Protein AF-A0AAD5UK05-F1 (afdb_monomer_lite)

Organism: NCBI:txid261099

Structure (mmCIF, N/CA/C/O backbone):
data_AF-A0AAD5UK05-F1
#
_entry.id   AF-A0AAD5UK05-F1
#
loop_
_atom_site.group_PDB
_atom_site.id
_atom_site.type_symbol
_atom_site.label_atom_id
_atom_site.label_alt_id
_atom_site.label_comp_id
_atom_site.label_asym_id
_atom_site.label_entity_id
_atom_site.label_seq_id
_atom_site.pdbx_PDB_ins_code
_atom_site.Cartn_x
_atom_site.Cartn_y
_atom_site.Cartn_z
_atom_site.occupancy
_atom_site.B_iso_or_equiv
_atom_site.auth_seq_id
_atom_site.auth_comp_id
_atom_site.auth_asym_id
_atom_site.auth_atom_id
_atom_site.pdbx_PDB_model_num
ATOM 1 N N . MET A 1 1 ? -62.007 47.825 -30.081 1.00 39.91 1 MET A N 1
ATOM 2 C CA . MET A 1 1 ? -61.850 48.481 -31.400 1.00 39.91 1 MET A CA 1
ATOM 3 C C . MET A 1 1 ? -62.970 49.468 -31.711 1.00 39.91 1 MET A C 1
ATOM 5 O O . MET A 1 1 ? -62.697 50.430 -32.399 1.00 39.91 1 MET A O 1
ATOM 9 N N . THR A 1 2 ? -64.180 49.331 -31.174 1.00 34.75 2 THR A N 1
ATOM 10 C CA . THR A 1 2 ? -65.301 50.234 -31.498 1.00 34.75 2 THR A CA 1
ATOM 11 C C . THR A 1 2 ? -65.176 51.630 -30.871 1.00 34.75 2 THR A C 1
ATOM 13 O O . THR A 1 2 ? -65.404 52.619 -31.554 1.00 34.75 2 THR A O 1
ATOM 16 N N . THR A 1 3 ? -64.665 51.756 -29.642 1.00 40.09 3 THR A N 1
ATOM 17 C CA . THR A 1 3 ? -64.404 53.070 -29.011 1.00 40.09 3 THR A CA 1
ATOM 18 C C . THR A 1 3 ? -63.134 53.747 -29.531 1.00 40.09 3 THR A C 1
ATOM 20 O O . THR A 1 3 ? -63.047 54.966 -29.546 1.00 40.09 3 THR A O 1
ATOM 23 N N . PHE A 1 4 ? -62.159 52.969 -30.009 1.00 47.16 4 PHE A N 1
ATOM 24 C CA . PHE A 1 4 ? -60.899 53.505 -30.538 1.00 47.16 4 PHE A CA 1
ATOM 25 C C . PHE A 1 4 ? -61.003 53.854 -32.036 1.00 47.16 4 PHE A C 1
ATOM 27 O O . PHE A 1 4 ? -60.427 54.843 -32.472 1.00 47.16 4 PHE A O 1
ATOM 34 N N . ALA A 1 5 ? -61.812 53.118 -32.811 1.00 43.38 5 ALA A N 1
ATOM 35 C CA . ALA A 1 5 ? -62.126 53.454 -34.203 1.00 43.38 5 ALA A CA 1
ATOM 36 C C . ALA A 1 5 ? -63.155 54.594 -34.311 1.00 43.38 5 ALA A C 1
ATOM 38 O O . ALA A 1 5 ? -63.030 55.435 -35.195 1.00 43.38 5 ALA A O 1
ATOM 39 N N . SER A 1 6 ? -64.113 54.688 -33.374 1.00 41.16 6 SER A N 1
ATOM 40 C CA . SER A 1 6 ? -65.010 55.849 -33.290 1.00 41.16 6 SER A CA 1
ATOM 41 C C . SER A 1 6 ? -64.276 57.123 -32.866 1.00 41.16 6 SER A C 1
ATOM 43 O O . SER A 1 6 ? -64.707 58.204 -33.247 1.00 41.16 6 SER A O 1
ATOM 45 N N . PHE A 1 7 ? -63.189 57.022 -32.093 1.00 52.81 7 PHE A N 1
ATOM 46 C CA . PHE A 1 7 ? -62.424 58.189 -31.650 1.00 52.81 7 PHE A CA 1
ATOM 47 C C . PHE A 1 7 ? -61.565 58.779 -32.778 1.00 52.81 7 PHE A C 1
ATOM 49 O O . PHE A 1 7 ? -61.557 59.990 -32.958 1.00 52.81 7 PHE A O 1
ATOM 56 N N . ILE A 1 8 ? -60.918 57.934 -33.588 1.00 52.69 8 ILE A N 1
ATOM 57 C CA . ILE A 1 8 ? -60.068 58.393 -34.699 1.00 52.69 8 ILE A CA 1
ATOM 58 C C . ILE A 1 8 ? -60.909 58.990 -35.845 1.00 52.69 8 ILE A C 1
ATOM 60 O O . ILE A 1 8 ? -60.570 60.054 -36.347 1.00 52.69 8 ILE A O 1
ATOM 64 N N . LEU A 1 9 ? -62.051 58.389 -36.209 1.00 41.03 9 LEU A N 1
ATOM 65 C CA . LEU A 1 9 ? -62.905 58.927 -37.285 1.00 41.03 9 LEU A CA 1
ATOM 66 C C . LEU A 1 9 ? -63.698 60.177 -36.878 1.00 41.03 9 LEU A C 1
ATOM 68 O O . LEU A 1 9 ? -63.978 61.021 -37.726 1.00 41.03 9 LEU A O 1
ATOM 72 N N . LYS A 1 10 ? -64.042 60.329 -35.591 1.00 41.44 10 LYS A N 1
ATOM 73 C CA . LYS A 1 10 ? -64.743 61.530 -35.116 1.00 41.44 10 LYS A CA 1
ATOM 74 C C . LYS A 1 10 ? -63.817 62.749 -35.069 1.00 41.44 10 LYS A C 1
ATOM 76 O O . LYS A 1 10 ? -64.259 63.856 -35.353 1.00 41.44 10 LYS A O 1
ATOM 81 N N . GLN A 1 11 ? -62.523 62.540 -34.813 1.00 45.75 11 GLN A N 1
ATOM 82 C CA . GLN A 1 11 ? -61.542 63.625 -34.769 1.00 45.75 11 GLN A CA 1
ATOM 83 C C . GLN A 1 11 ? -61.178 64.186 -36.157 1.00 45.75 11 GLN A C 1
ATOM 85 O O . GLN A 1 11 ? -60.711 65.317 -36.243 1.00 45.75 11 GLN A O 1
ATOM 90 N N . GLU A 1 12 ? -61.417 63.434 -37.235 1.00 30.84 12 GLU A N 1
ATOM 91 C CA . GLU A 1 12 ? -61.002 63.819 -38.593 1.00 30.84 12 GLU A CA 1
ATOM 92 C C . GLU A 1 12 ? -62.135 64.428 -39.440 1.00 30.84 12 GLU A C 1
ATOM 94 O O . GLU A 1 12 ? -61.862 65.127 -40.411 1.00 30.84 12 GLU A O 1
ATOM 99 N N . VAL A 1 13 ? -63.405 64.240 -39.056 1.00 37.69 13 VAL A N 1
ATOM 100 C CA . VAL A 1 13 ? -64.550 64.799 -39.805 1.00 37.69 13 VAL A CA 1
ATOM 101 C C . VAL A 1 13 ? -65.160 66.030 -39.123 1.00 37.69 13 VAL A C 1
ATOM 103 O O . VAL A 1 13 ? -65.537 66.973 -39.815 1.00 37.69 13 VAL A O 1
ATOM 106 N N . GLU A 1 14 ? -65.180 66.104 -37.786 1.00 35.28 14 GLU A N 1
ATOM 107 C CA . GLU A 1 14 ? -65.682 67.304 -37.083 1.00 35.28 14 GLU A CA 1
ATOM 108 C C . GLU A 1 14 ? -64.721 68.507 -37.187 1.00 35.28 14 GLU A C 1
ATOM 110 O O . GLU A 1 14 ? -65.128 69.635 -36.930 1.00 35.28 14 GLU A O 1
ATOM 115 N N . SER A 1 15 ? -63.477 68.319 -37.648 1.00 35.69 15 SER A N 1
ATOM 116 C CA . SER A 1 15 ? -62.537 69.427 -37.881 1.00 35.69 15 SER A CA 1
ATOM 117 C C . SER A 1 15 ? -62.737 70.160 -39.219 1.00 35.69 15 SER A C 1
ATOM 119 O O . SER A 1 15 ? -61.991 71.103 -39.484 1.00 35.69 15 SER A O 1
ATOM 121 N N . GLN A 1 16 ? -63.661 69.732 -40.090 1.00 33.94 16 GLN A N 1
ATOM 122 C CA . GLN A 1 16 ? -63.748 70.289 -41.448 1.00 33.94 16 GLN A CA 1
ATOM 123 C C . GLN A 1 16 ? -65.004 71.094 -41.784 1.00 33.94 16 GLN A C 1
ATOM 125 O O . GLN A 1 16 ? -64.973 71.757 -42.818 1.00 33.94 16 GLN A O 1
ATOM 130 N N . LEU A 1 17 ? -66.087 71.085 -40.998 1.00 30.72 17 LEU A N 1
ATOM 131 C CA . LEU A 1 17 ? -67.358 71.624 -41.523 1.00 30.72 17 LEU A CA 1
ATOM 132 C C . LEU A 1 17 ? -68.256 72.427 -40.565 1.00 30.72 17 LEU A C 1
ATOM 134 O O . LEU A 1 17 ? -69.353 72.787 -40.977 1.00 30.72 17 LEU A O 1
ATOM 138 N N . GLU A 1 18 ? -67.811 72.794 -39.359 1.00 33.22 18 GLU A N 1
ATOM 139 C CA . GLU A 1 18 ? -68.554 73.754 -38.509 1.00 33.22 18 GLU A CA 1
ATOM 140 C C . GLU A 1 18 ? -67.679 74.880 -37.926 1.00 33.22 18 GLU A C 1
ATOM 142 O O . GLU A 1 18 ? -67.960 75.425 -36.863 1.00 33.22 18 GLU A O 1
ATOM 147 N N . ASP A 1 19 ? -66.657 75.301 -38.674 1.00 35.19 19 ASP A N 1
ATOM 148 C CA . ASP A 1 19 ? -66.280 76.716 -38.715 1.00 35.19 19 ASP A CA 1
ATOM 149 C C . ASP A 1 19 ? -66.904 77.292 -39.988 1.00 35.19 19 ASP A C 1
ATOM 151 O O . ASP A 1 19 ? -66.662 76.765 -41.071 1.00 35.19 19 ASP A O 1
ATOM 155 N N . GLN A 1 20 ? -67.654 78.391 -39.854 1.00 33.31 20 GLN A N 1
ATOM 156 C CA . GLN A 1 20 ? -68.502 79.035 -40.873 1.00 33.31 20 GLN A CA 1
ATOM 157 C C . GLN A 1 20 ? -69.890 78.360 -40.963 1.00 33.31 20 GLN A C 1
ATOM 159 O O . GLN A 1 20 ? -70.094 77.422 -41.711 1.00 33.31 20 GLN A O 1
ATOM 164 N N . TRP A 1 21 ? -70.919 78.747 -40.207 1.00 33.84 21 TRP A N 1
ATOM 165 C CA . TRP A 1 21 ? -71.538 80.072 -40.268 1.00 33.84 21 TRP A CA 1
ATOM 166 C C . TRP A 1 21 ? -72.420 80.333 -39.034 1.00 33.84 21 TRP A C 1
ATOM 168 O O . TRP A 1 21 ? -73.643 80.219 -39.077 1.00 33.84 21 TRP A O 1
ATOM 178 N N . ALA A 1 22 ? -71.796 80.761 -37.943 1.00 34.53 22 ALA A N 1
ATOM 179 C CA . ALA A 1 22 ? -72.441 81.629 -36.960 1.00 34.53 22 ALA A CA 1
ATOM 180 C C . ALA A 1 22 ? -71.601 82.909 -36.829 1.00 34.53 22 ALA A C 1
ATOM 182 O O . ALA A 1 22 ? -71.132 83.268 -35.756 1.00 34.53 22 ALA A O 1
ATOM 183 N N . THR A 1 23 ? -71.324 83.553 -37.966 1.00 38.94 23 THR A N 1
ATOM 184 C CA . THR A 1 23 ? -70.784 84.912 -38.000 1.00 38.94 23 THR A CA 1
ATOM 185 C C . THR A 1 23 ? -71.938 85.878 -37.810 1.00 38.94 23 THR A C 1
ATOM 187 O O . THR A 1 23 ? -72.858 85.914 -38.627 1.00 38.94 23 THR A O 1
ATOM 190 N N . ASP A 1 24 ? -71.878 86.628 -36.711 1.00 47.47 24 ASP A N 1
ATOM 191 C CA . ASP A 1 24 ? -72.689 87.812 -36.461 1.00 47.47 24 ASP A CA 1
ATOM 192 C C . ASP A 1 24 ? -72.715 88.690 -37.714 1.00 47.47 24 ASP A C 1
ATOM 194 O O . ASP A 1 24 ? -71.703 89.268 -38.116 1.00 47.47 24 ASP A O 1
ATOM 198 N N . ILE A 1 25 ? -73.881 88.770 -38.346 1.00 41.09 25 ILE A N 1
ATOM 199 C CA . ILE A 1 25 ? -74.086 89.665 -39.473 1.00 41.09 25 ILE A CA 1
ATOM 200 C C . ILE A 1 25 ? -74.361 91.051 -38.896 1.00 41.09 25 ILE A C 1
ATOM 202 O O . ILE A 1 25 ? -75.390 91.292 -38.258 1.00 41.09 25 ILE A O 1
ATOM 206 N N . SER A 1 26 ? -73.409 91.959 -39.096 1.00 55.00 26 SER A N 1
ATOM 207 C CA . SER A 1 26 ? -73.597 93.378 -38.818 1.00 55.00 26 SER A CA 1
ATOM 208 C C . SER A 1 26 ? -74.604 93.977 -39.812 1.00 55.00 26 SER A C 1
ATOM 210 O O . SER A 1 26 ? -74.875 93.425 -40.877 1.00 55.00 26 SER A O 1
ATOM 212 N N . PHE A 1 27 ? -75.172 95.129 -39.468 1.00 55.00 27 PHE A N 1
ATOM 213 C CA . PHE A 1 27 ? -76.265 95.779 -40.199 1.00 55.00 27 PHE A CA 1
ATOM 214 C C . PHE A 1 27 ? -75.995 96.132 -41.683 1.00 55.00 27 PHE A C 1
ATOM 216 O O . PHE A 1 27 ? -76.923 96.586 -42.344 1.00 55.00 27 PHE A O 1
ATOM 223 N N . GLU A 1 28 ? -74.796 95.916 -42.234 1.00 55.38 28 GLU A N 1
ATOM 224 C CA . GLU A 1 28 ? -74.481 96.214 -43.645 1.00 55.38 28 GLU A CA 1
ATOM 225 C C . GLU A 1 28 ? -74.880 95.096 -44.636 1.00 55.38 28 GLU A C 1
ATOM 227 O O . GLU A 1 28 ? -75.038 95.365 -45.820 1.00 55.38 28 GLU A O 1
ATOM 232 N N . GLU A 1 29 ? -75.137 93.862 -44.187 1.00 51.62 29 GLU A N 1
ATOM 233 C CA . GLU A 1 29 ? -75.351 92.699 -45.084 1.00 51.62 29 GLU A CA 1
ATOM 234 C C . GLU A 1 29 ? -76.831 92.405 -45.431 1.00 51.62 29 GLU A C 1
ATOM 236 O O . GLU A 1 29 ? -77.145 91.518 -46.232 1.00 51.62 29 GLU A O 1
ATOM 241 N N . VAL A 1 30 ? -77.778 93.138 -44.834 1.00 58.47 30 VAL A N 1
ATOM 242 C CA . VAL A 1 30 ? -79.223 92.950 -45.075 1.00 58.47 30 VAL A CA 1
ATOM 243 C C . VAL A 1 30 ? -79.646 93.494 -46.443 1.00 58.47 30 VAL A C 1
ATOM 245 O O . VAL A 1 30 ? -80.491 92.890 -47.111 1.00 58.47 30 VAL A O 1
ATOM 248 N N . ASP A 1 31 ? -79.034 94.589 -46.892 1.00 59.53 31 ASP A N 1
ATOM 249 C CA . ASP A 1 31 ? -79.419 95.256 -48.139 1.00 59.53 31 ASP A CA 1
ATOM 250 C C . ASP A 1 31 ? -79.006 94.447 -49.385 1.00 59.53 31 ASP A C 1
ATOM 252 O O . ASP A 1 31 ? -79.762 94.370 -50.360 1.00 59.53 31 ASP A O 1
ATOM 256 N N . ASP A 1 32 ? -77.889 93.718 -49.317 1.00 58.62 32 ASP A N 1
ATOM 257 C CA . ASP A 1 32 ? -77.392 92.893 -50.426 1.00 58.62 32 ASP A CA 1
ATOM 258 C C . ASP A 1 32 ? -78.267 91.654 -50.690 1.00 58.62 32 ASP A C 1
ATOM 260 O O . ASP A 1 32 ? -78.448 91.220 -51.835 1.00 58.62 32 ASP A O 1
ATOM 264 N N . ARG A 1 33 ? -78.896 91.097 -49.647 1.00 58.47 33 ARG A N 1
ATOM 265 C CA . ARG A 1 33 ? -79.796 89.939 -49.784 1.00 58.47 33 ARG A CA 1
ATOM 266 C C . ARG A 1 33 ? -81.152 90.290 -50.392 1.00 58.47 33 ARG A C 1
ATOM 268 O O . ARG A 1 33 ? -81.743 89.453 -51.074 1.00 58.47 33 ARG A O 1
ATOM 275 N N . ILE A 1 34 ? -81.641 91.513 -50.200 1.00 62.41 34 ILE A N 1
ATOM 276 C CA . ILE A 1 34 ? -82.886 91.972 -50.837 1.00 62.41 34 ILE A CA 1
ATOM 277 C C . ILE A 1 34 ? -82.679 92.124 -52.352 1.00 62.41 34 ILE A C 1
ATOM 279 O O . ILE A 1 34 ? -83.570 91.787 -53.138 1.00 62.41 34 ILE A O 1
ATOM 283 N N . ALA A 1 35 ? -81.486 92.553 -52.773 1.00 59.97 35 ALA A N 1
ATOM 284 C CA . ALA A 1 35 ? -81.137 92.688 -54.183 1.00 59.97 35 ALA A CA 1
ATOM 285 C C . ALA A 1 35 ? -81.045 91.333 -54.911 1.00 59.97 35 ALA A C 1
ATOM 287 O O . ALA A 1 35 ? -81.454 91.235 -56.072 1.00 59.97 35 ALA A O 1
ATOM 288 N N . SER A 1 36 ? -80.572 90.272 -54.244 1.00 57.22 36 SER A N 1
ATOM 289 C CA . SER A 1 36 ? -80.485 88.935 -54.856 1.00 57.22 36 SER A CA 1
ATOM 290 C C . SER A 1 36 ? -81.854 88.255 -54.987 1.00 57.22 36 SER A C 1
ATOM 292 O O . SER A 1 36 ? -82.139 87.631 -56.011 1.00 57.22 36 SER A O 1
ATOM 294 N N . PHE A 1 37 ? -82.753 88.469 -54.020 1.00 54.72 37 PHE A N 1
ATOM 295 C CA . PHE A 1 37 ? -84.120 87.934 -54.040 1.00 54.72 37 PHE A CA 1
ATOM 296 C C . PHE A 1 37 ? -84.959 88.434 -55.228 1.00 54.72 37 PHE A C 1
ATOM 298 O O . PHE A 1 37 ? -85.875 87.744 -55.673 1.00 54.72 37 PHE A O 1
ATOM 305 N N . GLN A 1 38 ? -84.650 89.613 -55.779 1.00 56.81 38 GLN A N 1
ATOM 306 C CA . GLN A 1 38 ? -85.329 90.149 -56.966 1.00 56.81 38 GLN A CA 1
ATOM 307 C C . GLN A 1 38 ? -84.852 89.533 -58.295 1.00 56.81 38 GLN A C 1
ATOM 309 O O . GLN A 1 38 ? -85.502 89.733 -59.325 1.00 56.81 38 GLN A O 1
ATOM 314 N N . GLN A 1 39 ? -83.738 88.795 -58.300 1.00 60.47 39 GLN A N 1
ATOM 315 C CA . GLN A 1 39 ? -83.156 88.217 -59.517 1.00 60.47 39 GLN A CA 1
ATOM 316 C C . GLN A 1 39 ? -83.559 86.753 -59.758 1.00 60.47 39 GLN A C 1
ATOM 318 O O . GLN A 1 39 ? -83.330 86.251 -60.860 1.00 60.47 39 GLN A O 1
ATOM 323 N N . ASP A 1 40 ? -84.198 86.085 -58.787 1.00 59.50 40 ASP A N 1
ATOM 324 C CA . ASP A 1 40 ? -84.593 84.678 -58.911 1.00 59.50 40 ASP A CA 1
ATOM 325 C C . ASP A 1 40 ? -85.698 84.490 -59.985 1.00 59.50 40 ASP A C 1
ATOM 327 O O . ASP A 1 40 ? -86.779 85.098 -59.893 1.00 59.50 40 ASP A O 1
ATOM 331 N N . PRO A 1 41 ? -85.455 83.672 -61.032 1.00 63.56 41 PRO A N 1
ATOM 332 C CA . PRO A 1 41 ? -86.376 83.498 -62.154 1.00 63.56 41 PRO A CA 1
ATOM 333 C C . PRO A 1 41 ? -87.774 82.992 -61.751 1.00 63.56 41 PRO A C 1
ATOM 335 O O . PRO A 1 41 ? -88.742 83.324 -62.439 1.00 63.56 41 PRO A O 1
ATOM 338 N N . PHE A 1 42 ? -87.922 82.275 -60.628 1.00 58.25 42 PHE A N 1
ATOM 339 C CA . PHE A 1 42 ? -89.232 81.822 -60.130 1.00 58.25 42 PHE A CA 1
ATOM 340 C C . PHE A 1 42 ? -90.071 82.964 -59.534 1.00 58.25 42 PHE A C 1
ATOM 342 O O . PHE A 1 42 ? -91.281 83.046 -59.767 1.00 58.25 42 PHE A O 1
ATOM 349 N N . VAL A 1 43 ? -89.431 83.893 -58.815 1.00 59.44 43 VAL A N 1
ATOM 350 C CA . VAL A 1 43 ? -90.097 85.072 -58.227 1.00 59.44 43 VAL A CA 1
ATOM 351 C C . VAL A 1 43 ? -90.591 86.008 -59.333 1.00 59.44 43 VAL A C 1
ATOM 353 O O . VAL A 1 43 ? -91.683 86.578 -59.239 1.00 59.44 43 VAL A O 1
ATOM 356 N N . ARG A 1 44 ? -89.847 86.086 -60.444 1.00 59.53 44 ARG A N 1
ATOM 357 C CA . ARG A 1 44 ? -90.278 86.793 -61.658 1.00 59.53 44 ARG A CA 1
ATOM 358 C C . ARG A 1 44 ? -91.536 86.195 -62.288 1.00 59.53 44 ARG A C 1
ATOM 360 O O . ARG A 1 44 ? -92.423 86.957 -62.672 1.00 59.53 44 ARG A O 1
ATOM 367 N N . GLN A 1 45 ? -91.639 84.868 -62.376 1.00 61.22 45 GLN A N 1
ATOM 368 C CA . GLN A 1 45 ? -92.812 84.206 -62.963 1.00 61.22 45 GLN A CA 1
ATOM 369 C C . GLN A 1 45 ? -94.075 84.408 -62.107 1.00 61.22 45 GLN A C 1
ATOM 371 O O . GLN A 1 45 ? -95.175 84.557 -62.642 1.00 61.22 45 GLN A O 1
ATOM 376 N N . ALA A 1 46 ? -93.922 84.490 -60.782 1.00 54.00 46 ALA A N 1
ATOM 377 C CA . ALA A 1 46 ? -95.029 84.764 -59.869 1.00 54.00 46 ALA A CA 1
ATOM 378 C C . ALA A 1 46 ? -95.529 86.224 -59.930 1.00 54.00 46 ALA A C 1
ATOM 380 O O . ALA A 1 46 ? -96.739 86.452 -59.945 1.00 54.00 46 ALA A O 1
ATOM 381 N N . LEU A 1 47 ? -94.630 87.215 -60.033 1.00 57.81 47 LEU A N 1
ATOM 382 C CA . LEU A 1 47 ? -95.006 88.635 -60.161 1.00 57.81 47 LEU A CA 1
ATOM 383 C C . LEU A 1 47 ? -95.725 88.948 -61.486 1.00 57.81 47 LEU A C 1
ATOM 385 O O . LEU A 1 47 ? -96.606 89.806 -61.510 1.00 57.81 47 LEU A O 1
ATOM 389 N N . GLN A 1 48 ? -95.403 88.241 -62.575 1.00 55.78 48 GLN A N 1
ATOM 390 C CA . GLN A 1 48 ? -96.046 88.448 -63.882 1.00 55.78 48 GLN A CA 1
ATOM 391 C C . GLN A 1 48 ? -97.511 88.014 -63.927 1.00 55.78 48 GLN A C 1
ATOM 393 O O . GLN A 1 48 ? -98.307 88.622 -64.639 1.00 55.78 48 GLN A O 1
ATOM 398 N N . ASN A 1 49 ? -97.882 86.994 -63.158 1.00 60.06 49 ASN A N 1
ATOM 399 C CA . ASN A 1 49 ? -99.245 86.482 -63.172 1.00 60.06 49 ASN A CA 1
ATOM 400 C C . ASN A 1 49 ? -100.181 87.218 -62.203 1.00 60.06 49 ASN A C 1
ATOM 402 O O . ASN A 1 49 ? -101.346 86.851 -62.128 1.00 60.06 49 ASN A O 1
ATOM 406 N N . ASN A 1 50 ? -99.719 88.255 -61.483 1.00 47.19 50 ASN A N 1
ATOM 407 C CA . ASN A 1 50 ? -100.515 89.006 -60.493 1.00 47.19 50 ASN A CA 1
ATOM 408 C C . ASN A 1 50 ? -101.233 88.100 -59.462 1.00 47.19 50 ASN A C 1
ATOM 410 O O . ASN A 1 50 ? -102.230 88.483 -58.849 1.00 47.19 50 ASN A O 1
ATOM 414 N N . ILE A 1 51 ? -100.712 86.883 -59.271 1.00 60.09 51 ILE A N 1
ATOM 415 C CA . ILE A 1 51 ? -101.216 85.878 -58.341 1.00 60.09 51 ILE A CA 1
ATOM 416 C C . ILE A 1 51 ? -100.239 85.855 -57.154 1.00 60.09 51 ILE A C 1
ATOM 418 O O . ILE A 1 51 ? -99.048 85.603 -57.348 1.00 60.09 51 ILE A O 1
ATOM 422 N N . PRO A 1 52 ? -100.694 86.154 -55.924 1.00 60.38 52 PRO A N 1
ATOM 423 C CA . PRO A 1 52 ? -99.816 86.352 -54.774 1.00 60.38 52 PRO A CA 1
ATOM 424 C C . PRO A 1 52 ? -99.042 85.077 -54.400 1.00 60.38 52 PRO A C 1
ATOM 426 O O . PRO A 1 52 ? -99.630 84.012 -54.212 1.00 60.38 52 PRO A O 1
ATOM 429 N N . LEU A 1 53 ? -97.723 85.213 -54.198 1.00 59.22 53 LEU A N 1
ATOM 430 C CA . LEU A 1 53 ? -96.780 84.124 -53.881 1.00 59.22 53 LEU A CA 1
ATOM 431 C C . LEU A 1 53 ? -97.173 83.244 -52.673 1.00 59.22 53 LEU A C 1
ATOM 433 O O . LEU A 1 53 ? -96.699 82.113 -52.563 1.00 59.22 53 LEU A O 1
ATOM 437 N N . ARG A 1 54 ? -98.055 83.717 -51.778 1.00 63.47 54 ARG A N 1
ATOM 438 C CA . ARG A 1 54 ? -98.535 82.933 -50.625 1.00 63.47 54 ARG A CA 1
ATOM 439 C C . ARG A 1 54 ? -99.280 81.666 -51.035 1.00 63.47 54 ARG A C 1
ATOM 441 O O . ARG A 1 54 ? -99.070 80.634 -50.411 1.00 63.47 54 ARG A O 1
ATOM 448 N N . THR A 1 55 ? -100.101 81.720 -52.079 1.00 63.41 55 THR A N 1
ATOM 449 C CA . THR A 1 55 ? -100.946 80.578 -52.462 1.00 63.41 55 THR A CA 1
ATOM 450 C C . THR A 1 55 ? -100.129 79.440 -53.088 1.00 63.41 55 THR A C 1
ATOM 452 O O . THR A 1 55 ? -100.468 78.269 -52.943 1.00 63.41 55 THR A O 1
ATOM 455 N N . TYR A 1 56 ? -99.009 79.768 -53.740 1.00 59.91 56 TYR A N 1
ATOM 456 C CA . TYR A 1 56 ? -98.110 78.777 -54.338 1.00 59.91 56 TYR A CA 1
ATOM 457 C C . TYR A 1 56 ? -97.221 78.098 -53.285 1.00 59.91 56 TYR A C 1
ATOM 459 O O . TYR A 1 56 ? -97.055 76.880 -53.289 1.00 59.91 56 TYR A O 1
ATOM 467 N N . SER A 1 57 ? -96.723 78.872 -52.314 1.00 63.25 57 SER A N 1
ATOM 468 C CA . SER A 1 57 ? -95.985 78.339 -51.161 1.00 63.25 57 SER A CA 1
ATOM 469 C C . SER A 1 57 ? -96.824 77.346 -50.350 1.00 63.25 57 SER A C 1
ATOM 471 O O . SER A 1 57 ? -96.307 76.297 -49.967 1.00 63.25 57 SER A O 1
ATOM 473 N N . THR A 1 58 ? -98.121 77.616 -50.162 1.00 73.00 58 THR A N 1
ATOM 474 C CA . THR A 1 58 ? -99.022 76.677 -49.476 1.00 73.00 58 THR A CA 1
ATOM 475 C C . THR A 1 58 ? -99.213 75.364 -50.234 1.00 73.00 58 THR A C 1
ATOM 477 O O . THR A 1 58 ? -99.424 74.331 -49.608 1.00 73.00 58 THR A O 1
ATOM 480 N N . GLN A 1 59 ? -99.105 75.371 -51.565 1.00 74.12 59 GLN A N 1
ATOM 481 C CA . GLN A 1 59 ? -99.276 74.166 -52.376 1.00 74.12 59 GLN A CA 1
ATOM 482 C C . GLN A 1 59 ? -98.035 73.263 -52.323 1.00 74.12 59 GLN A C 1
ATOM 484 O O . GLN A 1 59 ? -98.166 72.067 -52.076 1.00 74.12 59 GLN A O 1
ATOM 489 N N . ILE A 1 60 ? -96.830 73.837 -52.430 1.00 71.12 60 ILE A N 1
ATOM 490 C CA . ILE A 1 60 ? -95.581 73.076 -52.246 1.00 71.12 60 ILE A CA 1
ATOM 491 C C . ILE A 1 60 ? -95.454 72.560 -50.807 1.00 71.12 60 ILE A C 1
ATOM 493 O O . ILE A 1 60 ? -95.051 71.417 -50.606 1.00 71.12 60 ILE A O 1
ATOM 497 N N . GLN A 1 61 ? -95.844 73.351 -49.799 1.00 74.06 61 GLN A N 1
ATOM 498 C CA . GLN A 1 61 ? -95.875 72.875 -48.409 1.00 74.06 61 GLN A CA 1
ATOM 499 C C . GLN A 1 61 ? -96.822 71.683 -48.218 1.00 74.06 61 GLN A C 1
ATOM 501 O O . GLN A 1 61 ? -96.509 70.794 -47.431 1.00 74.06 61 GLN A O 1
ATOM 506 N N . ALA A 1 62 ? -97.939 71.627 -48.949 1.00 78.19 62 ALA A N 1
ATOM 507 C CA . ALA A 1 62 ? -98.864 70.501 -48.876 1.00 78.19 62 ALA A CA 1
ATOM 508 C C . ALA A 1 62 ? -98.286 69.223 -49.512 1.00 78.19 62 ALA A C 1
ATOM 510 O O . ALA A 1 62 ? -98.339 68.161 -48.893 1.00 78.19 62 ALA A O 1
ATOM 511 N N . GLU A 1 63 ? -97.686 69.309 -50.704 1.00 75.50 63 GLU A N 1
ATOM 512 C CA . GLU A 1 63 ? -97.048 68.145 -51.344 1.00 75.50 63 GLU A CA 1
ATOM 513 C C . GLU A 1 63 ? -95.863 67.624 -50.519 1.00 75.50 63 GLU A C 1
ATOM 515 O O . GLU A 1 63 ? -95.727 66.417 -50.293 1.00 75.50 63 GLU A O 1
ATOM 520 N N . LEU A 1 64 ? -95.042 68.531 -49.987 1.00 73.81 64 LEU A N 1
ATOM 521 C CA . LEU A 1 64 ? -93.892 68.175 -49.163 1.00 73.81 64 LEU A CA 1
ATOM 522 C C . LEU A 1 64 ? -94.323 67.514 -47.846 1.00 73.81 64 LEU A C 1
ATOM 524 O O . LEU A 1 64 ? -93.727 66.513 -47.451 1.00 73.81 64 LEU A O 1
ATOM 528 N N . ALA A 1 65 ? -95.410 67.990 -47.229 1.00 78.00 65 ALA A N 1
ATOM 529 C CA . ALA A 1 65 ? -95.999 67.351 -46.056 1.00 78.00 65 ALA A CA 1
ATOM 530 C C . ALA A 1 65 ? -96.454 65.913 -46.357 1.00 78.00 65 ALA A C 1
ATOM 532 O O . ALA A 1 65 ? -96.168 65.013 -45.574 1.00 78.00 65 ALA A O 1
ATOM 533 N N . THR A 1 66 ? -97.084 65.657 -47.511 1.00 79.88 66 THR A N 1
ATOM 534 C CA . THR A 1 66 ? -97.525 64.291 -47.858 1.00 79.88 66 THR A CA 1
ATOM 535 C C . THR A 1 66 ? -96.366 63.315 -48.076 1.00 79.88 66 THR A C 1
ATOM 537 O O . THR A 1 66 ? -96.432 62.170 -47.624 1.00 79.88 66 THR A O 1
ATOM 540 N N . HIS A 1 67 ? -95.276 63.752 -48.713 1.00 74.31 67 HIS A N 1
ATOM 541 C CA . HIS A 1 67 ? -94.096 62.905 -48.904 1.00 74.31 67 HIS A CA 1
ATOM 542 C C . HIS A 1 67 ? -93.305 62.685 -47.610 1.00 74.31 67 HIS A C 1
ATOM 544 O O . HIS A 1 67 ? -92.840 61.568 -47.370 1.00 74.31 67 HIS A O 1
ATOM 550 N N . GLN A 1 68 ? -93.178 63.715 -46.766 1.00 72.81 68 GLN A N 1
ATOM 551 C CA . GLN A 1 68 ? -92.577 63.587 -45.436 1.00 72.81 68 GLN A CA 1
ATOM 552 C C . GLN A 1 68 ? -93.340 62.577 -44.581 1.00 72.81 68 GLN A C 1
ATOM 554 O O . GLN A 1 68 ? -92.720 61.735 -43.932 1.00 72.81 68 GLN A O 1
ATOM 559 N N . ASP A 1 69 ? -94.670 62.611 -44.632 1.00 76.94 69 ASP A N 1
ATOM 560 C CA . ASP A 1 69 ? -95.500 61.706 -43.849 1.00 76.94 69 ASP A CA 1
ATOM 561 C C . ASP A 1 69 ? -95.374 60.256 -44.350 1.00 76.94 69 ASP A C 1
ATOM 563 O O . ASP A 1 69 ? -95.215 59.329 -43.554 1.00 76.94 69 ASP A O 1
ATOM 567 N N . ALA A 1 70 ? -95.306 60.044 -45.671 1.00 76.44 70 ALA A N 1
ATOM 568 C CA . ALA A 1 70 ? -95.063 58.722 -46.253 1.00 76.44 70 ALA A CA 1
ATOM 569 C C . ALA A 1 70 ? -93.695 58.130 -45.850 1.00 76.44 70 ALA A C 1
ATOM 571 O O . ALA A 1 70 ? -93.609 56.949 -45.498 1.00 76.44 70 ALA A O 1
ATOM 572 N N . LEU A 1 71 ? -92.632 58.943 -45.854 1.00 72.75 71 LEU A N 1
ATOM 573 C CA . LEU A 1 71 ? -91.294 58.517 -45.430 1.00 72.75 71 LEU A CA 1
ATOM 574 C C . LEU A 1 71 ? -91.249 58.227 -43.920 1.00 72.75 71 LEU A C 1
ATOM 576 O O . LEU A 1 71 ? -90.693 57.208 -43.500 1.00 72.75 71 LEU A O 1
ATOM 580 N N . ALA A 1 72 ? -91.881 59.081 -43.108 1.00 70.06 72 ALA A N 1
ATOM 581 C CA . ALA A 1 72 ? -92.001 58.887 -41.667 1.00 70.06 72 ALA A CA 1
ATOM 582 C C . ALA A 1 72 ? -92.722 57.572 -41.340 1.00 70.06 72 ALA A C 1
ATOM 584 O O . ALA A 1 72 ? -92.267 56.817 -40.482 1.00 70.06 72 ALA A O 1
ATOM 585 N N . HIS A 1 73 ? -93.782 57.235 -42.080 1.00 76.19 73 HIS A N 1
ATOM 586 C CA . HIS A 1 73 ? -94.503 55.973 -41.916 1.00 76.19 73 HIS A CA 1
ATOM 587 C C . HIS A 1 73 ? -93.653 54.752 -42.290 1.00 76.19 73 HIS A C 1
ATOM 589 O O . HIS A 1 73 ? -93.752 53.711 -41.635 1.00 76.19 73 HIS A O 1
ATOM 595 N N . GLN A 1 74 ? -92.797 54.855 -43.310 1.00 72.38 74 GLN A N 1
ATOM 596 C CA . GLN A 1 74 ? -91.883 53.769 -43.664 1.00 72.38 74 GLN A CA 1
ATOM 597 C C . GLN A 1 74 ? -90.794 53.567 -42.598 1.00 72.38 74 GLN A C 1
ATOM 599 O O . GLN A 1 74 ? -90.549 52.426 -42.201 1.00 72.38 74 GLN A O 1
ATOM 604 N N . HIS A 1 75 ? -90.196 54.644 -42.079 1.00 64.81 75 HIS A N 1
ATOM 605 C CA . HIS A 1 75 ? -89.234 54.555 -40.975 1.00 64.81 75 HIS A CA 1
ATOM 606 C C . HIS A 1 75 ? -89.884 54.027 -39.691 1.00 64.81 75 HIS A C 1
ATOM 608 O O . HIS A 1 75 ? -89.337 53.117 -39.071 1.00 64.81 75 HIS A O 1
ATOM 614 N N . LEU A 1 76 ? -91.085 54.496 -39.336 1.00 72.06 76 LEU A N 1
ATOM 615 C CA . LEU A 1 76 ? -91.847 53.999 -38.182 1.00 72.06 76 LEU A CA 1
ATOM 616 C C . LEU A 1 76 ? -92.097 52.485 -38.244 1.00 72.06 76 LEU A C 1
ATOM 618 O O . LEU A 1 76 ? -92.077 51.824 -37.208 1.00 72.06 76 LEU A O 1
ATOM 622 N N . ARG A 1 77 ? -92.276 51.910 -39.442 1.00 73.00 77 ARG A N 1
ATOM 623 C CA . ARG A 1 77 ? -92.427 50.452 -39.602 1.00 73.00 77 ARG A CA 1
ATOM 624 C C . ARG A 1 77 ? -91.142 49.673 -39.318 1.00 73.00 77 ARG A C 1
ATOM 626 O O . ARG A 1 77 ? -91.233 48.538 -38.863 1.00 73.00 77 ARG A O 1
ATOM 633 N N . GLN A 1 78 ? -89.969 50.246 -39.583 1.00 69.56 78 GLN A N 1
ATOM 634 C CA . GLN A 1 78 ? -88.683 49.563 -39.389 1.00 69.56 78 GLN A CA 1
ATOM 635 C C . GLN A 1 78 ? -88.055 49.815 -38.008 1.00 69.56 78 GLN A C 1
ATOM 637 O O . GLN A 1 78 ? -87.278 48.984 -37.543 1.00 69.56 78 GLN A O 1
ATOM 642 N N . VAL A 1 79 ? -88.447 50.889 -37.309 1.00 74.56 79 VAL A N 1
ATOM 643 C CA . VAL A 1 79 ? -87.965 51.239 -35.956 1.00 74.56 79 VAL A CA 1
ATOM 644 C C . VAL A 1 79 ? -88.133 50.094 -34.956 1.00 74.56 79 VAL A C 1
ATOM 646 O O . VAL A 1 79 ? -87.239 49.865 -34.147 1.00 74.56 79 VAL A O 1
ATOM 649 N N . HIS A 1 80 ? -89.232 49.337 -35.031 1.00 75.75 80 HIS A N 1
ATOM 650 C CA . HIS A 1 80 ? -89.459 48.216 -34.116 1.00 75.75 80 HIS A CA 1
ATOM 651 C C . HIS A 1 80 ? -88.396 47.120 -34.242 1.00 75.75 80 HIS A C 1
ATOM 653 O O . HIS A 1 80 ? -87.879 46.674 -33.224 1.00 75.75 80 HIS A O 1
ATOM 659 N N . GLN A 1 81 ? -88.017 46.736 -35.466 1.00 76.06 81 GLN A N 1
ATOM 660 C CA . GLN A 1 81 ? -86.993 45.707 -35.678 1.00 76.06 81 GLN A CA 1
ATOM 661 C C . GLN A 1 81 ? -85.606 46.189 -35.240 1.00 76.06 81 GLN A C 1
ATOM 663 O O . GLN A 1 81 ? -84.830 45.419 -34.680 1.00 76.06 81 GLN A O 1
ATOM 668 N N . THR A 1 82 ? -85.289 47.469 -35.455 1.00 70.00 82 THR A N 1
ATOM 669 C CA . THR A 1 82 ? -84.005 48.036 -35.020 1.00 70.00 82 THR A CA 1
ATOM 670 C C . THR A 1 82 ? -83.928 48.179 -33.499 1.00 70.00 82 THR A C 1
ATOM 672 O O . THR A 1 82 ? -82.892 47.862 -32.923 1.00 70.00 82 THR A O 1
ATOM 675 N N . LEU A 1 83 ? -85.012 48.599 -32.836 1.00 75.81 83 LEU A N 1
ATOM 676 C CA . LEU A 1 83 ? -85.087 48.665 -31.371 1.00 75.81 83 LEU A CA 1
ATOM 677 C C . LEU A 1 83 ? -84.995 47.278 -30.734 1.00 75.81 83 LEU A C 1
ATOM 679 O O . LEU A 1 83 ? -84.315 47.119 -29.727 1.00 75.81 83 LEU A O 1
ATOM 683 N N . GLU A 1 84 ? -85.645 46.275 -31.322 1.00 82.38 84 GLU A N 1
ATOM 684 C CA . GLU A 1 84 ? -85.596 44.901 -30.822 1.00 82.38 84 GLU A CA 1
ATOM 685 C C . GLU A 1 84 ? -84.176 44.324 -30.908 1.00 82.38 84 GLU A C 1
ATOM 687 O O . GLU A 1 84 ? -83.683 43.762 -29.933 1.00 82.38 84 GLU A O 1
ATOM 692 N N . LEU A 1 85 ? -83.465 44.555 -32.017 1.00 78.69 85 LEU A N 1
ATOM 693 C CA . LEU A 1 85 ? -82.070 44.131 -32.145 1.00 78.69 85 LEU A CA 1
ATOM 694 C C . LEU A 1 85 ? -81.143 44.866 -31.164 1.00 78.69 85 LEU A C 1
ATOM 696 O O . LEU A 1 85 ? -80.265 44.238 -30.576 1.00 78.69 85 LEU A O 1
ATOM 700 N N . ASN A 1 86 ? -81.340 46.174 -30.965 1.00 79.62 86 ASN A N 1
ATOM 701 C CA . ASN A 1 86 ? -80.522 46.946 -30.026 1.00 79.62 86 ASN A CA 1
ATOM 702 C C . ASN A 1 86 ? -80.757 46.497 -28.577 1.00 79.62 86 ASN A C 1
ATOM 704 O O . ASN A 1 86 ? -79.802 46.342 -27.827 1.00 79.62 86 ASN A O 1
ATOM 708 N N . ASN A 1 87 ? -82.005 46.187 -28.213 1.00 83.00 87 ASN A N 1
ATOM 709 C CA . ASN A 1 87 ? -82.324 45.634 -26.898 1.00 83.00 87 ASN A CA 1
ATOM 710 C C . ASN A 1 87 ? -81.647 44.274 -26.667 1.00 83.00 87 ASN A C 1
ATOM 712 O O . ASN A 1 87 ? -81.165 44.017 -25.568 1.00 83.00 87 ASN A O 1
ATOM 716 N N . ILE A 1 88 ? -81.577 43.416 -27.693 1.00 82.94 88 ILE A N 1
ATOM 717 C CA . ILE A 1 88 ? -80.877 42.126 -27.598 1.00 82.94 88 ILE A CA 1
ATOM 718 C C . ILE A 1 88 ? -79.368 42.337 -27.447 1.00 82.94 88 ILE A C 1
ATOM 720 O O . ILE A 1 88 ? -78.735 41.653 -26.645 1.00 82.94 88 ILE A O 1
ATOM 724 N N . LEU A 1 89 ? -78.778 43.277 -28.189 1.00 79.50 89 LEU A N 1
ATOM 725 C CA . LEU A 1 89 ? -77.355 43.598 -28.050 1.00 79.50 89 LEU A CA 1
ATOM 726 C C . LEU A 1 89 ? -77.039 44.155 -26.655 1.00 79.50 89 LEU A C 1
ATOM 728 O O . LEU A 1 89 ? -76.087 43.692 -26.031 1.00 79.50 89 LEU A O 1
ATOM 732 N N . ASP A 1 90 ? -77.882 45.041 -26.121 1.00 82.50 90 ASP A N 1
ATOM 733 C CA . ASP A 1 90 ? -77.756 45.552 -24.753 1.00 82.50 90 ASP A CA 1
ATOM 734 C C . ASP A 1 90 ? -77.915 44.440 -23.699 1.00 82.50 90 ASP A C 1
ATOM 736 O O . ASP A 1 90 ? -77.244 44.454 -22.663 1.00 82.50 90 ASP A O 1
ATOM 740 N N . GLU A 1 91 ? -78.784 43.451 -23.935 1.00 83.88 91 GLU A N 1
ATOM 741 C CA . GLU A 1 91 ? -78.886 42.265 -23.076 1.00 83.88 91 GLU A CA 1
ATOM 742 C C . GLU A 1 91 ? -77.635 41.383 -23.153 1.00 83.88 91 GLU A C 1
ATOM 744 O O . GLU A 1 91 ? -77.146 40.932 -22.116 1.00 83.88 91 GLU A O 1
ATOM 749 N N . MET A 1 92 ? -77.074 41.160 -24.344 1.00 80.12 92 MET A N 1
ATOM 750 C CA . MET A 1 92 ? -75.843 40.381 -24.499 1.00 80.12 92 MET A CA 1
ATOM 751 C C . MET A 1 92 ? -74.642 41.069 -23.841 1.00 80.12 92 MET A C 1
ATOM 753 O O . MET A 1 92 ? -73.853 40.394 -23.178 1.00 80.12 92 MET A O 1
ATOM 757 N N . ASP A 1 93 ? -74.530 42.394 -23.951 1.00 83.56 93 ASP A N 1
ATOM 758 C CA . ASP A 1 93 ? -73.472 43.163 -23.289 1.00 83.56 93 ASP A CA 1
ATOM 759 C C . ASP A 1 93 ? -73.615 43.134 -21.760 1.00 83.56 93 ASP A C 1
ATOM 761 O O . ASP A 1 93 ? -72.612 43.013 -21.052 1.00 83.56 93 ASP A O 1
ATOM 765 N N . LYS A 1 94 ? -74.848 43.142 -21.228 1.00 84.50 94 LYS A N 1
ATOM 766 C CA . LYS A 1 94 ? -75.085 42.923 -19.789 1.00 84.50 94 LYS A CA 1
ATOM 767 C C . LYS A 1 94 ? -74.633 41.537 -19.340 1.00 84.50 94 LYS A C 1
ATOM 769 O O . LYS A 1 94 ? -73.904 41.435 -18.358 1.00 84.50 94 LYS A O 1
ATOM 774 N N . VAL A 1 95 ? -75.002 40.483 -20.069 1.00 85.44 95 VAL A N 1
ATOM 775 C CA . VAL A 1 95 ? -74.597 39.108 -19.729 1.00 85.44 95 VAL A CA 1
ATOM 776 C C . VAL A 1 95 ? -73.075 38.945 -19.795 1.00 85.44 95 VAL A C 1
ATOM 778 O O . VAL A 1 95 ? -72.485 38.297 -18.930 1.00 85.44 95 VAL A O 1
ATOM 781 N N . LEU A 1 96 ? -72.412 39.548 -20.785 1.00 82.44 96 LEU A N 1
ATOM 782 C CA . LEU A 1 96 ? -70.950 39.533 -20.874 1.00 82.44 96 LEU A CA 1
ATOM 783 C C . LEU A 1 96 ? -70.297 40.313 -19.726 1.00 82.44 96 LEU A C 1
ATOM 785 O O . LEU A 1 96 ? -69.303 39.842 -19.172 1.00 82.44 96 LEU A O 1
ATOM 789 N N . GLY A 1 97 ? -70.875 41.448 -19.326 1.00 87.69 97 GLY A N 1
ATOM 790 C CA . GLY A 1 97 ? -70.453 42.194 -18.141 1.00 87.69 97 GLY A CA 1
ATOM 791 C C . GLY A 1 97 ? -70.586 41.383 -16.849 1.00 87.69 97 GLY A C 1
ATOM 792 O O . GLY A 1 97 ? -69.671 41.388 -16.025 1.00 87.69 97 GLY A O 1
ATOM 793 N N . ASP A 1 98 ? -71.671 40.622 -16.697 1.00 86.19 98 ASP A N 1
ATOM 794 C CA . ASP A 1 98 ? -71.884 39.743 -15.544 1.00 86.19 98 ASP A CA 1
ATOM 795 C C . ASP A 1 98 ? -70.863 38.594 -15.507 1.00 86.19 98 ASP A C 1
ATOM 797 O O . ASP A 1 98 ? -70.311 38.281 -14.449 1.00 86.19 98 ASP A O 1
ATOM 801 N N . ILE A 1 99 ? -70.551 37.991 -16.660 1.00 82.38 99 ILE A N 1
ATOM 802 C CA . ILE A 1 99 ? -69.522 36.946 -16.764 1.00 82.38 99 ILE A CA 1
ATOM 803 C C . ILE A 1 99 ? -68.133 37.512 -16.447 1.00 82.38 99 ILE A C 1
ATOM 805 O O . ILE A 1 99 ? -67.380 36.872 -15.712 1.00 82.38 99 ILE A O 1
ATOM 809 N N . ASP A 1 100 ? -67.789 38.703 -16.941 1.00 82.31 100 ASP A N 1
ATOM 810 C CA . ASP A 1 100 ? -66.506 39.348 -16.627 1.00 82.31 100 ASP A CA 1
ATOM 811 C C . ASP A 1 100 ? -66.414 39.717 -15.137 1.00 82.31 100 ASP A C 1
ATOM 813 O O . ASP A 1 100 ? -65.391 39.490 -14.485 1.00 82.31 100 ASP A O 1
ATOM 817 N N . GLY A 1 101 ? -67.524 40.168 -14.544 1.00 87.19 101 GLY A N 1
ATOM 818 C CA . GLY A 1 101 ? -67.648 40.388 -13.106 1.00 87.19 101 GLY A CA 1
ATOM 819 C C . GLY A 1 101 ? -67.416 39.114 -12.287 1.00 87.19 101 GLY A C 1
ATOM 820 O O . GLY A 1 101 ? -66.638 39.128 -11.325 1.00 87.19 101 GLY A O 1
ATOM 821 N N . LEU A 1 102 ? -68.033 37.998 -12.687 1.00 86.50 102 LEU A N 1
ATOM 822 C CA . LEU A 1 102 ? -67.864 36.693 -12.043 1.00 86.50 102 LEU A CA 1
ATOM 823 C C . LEU A 1 102 ? -66.441 36.146 -12.206 1.00 86.50 102 LEU A C 1
ATOM 825 O O . LEU A 1 102 ? -65.848 35.693 -11.226 1.00 86.50 102 LEU A O 1
ATOM 829 N N . LEU A 1 103 ? -65.857 36.224 -13.404 1.00 82.62 103 LEU A N 1
ATOM 830 C CA . LEU A 1 103 ? -64.480 35.790 -13.660 1.00 82.62 103 LEU A CA 1
ATOM 831 C C . LEU A 1 103 ? -63.467 36.659 -12.905 1.00 82.62 103 LEU A C 1
ATOM 833 O O . LEU A 1 103 ? -62.506 36.137 -12.333 1.00 82.62 103 LEU A O 1
ATOM 837 N N . GLY A 1 104 ? -63.702 37.970 -12.830 1.00 87.88 104 GLY A N 1
ATOM 838 C CA . GLY A 1 104 ? -62.922 38.894 -12.012 1.00 87.88 104 GLY A CA 1
ATOM 839 C C . GLY A 1 104 ? -63.023 38.580 -10.515 1.00 87.88 104 GLY A C 1
ATOM 840 O O . GLY A 1 104 ? -62.015 38.639 -9.807 1.00 87.88 104 GLY A O 1
ATOM 841 N N . GLY A 1 105 ? -64.212 38.197 -10.038 1.00 89.00 105 GLY A N 1
ATOM 842 C CA . GLY A 1 105 ? -64.446 37.691 -8.683 1.00 89.00 105 GLY A CA 1
ATOM 843 C C . GLY A 1 105 ? -63.647 36.421 -8.393 1.00 89.00 105 GLY A C 1
ATOM 844 O O . GLY A 1 105 ? -62.784 36.431 -7.516 1.00 89.00 105 GLY A O 1
ATOM 845 N N . TYR A 1 106 ? -63.833 35.380 -9.207 1.00 85.44 106 TYR A N 1
ATOM 846 C CA . TYR A 1 106 ? -63.107 34.112 -9.085 1.00 85.44 106 TYR A CA 1
ATOM 847 C C . TYR A 1 106 ? -61.588 34.293 -9.124 1.00 85.44 106 TYR A C 1
ATOM 849 O O . TYR A 1 106 ? -60.863 33.652 -8.363 1.00 85.44 106 TYR A O 1
ATOM 857 N N . LYS A 1 107 ? -61.083 35.190 -9.979 1.00 84.25 107 LYS A N 1
ATOM 858 C CA . LYS A 1 107 ? -59.651 35.494 -10.056 1.00 84.25 107 LYS A CA 1
ATOM 859 C C . LYS A 1 107 ? -59.126 36.112 -8.759 1.00 84.25 107 LYS A C 1
ATOM 861 O O . LYS A 1 107 ? -58.054 35.717 -8.302 1.00 84.25 107 LYS A O 1
ATOM 866 N N . ARG A 1 108 ? -59.862 37.054 -8.159 1.00 89.62 108 ARG A N 1
ATOM 867 C CA . ARG A 1 108 ? -59.488 37.656 -6.868 1.00 89.62 108 ARG A CA 1
ATOM 868 C C . ARG A 1 108 ? -59.532 36.633 -5.736 1.00 89.62 108 ARG A C 1
ATOM 870 O O . ARG A 1 108 ? -58.606 36.596 -4.928 1.00 89.62 108 ARG A O 1
ATOM 877 N N . ASP A 1 109 ? -60.541 35.768 -5.716 1.00 89.88 109 ASP A N 1
ATOM 878 C CA . ASP A 1 109 ? -60.672 34.732 -4.688 1.00 89.88 109 ASP A CA 1
ATOM 879 C C . ASP A 1 109 ? -59.562 33.677 -4.796 1.00 89.88 109 ASP A C 1
ATOM 881 O O . ASP A 1 109 ? -58.965 33.305 -3.785 1.00 89.88 109 ASP A O 1
ATOM 885 N N . LEU A 1 110 ? -59.190 33.266 -6.015 1.00 84.25 110 LEU A N 1
ATOM 886 C CA . LEU A 1 110 ? -58.031 32.397 -6.250 1.00 84.25 110 LEU A CA 1
ATOM 887 C C . LEU A 1 110 ? -56.718 33.048 -5.801 1.00 84.25 110 LEU A C 1
ATOM 889 O O . LEU A 1 110 ? -55.873 32.377 -5.210 1.00 84.25 110 LEU A O 1
ATOM 893 N N . GLN A 1 111 ? -56.539 34.350 -6.041 1.00 82.25 111 GLN A N 1
ATOM 894 C CA . GLN A 1 111 ? -55.358 35.079 -5.569 1.00 82.25 111 GLN A CA 1
ATOM 895 C C . GLN A 1 111 ? -55.300 35.149 -4.040 1.00 82.25 111 GLN A C 1
ATOM 897 O O . GLN A 1 111 ? -54.236 34.925 -3.462 1.00 82.25 111 GLN A O 1
ATOM 902 N N . LYS A 1 112 ? -56.435 35.403 -3.381 1.00 91.75 112 LYS A N 1
ATOM 903 C CA . LYS A 1 112 ? -56.520 35.438 -1.918 1.00 91.75 112 LYS A CA 1
ATOM 904 C C . LYS A 1 112 ? -56.230 34.066 -1.305 1.00 91.75 112 LYS A C 1
ATOM 906 O O . LYS A 1 112 ? -55.385 33.977 -0.418 1.00 91.75 112 LYS A O 1
ATOM 911 N N . MET A 1 113 ? -56.855 33.005 -1.819 1.00 87.69 113 MET A N 1
ATOM 912 C CA . MET A 1 113 ? -56.604 31.635 -1.356 1.00 87.69 113 MET A CA 1
ATOM 913 C C . MET A 1 113 ? -55.146 31.222 -1.564 1.00 87.69 113 MET A C 1
ATOM 915 O O . MET A 1 113 ? -54.539 30.664 -0.655 1.00 87.69 113 MET A O 1
ATOM 919 N N . ASN A 1 114 ? -54.545 31.538 -2.715 1.00 87.25 114 ASN A N 1
ATOM 920 C CA . ASN A 1 114 ? -53.130 31.246 -2.947 1.00 87.25 114 ASN A CA 1
ATOM 921 C C . ASN A 1 114 ? -52.225 31.973 -1.945 1.00 87.25 114 ASN A C 1
ATOM 923 O O . ASN A 1 114 ? -51.291 31.367 -1.425 1.00 87.25 114 ASN A O 1
ATOM 927 N N . HIS A 1 115 ? -52.516 33.235 -1.622 1.00 88.50 115 HIS A N 1
ATOM 928 C CA . HIS A 1 115 ? -51.722 33.980 -0.648 1.00 88.50 115 HIS A CA 1
ATOM 929 C C . HIS A 1 115 ? -51.884 33.446 0.787 1.00 88.50 115 HIS A C 1
ATOM 931 O O . HIS A 1 115 ? -50.909 33.356 1.534 1.00 88.50 115 HIS A O 1
ATOM 937 N N . GLU A 1 116 ? -53.091 33.025 1.171 1.00 90.94 116 GLU A N 1
ATOM 938 C CA . GLU A 1 116 ? -53.328 32.344 2.450 1.00 90.94 116 GLU A CA 1
ATOM 939 C C . GLU A 1 116 ? -52.587 30.999 2.520 1.00 90.94 116 GLU A C 1
ATOM 941 O O . GLU A 1 116 ? -51.937 30.710 3.526 1.00 90.94 116 GLU A O 1
ATOM 946 N N . ILE A 1 117 ? -52.589 30.212 1.437 1.00 84.12 117 ILE A N 1
ATOM 947 C CA . ILE A 1 117 ? -51.827 28.957 1.344 1.00 84.12 117 ILE A CA 1
ATOM 948 C C . ILE A 1 117 ? -50.320 29.221 1.471 1.00 84.12 117 ILE A C 1
ATOM 950 O O . ILE A 1 117 ? -49.638 28.505 2.205 1.00 84.12 117 ILE A O 1
ATOM 954 N N . GLU A 1 118 ? -49.788 30.252 0.811 1.00 87.06 118 GLU A N 1
ATOM 955 C CA . GLU A 1 118 ? -48.377 30.640 0.942 1.00 87.06 118 GLU A CA 1
ATOM 956 C C . GLU A 1 118 ? -48.010 31.023 2.380 1.00 87.06 118 GLU A C 1
ATOM 958 O O . GLU A 1 118 ? -46.949 30.628 2.874 1.00 87.06 118 GLU A O 1
ATOM 963 N N . ASN A 1 119 ? -48.878 31.763 3.071 1.00 91.06 119 ASN A N 1
ATOM 964 C CA . ASN A 1 119 ? -48.647 32.156 4.459 1.00 91.06 119 ASN A CA 1
ATOM 965 C C . ASN A 1 119 ? -48.682 30.944 5.398 1.00 91.06 119 ASN A C 1
ATOM 967 O O . ASN A 1 119 ? -47.751 30.764 6.183 1.00 91.06 119 ASN A O 1
ATOM 971 N N . ILE A 1 120 ? -49.662 30.048 5.246 1.00 88.56 120 ILE A N 1
ATOM 972 C CA . ILE A 1 120 ? -49.730 28.796 6.016 1.00 88.56 120 ILE A CA 1
ATOM 973 C C . ILE A 1 120 ? -48.488 27.930 5.758 1.00 88.56 120 ILE A C 1
ATOM 975 O O . ILE A 1 120 ? -47.925 27.352 6.688 1.00 88.56 120 ILE A O 1
ATOM 979 N N . GLN A 1 121 ? -48.005 27.857 4.515 1.00 84.50 121 GLN A N 1
ATOM 980 C CA . GLN A 1 121 ? -46.779 27.121 4.196 1.00 84.50 121 GLN A CA 1
ATOM 981 C C . GLN A 1 121 ? -45.535 27.733 4.854 1.00 84.50 121 GLN A C 1
ATOM 983 O O . GLN A 1 121 ? -44.669 26.987 5.321 1.00 84.50 121 GLN A O 1
ATOM 988 N N . LYS A 1 122 ? -45.427 29.066 4.913 1.00 89.25 122 LYS A N 1
ATOM 989 C CA . LYS A 1 122 ? -44.332 29.750 5.619 1.00 89.25 122 LYS A CA 1
ATOM 990 C C . LYS A 1 122 ? -44.384 29.475 7.121 1.00 89.25 122 LYS A C 1
ATOM 992 O O . LYS A 1 122 ? -43.382 29.032 7.680 1.00 89.25 122 LYS A O 1
ATOM 997 N N . GLU A 1 123 ? -45.546 29.638 7.750 1.00 90.31 123 GLU A N 1
ATOM 998 C CA . GLU A 1 123 ? -45.729 29.362 9.180 1.00 90.31 123 GLU A CA 1
ATOM 999 C C . GLU A 1 123 ? -45.454 27.892 9.525 1.00 90.31 123 GLU A C 1
ATOM 1001 O O . GLU A 1 123 ? -44.778 27.596 10.511 1.00 90.31 123 GLU A O 1
ATOM 1006 N N . SER A 1 124 ? -45.900 26.957 8.680 1.00 89.50 124 SER A N 1
ATOM 1007 C CA . SER A 1 124 ? -45.628 25.527 8.850 1.00 89.50 124 SER A CA 1
ATOM 1008 C C . SER A 1 124 ? -44.125 25.218 8.790 1.00 89.50 124 SER A C 1
ATOM 1010 O O . SER A 1 124 ? -43.613 24.481 9.637 1.00 89.50 124 SER A O 1
ATOM 1012 N N . LYS A 1 125 ? -43.382 25.838 7.859 1.00 89.56 125 LYS A N 1
ATOM 1013 C CA . LYS A 1 125 ? -41.915 25.713 7.788 1.00 89.56 125 LYS A CA 1
ATOM 1014 C C . LYS A 1 125 ? -41.229 26.287 9.027 1.00 89.56 125 LYS A C 1
ATOM 1016 O O . LYS A 1 125 ? -40.326 25.649 9.569 1.00 89.56 125 LYS A O 1
ATOM 1021 N N . GLU A 1 126 ? -41.657 27.452 9.507 1.00 92.06 126 GLU A N 1
ATOM 1022 C CA . GLU A 1 126 ? -41.108 28.052 10.728 1.00 92.06 126 GLU A CA 1
ATOM 1023 C C . GLU A 1 126 ? -41.366 27.198 11.971 1.00 92.06 126 GLU A C 1
ATOM 1025 O O . GLU A 1 126 ? -40.459 26.988 12.781 1.00 92.06 126 GLU A O 1
ATOM 1030 N N . LEU A 1 127 ? -42.582 26.666 12.121 1.00 89.06 127 LEU A N 1
ATOM 1031 C CA . LEU A 1 127 ? -42.922 25.745 13.203 1.00 89.06 127 LEU A CA 1
ATOM 1032 C C . LEU A 1 127 ? -42.093 24.461 13.123 1.00 89.06 127 LEU A C 1
ATOM 1034 O O . LEU A 1 127 ? -41.599 24.002 14.155 1.00 89.06 127 LEU A O 1
ATOM 1038 N N . GLY A 1 128 ? -41.871 23.933 11.917 1.00 92.06 128 GLY A N 1
ATOM 1039 C CA . GLY A 1 128 ? -40.974 22.804 11.676 1.00 92.06 128 GLY A CA 1
ATOM 1040 C C . GLY A 1 128 ? -39.553 23.080 12.173 1.00 92.06 128 GLY A C 1
ATOM 1041 O O . GLY A 1 128 ? -39.012 22.295 12.951 1.00 92.06 128 GLY A O 1
ATOM 1042 N N . MET A 1 129 ? -38.983 24.237 11.823 1.00 88.25 129 MET A N 1
ATOM 1043 C CA . MET A 1 129 ? -37.651 24.638 12.297 1.00 88.25 129 MET A CA 1
ATOM 1044 C C . MET A 1 129 ? -37.597 24.816 13.821 1.00 88.25 129 MET A C 1
ATOM 1046 O O . MET A 1 129 ? -36.652 24.366 14.467 1.00 88.25 129 MET A O 1
ATOM 1050 N N . ARG A 1 130 ? -38.612 25.440 14.436 1.00 93.12 130 ARG A N 1
ATOM 1051 C CA . ARG A 1 130 ? -38.668 25.617 15.900 1.00 93.12 130 ARG A CA 1
ATOM 1052 C C . ARG A 1 130 ? -38.788 24.285 16.635 1.00 93.12 130 ARG A C 1
ATOM 1054 O O . ARG A 1 130 ? -38.167 24.115 17.686 1.00 93.12 130 ARG A O 1
ATOM 1061 N N . LEU A 1 131 ? -39.581 23.355 16.105 1.00 90.56 131 LEU A N 1
ATOM 1062 C CA . LEU A 1 131 ? -39.716 22.013 16.658 1.00 90.56 131 LEU A CA 1
ATOM 1063 C C . LEU A 1 131 ? -38.385 21.261 16.580 1.00 90.56 131 LEU A C 1
ATOM 1065 O O . LEU A 1 131 ? -37.973 20.667 17.573 1.00 90.56 131 LEU A O 1
ATOM 1069 N N . GLU A 1 132 ? -37.699 21.336 15.441 1.00 90.00 132 GLU A N 1
ATOM 1070 C CA . GLU A 1 132 ? -36.407 20.679 15.239 1.00 90.00 132 GLU A CA 1
ATOM 1071 C C . GLU A 1 132 ? -35.328 21.248 16.170 1.00 90.00 132 GLU A C 1
ATOM 1073 O O . GLU A 1 132 ? -34.639 20.501 16.862 1.00 90.00 132 GLU A O 1
ATOM 1078 N N . ASN A 1 133 ? -35.264 22.574 16.312 1.00 91.50 133 ASN A N 1
ATOM 1079 C CA . ASN A 1 133 ? -34.359 23.227 17.259 1.00 91.50 133 ASN A CA 1
ATOM 1080 C C . ASN A 1 133 ? -34.633 22.803 18.709 1.00 91.50 133 ASN A C 1
ATOM 1082 O O . ASN A 1 133 ? -33.695 22.552 19.466 1.00 91.50 133 ASN A O 1
ATOM 1086 N N . ARG A 1 134 ? -35.907 22.676 19.108 1.00 90.62 134 ARG A N 1
ATOM 1087 C CA . ARG A 1 134 ? -36.272 22.184 20.447 1.00 90.62 134 ARG A CA 1
ATOM 1088 C C . ARG A 1 134 ? -35.892 20.720 20.643 1.00 90.62 134 ARG A C 1
ATOM 1090 O O . ARG A 1 134 ? -35.349 20.392 21.693 1.00 90.62 134 ARG A O 1
ATOM 1097 N N . LYS A 1 135 ? -36.134 19.854 19.654 1.00 90.00 135 LYS A N 1
ATOM 1098 C CA . LYS A 1 135 ? -35.720 18.443 19.707 1.00 90.00 135 LYS A CA 1
ATOM 1099 C C . LYS A 1 135 ? -34.205 18.318 19.867 1.00 90.00 135 LYS A C 1
ATOM 1101 O O . LYS A 1 135 ? -33.753 17.583 20.739 1.00 90.00 135 LYS A O 1
ATOM 1106 N N . ASN A 1 136 ? -33.438 19.091 19.101 1.00 88.81 136 ASN A N 1
ATOM 1107 C CA . ASN A 1 136 ? -31.978 19.096 19.177 1.00 88.81 136 ASN A CA 1
ATOM 1108 C C . ASN A 1 136 ? -31.462 19.631 20.520 1.00 88.81 136 ASN A C 1
ATOM 1110 O O . ASN A 1 136 ? -30.559 19.038 21.106 1.00 88.81 136 ASN A O 1
ATOM 1114 N N . ALA A 1 137 ? -32.069 20.693 21.058 1.00 85.81 137 ALA A N 1
ATOM 1115 C CA . ALA A 1 137 ? -31.712 21.223 22.374 1.00 85.81 137 ALA A CA 1
ATOM 1116 C C . ALA A 1 137 ? -32.005 20.226 23.510 1.00 85.81 137 ALA A C 1
ATOM 1118 O O . ALA A 1 137 ? -31.154 20.017 24.376 1.00 85.81 137 ALA A O 1
ATOM 1119 N N . VAL A 1 138 ? -33.180 19.580 23.488 1.00 90.38 138 VAL A N 1
ATOM 1120 C CA . VAL A 1 138 ? -33.547 18.540 24.464 1.00 90.38 138 VAL A CA 1
ATOM 1121 C C . VAL A 1 138 ? -32.577 17.368 24.381 1.00 90.38 138 VAL A C 1
ATOM 1123 O O . VAL A 1 138 ? -32.076 16.947 25.417 1.00 90.38 138 VAL A O 1
ATOM 1126 N N . LYS A 1 139 ? -32.252 16.905 23.168 1.00 87.12 139 LYS A N 1
ATOM 1127 C CA . LYS A 1 139 ? -31.291 15.820 22.945 1.00 87.12 139 LYS A CA 1
ATOM 1128 C C . LYS A 1 139 ? -29.906 16.153 23.510 1.00 87.12 139 LYS A C 1
ATOM 1130 O O . LYS A 1 139 ? -29.330 15.353 24.238 1.00 87.12 139 LYS A O 1
ATOM 1135 N N . TYR A 1 140 ? -29.399 17.357 23.245 1.00 83.94 140 TYR A N 1
ATOM 1136 C CA . TYR A 1 140 ? -28.108 17.794 23.780 1.00 83.94 140 TYR A CA 1
ATOM 1137 C C . TYR A 1 140 ? -28.111 17.880 25.315 1.00 83.94 140 TYR A C 1
ATOM 1139 O O . TYR A 1 140 ? -27.153 17.480 25.972 1.00 83.94 140 TYR A O 1
ATOM 1147 N N . SER A 1 141 ? -29.200 18.378 25.910 1.00 82.19 141 SER A N 1
ATOM 1148 C CA . SER A 1 141 ? -29.336 18.443 27.371 1.00 82.19 141 SER A CA 1
ATOM 1149 C C . SER A 1 141 ? -29.491 17.068 28.022 1.00 82.19 141 SER A C 1
ATOM 1151 O O . SER A 1 141 ? -28.911 16.855 29.084 1.00 82.19 141 SER A O 1
ATOM 1153 N N . SER A 1 142 ? -30.223 16.133 27.406 1.00 83.44 142 SER A N 1
ATOM 1154 C CA . SER A 1 142 ? -30.340 14.763 27.918 1.00 83.44 142 SER A CA 1
ATOM 1155 C C . SER A 1 142 ? -29.004 14.030 27.857 1.00 83.44 142 SER A C 1
ATOM 1157 O O . SER A 1 142 ? -28.594 13.452 28.855 1.00 83.44 142 SER A O 1
ATOM 1159 N N . GLU A 1 143 ? -28.269 14.144 26.744 1.00 82.06 143 GLU A N 1
ATOM 1160 C CA . GLU A 1 143 ? -26.934 13.545 26.604 1.00 82.06 143 GLU A CA 1
ATOM 1161 C C . GLU A 1 143 ? -25.944 14.090 27.649 1.00 82.06 143 GLU A C 1
ATOM 1163 O O . GLU A 1 143 ? -25.126 13.342 28.186 1.00 82.06 143 GLU A O 1
ATOM 1168 N N . LEU A 1 144 ? -26.034 15.385 27.978 1.00 81.31 144 LEU A N 1
ATOM 1169 C CA . LEU A 1 144 ? -25.191 16.008 28.999 1.00 81.31 144 LEU A CA 1
ATOM 1170 C C . LEU A 1 144 ? -25.568 15.587 30.426 1.00 81.31 144 LEU A C 1
ATOM 1172 O O . LEU A 1 144 ? -24.682 15.389 31.256 1.00 81.31 144 LEU A O 1
ATOM 1176 N N . LEU A 1 145 ? -26.861 15.445 30.723 1.00 81.25 145 LEU A N 1
ATOM 1177 C CA . LEU A 1 145 ? -27.333 14.996 32.035 1.00 81.25 145 LEU A CA 1
ATOM 1178 C C . LEU A 1 145 ? -27.005 13.520 32.281 1.00 81.25 145 LEU A C 1
ATOM 1180 O O . LEU A 1 145 ? -26.466 13.196 33.341 1.00 81.25 145 LEU A O 1
ATOM 1184 N N . ASP A 1 146 ? -27.250 12.648 31.304 1.00 81.19 146 ASP A N 1
ATOM 1185 C CA . ASP A 1 146 ? -26.982 11.209 31.420 1.00 81.19 146 ASP A CA 1
ATOM 1186 C C . ASP A 1 146 ? -25.489 10.921 31.651 1.00 81.19 146 ASP A C 1
ATOM 1188 O O . ASP A 1 146 ? -25.134 10.024 32.418 1.00 81.19 146 ASP A O 1
ATOM 1192 N N . GLY A 1 147 ? -24.601 11.725 31.054 1.00 76.31 147 GLY A N 1
ATOM 1193 C CA . GLY A 1 147 ? -23.155 11.607 31.252 1.00 76.31 147 GLY A CA 1
ATOM 1194 C C . GLY A 1 147 ? -22.657 12.038 32.640 1.00 76.31 147 GLY A C 1
ATOM 1195 O O . GLY A 1 147 ? -21.590 11.596 33.065 1.00 76.31 147 GLY A O 1
ATOM 1196 N N . ILE A 1 148 ? -23.410 12.879 33.360 1.00 79.12 148 ILE A N 1
ATOM 1197 C CA . ILE A 1 148 ? -23.017 13.427 34.672 1.00 79.12 148 ILE A CA 1
ATOM 1198 C C . ILE A 1 148 ? -23.683 12.664 35.826 1.00 79.12 148 ILE A C 1
ATOM 1200 O O . ILE A 1 148 ? -23.082 12.502 36.885 1.00 79.12 148 ILE A O 1
ATOM 1204 N N . VAL A 1 149 ? -24.919 12.189 35.667 1.00 82.12 149 VAL A N 1
ATOM 1205 C CA . VAL A 1 149 ? -25.689 11.615 36.780 1.00 82.12 149 VAL A CA 1
ATOM 1206 C C . VAL A 1 149 ? -25.183 10.219 37.164 1.00 82.12 149 VAL A C 1
ATOM 1208 O O . VAL A 1 149 ? -25.211 9.265 36.385 1.00 82.12 149 VAL A O 1
ATOM 1211 N N . ILE A 1 150 ? -24.780 10.060 38.426 1.00 80.19 150 ILE A N 1
ATOM 1212 C CA . ILE A 1 150 ? -24.435 8.763 39.021 1.00 80.19 150 ILE A CA 1
ATOM 1213 C C . ILE A 1 150 ? -25.623 8.289 39.856 1.00 80.19 150 ILE A C 1
ATOM 1215 O O . ILE A 1 150 ? -26.008 8.946 40.822 1.00 80.19 150 ILE A O 1
ATOM 1219 N N . SER A 1 151 ? -26.202 7.141 39.497 1.00 83.69 151 SER A N 1
ATOM 1220 C CA . SER A 1 151 ? -27.290 6.549 40.278 1.00 83.69 151 SER A CA 1
ATOM 1221 C C . SER A 1 151 ? -26.797 6.150 41.682 1.00 83.69 151 SER A C 1
ATOM 1223 O O . SER A 1 151 ? -25.734 5.527 41.791 1.00 83.69 151 SER A O 1
ATOM 1225 N N . PRO A 1 152 ? -27.561 6.428 42.758 1.00 81.25 152 PRO A N 1
ATOM 1226 C CA . PRO A 1 152 ? -27.241 5.980 44.117 1.00 81.25 152 PRO A CA 1
ATOM 1227 C C . PRO A 1 152 ? -27.038 4.462 44.237 1.00 81.25 152 PRO A C 1
ATOM 1229 O O . PRO A 1 152 ? -26.268 4.001 45.082 1.00 81.25 152 PRO A O 1
ATOM 1232 N N . ASP A 1 153 ? -27.673 3.676 43.364 1.00 81.69 153 ASP A N 1
ATOM 1233 C CA . ASP A 1 153 ? -27.483 2.226 43.330 1.00 81.69 153 ASP A CA 1
ATOM 1234 C C . ASP A 1 153 ? -26.067 1.827 42.909 1.00 81.69 153 ASP A C 1
ATOM 1236 O O . ASP A 1 153 ? -25.506 0.900 43.491 1.00 81.69 153 ASP A O 1
ATOM 1240 N N . ILE A 1 154 ? -25.450 2.554 41.974 1.00 81.88 154 ILE A N 1
ATOM 1241 C CA . ILE A 1 154 ? -24.065 2.309 41.541 1.00 81.88 154 ILE A CA 1
ATOM 1242 C C . ILE A 1 154 ? -23.114 2.566 42.709 1.00 81.88 154 ILE A C 1
ATOM 1244 O O . ILE A 1 154 ? -22.246 1.748 42.997 1.00 81.88 154 ILE A O 1
ATOM 1248 N N . ILE A 1 155 ? -23.325 3.667 43.435 1.00 82.94 155 ILE A N 1
ATOM 1249 C CA . ILE A 1 155 ? -22.518 4.050 44.602 1.00 82.94 155 ILE A CA 1
ATOM 1250 C C . ILE A 1 155 ? -22.560 2.949 45.663 1.00 82.94 155 ILE A C 1
ATOM 1252 O O . ILE A 1 155 ? -21.514 2.491 46.133 1.00 82.94 155 ILE A O 1
ATOM 1256 N N . ARG A 1 156 ? -23.766 2.479 46.002 1.00 84.12 156 ARG A N 1
ATOM 1257 C CA . ARG A 1 156 ? -23.966 1.411 46.985 1.00 84.12 156 ARG A CA 1
ATOM 1258 C C . ARG A 1 156 ? -23.354 0.093 46.519 1.00 84.12 156 ARG A C 1
ATOM 1260 O O . ARG A 1 156 ? -22.662 -0.564 47.288 1.00 84.12 156 ARG A O 1
ATOM 1267 N N . LYS A 1 157 ? -23.563 -0.297 45.259 1.00 83.31 157 LYS A N 1
ATOM 1268 C CA . LYS A 1 157 ? -23.039 -1.559 44.715 1.00 83.31 157 LYS A CA 1
ATOM 1269 C C . LYS A 1 157 ? -21.516 -1.569 44.609 1.00 83.31 157 LYS A C 1
ATOM 1271 O O . LYS A 1 157 ? -20.921 -2.599 44.909 1.00 83.31 157 LYS A O 1
ATOM 1276 N N . ILE A 1 158 ? -20.884 -0.446 44.277 1.00 84.31 158 ILE A N 1
ATOM 1277 C CA . ILE A 1 158 ? -19.420 -0.343 44.234 1.00 84.31 158 ILE A CA 1
ATOM 1278 C C . ILE A 1 158 ? -18.825 -0.360 45.648 1.00 84.31 158 ILE A C 1
ATOM 1280 O O . ILE A 1 158 ? -17.856 -1.075 45.901 1.00 84.31 158 ILE A O 1
ATOM 1284 N N . CYS A 1 159 ? -19.426 0.364 46.598 1.00 82.81 159 CYS A N 1
ATOM 1285 C CA . CYS A 1 159 ? -18.928 0.394 47.974 1.00 82.81 159 CYS A CA 1
ATOM 1286 C C . CYS A 1 159 ? -19.152 -0.948 48.698 1.00 82.81 159 CYS A C 1
ATOM 1288 O O . CYS A 1 159 ? -18.219 -1.524 49.254 1.00 82.81 159 CYS A O 1
ATOM 1290 N N . GLU A 1 160 ? -20.371 -1.483 48.663 1.00 81.69 160 GLU A N 1
ATOM 1291 C CA . GLU A 1 160 ? -20.809 -2.576 49.544 1.00 81.69 160 GLU A CA 1
ATOM 1292 C C . GLU A 1 160 ? -20.969 -3.920 48.817 1.00 81.69 160 GLU A C 1
ATOM 1294 O O . GLU A 1 160 ? -20.857 -4.968 49.441 1.00 81.69 160 GLU A O 1
ATOM 1299 N N . GLY A 1 161 ? -21.172 -3.931 47.496 1.00 78.50 161 GLY A N 1
ATOM 1300 C CA . GLY A 1 161 ? -21.496 -5.148 46.740 1.00 78.50 161 GLY A CA 1
ATOM 1301 C C . GLY A 1 161 ? -20.318 -6.103 46.528 1.00 78.50 161 GLY A C 1
ATOM 1302 O O . GLY A 1 161 ? -19.182 -5.675 46.351 1.00 78.50 161 GLY A O 1
ATOM 1303 N N . GLU A 1 162 ? -20.579 -7.408 46.527 1.00 79.25 162 GLU A N 1
ATOM 1304 C CA . GLU A 1 162 ? -19.569 -8.427 46.215 1.00 79.25 162 GLU A CA 1
ATOM 1305 C C . GLU A 1 162 ? -19.078 -8.334 44.761 1.00 79.25 162 GLU A C 1
ATOM 1307 O O . GLU A 1 162 ? -19.806 -7.895 43.869 1.00 79.25 162 GLU A O 1
ATOM 1312 N N . ILE A 1 163 ? -17.845 -8.783 44.512 1.00 82.06 163 ILE A N 1
ATOM 1313 C CA . ILE A 1 163 ? -17.250 -8.780 43.171 1.00 82.06 163 ILE A CA 1
ATOM 1314 C C . ILE A 1 163 ? -17.828 -9.944 42.353 1.00 82.06 163 ILE A C 1
ATOM 1316 O O . ILE A 1 163 ? -17.436 -11.103 42.497 1.00 82.06 163 ILE A O 1
ATOM 1320 N N . ASN A 1 164 ? -18.776 -9.618 41.480 1.00 82.69 164 ASN A N 1
ATOM 1321 C CA . ASN A 1 164 ? -19.448 -10.524 40.549 1.00 82.69 164 ASN A CA 1
ATOM 1322 C C . ASN A 1 164 ? -19.570 -9.875 39.152 1.00 82.69 164 ASN A C 1
ATOM 1324 O O . ASN A 1 164 ? -19.083 -8.768 38.929 1.00 82.69 164 ASN A O 1
ATOM 1328 N N . GLU A 1 165 ? -20.216 -10.545 38.197 1.00 79.38 165 GLU A N 1
ATOM 1329 C CA . GLU A 1 165 ? -20.399 -10.003 36.837 1.00 79.38 165 GLU A CA 1
ATOM 1330 C C . GLU A 1 165 ? -21.187 -8.677 36.827 1.00 79.38 165 GLU A C 1
ATOM 1332 O O . GLU A 1 165 ? -20.874 -7.771 36.057 1.00 79.38 165 GLU A O 1
ATOM 1337 N N . PHE A 1 166 ? -22.141 -8.500 37.749 1.00 80.62 166 PHE A N 1
ATOM 1338 C CA . PHE A 1 166 ? -22.876 -7.239 37.906 1.00 80.62 166 PHE A CA 1
ATOM 1339 C C . PHE A 1 166 ? -21.981 -6.101 38.415 1.00 80.62 166 PHE A C 1
ATOM 1341 O O . PHE A 1 166 ? -22.133 -4.957 37.991 1.00 80.62 166 PHE A O 1
ATOM 1348 N N . PHE A 1 167 ? -21.016 -6.400 39.288 1.00 86.50 167 PHE A N 1
ATOM 1349 C CA . PHE A 1 167 ? -20.015 -5.432 39.734 1.00 86.50 167 PHE A CA 1
ATOM 1350 C C . PHE A 1 167 ? -19.161 -4.934 38.561 1.00 86.50 167 PHE A C 1
ATOM 1352 O O . PHE A 1 167 ? -18.911 -3.735 38.472 1.00 86.50 167 PHE A O 1
ATOM 1359 N N . ILE A 1 168 ? -18.775 -5.817 37.628 1.00 84.44 168 ILE A N 1
ATOM 1360 C CA . ILE A 1 168 ? -18.037 -5.430 36.411 1.00 84.44 168 ILE A CA 1
ATOM 1361 C C . ILE A 1 168 ? -18.863 -4.450 35.567 1.00 84.44 168 ILE A C 1
ATOM 1363 O O . ILE A 1 168 ? -18.337 -3.421 35.150 1.00 84.44 168 ILE A O 1
ATOM 1367 N N . HIS A 1 169 ? -20.158 -4.716 35.369 1.00 84.88 169 HIS A N 1
ATOM 1368 C CA . HIS A 1 169 ? -21.042 -3.809 34.629 1.00 84.88 169 HIS A CA 1
ATOM 1369 C C . HIS A 1 169 ? -21.126 -2.420 35.288 1.00 84.88 169 HIS A C 1
ATOM 1371 O O . HIS A 1 169 ? -20.976 -1.397 34.623 1.00 84.88 169 HIS A O 1
ATOM 1377 N N . HIS A 1 170 ? -21.303 -2.364 36.612 1.00 84.38 170 HIS A N 1
ATOM 1378 C CA . HIS A 1 170 ? -21.322 -1.094 37.348 1.00 84.38 170 HIS A CA 1
ATOM 1379 C C . HIS A 1 170 ? -19.968 -0.365 37.321 1.00 84.38 170 HIS A C 1
ATOM 1381 O O . HIS A 1 170 ? -19.933 0.866 37.302 1.00 84.38 170 HIS A O 1
ATOM 1387 N N . LEU A 1 171 ? -18.857 -1.103 37.279 1.00 85.81 171 LEU A N 1
ATOM 1388 C CA . LEU A 1 171 ? -17.512 -0.545 37.148 1.00 85.81 171 LEU A CA 1
ATOM 1389 C C . LEU A 1 171 ? -17.268 0.045 35.750 1.00 85.81 171 LEU A C 1
ATOM 1391 O O . LEU A 1 171 ? -16.682 1.120 35.633 1.00 85.81 171 LEU A O 1
ATOM 1395 N N . GLN A 1 172 ? -17.748 -0.619 34.696 1.00 85.25 172 GLN A N 1
ATOM 1396 C CA . GLN A 1 172 ? -17.696 -0.104 33.324 1.00 85.25 172 GLN A CA 1
ATOM 1397 C C . GLN A 1 172 ? -18.540 1.166 33.174 1.00 85.25 172 GLN A C 1
ATOM 1399 O O . GLN A 1 172 ? -18.082 2.135 32.569 1.00 85.25 172 GLN A O 1
ATOM 1404 N N . GLU A 1 173 ? -19.728 1.201 33.783 1.00 83.56 173 GLU A N 1
ATOM 1405 C CA . GLU A 1 173 ? -20.567 2.401 33.818 1.00 83.56 173 GLU A CA 1
ATOM 1406 C C . GLU A 1 173 ? -19.869 3.561 34.551 1.00 83.56 173 GLU A C 1
ATOM 1408 O O . GLU A 1 173 ? -19.872 4.695 34.065 1.00 83.56 173 GLU A O 1
ATOM 1413 N N . LEU A 1 174 ? -19.204 3.287 35.682 1.00 85.06 174 LEU A N 1
ATOM 1414 C CA . LEU A 1 174 ? -18.387 4.281 36.384 1.00 85.06 174 LEU A CA 1
ATOM 1415 C C . LEU A 1 174 ? -17.230 4.782 35.501 1.00 85.06 174 LEU A C 1
ATOM 1417 O O . LEU A 1 174 ? -17.016 5.991 35.410 1.00 85.06 174 LEU A O 1
ATOM 1421 N N . ASN A 1 175 ? -16.515 3.882 34.817 1.00 86.31 175 ASN A N 1
ATOM 1422 C CA . ASN A 1 175 ? -15.399 4.247 33.941 1.00 86.31 175 ASN A CA 1
ATOM 1423 C C . ASN A 1 175 ? -15.855 5.127 32.762 1.00 86.31 175 ASN A C 1
ATOM 1425 O O . ASN A 1 175 ? -15.189 6.110 32.431 1.00 86.31 175 ASN A O 1
ATOM 1429 N N . ALA A 1 176 ? -17.014 4.821 32.167 1.00 84.38 176 ALA A N 1
ATOM 1430 C CA . ALA A 1 176 ? -17.613 5.616 31.098 1.00 84.38 176 ALA A CA 1
ATOM 1431 C C . ALA A 1 176 ? -17.978 7.033 31.573 1.00 84.38 176 ALA A C 1
ATOM 1433 O O . ALA A 1 176 ? -17.654 8.011 30.897 1.00 84.38 176 ALA A O 1
ATOM 1434 N N . LYS A 1 177 ? -18.574 7.160 32.767 1.00 83.81 177 LYS A N 1
ATOM 1435 C CA . LYS A 1 177 ? -18.890 8.466 33.373 1.00 83.81 177 LYS A CA 1
ATOM 1436 C C . LYS A 1 177 ? -17.629 9.273 33.670 1.00 83.81 177 LYS A C 1
ATOM 1438 O O . LYS A 1 177 ? -17.566 10.455 33.352 1.00 83.81 177 LYS A O 1
ATOM 1443 N N . MET A 1 178 ? -16.583 8.634 34.191 1.00 81.94 178 MET A N 1
ATOM 1444 C CA . MET A 1 178 ? -15.291 9.290 34.410 1.00 81.94 178 MET A CA 1
ATOM 1445 C C . MET A 1 178 ? -14.645 9.768 33.103 1.00 81.94 178 MET A C 1
ATOM 1447 O O . MET A 1 178 ? -14.157 10.893 33.039 1.00 81.94 178 MET A O 1
ATOM 1451 N N . ALA A 1 179 ? -14.661 8.947 32.047 1.00 83.62 179 ALA A N 1
ATOM 1452 C CA . ALA A 1 179 ? -14.152 9.339 30.733 1.00 83.62 179 ALA A CA 1
ATOM 1453 C C . ALA A 1 179 ? -14.937 10.522 30.141 1.00 83.62 179 ALA A C 1
ATOM 1455 O O . ALA A 1 179 ? -14.335 11.438 29.585 1.00 83.62 179 ALA A O 1
ATOM 1456 N N . TYR A 1 180 ? -16.263 10.537 30.312 1.00 83.06 180 TYR A N 1
ATOM 1457 C CA . TYR A 1 180 ? -17.122 11.628 29.858 1.00 83.06 180 TYR A CA 1
ATOM 1458 C C . TYR A 1 180 ? -16.817 12.958 30.564 1.00 83.06 180 TYR A C 1
ATOM 1460 O O . TYR A 1 180 ? -16.795 14.002 29.910 1.00 83.06 180 TYR A O 1
ATOM 1468 N N . VAL A 1 181 ? -16.553 12.927 31.876 1.00 80.38 181 VAL A N 1
ATOM 1469 C CA . VAL A 1 181 ? -16.183 14.123 32.653 1.00 80.38 181 VAL A CA 1
ATOM 1470 C C . VAL A 1 181 ? -14.833 14.683 32.201 1.00 80.38 181 VAL A C 1
ATOM 1472 O O . VAL A 1 181 ? -14.741 15.886 31.977 1.00 80.38 181 VAL A O 1
ATOM 1475 N N . VAL A 1 182 ? -13.824 13.829 31.991 1.00 80.12 182 VAL A N 1
ATOM 1476 C CA . VAL A 1 182 ? -12.496 14.253 31.501 1.00 80.12 182 VAL A CA 1
ATOM 1477 C C . VAL A 1 182 ? -12.580 14.817 30.077 1.00 80.12 182 VAL A C 1
ATOM 1479 O O . VAL A 1 182 ? -12.036 15.877 29.794 1.00 80.12 182 VAL A O 1
ATOM 1482 N N . ALA A 1 183 ? -13.320 14.166 29.175 1.00 80.38 183 ALA A N 1
ATOM 1483 C CA . ALA A 1 183 ? -13.464 14.624 27.789 1.00 80.38 183 ALA A CA 1
ATOM 1484 C C . ALA A 1 183 ? -14.210 15.966 27.647 1.00 80.38 183 ALA A C 1
ATOM 1486 O O . ALA A 1 183 ? -14.110 16.622 26.612 1.00 80.38 183 ALA A O 1
ATOM 1487 N N . ASN A 1 184 ? -14.983 16.371 28.659 1.00 78.19 184 ASN A N 1
ATOM 1488 C CA . ASN A 1 184 ? -15.744 17.622 28.669 1.00 78.19 184 ASN A CA 1
ATOM 1489 C C . ASN A 1 184 ? -15.220 18.633 29.702 1.00 78.19 184 ASN A C 1
ATOM 1491 O O . ASN A 1 184 ? -15.911 19.615 29.982 1.00 78.19 184 ASN A O 1
ATOM 1495 N N . GLU A 1 185 ? -14.016 18.426 30.241 1.00 67.88 185 GLU A N 1
ATOM 1496 C CA . GLU A 1 185 ? -13.419 19.268 31.286 1.00 67.88 185 GLU A CA 1
ATOM 1497 C C . GLU A 1 185 ? -13.212 20.727 30.828 1.00 67.88 185 GLU A C 1
ATOM 1499 O O . GLU A 1 185 ? -13.384 21.659 31.617 1.00 67.88 185 GLU A O 1
ATOM 1504 N N . ASP A 1 186 ? -12.975 20.942 29.528 1.00 67.06 186 ASP A N 1
ATOM 1505 C CA . ASP A 1 186 ? -12.815 22.270 28.914 1.00 67.06 186 ASP A CA 1
ATOM 1506 C C . ASP A 1 186 ? -14.115 23.093 28.872 1.00 67.06 186 ASP A C 1
ATOM 1508 O O . ASP A 1 186 ? -14.099 24.323 28.741 1.00 67.06 186 ASP A O 1
ATOM 1512 N N . LYS A 1 187 ? -15.278 22.441 28.992 1.00 69.88 187 LYS A N 1
ATOM 1513 C CA . LYS A 1 187 ? -16.566 23.137 29.029 1.00 69.88 187 LYS A CA 1
ATOM 1514 C C . LYS A 1 187 ? -16.746 23.702 30.436 1.00 69.88 187 LYS A C 1
ATOM 1516 O O . LYS A 1 187 ? -16.838 22.949 31.399 1.00 69.88 187 LYS A O 1
ATOM 1521 N N . GLN A 1 188 ? -16.851 25.029 30.569 1.00 65.06 188 GLN A N 1
ATOM 1522 C CA . GLN A 1 188 ? -17.019 25.742 31.851 1.00 65.06 188 GLN A CA 1
ATOM 1523 C C . GLN A 1 188 ? -18.381 25.485 32.545 1.00 65.06 188 GLN A C 1
ATOM 1525 O O . GLN A 1 188 ? -19.124 26.408 32.879 1.00 65.06 188 GLN A O 1
ATOM 1530 N N . VAL A 1 189 ? -18.738 24.226 32.789 1.00 72.31 189 VAL A N 1
ATOM 1531 C CA . VAL A 1 189 ? -19.970 23.813 33.461 1.00 72.31 189 VAL A CA 1
ATOM 1532 C C . VAL A 1 189 ? -19.648 23.496 34.921 1.00 72.31 189 VAL A C 1
ATOM 1534 O O . VAL A 1 189 ? -18.830 22.632 35.227 1.00 72.31 189 VAL A O 1
ATOM 1537 N N . LYS A 1 190 ? -20.325 24.177 35.856 1.00 75.75 190 LYS A N 1
ATOM 1538 C CA . LYS A 1 190 ? -20.119 24.006 37.311 1.00 75.75 190 LYS A CA 1
ATOM 1539 C C . LYS A 1 190 ? -20.345 22.564 37.796 1.00 75.75 190 LYS A C 1
ATOM 1541 O O . LYS A 1 190 ? -19.717 22.148 38.762 1.00 75.75 190 LYS A O 1
ATOM 1546 N N . ALA A 1 191 ? -21.210 21.803 37.122 1.00 76.06 191 ALA A N 1
ATOM 1547 C CA . ALA A 1 191 ? -21.532 20.423 37.482 1.00 76.06 191 ALA A CA 1
ATOM 1548 C C . ALA A 1 191 ? -20.320 19.473 37.399 1.00 76.06 191 ALA A C 1
ATOM 1550 O O . ALA A 1 191 ? -20.148 18.653 38.298 1.00 76.06 191 ALA A O 1
ATOM 1551 N N . PHE A 1 192 ? -19.437 19.630 36.402 1.00 77.06 192 PHE A N 1
ATOM 1552 C CA . PHE A 1 192 ? -18.230 18.798 36.269 1.00 77.06 192 PHE A CA 1
ATOM 1553 C C . PHE A 1 192 ? -17.248 19.008 37.430 1.00 77.06 192 PHE A C 1
ATOM 1555 O O . PHE A 1 192 ? -16.694 18.046 37.959 1.00 77.06 192 PHE A O 1
ATOM 1562 N N . LYS A 1 193 ? -17.112 20.253 37.909 1.00 75.81 193 LYS A N 1
ATOM 1563 C CA . LYS A 1 193 ? -16.268 20.584 39.071 1.00 75.81 193 LYS A CA 1
ATOM 1564 C C . LYS A 1 193 ? -16.793 19.992 40.380 1.00 75.81 193 LYS A C 1
ATOM 1566 O O . LYS A 1 193 ? -15.999 19.627 41.239 1.00 75.81 193 LYS A O 1
ATOM 1571 N N . ASN A 1 194 ? -18.114 19.884 40.530 1.00 80.06 194 ASN A N 1
ATOM 1572 C CA . ASN A 1 194 ? -18.727 19.346 41.746 1.00 80.06 194 ASN A CA 1
ATOM 1573 C C . ASN A 1 194 ? -18.692 17.813 41.801 1.00 80.06 194 ASN A C 1
ATOM 1575 O O . ASN A 1 194 ? -18.587 17.255 42.888 1.00 80.06 194 ASN A O 1
ATOM 1579 N N . ILE A 1 195 ? -18.791 17.130 40.655 1.00 82.75 195 ILE A N 1
ATOM 1580 C CA . ILE A 1 195 ? -18.861 15.661 40.615 1.00 82.75 195 ILE A CA 1
ATOM 1581 C C . ILE A 1 195 ? -17.490 14.978 40.585 1.00 82.75 195 ILE A C 1
ATOM 1583 O O . ILE A 1 195 ? -17.371 13.841 41.041 1.00 82.75 195 ILE A O 1
ATOM 1587 N N . GLY A 1 196 ? -16.452 15.667 40.097 1.00 79.81 196 GLY A N 1
ATOM 1588 C CA . GLY A 1 196 ? -15.083 15.145 40.030 1.00 79.81 196 GLY A CA 1
ATOM 1589 C C . GLY A 1 196 ? -14.582 14.538 41.352 1.00 79.81 196 GLY A C 1
ATOM 1590 O O . GLY A 1 196 ? -14.172 13.377 41.349 1.00 79.81 196 GLY A O 1
ATOM 1591 N N . PRO A 1 197 ? -14.678 15.244 42.499 1.00 84.06 197 PRO A N 1
ATOM 1592 C CA . PRO A 1 197 ? -14.250 14.707 43.793 1.00 84.06 197 PRO A CA 1
ATOM 1593 C C . PRO A 1 197 ? -15.004 13.445 44.237 1.00 84.06 197 PRO A C 1
ATOM 1595 O O . PRO A 1 197 ? -14.412 12.557 44.845 1.00 84.06 197 PRO A O 1
ATOM 1598 N N . GLU A 1 198 ? -16.300 13.329 43.938 1.00 82.94 198 GLU A N 1
ATOM 1599 C CA . GLU A 1 198 ? -17.094 12.155 44.329 1.00 82.94 198 GLU A CA 1
ATOM 1600 C C . GLU A 1 198 ? -16.792 10.937 43.442 1.00 82.94 198 GLU A C 1
ATOM 1602 O O . GLU A 1 198 ? -16.665 9.820 43.949 1.00 82.94 198 GLU A O 1
ATOM 1607 N N . LEU A 1 199 ? -16.573 11.147 42.138 1.00 84.62 199 LEU A N 1
ATOM 1608 C CA . LEU A 1 199 ? -16.054 10.110 41.235 1.00 84.62 199 LEU A CA 1
ATOM 1609 C C . LEU A 1 199 ? -14.680 9.608 41.683 1.00 84.62 199 LEU A C 1
ATOM 1611 O O . LEU A 1 199 ? -14.420 8.407 41.666 1.00 84.62 199 LEU A O 1
ATOM 1615 N N . GLU A 1 200 ? -13.825 10.516 42.140 1.00 84.19 200 GLU A N 1
ATOM 1616 C CA . GLU A 1 200 ? -12.490 10.191 42.625 1.00 84.19 200 GLU A CA 1
ATOM 1617 C C . GLU A 1 200 ? -12.525 9.348 43.910 1.00 84.19 200 GLU A C 1
ATOM 1619 O O . GLU A 1 200 ? -11.805 8.356 44.044 1.00 84.19 200 GLU A O 1
ATOM 1624 N N . ARG A 1 201 ? -13.434 9.660 44.840 1.00 86.12 201 ARG A N 1
ATOM 1625 C CA . ARG A 1 201 ? -13.654 8.841 46.045 1.00 86.12 201 ARG A CA 1
ATOM 1626 C C . ARG A 1 201 ? -14.179 7.447 45.706 1.00 86.12 201 ARG A C 1
ATOM 1628 O O . ARG A 1 201 ? -13.761 6.471 46.333 1.00 86.12 201 ARG A O 1
ATOM 1635 N N . LEU A 1 202 ? -15.078 7.342 44.724 1.00 86.56 202 LEU A N 1
ATOM 1636 C CA . LEU A 1 202 ? -15.573 6.055 44.225 1.00 86.56 202 LEU A CA 1
ATOM 1637 C C . LEU A 1 202 ? -14.462 5.242 43.555 1.00 86.56 202 LEU A C 1
ATOM 1639 O O . LEU A 1 202 ? -14.367 4.042 43.807 1.00 86.56 202 LEU A O 1
ATOM 1643 N N . ARG A 1 203 ? -13.594 5.892 42.768 1.00 87.75 203 ARG A N 1
ATOM 1644 C CA . ARG A 1 203 ? -12.423 5.276 42.128 1.00 87.75 203 ARG A CA 1
ATOM 1645 C C . ARG A 1 203 ? -11.507 4.621 43.158 1.00 87.75 203 ARG A C 1
ATOM 1647 O O . ARG A 1 203 ? -11.172 3.452 42.998 1.00 87.75 203 ARG A O 1
ATOM 1654 N N . ILE A 1 204 ? -11.142 5.346 44.218 1.00 87.12 204 ILE A N 1
ATOM 1655 C CA . ILE A 1 204 ? -10.242 4.840 45.269 1.00 87.12 204 ILE A CA 1
ATOM 1656 C C . ILE A 1 204 ? -10.860 3.622 45.969 1.00 87.12 204 ILE A C 1
ATOM 1658 O O . ILE A 1 204 ? -10.232 2.568 46.036 1.00 87.12 204 ILE A O 1
ATOM 1662 N N . LYS A 1 205 ? -12.126 3.716 46.403 1.00 87.12 205 LYS A N 1
ATOM 1663 C CA . LYS A 1 205 ? -12.820 2.585 47.045 1.00 87.12 205 LYS A CA 1
ATOM 1664 C C . LYS A 1 205 ? -12.938 1.360 46.135 1.00 87.12 205 LYS A C 1
ATOM 1666 O O . LYS A 1 205 ? -12.777 0.235 46.604 1.00 87.12 205 LYS A O 1
ATOM 1671 N N . ALA A 1 206 ? -13.241 1.567 44.853 1.00 87.56 206 ALA A N 1
ATOM 1672 C CA . ALA A 1 206 ? -13.303 0.483 43.880 1.00 87.56 206 ALA A CA 1
ATOM 1673 C C . ALA A 1 206 ? -11.927 -0.177 43.706 1.00 87.56 206 ALA A C 1
ATOM 1675 O O . ALA A 1 206 ? -11.835 -1.404 43.714 1.00 87.56 206 ALA A O 1
ATOM 1676 N N . ALA A 1 207 ? -10.863 0.625 43.604 1.00 87.88 207 ALA A N 1
ATOM 1677 C CA . ALA A 1 207 ? -9.501 0.137 43.429 1.00 87.88 207 ALA A CA 1
ATOM 1678 C C . ALA A 1 207 ? -9.026 -0.719 44.614 1.00 87.88 207 ALA A C 1
ATOM 1680 O O . ALA A 1 207 ? -8.523 -1.820 44.392 1.00 87.88 207 ALA A O 1
ATOM 1681 N N . ASP A 1 208 ? -9.255 -0.277 45.855 1.00 88.12 208 ASP A N 1
ATOM 1682 C CA . ASP A 1 208 ? -8.872 -1.027 47.061 1.00 88.12 208 ASP A CA 1
ATOM 1683 C C . ASP A 1 208 ? -9.554 -2.400 47.125 1.00 88.12 208 ASP A C 1
ATOM 1685 O O . ASP A 1 208 ? -8.918 -3.424 47.389 1.00 88.12 208 ASP A O 1
ATOM 1689 N N . LYS A 1 209 ? -10.852 -2.440 46.807 1.00 88.56 209 LYS A N 1
ATOM 1690 C CA . LYS A 1 209 ? -11.644 -3.673 46.821 1.00 88.56 209 LYS A CA 1
ATOM 1691 C C . LYS A 1 209 ? -11.196 -4.659 45.743 1.00 88.56 209 LYS A C 1
ATOM 1693 O O . LYS A 1 209 ? -11.080 -5.858 45.998 1.00 88.56 209 LYS A O 1
ATOM 1698 N N . ILE A 1 210 ? -10.936 -4.155 44.535 1.00 89.88 210 ILE A N 1
ATOM 1699 C CA . ILE A 1 210 ? -10.432 -4.968 43.424 1.00 89.88 210 ILE A CA 1
ATOM 1700 C C . ILE A 1 210 ? -9.038 -5.510 43.754 1.00 89.88 210 ILE A C 1
ATOM 1702 O O . ILE A 1 210 ? -8.773 -6.688 43.509 1.00 89.88 210 ILE A O 1
ATOM 1706 N N . ARG A 1 211 ? -8.166 -4.680 44.339 1.00 89.56 211 ARG A N 1
ATOM 1707 C CA . ARG A 1 211 ? -6.813 -5.065 44.750 1.00 89.56 211 ARG A CA 1
ATOM 1708 C C . ARG A 1 211 ? -6.829 -6.252 45.705 1.00 89.56 211 ARG A C 1
ATOM 1710 O O . ARG A 1 211 ? -6.177 -7.255 45.427 1.00 89.56 211 ARG A O 1
ATOM 1717 N N . GLU A 1 212 ? -7.587 -6.158 46.798 1.00 89.31 212 GLU A N 1
ATOM 1718 C CA . GLU A 1 212 ? -7.677 -7.229 47.799 1.00 89.31 212 GLU A CA 1
ATOM 1719 C C . GLU A 1 212 ? -8.179 -8.541 47.175 1.00 89.31 212 GLU A C 1
ATOM 1721 O O . GLU A 1 212 ? -7.635 -9.619 47.428 1.00 89.31 212 GLU A O 1
ATOM 1726 N N . PHE A 1 213 ? -9.176 -8.452 46.294 1.00 89.12 213 PHE A N 1
ATOM 1727 C CA . PHE A 1 213 ? -9.730 -9.612 45.606 1.00 89.12 213 PHE A CA 1
ATOM 1728 C C . PHE A 1 213 ? -8.741 -10.273 44.641 1.00 89.12 213 PHE A C 1
ATOM 1730 O O . PHE A 1 213 ? -8.584 -11.496 44.679 1.00 89.12 213 PHE A O 1
ATOM 1737 N N . LEU A 1 214 ? -8.069 -9.493 43.788 1.00 87.94 214 LEU A N 1
ATOM 1738 C CA . LEU A 1 214 ? -7.125 -10.025 42.803 1.00 87.94 214 LEU A CA 1
ATOM 1739 C C . LEU A 1 214 ? -5.882 -10.616 43.474 1.00 87.94 214 LEU A C 1
ATOM 1741 O O . LEU A 1 214 ? -5.487 -11.724 43.115 1.00 87.94 214 LEU A O 1
ATOM 1745 N N . LEU A 1 215 ? -5.321 -9.955 44.493 1.00 88.50 215 LEU A N 1
ATOM 1746 C CA . LEU A 1 215 ? -4.186 -10.497 45.249 1.00 88.50 215 LEU A CA 1
ATOM 1747 C C . LEU A 1 215 ? -4.546 -11.826 45.922 1.00 88.50 215 LEU A C 1
ATOM 1749 O O . LEU A 1 215 ? -3.834 -12.812 45.745 1.00 88.50 215 LEU A O 1
ATOM 1753 N N . LYS A 1 216 ? -5.709 -11.912 46.580 1.00 87.75 216 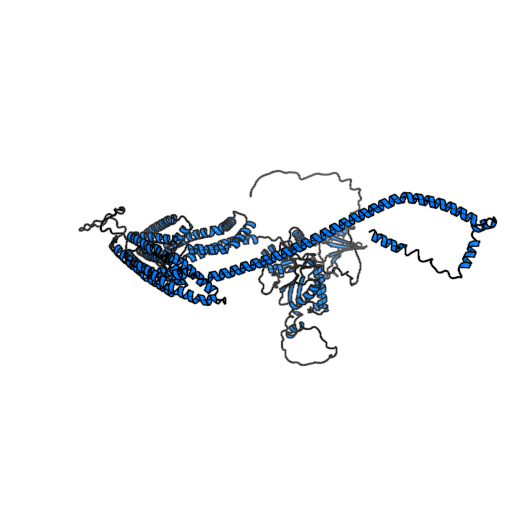LYS A N 1
ATOM 1754 C CA . LYS A 1 216 ? -6.191 -13.160 47.195 1.00 87.75 216 LYS A CA 1
ATOM 1755 C C . LYS A 1 216 ? -6.385 -14.289 46.175 1.00 87.75 216 LYS A C 1
ATOM 1757 O O . LYS A 1 216 ? -6.147 -15.460 46.477 1.00 87.75 216 LYS A O 1
ATOM 1762 N N . LYS A 1 217 ? -6.826 -13.966 44.953 1.00 84.94 217 LYS A N 1
ATOM 1763 C CA . LYS A 1 217 ? -6.955 -14.945 43.861 1.00 84.94 217 LYS A CA 1
ATOM 1764 C C . LYS A 1 217 ? -5.597 -15.397 43.331 1.00 84.94 217 LYS A C 1
ATOM 1766 O O . LYS A 1 217 ? -5.427 -16.592 43.103 1.00 84.94 217 LYS A O 1
ATOM 1771 N N . ILE A 1 218 ? -4.632 -14.496 43.189 1.00 86.81 218 ILE A N 1
ATOM 1772 C CA . ILE A 1 218 ? -3.272 -14.842 42.757 1.00 86.81 218 ILE A CA 1
ATOM 1773 C C . ILE A 1 218 ? -2.567 -15.692 43.822 1.00 86.81 218 ILE A C 1
ATOM 1775 O O . ILE A 1 218 ? -1.957 -16.703 43.486 1.00 86.81 218 ILE A O 1
ATOM 1779 N N . GLU A 1 219 ? -2.724 -15.379 45.110 1.00 85.12 219 GLU A N 1
ATOM 1780 C CA . GLU A 1 219 ? -2.184 -16.197 46.205 1.00 85.12 219 GLU A CA 1
ATOM 1781 C C . GLU A 1 219 ? -2.726 -17.632 46.195 1.00 85.12 219 GLU A C 1
ATOM 1783 O O . GLU A 1 219 ? -1.999 -18.575 46.518 1.00 85.12 219 GLU A O 1
ATOM 1788 N N . SER A 1 220 ? -3.975 -17.831 45.759 1.00 82.75 220 SER A N 1
ATOM 1789 C CA . SER A 1 220 ? -4.564 -19.171 45.644 1.00 82.75 220 SER A CA 1
ATOM 1790 C C . SER A 1 220 ? -3.852 -20.073 44.623 1.00 82.75 220 SER A C 1
ATOM 1792 O O . SER A 1 220 ? -3.927 -21.296 44.741 1.00 82.75 220 SER A O 1
ATOM 1794 N N . LEU A 1 221 ? -3.088 -19.500 43.680 1.00 80.44 221 LEU A N 1
ATOM 1795 C CA . LEU A 1 221 ? -2.274 -20.252 42.714 1.00 80.44 221 LEU A CA 1
ATOM 1796 C C . LEU A 1 221 ? -1.093 -20.985 43.369 1.00 80.44 221 LEU A C 1
ATOM 1798 O O . LEU A 1 221 ? -0.554 -21.923 42.787 1.00 80.44 221 LEU A O 1
ATOM 1802 N N . LYS A 1 222 ? -0.706 -20.603 44.593 1.00 75.19 222 LYS A N 1
ATOM 1803 C CA . LYS A 1 222 ? 0.379 -21.243 45.354 1.00 75.19 222 LYS A CA 1
ATOM 1804 C C . LYS A 1 222 ? -0.010 -22.614 45.929 1.00 75.19 222 LYS A C 1
ATOM 1806 O O . LYS A 1 222 ? 0.860 -23.346 46.401 1.00 75.19 222 LYS A O 1
ATOM 1811 N N . ALA A 1 223 ? -1.298 -22.963 45.942 1.00 73.69 223 ALA A N 1
ATOM 1812 C CA . ALA A 1 223 ? -1.766 -24.209 46.540 1.00 73.69 223 ALA A CA 1
ATOM 1813 C C . ALA A 1 223 ? -1.150 -25.451 45.856 1.00 73.69 223 ALA A C 1
ATOM 1815 O O . ALA A 1 223 ? -0.927 -25.487 44.642 1.00 73.69 223 ALA A O 1
ATOM 1816 N N . ALA A 1 224 ? -0.848 -26.483 46.649 1.00 52.53 224 ALA A N 1
ATOM 1817 C CA . ALA A 1 224 ? -0.259 -27.726 46.154 1.00 52.53 224 ALA A CA 1
ATOM 1818 C C . ALA A 1 224 ? -1.282 -28.547 45.342 1.00 52.53 224 ALA A C 1
ATOM 1820 O O . ALA A 1 224 ? -2.444 -28.637 45.726 1.00 52.53 224 ALA A O 1
ATOM 1821 N N . ASN A 1 225 ? -0.830 -29.192 44.256 1.00 58.78 225 ASN A N 1
ATOM 1822 C CA . ASN A 1 225 ? -1.635 -30.021 43.335 1.00 58.78 225 ASN A CA 1
ATOM 1823 C C . ASN A 1 225 ? -2.728 -29.288 42.535 1.00 58.78 225 ASN A C 1
ATOM 1825 O O . ASN A 1 225 ? -3.654 -29.920 42.026 1.00 58.78 225 ASN A O 1
ATOM 1829 N N . THR A 1 226 ? -2.611 -27.974 42.367 1.00 63.94 226 THR A N 1
ATOM 1830 C CA . THR A 1 226 ? -3.570 -27.193 41.579 1.00 63.94 226 THR A CA 1
ATOM 1831 C C . THR A 1 226 ? -3.142 -27.082 40.118 1.00 63.94 226 THR A C 1
ATOM 1833 O O . THR A 1 226 ? -1.981 -26.795 39.823 1.00 63.94 226 THR A O 1
ATOM 1836 N N . ASN A 1 227 ? -4.082 -27.307 39.193 1.00 69.88 227 ASN A N 1
ATOM 1837 C CA . ASN A 1 227 ? -3.875 -27.039 37.772 1.00 69.88 227 ASN A CA 1
ATOM 1838 C C . ASN A 1 227 ? -3.990 -25.525 37.543 1.00 69.88 227 ASN A C 1
ATOM 1840 O O . ASN A 1 227 ? -5.097 -24.981 37.525 1.00 69.88 227 ASN A O 1
ATOM 1844 N N . ILE A 1 228 ? -2.845 -24.854 37.403 1.00 76.00 228 ILE A N 1
ATOM 1845 C CA . ILE A 1 228 ? -2.774 -23.398 37.230 1.00 76.00 228 ILE A CA 1
ATOM 1846 C C . ILE A 1 228 ? -3.591 -22.934 36.022 1.00 76.00 228 ILE A C 1
ATOM 1848 O O . ILE A 1 228 ? -4.376 -21.998 36.166 1.00 76.00 228 ILE A O 1
ATOM 1852 N N . ALA A 1 229 ? -3.508 -23.642 34.891 1.00 71.94 229 ALA A N 1
ATOM 1853 C CA . ALA A 1 229 ? -4.255 -23.305 33.679 1.00 71.94 229 ALA A CA 1
ATOM 1854 C C . ALA A 1 229 ? -5.775 -23.297 33.918 1.00 71.94 229 ALA A C 1
ATOM 1856 O O . ALA A 1 229 ? -6.494 -22.442 33.401 1.00 71.94 229 ALA A O 1
ATOM 1857 N N . LEU A 1 230 ? -6.274 -24.203 34.765 1.00 74.81 230 LEU A N 1
ATOM 1858 C CA . LEU A 1 230 ? -7.693 -24.271 35.106 1.00 74.81 230 LEU A CA 1
ATOM 1859 C C . LEU A 1 230 ? -8.140 -23.070 35.954 1.00 74.81 230 LEU A C 1
ATOM 1861 O O . LEU A 1 230 ? -9.226 -22.536 35.730 1.00 74.81 230 LEU A O 1
ATOM 1865 N N . ILE A 1 231 ? -7.327 -22.632 36.922 1.00 76.31 231 ILE A N 1
ATOM 1866 C CA . ILE A 1 231 ? -7.646 -21.459 37.756 1.00 76.31 231 ILE A CA 1
ATOM 1867 C C . ILE A 1 231 ? -7.533 -20.173 36.937 1.00 76.31 231 ILE A C 1
ATOM 1869 O O . ILE A 1 231 ? -8.415 -19.317 37.013 1.00 76.31 231 ILE A O 1
ATOM 1873 N N . GLN A 1 232 ? -6.489 -20.055 36.121 1.00 81.88 232 GLN A N 1
ATOM 1874 C CA . GLN A 1 232 ? -6.298 -18.946 35.192 1.00 81.88 232 GLN A CA 1
ATOM 1875 C C . GLN A 1 232 ? -7.521 -18.761 34.284 1.00 81.88 232 GLN A C 1
ATOM 1877 O O . GLN A 1 232 ? -8.106 -17.677 34.267 1.00 81.88 232 GLN A O 1
ATOM 1882 N N . GLN A 1 233 ? -7.981 -19.828 33.622 1.00 78.69 233 GLN A N 1
ATOM 1883 C CA . GLN A 1 233 ? -9.132 -19.780 32.713 1.00 78.69 233 GLN A CA 1
ATOM 1884 C C . GLN A 1 233 ? -10.471 -19.572 33.438 1.00 78.69 233 GLN A C 1
ATOM 1886 O O . GLN A 1 233 ? -11.276 -18.737 33.030 1.00 78.69 233 GLN A O 1
ATOM 1891 N N . ASN A 1 234 ? -10.730 -20.300 34.529 1.00 78.19 234 ASN A N 1
ATOM 1892 C CA . ASN A 1 234 ? -12.060 -20.303 35.148 1.00 78.19 234 ASN A CA 1
ATOM 1893 C C . ASN A 1 234 ? -12.274 -19.211 36.200 1.00 78.19 234 ASN A C 1
ATOM 1895 O O . ASN A 1 234 ? -13.427 -18.866 36.475 1.00 78.19 234 ASN A O 1
ATOM 1899 N N . ALA A 1 235 ? -11.203 -18.702 36.816 1.00 77.12 235 ALA A N 1
ATOM 1900 C CA . ALA A 1 235 ? -11.290 -17.821 37.977 1.00 77.12 235 ALA A CA 1
ATOM 1901 C C . ALA A 1 235 ? -10.601 -16.464 37.804 1.00 77.12 235 ALA A C 1
ATOM 1903 O O . ALA A 1 235 ? -11.044 -15.532 38.462 1.00 77.12 235 ALA A O 1
ATOM 1904 N N . LEU A 1 236 ? -9.567 -16.324 36.967 1.00 82.94 236 LEU A N 1
ATOM 1905 C CA . LEU A 1 236 ? -8.919 -15.025 36.720 1.00 82.94 236 LEU A CA 1
ATOM 1906 C C . LEU A 1 236 ? -9.454 -14.362 35.449 1.00 82.94 236 LEU A C 1
ATOM 1908 O O . LEU A 1 236 ? -9.878 -13.211 35.501 1.00 82.94 236 LEU A O 1
ATOM 1912 N N . LEU A 1 237 ? -9.545 -15.103 34.341 1.00 82.62 237 LEU A N 1
ATOM 1913 C CA . LEU A 1 237 ? -9.945 -14.567 33.034 1.00 82.62 237 LEU A CA 1
ATOM 1914 C C . LEU A 1 237 ? -11.314 -13.863 33.049 1.00 82.62 237 LEU A C 1
ATOM 1916 O O . LEU A 1 237 ? -11.491 -12.825 32.413 1.00 82.62 237 LEU A O 1
ATOM 1920 N N . LYS A 1 238 ? -12.266 -14.383 33.838 1.00 82.50 238 LYS A N 1
ATOM 1921 C CA . LYS A 1 238 ? -13.604 -13.788 34.029 1.00 82.50 238 LYS A CA 1
ATOM 1922 C C . LYS A 1 238 ? -13.564 -12.366 34.588 1.00 82.50 238 LYS A C 1
ATOM 1924 O O . LYS A 1 238 ? -14.459 -11.575 34.319 1.00 82.50 238 LYS A O 1
ATOM 1929 N N . TYR A 1 239 ? -12.530 -12.042 35.358 1.00 84.38 239 TYR A N 1
ATOM 1930 C CA . TYR A 1 239 ? -12.373 -10.758 36.034 1.00 84.38 239 TYR A CA 1
ATOM 1931 C C . TYR A 1 239 ? -11.272 -9.894 35.408 1.00 84.38 239 TYR A C 1
ATOM 1933 O O . TYR A 1 239 ? -10.813 -8.949 36.047 1.00 84.38 239 TYR A O 1
ATOM 1941 N N . LYS A 1 240 ? -10.864 -10.171 34.159 1.00 85.56 240 LYS A N 1
ATOM 1942 C CA . LYS A 1 240 ? -9.847 -9.373 33.449 1.00 85.56 240 LYS A CA 1
ATOM 1943 C C . LYS A 1 240 ? -10.182 -7.881 33.415 1.00 85.56 240 LYS A C 1
ATOM 1945 O O . LYS A 1 240 ? -9.312 -7.047 33.621 1.00 85.56 240 LYS A O 1
ATOM 1950 N N . GLU A 1 241 ? -11.461 -7.543 33.261 1.00 82.00 241 GLU A N 1
ATOM 1951 C CA . GLU A 1 241 ? -11.963 -6.160 33.262 1.00 82.00 241 GLU A CA 1
ATOM 1952 C C . GLU A 1 241 ? -11.615 -5.390 34.546 1.00 82.00 241 GLU A C 1
ATOM 1954 O O . GLU A 1 241 ? -11.426 -4.176 34.507 1.00 82.00 241 GLU A O 1
ATOM 1959 N N . LEU A 1 242 ? -11.484 -6.086 35.680 1.00 85.50 242 LEU A N 1
ATOM 1960 C CA . LEU A 1 242 ? -11.085 -5.468 36.941 1.00 85.50 242 LEU A CA 1
ATOM 1961 C C . LEU A 1 242 ? -9.610 -5.050 36.930 1.00 85.50 242 LEU A C 1
ATOM 1963 O O . LEU A 1 242 ? -9.271 -3.982 37.433 1.00 85.50 242 LEU A O 1
ATOM 1967 N N . PHE A 1 243 ? -8.740 -5.879 36.345 1.00 85.81 243 PHE A N 1
ATOM 1968 C CA . PHE A 1 243 ? -7.327 -5.546 36.166 1.00 85.81 243 PHE A CA 1
ATOM 1969 C C . PHE A 1 243 ? -7.164 -4.370 35.195 1.00 85.81 243 PHE A C 1
ATOM 1971 O O . PHE A 1 243 ? -6.428 -3.431 35.488 1.00 85.81 243 PHE A O 1
ATOM 1978 N N . TRP A 1 244 ? -7.929 -4.361 34.098 1.00 83.81 244 TRP A N 1
ATOM 1979 C CA . TRP A 1 244 ? -7.943 -3.255 33.135 1.00 83.81 244 TRP A CA 1
ATOM 1980 C C . TRP A 1 244 ? -8.343 -1.926 33.760 1.00 83.81 244 TRP A C 1
ATOM 1982 O O . TRP A 1 244 ? -7.661 -0.922 33.567 1.00 83.81 244 TRP A O 1
ATOM 1992 N N . PHE A 1 245 ? -9.393 -1.932 34.580 1.00 85.31 245 PHE A N 1
ATOM 1993 C CA . PHE A 1 245 ? -9.796 -0.747 35.328 1.00 85.31 245 PHE A CA 1
ATOM 1994 C C . PHE A 1 245 ? -8.668 -0.218 36.228 1.00 85.31 245 PHE A C 1
ATOM 1996 O O . PHE A 1 245 ? -8.444 0.993 36.294 1.00 85.31 245 PHE A O 1
ATOM 2003 N N . LEU A 1 246 ? -7.929 -1.109 36.899 1.00 85.50 246 LEU A N 1
ATOM 2004 C CA . LEU A 1 246 ? -6.777 -0.714 37.706 1.00 85.50 246 LEU A CA 1
ATOM 2005 C C . LEU A 1 246 ? -5.642 -0.156 36.848 1.00 85.50 246 LEU A C 1
ATOM 2007 O O . LEU A 1 246 ? -5.080 0.861 37.220 1.00 85.50 246 LEU A O 1
ATOM 2011 N N . MET A 1 247 ? -5.319 -0.745 35.700 1.00 83.69 247 MET A N 1
ATOM 2012 C CA . MET A 1 247 ? -4.256 -0.216 34.837 1.00 83.69 247 MET A CA 1
ATOM 2013 C C . MET A 1 247 ? -4.587 1.174 34.276 1.00 83.69 247 MET A C 1
ATOM 2015 O O . MET A 1 247 ? -3.736 2.063 34.328 1.00 83.69 247 MET A O 1
ATOM 2019 N N . GLU A 1 248 ? -5.829 1.388 33.825 1.00 80.38 248 GLU A N 1
ATOM 2020 C CA . GLU A 1 248 ? -6.292 2.662 33.251 1.00 80.38 248 GLU A CA 1
ATOM 2021 C C . GLU A 1 248 ? -6.424 3.778 34.292 1.00 80.38 248 GLU A C 1
ATOM 2023 O O . GLU A 1 248 ? -6.185 4.950 33.995 1.00 80.38 248 GLU A O 1
ATOM 2028 N N . ARG A 1 249 ? -6.872 3.442 35.508 1.00 80.69 249 ARG A N 1
ATOM 2029 C CA . ARG A 1 249 ? -7.242 4.444 36.514 1.00 80.69 249 ARG A CA 1
ATOM 2030 C C . ARG A 1 249 ? -6.317 4.470 37.717 1.00 80.69 249 ARG A C 1
ATOM 2032 O O . ARG A 1 249 ? -6.187 5.540 38.290 1.00 80.69 249 ARG A O 1
ATOM 2039 N N . PHE A 1 250 ? -5.687 3.368 38.119 1.00 82.81 250 PHE A N 1
ATOM 2040 C CA . PHE A 1 250 ? -4.798 3.260 39.289 1.00 82.81 250 PHE A CA 1
ATOM 2041 C C . PHE A 1 250 ? -3.558 2.394 38.982 1.00 82.81 250 PHE A C 1
ATOM 2043 O O . PHE A 1 250 ? -3.328 1.337 39.580 1.00 82.81 250 PHE A O 1
ATOM 2050 N N . THR A 1 251 ? -2.739 2.851 38.033 1.00 83.75 251 THR A N 1
ATOM 2051 C CA . THR A 1 251 ? -1.584 2.109 37.499 1.00 83.75 251 THR A CA 1
ATOM 2052 C C . THR A 1 251 ? -0.634 1.531 38.565 1.00 83.75 251 THR A C 1
ATOM 2054 O O . THR A 1 251 ? -0.226 0.381 38.404 1.00 83.75 251 THR A O 1
ATOM 2057 N N . PRO A 1 252 ? -0.312 2.220 39.687 1.00 84.38 252 PRO A N 1
ATOM 2058 C CA . PRO A 1 252 ? 0.592 1.665 40.702 1.00 84.38 252 PRO A CA 1
ATOM 2059 C C . PRO A 1 252 ? 0.126 0.329 41.301 1.00 84.38 252 PRO A C 1
ATOM 2061 O O . PRO A 1 252 ? 0.942 -0.553 41.550 1.00 84.38 252 PRO A O 1
ATOM 2064 N N . VAL A 1 253 ? -1.184 0.154 41.495 1.00 85.50 253 VAL A N 1
ATOM 2065 C CA . VAL A 1 253 ? -1.760 -1.091 42.038 1.00 85.50 253 VAL A CA 1
ATOM 2066 C C . VAL A 1 253 ? -1.821 -2.179 40.973 1.00 85.50 253 VAL A C 1
ATOM 2068 O O . VAL A 1 253 ? -1.600 -3.349 41.278 1.00 85.50 253 VAL A O 1
ATOM 2071 N N . GLY A 1 254 ? -2.066 -1.811 39.713 1.00 84.06 254 GLY A N 1
ATOM 2072 C CA . GLY A 1 254 ? -1.961 -2.749 38.596 1.00 84.06 254 GLY A CA 1
ATOM 2073 C C . GLY A 1 254 ? -0.554 -3.349 38.483 1.00 84.06 254 GLY A C 1
ATOM 2074 O O . GLY A 1 254 ? -0.412 -4.569 38.407 1.00 84.06 254 GLY A O 1
ATOM 2075 N N . LEU A 1 255 ? 0.488 -2.515 38.587 1.00 84.88 255 LEU A N 1
ATOM 2076 C CA . LEU A 1 255 ? 1.889 -2.958 38.580 1.00 84.88 255 LEU A CA 1
ATOM 2077 C C . LEU A 1 255 ? 2.244 -3.843 39.788 1.00 84.88 255 LEU A C 1
ATOM 2079 O O . LEU A 1 255 ? 3.006 -4.799 39.650 1.00 84.88 255 LEU A O 1
ATOM 2083 N N . GLU A 1 256 ? 1.674 -3.571 40.963 1.00 88.94 256 GLU A N 1
ATOM 2084 C CA . GLU A 1 256 ? 1.840 -4.421 42.149 1.00 88.94 256 GLU A CA 1
ATOM 2085 C C . GLU A 1 256 ? 1.254 -5.827 41.934 1.00 88.94 256 GLU A C 1
ATOM 2087 O O . GLU A 1 256 ? 1.900 -6.835 42.232 1.00 88.94 256 GLU A O 1
ATOM 2092 N N . ILE A 1 257 ? 0.028 -5.909 41.408 1.00 86.62 257 ILE A N 1
ATOM 2093 C CA . ILE A 1 257 ? -0.644 -7.180 41.096 1.00 86.62 257 ILE A CA 1
ATOM 2094 C C . ILE A 1 257 ? 0.163 -7.961 40.055 1.00 86.62 257 ILE A C 1
ATOM 2096 O O . ILE A 1 257 ? 0.374 -9.166 40.203 1.00 86.62 257 ILE A O 1
ATOM 2100 N N . HIS A 1 258 ? 0.657 -7.256 39.039 1.00 85.06 258 HIS A N 1
ATOM 2101 C CA . HIS A 1 258 ? 1.505 -7.798 37.986 1.00 85.06 258 HIS A CA 1
ATOM 2102 C C . HIS A 1 258 ? 2.803 -8.409 38.543 1.00 85.06 258 HIS A C 1
ATOM 2104 O O . HIS A 1 258 ? 3.099 -9.574 38.282 1.00 85.06 258 HIS A O 1
ATOM 2110 N N . ALA A 1 259 ? 3.545 -7.677 39.381 1.00 86.38 259 ALA A N 1
ATOM 2111 C CA . ALA A 1 259 ? 4.784 -8.172 39.985 1.00 86.38 259 ALA A CA 1
ATOM 2112 C C . ALA A 1 259 ? 4.557 -9.398 40.892 1.00 86.38 259 ALA A C 1
ATOM 2114 O O . ALA A 1 259 ? 5.305 -10.376 40.823 1.00 86.38 259 ALA A O 1
ATOM 2115 N N . ASN A 1 260 ? 3.499 -9.383 41.712 1.00 88.38 260 ASN A N 1
ATOM 2116 C CA . ASN A 1 260 ? 3.159 -10.514 42.581 1.00 88.38 260 ASN A CA 1
ATOM 2117 C C . ASN A 1 260 ? 2.796 -11.775 41.786 1.00 88.38 260 ASN A C 1
ATOM 2119 O O . ASN A 1 260 ? 3.183 -12.883 42.170 1.00 88.38 260 ASN A O 1
ATOM 2123 N N . TYR A 1 261 ? 2.088 -11.614 40.665 1.00 89.12 261 TYR A N 1
ATOM 2124 C CA . TYR A 1 261 ? 1.763 -12.719 39.769 1.00 89.12 261 TYR A CA 1
ATOM 2125 C C . TYR A 1 261 ? 3.026 -13.398 39.222 1.00 89.12 261 TYR A C 1
ATOM 2127 O O . TYR A 1 261 ? 3.158 -14.619 39.346 1.00 89.12 261 TYR A O 1
ATOM 2135 N N . ILE A 1 262 ? 3.978 -12.614 38.693 1.00 86.69 262 ILE A N 1
ATOM 2136 C CA . ILE A 1 262 ? 5.238 -13.131 38.134 1.00 86.69 262 ILE A CA 1
ATOM 2137 C C . ILE A 1 262 ? 5.972 -13.987 39.168 1.00 86.69 262 ILE A C 1
ATOM 2139 O O . ILE A 1 262 ? 6.335 -15.129 38.885 1.00 86.69 262 ILE A O 1
ATOM 2143 N N . VAL A 1 263 ? 6.151 -13.465 40.385 1.00 89.62 263 VAL A N 1
ATOM 2144 C CA . VAL A 1 263 ? 6.898 -14.157 41.446 1.00 89.62 263 VAL A CA 1
ATOM 2145 C C . VAL A 1 263 ? 6.258 -15.503 41.798 1.00 89.62 263 VAL A C 1
ATOM 2147 O O . VAL A 1 263 ? 6.963 -16.511 41.907 1.00 89.62 263 VAL A O 1
ATOM 2150 N N . ILE A 1 264 ? 4.932 -15.550 41.956 1.00 87.62 264 ILE A N 1
ATOM 2151 C CA . ILE A 1 264 ? 4.215 -16.768 42.360 1.00 87.62 264 ILE A CA 1
ATOM 2152 C C . ILE A 1 264 ? 4.248 -17.820 41.248 1.00 87.62 264 ILE A C 1
ATOM 2154 O O . ILE A 1 264 ? 4.600 -18.976 41.505 1.00 87.62 264 ILE A O 1
ATOM 2158 N N . VAL A 1 265 ? 3.922 -17.427 40.016 1.00 87.12 265 VAL A N 1
ATOM 2159 C CA . VAL A 1 265 ? 3.811 -18.356 38.884 1.00 87.12 265 VAL A CA 1
ATOM 2160 C C . VAL A 1 265 ? 5.183 -18.848 38.427 1.00 87.12 265 VAL A C 1
ATOM 2162 O O . VAL A 1 265 ? 5.361 -20.050 38.214 1.00 87.12 265 VAL A O 1
ATOM 2165 N N . SER A 1 266 ? 6.189 -17.969 38.381 1.00 88.88 266 SER A N 1
ATOM 2166 C CA . SER A 1 266 ? 7.564 -18.361 38.055 1.00 88.88 266 SER A CA 1
ATOM 2167 C C . SER A 1 266 ? 8.119 -19.370 39.068 1.00 88.88 266 SER A C 1
ATOM 2169 O O . SER A 1 266 ? 8.649 -20.418 38.687 1.00 88.88 266 SER A O 1
ATOM 2171 N N . THR A 1 267 ? 7.916 -19.119 40.369 1.00 88.56 267 THR A N 1
ATOM 2172 C CA . THR A 1 267 ? 8.356 -20.031 41.441 1.00 88.56 267 THR A CA 1
ATOM 2173 C C . THR A 1 267 ? 7.663 -21.392 41.351 1.00 88.56 267 THR A C 1
ATOM 2175 O O . THR A 1 267 ? 8.308 -22.430 41.546 1.00 88.56 267 THR A O 1
ATOM 2178 N N . TYR A 1 268 ? 6.364 -21.409 41.035 1.00 86.75 268 TYR A N 1
ATOM 2179 C CA . TYR A 1 268 ? 5.612 -22.647 40.839 1.00 86.75 268 TYR A CA 1
ATOM 2180 C C . TYR A 1 268 ? 6.193 -23.479 39.694 1.00 86.75 268 TYR A C 1
ATOM 2182 O O . TYR A 1 268 ? 6.527 -24.648 39.909 1.00 86.75 268 TYR A O 1
ATOM 2190 N N . PHE A 1 269 ? 6.356 -22.887 38.503 1.00 86.56 269 PHE A N 1
ATOM 2191 C CA . PHE A 1 269 ? 6.857 -23.616 37.339 1.00 86.56 269 PHE A CA 1
ATOM 2192 C C . PHE A 1 269 ? 8.287 -24.106 37.567 1.00 86.56 269 PHE A C 1
ATOM 2194 O O . PHE A 1 269 ? 8.561 -25.280 37.322 1.00 86.56 269 PHE A O 1
ATOM 2201 N N . CYS A 1 270 ? 9.164 -23.284 38.151 1.00 87.00 270 CYS A N 1
ATOM 2202 C CA . CYS A 1 270 ? 10.528 -23.703 38.479 1.00 87.00 270 CYS A CA 1
ATOM 2203 C C . CYS A 1 270 ? 10.541 -24.931 39.394 1.00 87.00 270 CYS A C 1
ATOM 2205 O O . CYS A 1 270 ? 11.229 -25.909 39.113 1.00 87.00 270 CYS A O 1
ATOM 2207 N N . THR A 1 271 ? 9.747 -24.907 40.467 1.00 85.12 271 THR A N 1
ATOM 2208 C CA . THR A 1 271 ? 9.683 -26.009 41.439 1.00 85.12 271 THR A CA 1
ATOM 2209 C C . THR A 1 271 ? 9.079 -27.274 40.819 1.00 85.12 271 THR A C 1
ATOM 2211 O O . THR A 1 271 ? 9.560 -28.384 41.062 1.00 85.12 271 THR A O 1
ATOM 2214 N N . ALA A 1 272 ? 8.033 -27.123 40.000 1.00 83.06 272 ALA A N 1
ATOM 2215 C CA . ALA A 1 272 ? 7.368 -28.232 39.325 1.00 83.06 272 ALA A CA 1
ATOM 2216 C C . ALA A 1 272 ? 8.287 -28.907 38.294 1.00 83.06 272 ALA A C 1
ATOM 2218 O O . ALA A 1 272 ? 8.440 -30.133 38.318 1.00 83.06 272 ALA A O 1
ATOM 2219 N N . PHE A 1 273 ? 8.939 -28.122 37.430 1.00 84.62 273 PHE A N 1
ATOM 2220 C CA . PHE A 1 273 ? 9.853 -28.639 36.414 1.00 84.62 273 PHE A CA 1
ATOM 2221 C C . PHE A 1 273 ? 11.142 -29.196 37.024 1.00 84.62 273 PHE A C 1
ATOM 2223 O O . PHE A 1 273 ? 11.563 -30.273 36.616 1.00 84.62 273 PHE A O 1
ATOM 2230 N N . ASP A 1 274 ? 11.732 -28.567 38.044 1.00 83.94 274 ASP A N 1
ATOM 2231 C CA . ASP A 1 274 ? 12.909 -29.116 38.737 1.00 83.94 274 ASP A CA 1
ATOM 2232 C C . ASP A 1 274 ? 12.617 -30.502 39.344 1.00 83.94 274 ASP A C 1
ATOM 2234 O O . ASP A 1 274 ? 13.376 -31.457 39.147 1.00 83.94 274 ASP A O 1
ATOM 2238 N N . LYS A 1 275 ? 11.463 -30.661 40.007 1.00 81.88 275 LYS A N 1
ATOM 2239 C CA . LYS A 1 275 ? 11.024 -31.961 40.535 1.00 81.88 275 LYS A CA 1
ATOM 2240 C C . LYS A 1 275 ? 10.813 -32.985 39.417 1.00 81.88 275 LYS A C 1
ATOM 2242 O O . LYS A 1 275 ? 11.234 -34.132 39.563 1.00 81.88 275 LYS A O 1
ATOM 2247 N N . TYR A 1 276 ? 10.184 -32.583 38.314 1.00 83.12 276 TYR A N 1
ATOM 2248 C CA . TYR A 1 276 ? 9.924 -33.451 37.166 1.00 83.12 276 TYR A CA 1
ATOM 2249 C C . TYR A 1 276 ? 11.216 -33.930 36.488 1.00 83.12 276 TYR A C 1
ATOM 2251 O O . TYR A 1 276 ? 11.406 -35.128 36.284 1.00 83.12 276 TYR A O 1
ATOM 2259 N N . LEU A 1 277 ? 12.146 -33.014 36.212 1.00 82.94 277 LEU A N 1
ATOM 2260 C CA . LEU A 1 277 ? 13.425 -33.311 35.565 1.00 82.94 277 LEU A CA 1
ATOM 2261 C C . LEU A 1 277 ? 14.305 -34.222 36.434 1.00 82.94 277 LEU A C 1
ATOM 2263 O O . LEU A 1 277 ? 14.910 -35.166 35.925 1.00 82.94 277 LEU A O 1
ATOM 2267 N N . LYS A 1 278 ? 14.314 -34.024 37.760 1.00 81.62 278 LYS A N 1
ATOM 2268 C CA . LYS A 1 278 ? 15.005 -34.921 38.708 1.00 81.62 278 LYS A CA 1
ATOM 2269 C C . LYS A 1 278 ? 14.455 -36.347 38.693 1.00 81.62 278 LYS A C 1
ATOM 2271 O O . LYS A 1 278 ? 15.220 -37.288 38.896 1.00 81.62 278 LYS A O 1
ATOM 2276 N N . VAL A 1 279 ? 13.149 -36.520 38.486 1.00 79.31 279 VAL A N 1
ATOM 2277 C CA . VAL A 1 279 ? 12.534 -37.849 38.335 1.00 79.31 279 VAL A CA 1
ATOM 2278 C C . VAL A 1 279 ? 12.918 -38.461 36.989 1.00 79.31 279 VAL A C 1
ATOM 2280 O O . VAL A 1 279 ? 13.317 -39.621 36.955 1.00 79.31 279 VAL A O 1
ATOM 2283 N N . MET A 1 280 ? 12.885 -37.678 35.910 1.00 76.69 280 MET A N 1
ATOM 2284 C CA . MET A 1 280 ? 13.246 -38.154 34.572 1.00 76.69 280 MET A CA 1
ATOM 2285 C C . MET A 1 280 ? 14.702 -38.622 34.471 1.00 76.69 280 MET A C 1
ATOM 2287 O O . MET A 1 280 ? 14.939 -39.716 33.968 1.00 76.69 280 MET A O 1
ATOM 2291 N N . ASN A 1 281 ? 15.658 -37.883 35.048 1.00 75.62 281 ASN A N 1
ATOM 2292 C CA . ASN A 1 281 ? 17.066 -38.308 35.099 1.00 75.62 281 ASN A CA 1
ATOM 2293 C C . ASN A 1 281 ? 17.258 -39.661 35.810 1.00 75.62 281 ASN A C 1
ATOM 2295 O O . ASN A 1 281 ? 18.132 -40.439 35.441 1.00 75.62 281 ASN A O 1
ATOM 2299 N N . LYS A 1 282 ? 16.443 -39.980 36.826 1.00 75.44 282 LYS A N 1
ATOM 2300 C CA . LYS A 1 282 ? 16.523 -41.274 37.532 1.00 75.44 282 LYS A CA 1
ATOM 2301 C C . LYS A 1 282 ? 15.984 -42.443 36.707 1.00 75.44 282 LYS A C 1
ATOM 2303 O O . LYS A 1 282 ? 16.335 -43.587 36.984 1.00 75.44 282 LYS A O 1
ATOM 2308 N N . LEU A 1 283 ? 15.116 -42.162 35.738 1.00 73.44 283 LEU A N 1
ATOM 2309 C CA . LEU A 1 283 ? 14.450 -43.160 34.905 1.00 73.44 283 LEU A CA 1
ATOM 2310 C C . LEU A 1 283 ? 15.158 -43.381 33.558 1.00 73.44 283 LEU A C 1
ATOM 2312 O O . LEU A 1 283 ? 14.710 -44.212 32.778 1.00 73.44 283 LEU A O 1
ATOM 2316 N N . GLN A 1 284 ? 16.254 -42.681 33.270 1.00 70.94 284 GLN A N 1
ATOM 2317 C CA . GLN A 1 284 ? 16.982 -42.798 32.006 1.00 70.94 284 GLN A CA 1
ATOM 2318 C C . GLN A 1 284 ? 17.799 -44.097 31.902 1.00 70.94 284 GLN A C 1
ATOM 2320 O O . GLN A 1 284 ? 18.500 -44.498 32.836 1.00 70.94 284 GLN A O 1
ATOM 2325 N N . SER A 1 285 ? 17.733 -44.768 30.748 1.00 65.69 285 SER A N 1
ATOM 2326 C CA . SER A 1 285 ? 18.631 -45.875 30.386 1.00 65.69 285 SER A CA 1
ATOM 2327 C C . SER A 1 285 ? 19.915 -45.364 29.728 1.00 65.69 285 SER A C 1
ATOM 2329 O O . SER A 1 285 ? 19.844 -44.585 28.783 1.00 65.69 285 SER A O 1
ATOM 2331 N N . SER A 1 286 ? 21.080 -45.866 30.149 1.00 55.78 286 SER A N 1
ATOM 2332 C CA . SER A 1 286 ? 22.338 -45.728 29.401 1.00 55.78 286 SER A CA 1
ATOM 2333 C C . SER A 1 286 ? 22.395 -46.810 28.314 1.00 55.78 286 SER A C 1
ATOM 2335 O O . SER A 1 286 ? 22.575 -47.982 28.653 1.00 55.78 286 SER A O 1
ATOM 2337 N N . LEU A 1 287 ? 22.173 -46.448 27.045 1.00 53.25 287 LEU A N 1
ATOM 2338 C CA . LEU A 1 287 ? 22.141 -47.413 25.933 1.00 53.25 287 LEU A CA 1
ATOM 2339 C C . LEU A 1 287 ? 23.484 -47.580 25.200 1.00 53.25 287 LEU A C 1
ATOM 2341 O O . LEU A 1 287 ? 23.681 -48.625 24.598 1.00 53.25 287 LEU A O 1
ATOM 2345 N N . ALA A 1 288 ? 24.399 -46.611 25.288 1.00 52.62 288 ALA A N 1
ATOM 2346 C CA . ALA A 1 288 ? 25.711 -46.670 24.642 1.00 52.62 288 ALA A CA 1
ATOM 2347 C C . ALA A 1 288 ? 26.793 -46.135 25.590 1.00 52.62 288 ALA A C 1
ATOM 2349 O O . ALA A 1 288 ? 26.665 -45.027 26.122 1.00 52.62 288 ALA A O 1
ATOM 2350 N N . ASP A 1 289 ? 27.835 -46.933 25.822 1.00 51.69 289 ASP A N 1
ATOM 2351 C CA . ASP A 1 289 ? 29.061 -46.501 26.505 1.00 51.69 289 ASP A CA 1
ATOM 2352 C C . ASP A 1 289 ? 30.105 -46.079 25.455 1.00 51.69 289 ASP A C 1
ATOM 2354 O O . ASP A 1 289 ? 30.029 -46.482 24.297 1.00 51.69 289 ASP A O 1
ATOM 2358 N N . LYS A 1 290 ? 31.130 -45.320 25.854 1.00 47.59 290 LYS A N 1
ATOM 2359 C CA . LYS A 1 290 ? 32.241 -44.845 25.000 1.00 47.59 290 LYS A CA 1
ATOM 2360 C C . LYS A 1 290 ? 32.970 -45.972 24.236 1.00 47.59 290 LYS A C 1
ATOM 2362 O O . LYS A 1 290 ? 33.770 -45.699 23.346 1.00 47.59 290 LYS A O 1
ATOM 2367 N N . ASN A 1 291 ? 32.718 -47.226 24.609 1.00 48.16 291 ASN A N 1
ATOM 2368 C CA . ASN A 1 291 ? 33.330 -48.430 24.057 1.00 48.16 291 ASN A CA 1
ATOM 2369 C C . ASN A 1 291 ? 32.441 -49.188 23.049 1.00 48.16 291 ASN A C 1
ATOM 2371 O O . ASN A 1 291 ? 32.904 -50.195 22.516 1.00 48.16 291 ASN A O 1
ATOM 2375 N N . ASP A 1 292 ? 31.199 -48.757 22.803 1.00 47.97 292 ASP A N 1
ATOM 2376 C CA . ASP A 1 292 ? 30.337 -49.371 21.786 1.00 47.97 292 ASP A CA 1
ATOM 2377 C C . ASP A 1 292 ? 30.664 -48.803 20.398 1.00 47.97 292 ASP A C 1
ATOM 2379 O O . ASP A 1 292 ? 30.543 -47.604 20.146 1.00 47.97 292 ASP A O 1
ATOM 2383 N N . VAL A 1 293 ? 31.111 -49.677 19.493 1.00 47.59 293 VAL A N 1
ATOM 2384 C CA . VAL A 1 293 ? 31.505 -49.329 18.121 1.00 47.59 293 VAL A CA 1
ATOM 2385 C C . VAL A 1 293 ? 30.361 -49.672 17.171 1.00 47.59 293 VAL A C 1
ATOM 2387 O O . VAL A 1 293 ? 29.931 -50.822 17.094 1.00 47.59 293 VAL A O 1
ATOM 2390 N N . ILE A 1 294 ? 29.883 -48.683 16.417 1.00 41.72 294 ILE A N 1
ATOM 2391 C CA . ILE A 1 294 ? 28.883 -48.884 15.364 1.00 41.72 294 ILE A CA 1
ATOM 2392 C C . ILE A 1 294 ? 29.563 -49.612 14.193 1.00 41.72 294 ILE A C 1
ATOM 2394 O O . ILE A 1 294 ? 30.504 -49.085 13.606 1.00 41.72 294 ILE A O 1
ATOM 2398 N N . GLY A 1 295 ? 29.094 -50.821 13.863 1.00 43.97 295 GLY A N 1
ATOM 2399 C CA . GLY A 1 295 ? 29.586 -51.605 12.720 1.00 43.97 295 GLY A CA 1
ATOM 2400 C C . GLY A 1 295 ? 30.695 -52.622 13.018 1.00 43.97 295 GLY A C 1
ATOM 2401 O O . GLY A 1 295 ? 31.395 -53.030 12.095 1.00 43.97 295 GLY A O 1
ATOM 2402 N N . ALA A 1 296 ? 30.882 -53.053 14.269 1.00 38.59 296 ALA A N 1
ATOM 2403 C CA . ALA A 1 296 ? 31.757 -54.192 14.542 1.00 38.59 296 ALA A CA 1
ATOM 2404 C C . ALA A 1 296 ? 31.130 -55.494 14.003 1.00 38.59 296 ALA A C 1
ATOM 2406 O O . ALA A 1 296 ? 30.064 -55.902 14.460 1.00 38.59 296 ALA A O 1
ATOM 2407 N N . ASP A 1 297 ? 31.804 -56.148 13.053 1.00 34.84 297 ASP A N 1
ATOM 2408 C CA . ASP A 1 297 ? 31.492 -57.520 12.648 1.00 34.84 297 ASP A CA 1
ATOM 2409 C C . ASP A 1 297 ? 31.505 -58.454 13.871 1.00 34.84 297 ASP A C 1
ATOM 2411 O O . ASP A 1 297 ? 32.423 -58.407 14.698 1.00 34.84 297 ASP A O 1
ATOM 2415 N N . ASP A 1 298 ? 30.542 -59.379 13.926 1.00 39.62 298 ASP A N 1
ATOM 2416 C CA . ASP A 1 298 ? 30.338 -60.415 14.962 1.00 39.62 298 ASP A CA 1
ATOM 2417 C C . ASP A 1 298 ? 31.489 -61.453 15.073 1.00 39.62 298 ASP A C 1
ATOM 2419 O O . ASP A 1 298 ? 31.351 -62.550 15.622 1.00 39.62 298 ASP A O 1
ATOM 2423 N N . GLY A 1 299 ? 32.667 -61.139 14.537 1.00 48.91 299 GLY A N 1
ATOM 2424 C CA . GLY A 1 299 ? 33.622 -62.124 14.062 1.00 48.91 299 GLY A CA 1
ATOM 2425 C C . GLY A 1 299 ? 35.065 -61.958 14.513 1.00 48.91 299 GLY A C 1
ATOM 2426 O O . GLY A 1 299 ? 35.927 -62.435 13.791 1.00 48.91 299 GLY A O 1
ATOM 2427 N N . SER A 1 300 ? 35.410 -61.330 15.644 1.00 42.81 300 SER A N 1
ATOM 2428 C CA . SER A 1 300 ? 36.743 -61.582 16.240 1.00 42.81 300 SER A CA 1
ATOM 2429 C C . SER A 1 300 ? 36.949 -61.037 17.657 1.00 42.81 300 SER A C 1
ATOM 2431 O O . SER A 1 300 ? 37.339 -59.893 17.861 1.00 42.81 300 SER A O 1
ATOM 2433 N N . LYS A 1 301 ? 36.814 -61.938 18.640 1.00 39.47 301 LYS A N 1
ATOM 2434 C CA . LYS A 1 301 ? 37.816 -62.284 19.679 1.00 39.47 301 LYS A CA 1
ATOM 2435 C C . LYS A 1 301 ? 37.107 -62.857 20.909 1.00 39.47 301 LYS A C 1
ATOM 2437 O O . LYS A 1 301 ? 36.769 -62.157 21.857 1.00 39.47 301 LYS A O 1
ATOM 2442 N N . ARG A 1 302 ? 36.953 -64.185 20.916 1.00 43.06 302 ARG A N 1
ATOM 2443 C CA . ARG A 1 302 ? 36.787 -64.961 22.152 1.00 43.06 302 ARG A CA 1
ATOM 2444 C C . ARG A 1 302 ? 38.095 -64.882 22.949 1.00 43.06 302 ARG A C 1
ATOM 2446 O O . ARG A 1 302 ? 39.077 -65.517 22.578 1.00 43.06 302 ARG A O 1
ATOM 2453 N N . GLY A 1 303 ? 38.103 -64.096 24.024 1.00 39.41 303 GLY A N 1
ATOM 2454 C CA . GLY A 1 303 ? 39.083 -64.186 25.110 1.00 39.41 303 GLY A CA 1
ATOM 2455 C C . GLY A 1 303 ? 38.600 -65.171 26.180 1.00 39.41 303 GLY A C 1
ATOM 2456 O O . GLY A 1 303 ? 37.412 -65.232 26.478 1.00 39.41 303 GLY A O 1
ATOM 2457 N N . LEU A 1 304 ? 39.515 -65.967 26.734 1.00 45.69 304 LEU A N 1
ATOM 2458 C CA . LEU A 1 304 ? 39.244 -67.244 27.409 1.00 45.69 304 LEU A CA 1
ATOM 2459 C C . LEU A 1 304 ? 38.545 -67.207 28.789 1.00 45.69 304 LEU A C 1
ATOM 2461 O O . LEU A 1 304 ? 38.373 -68.271 29.368 1.00 45.69 304 LEU A O 1
ATOM 2465 N N . PHE A 1 305 ? 38.112 -66.065 29.331 1.00 47.47 305 PHE A N 1
ATOM 2466 C CA . PHE A 1 305 ? 37.364 -66.018 30.600 1.00 47.47 305 PHE A CA 1
ATOM 2467 C C . PHE A 1 305 ? 36.419 -64.809 30.648 1.00 47.47 305 PHE A C 1
ATOM 2469 O O . PHE A 1 305 ? 36.858 -63.683 30.861 1.00 47.47 305 PHE A O 1
ATOM 2476 N N . GLY A 1 306 ? 35.114 -65.049 30.491 1.00 34.47 306 GLY A N 1
ATOM 2477 C CA . GLY A 1 306 ? 34.071 -64.060 30.784 1.00 34.47 306 GLY A CA 1
ATOM 2478 C C . GLY A 1 306 ? 32.915 -64.075 29.791 1.00 34.47 306 GLY A C 1
ATOM 2479 O O . GLY A 1 306 ? 32.985 -63.464 28.730 1.00 34.47 306 GLY A O 1
ATOM 2480 N N . MET A 1 307 ? 31.822 -64.738 30.162 1.00 33.47 307 MET A N 1
ATOM 2481 C CA . MET A 1 307 ? 30.528 -64.620 29.491 1.00 33.47 307 MET A CA 1
ATOM 2482 C C . MET A 1 307 ? 30.031 -63.166 29.612 1.00 33.47 307 MET A C 1
ATOM 2484 O O . MET A 1 307 ? 29.609 -62.754 30.690 1.00 33.47 307 MET A O 1
ATOM 2488 N N . ARG A 1 308 ? 30.062 -62.379 28.529 1.00 34.91 308 ARG A N 1
ATOM 2489 C CA . ARG A 1 308 ? 29.156 -61.230 28.382 1.00 34.91 308 ARG A CA 1
ATOM 2490 C C . ARG A 1 308 ? 27.948 -61.710 27.597 1.00 34.91 308 ARG A C 1
ATOM 2492 O O . ARG A 1 308 ? 28.056 -62.025 26.417 1.00 34.91 308 ARG A O 1
ATOM 2499 N N . THR A 1 309 ? 26.810 -61.782 28.273 1.00 31.94 309 THR A N 1
ATOM 2500 C CA . THR A 1 309 ? 25.503 -61.891 27.635 1.00 31.94 309 THR A CA 1
ATOM 2501 C C . THR A 1 309 ? 25.287 -60.600 26.851 1.00 31.94 309 THR A C 1
ATOM 2503 O O . THR A 1 309 ? 25.000 -59.554 27.436 1.00 31.94 309 THR A O 1
ATOM 2506 N N . ILE A 1 310 ? 25.505 -60.653 25.540 1.00 36.41 310 ILE A N 1
ATOM 2507 C CA . ILE A 1 310 ? 25.025 -59.635 24.608 1.00 36.41 310 ILE A CA 1
ATOM 2508 C C . ILE A 1 310 ? 23.505 -59.617 24.796 1.00 36.41 310 ILE A C 1
ATOM 2510 O O . ILE A 1 310 ? 22.853 -60.647 24.637 1.00 36.41 310 ILE A O 1
ATOM 2514 N N . LYS A 1 311 ? 22.950 -58.495 25.266 1.00 41.09 311 LYS A N 1
ATOM 2515 C CA . LYS A 1 311 ? 21.497 -58.325 25.306 1.00 41.09 311 LYS A CA 1
ATOM 2516 C C . LYS A 1 311 ? 21.034 -58.223 23.861 1.00 41.09 311 LYS A C 1
ATOM 2518 O O . LYS A 1 311 ? 21.446 -57.300 23.166 1.00 41.09 311 LYS A O 1
ATOM 2523 N N . ASP A 1 312 ? 20.231 -59.200 23.458 1.00 32.38 312 ASP A N 1
ATOM 2524 C CA . ASP A 1 312 ? 19.661 -59.360 22.126 1.00 32.38 312 ASP A CA 1
ATOM 2525 C C . ASP A 1 312 ? 19.248 -58.026 21.493 1.00 32.38 312 ASP A C 1
ATOM 2527 O O . ASP A 1 312 ? 18.429 -57.277 22.031 1.00 32.38 312 ASP A O 1
ATOM 2531 N N . THR A 1 313 ? 19.757 -57.791 20.287 1.00 41.19 313 THR A N 1
ATOM 2532 C CA . THR A 1 313 ? 19.371 -56.738 19.336 1.00 41.19 313 THR A CA 1
ATOM 2533 C C . THR A 1 313 ? 17.943 -56.915 18.788 1.00 41.19 313 THR A C 1
ATOM 2535 O O . THR A 1 313 ? 17.524 -56.214 17.870 1.00 41.19 313 THR A O 1
ATOM 2538 N N . THR A 1 314 ? 17.151 -57.813 19.380 1.00 33.28 314 THR A N 1
ATOM 2539 C CA . THR A 1 314 ? 15.892 -58.329 18.825 1.00 33.28 314 THR A CA 1
ATOM 2540 C C . THR A 1 314 ? 14.659 -58.025 19.685 1.00 33.28 314 THR A C 1
ATOM 2542 O O . THR A 1 314 ? 13.644 -58.695 19.544 1.00 33.28 314 THR A O 1
ATOM 2545 N N . ASN A 1 315 ? 14.701 -57.001 20.547 1.00 33.59 315 ASN A N 1
ATOM 2546 C CA . ASN A 1 315 ? 13.538 -56.521 21.320 1.00 33.59 315 ASN A CA 1
ATOM 2547 C C . ASN A 1 315 ? 13.224 -55.029 21.074 1.00 33.59 315 ASN A C 1
ATOM 2549 O O . ASN A 1 315 ? 12.873 -54.291 21.992 1.00 33.59 315 ASN A O 1
ATOM 2553 N N . LEU A 1 316 ? 13.312 -54.577 19.817 1.00 38.09 316 LEU A N 1
ATOM 2554 C CA . LEU A 1 316 ? 12.908 -53.221 19.401 1.00 38.09 316 LEU A CA 1
ATOM 2555 C C . LEU A 1 316 ? 11.375 -53.062 19.227 1.00 38.09 316 LEU A C 1
ATOM 2557 O O . LEU A 1 316 ? 10.896 -51.975 18.917 1.00 38.09 316 LEU A O 1
ATOM 2561 N N . TYR A 1 317 ? 10.583 -54.119 19.450 1.00 34.44 317 TYR A N 1
ATOM 2562 C CA . TYR A 1 317 ? 9.125 -54.101 19.274 1.00 34.44 317 TYR A CA 1
ATOM 2563 C C . TYR A 1 317 ? 8.384 -54.864 20.377 1.00 34.44 317 TYR A C 1
ATOM 2565 O O . TYR A 1 317 ? 7.838 -55.930 20.132 1.00 34.44 317 TYR A O 1
ATOM 2573 N N . THR A 1 318 ? 8.277 -54.294 21.576 1.00 28.81 318 THR A N 1
ATOM 2574 C CA . THR A 1 318 ? 7.169 -54.632 22.489 1.00 28.81 318 THR A CA 1
ATOM 2575 C C . THR A 1 318 ? 6.797 -53.425 23.344 1.00 28.81 318 THR A C 1
ATOM 2577 O O . THR A 1 318 ? 7.445 -53.114 24.341 1.00 28.81 318 THR A O 1
ATOM 2580 N N . LEU A 1 319 ? 5.719 -52.754 22.930 1.00 37.50 319 LEU A N 1
ATOM 2581 C CA . LEU A 1 319 ? 4.842 -51.971 23.796 1.00 37.50 319 LEU A CA 1
ATOM 2582 C C . LEU A 1 319 ? 4.153 -52.935 24.773 1.00 37.50 319 LEU A C 1
ATOM 2584 O O . LEU A 1 319 ? 3.433 -53.833 24.347 1.00 37.50 319 LEU A O 1
ATOM 2588 N N . GLY A 1 320 ? 4.356 -52.728 26.068 1.00 26.03 320 GLY A N 1
ATOM 2589 C CA . GLY A 1 320 ? 3.672 -53.447 27.138 1.00 26.03 320 GLY A CA 1
ATOM 2590 C C . GLY A 1 320 ? 3.867 -52.701 28.450 1.00 26.03 320 GLY A C 1
ATOM 2591 O O . GLY A 1 320 ? 4.994 -52.387 28.829 1.00 26.03 320 GLY A O 1
ATOM 2592 N N . ALA A 1 321 ? 2.756 -52.327 29.070 1.00 29.00 321 ALA A N 1
ATOM 2593 C CA . ALA A 1 321 ? 2.692 -51.490 30.253 1.00 29.00 321 ALA A CA 1
ATOM 2594 C C . ALA A 1 321 ? 2.945 -52.274 31.555 1.00 29.00 321 ALA A C 1
ATOM 2596 O O . ALA A 1 321 ? 2.700 -53.473 31.626 1.00 29.00 321 ALA A O 1
ATOM 2597 N N . GLU A 1 322 ? 3.328 -51.496 32.570 1.00 32.22 322 GLU A N 1
ATOM 2598 C CA . GLU A 1 322 ? 3.223 -51.727 34.017 1.00 32.22 322 GLU A CA 1
ATOM 2599 C C . GLU A 1 322 ? 4.286 -52.561 34.765 1.00 32.22 322 GLU A C 1
ATOM 2601 O O . GLU A 1 322 ? 4.725 -53.633 34.375 1.00 32.22 322 GLU A O 1
ATOM 2606 N N . GLU A 1 323 ? 4.612 -51.986 35.931 1.00 35.69 323 GLU A N 1
ATOM 2607 C CA . GLU A 1 323 ? 5.357 -52.488 37.089 1.00 35.69 323 GLU A CA 1
ATOM 2608 C C . GLU A 1 323 ? 6.903 -52.486 37.081 1.00 35.69 323 GLU A C 1
ATOM 2610 O O . GLU A 1 323 ? 7.578 -53.397 36.621 1.00 35.69 323 GLU A O 1
ATOM 2615 N N . LYS A 1 324 ? 7.433 -51.486 37.812 1.00 46.69 324 LYS A N 1
ATOM 2616 C CA . LYS A 1 324 ? 8.707 -51.466 38.567 1.00 46.69 324 LYS A CA 1
ATOM 2617 C C . LYS A 1 324 ? 10.004 -51.481 37.731 1.00 46.69 324 LYS A C 1
ATOM 2619 O O . LYS A 1 324 ? 10.457 -52.503 37.241 1.00 46.69 324 LYS A O 1
ATOM 2624 N N . ASN A 1 325 ? 10.678 -50.322 37.710 1.00 49.88 325 ASN A N 1
ATOM 2625 C CA . ASN A 1 325 ? 11.989 -50.057 37.085 1.00 49.88 325 ASN A CA 1
ATOM 2626 C C . ASN A 1 325 ? 12.031 -50.105 35.548 1.00 49.88 325 ASN A C 1
ATOM 2628 O O . ASN A 1 325 ? 13.007 -50.571 34.957 1.00 49.88 325 ASN A O 1
ATOM 2632 N N . GLN A 1 326 ? 11.018 -49.544 34.888 1.00 56.38 326 GLN A N 1
ATOM 2633 C CA . GLN A 1 326 ? 11.100 -49.265 33.456 1.00 56.38 326 GLN A CA 1
ATOM 2634 C C . GLN A 1 326 ? 12.053 -48.081 33.234 1.00 56.38 326 GLN A C 1
ATOM 2636 O O . GLN A 1 326 ? 11.807 -46.977 33.722 1.00 56.38 326 GLN A O 1
ATOM 2641 N N . LYS A 1 327 ? 13.178 -48.334 32.559 1.00 64.25 327 LYS A N 1
ATOM 2642 C CA . LYS A 1 327 ? 14.091 -47.281 32.113 1.00 64.25 327 LYS A CA 1
ATOM 2643 C C . LYS A 1 327 ? 13.651 -46.790 30.732 1.00 64.25 327 LYS A C 1
ATOM 2645 O O . LYS A 1 327 ? 13.320 -47.613 29.884 1.00 64.25 327 LYS A O 1
ATOM 2650 N N . PHE A 1 328 ? 13.656 -45.480 30.519 1.00 68.00 328 PHE A N 1
ATOM 2651 C CA . PHE A 1 328 ? 13.268 -44.835 29.265 1.00 68.00 328 PHE A CA 1
ATOM 2652 C C . PHE A 1 328 ? 14.494 -44.379 28.483 1.00 68.00 328 PHE A C 1
ATOM 2654 O O . PHE A 1 328 ? 15.497 -43.956 29.069 1.00 68.00 328 PHE A O 1
ATOM 2661 N N . THR A 1 329 ? 14.389 -44.429 27.157 1.00 69.06 329 THR A N 1
ATOM 2662 C CA . THR A 1 329 ? 15.426 -43.892 26.276 1.00 69.06 329 THR A CA 1
ATOM 2663 C C . THR A 1 329 ? 15.415 -42.363 26.308 1.00 69.06 329 THR A C 1
ATOM 2665 O O . THR A 1 329 ? 14.420 -41.730 26.689 1.00 69.06 329 THR A O 1
ATOM 2668 N N . PHE A 1 330 ? 16.532 -41.741 25.927 1.00 73.44 330 PHE A N 1
ATOM 2669 C CA . PHE A 1 330 ? 16.652 -40.286 25.990 1.00 73.44 330 PHE A CA 1
ATOM 2670 C C . PHE A 1 330 ? 15.610 -39.580 25.112 1.00 73.44 330 PHE A C 1
ATOM 2672 O O . PHE A 1 330 ? 15.058 -38.566 25.528 1.00 73.44 330 PHE A O 1
ATOM 2679 N N . GLU A 1 331 ? 15.242 -40.134 23.955 1.00 69.88 331 GLU A N 1
ATOM 2680 C CA . GLU A 1 331 ? 14.253 -39.524 23.058 1.00 69.88 331 GLU A CA 1
ATOM 2681 C C . GLU A 1 331 ? 12.843 -39.563 23.645 1.00 69.88 331 GLU A C 1
ATOM 2683 O O . GLU A 1 331 ? 12.052 -38.643 23.435 1.00 69.88 331 GLU A O 1
ATOM 2688 N N . GLN A 1 332 ? 12.517 -40.605 24.413 1.00 71.25 332 GLN A N 1
ATOM 2689 C CA . GLN A 1 332 ? 11.243 -40.699 25.128 1.00 71.25 332 GLN A CA 1
ATOM 2690 C C . GLN A 1 332 ? 11.162 -39.654 26.245 1.00 71.25 332 GLN A C 1
ATOM 2692 O O . GLN A 1 332 ? 10.128 -38.998 26.405 1.00 71.25 332 GLN A O 1
ATOM 2697 N N . ILE A 1 333 ? 12.266 -39.449 26.970 1.00 77.62 333 ILE A N 1
ATOM 2698 C CA . ILE A 1 333 ? 12.385 -38.402 27.989 1.00 77.62 333 ILE A CA 1
ATOM 2699 C C . ILE A 1 333 ? 12.299 -37.020 27.337 1.00 77.62 333 ILE A C 1
ATOM 2701 O O . ILE A 1 333 ? 11.494 -36.196 27.768 1.00 77.62 333 ILE A O 1
ATOM 2705 N N . PHE A 1 334 ? 13.052 -36.788 26.260 1.00 79.12 334 PHE A N 1
ATOM 2706 C CA . PHE A 1 334 ? 13.034 -35.548 25.489 1.00 79.12 334 PHE A CA 1
ATOM 2707 C C . PHE A 1 334 ? 11.626 -35.231 24.986 1.00 79.12 334 PHE A C 1
ATOM 2709 O O . PHE A 1 334 ? 11.102 -34.160 25.273 1.00 79.12 334 PHE A O 1
ATOM 2716 N N . LYS A 1 335 ? 10.952 -36.186 24.332 1.00 77.31 335 LYS A N 1
ATOM 2717 C CA . LYS A 1 335 ? 9.571 -36.030 23.852 1.00 77.31 335 LYS A CA 1
ATOM 2718 C C . LYS A 1 335 ? 8.614 -35.637 24.975 1.00 77.31 335 LYS A C 1
ATOM 2720 O O . LYS A 1 335 ? 7.768 -34.763 24.787 1.00 77.31 335 LYS A O 1
ATOM 2725 N N . SER A 1 336 ? 8.736 -36.292 26.127 1.00 81.12 336 SER A N 1
ATOM 2726 C CA . SER A 1 336 ? 7.883 -36.050 27.289 1.00 81.12 336 SER A CA 1
ATOM 2727 C C . SER A 1 336 ? 8.119 -34.662 27.893 1.00 81.12 336 SER A C 1
ATOM 2729 O O . SER A 1 336 ? 7.169 -33.907 28.108 1.00 81.12 336 SER A O 1
ATOM 2731 N N . VAL A 1 337 ? 9.386 -34.289 28.101 1.00 82.12 337 VAL A N 1
ATOM 2732 C CA . VAL A 1 337 ? 9.779 -32.968 28.610 1.00 82.12 337 VAL A CA 1
ATOM 2733 C C . VAL A 1 337 ? 9.356 -31.876 27.629 1.00 82.12 337 VAL A C 1
ATOM 2735 O O . VAL A 1 337 ? 8.665 -30.945 28.032 1.00 82.12 337 VAL A O 1
ATOM 2738 N N . SER A 1 338 ? 9.680 -32.003 26.340 1.00 79.25 338 SER A N 1
ATOM 2739 C CA . SER A 1 338 ? 9.317 -31.020 25.314 1.00 79.25 338 SER A CA 1
ATOM 2740 C C . SER A 1 338 ? 7.809 -30.815 25.223 1.00 79.25 338 SER A C 1
ATOM 2742 O O . SER A 1 338 ? 7.364 -29.673 25.173 1.00 79.25 338 SER A O 1
ATOM 2744 N N . ARG A 1 339 ? 7.004 -31.884 25.257 1.00 80.12 339 ARG A N 1
ATOM 2745 C CA . ARG A 1 339 ? 5.541 -31.760 25.235 1.00 80.12 339 ARG A CA 1
ATOM 2746 C C . ARG A 1 339 ? 5.010 -31.015 26.458 1.00 80.12 339 ARG A C 1
ATOM 2748 O O . ARG A 1 339 ? 4.214 -30.095 26.302 1.00 80.12 339 ARG A O 1
ATOM 2755 N N . LEU A 1 340 ? 5.481 -31.371 27.655 1.00 82.75 340 LEU A N 1
ATOM 2756 C CA . LEU A 1 340 ? 5.058 -30.719 28.895 1.00 82.75 340 LEU A CA 1
ATOM 2757 C C . LEU A 1 340 ? 5.426 -29.228 28.911 1.00 82.75 340 LEU A C 1
ATOM 2759 O O . LEU A 1 340 ? 4.636 -28.404 29.367 1.00 82.75 340 LEU A O 1
ATOM 2763 N N . VAL A 1 341 ? 6.612 -28.878 28.409 1.00 83.75 341 VAL A N 1
ATOM 2764 C CA . VAL A 1 341 ? 7.055 -27.483 28.286 1.00 83.75 341 VAL A CA 1
ATOM 2765 C C . VAL A 1 341 ? 6.164 -26.727 27.314 1.00 83.75 341 VAL A C 1
ATOM 2767 O O . VAL A 1 341 ? 5.662 -25.671 27.677 1.00 83.75 341 VAL A O 1
ATOM 2770 N N . LEU A 1 342 ? 5.919 -27.277 26.122 1.00 81.00 342 LEU A N 1
ATOM 2771 C CA . LEU A 1 342 ? 5.083 -26.642 25.103 1.00 81.00 342 LEU A CA 1
ATOM 2772 C C . LEU A 1 342 ? 3.662 -26.396 25.605 1.00 81.00 342 LEU A C 1
ATOM 2774 O O . LEU A 1 342 ? 3.163 -25.287 25.450 1.00 81.00 342 LEU A O 1
ATOM 2778 N N . ASP A 1 343 ? 3.025 -27.390 26.223 1.00 81.12 343 ASP A N 1
ATOM 2779 C CA . ASP A 1 343 ? 1.638 -27.273 26.678 1.00 81.12 343 ASP A CA 1
ATOM 2780 C C . ASP A 1 343 ? 1.497 -26.210 27.787 1.00 81.12 343 ASP A C 1
ATOM 2782 O O . ASP A 1 343 ? 0.618 -25.349 27.706 1.00 81.12 343 ASP A O 1
ATOM 2786 N N . ASN A 1 344 ? 2.401 -26.199 28.777 1.00 83.50 344 ASN A N 1
ATOM 2787 C CA . ASN A 1 344 ? 2.363 -25.217 29.868 1.00 83.50 344 ASN A CA 1
ATOM 2788 C C . ASN A 1 344 ? 2.764 -23.809 29.412 1.00 83.50 344 ASN A C 1
ATOM 2790 O O . ASN A 1 344 ? 2.087 -22.844 29.752 1.00 83.50 344 ASN A O 1
ATOM 2794 N N . ALA A 1 345 ? 3.823 -23.683 28.613 1.00 84.06 345 ALA A N 1
ATOM 2795 C CA . ALA A 1 345 ? 4.277 -22.393 28.104 1.00 84.06 345 ALA A CA 1
ATOM 2796 C C . ALA A 1 345 ? 3.272 -21.768 27.126 1.00 84.06 345 ALA A C 1
ATOM 2798 O O . ALA A 1 345 ? 3.048 -20.562 27.176 1.00 84.06 345 ALA A O 1
ATOM 2799 N N . CYS A 1 346 ? 2.625 -22.568 26.266 1.00 81.62 346 CYS A N 1
ATOM 2800 C CA . CYS A 1 346 ? 1.551 -22.071 25.400 1.00 81.62 346 CYS A CA 1
ATOM 2801 C C . CYS A 1 346 ? 0.351 -21.599 26.224 1.00 81.62 346 CYS A C 1
ATOM 2803 O O . CYS A 1 346 ? -0.187 -20.532 25.946 1.00 81.62 346 CYS A O 1
ATOM 2805 N N . SER A 1 347 ? -0.069 -22.381 27.227 1.00 82.69 347 SER A N 1
ATOM 2806 C CA . SER A 1 347 ? -1.180 -21.995 28.103 1.00 82.69 347 SER A CA 1
ATOM 2807 C C . SER A 1 347 ? -0.880 -20.698 28.851 1.00 82.69 347 SER A C 1
ATOM 2809 O O . SER A 1 347 ? -1.741 -19.822 28.903 1.00 82.69 347 SER A O 1
ATOM 2811 N N . GLU A 1 348 ? 0.337 -20.558 29.384 1.00 85.31 348 GLU A N 1
ATOM 2812 C CA . GLU A 1 348 ? 0.766 -19.341 30.071 1.00 85.31 348 GLU A CA 1
ATOM 2813 C C . GLU A 1 348 ? 0.786 -18.159 29.104 1.00 85.31 348 GLU A C 1
ATOM 2815 O O . GLU A 1 348 ? 0.141 -17.159 29.371 1.00 85.31 348 GLU A O 1
ATOM 2820 N N . TYR A 1 349 ? 1.426 -18.285 27.939 1.00 83.88 349 TYR A N 1
ATOM 2821 C CA . TYR A 1 349 ? 1.487 -17.208 26.946 1.00 83.88 349 TYR A CA 1
ATOM 2822 C C . TYR A 1 349 ? 0.101 -16.718 26.500 1.00 83.88 349 TYR A C 1
ATOM 2824 O O . TYR A 1 349 ? -0.128 -15.518 26.372 1.00 83.88 349 TYR A O 1
ATOM 2832 N N . ILE A 1 350 ? -0.844 -17.637 26.277 1.00 82.06 350 ILE A N 1
ATOM 2833 C CA . ILE A 1 350 ? -2.220 -17.278 25.910 1.00 82.06 350 ILE A CA 1
ATOM 2834 C C . ILE A 1 350 ? -2.900 -16.535 27.062 1.00 82.06 350 ILE A C 1
ATOM 2836 O O . ILE A 1 350 ? -3.514 -15.493 26.837 1.00 82.06 350 ILE A O 1
ATOM 2840 N N . PHE A 1 351 ? -2.779 -17.046 28.290 1.00 86.06 351 PHE A N 1
ATOM 2841 C CA . PHE A 1 351 ? -3.373 -16.411 29.461 1.00 86.06 351 PHE A CA 1
ATOM 2842 C C . PHE A 1 351 ? -2.795 -15.018 29.705 1.00 86.06 351 PHE A C 1
ATOM 2844 O O . PHE A 1 351 ? -3.549 -14.065 29.901 1.00 86.06 351 PHE A O 1
ATOM 2851 N N . THR A 1 352 ? -1.471 -14.884 29.679 1.00 82.00 352 THR A N 1
ATOM 2852 C CA . THR A 1 352 ? -0.808 -13.617 29.960 1.00 82.00 352 THR A CA 1
ATOM 2853 C C . THR A 1 352 ? -1.156 -12.564 28.922 1.00 82.00 352 THR A C 1
ATOM 2855 O O . THR A 1 352 ? -1.461 -11.427 29.276 1.00 82.00 352 THR A O 1
ATOM 2858 N N . ASN A 1 353 ? -1.215 -12.964 27.652 1.00 80.56 353 ASN A N 1
ATOM 2859 C CA . ASN A 1 353 ? -1.646 -12.087 26.580 1.00 80.56 353 ASN A CA 1
ATOM 2860 C C . ASN A 1 353 ? -3.130 -11.703 26.701 1.00 80.56 353 ASN A C 1
ATOM 2862 O O . ASN A 1 353 ? -3.500 -10.589 26.364 1.00 80.56 353 ASN A O 1
ATOM 2866 N N . GLU A 1 354 ? -4.006 -12.582 27.187 1.00 81.44 354 GLU A N 1
ATOM 2867 C CA . GLU A 1 354 ? -5.426 -12.243 27.334 1.00 81.44 354 GLU A CA 1
ATOM 2868 C C . GLU A 1 354 ? -5.736 -11.409 28.593 1.00 81.44 354 GLU A C 1
ATOM 2870 O O . GLU A 1 354 ? -6.640 -10.567 28.573 1.00 81.44 354 GLU A O 1
ATOM 2875 N N . PHE A 1 355 ? -5.015 -11.635 29.692 1.00 84.00 355 PHE A N 1
ATOM 2876 C CA . PHE A 1 355 ? -5.280 -10.983 30.975 1.00 84.00 355 PHE A CA 1
ATOM 2877 C C . PHE A 1 355 ? -4.502 -9.671 31.160 1.00 84.00 355 PHE A C 1
ATOM 2879 O O . PHE A 1 355 ? -5.065 -8.729 31.714 1.00 84.00 355 PHE A O 1
ATOM 2886 N N . PHE A 1 356 ? -3.251 -9.588 30.684 1.00 80.25 356 PHE A N 1
ATOM 2887 C CA . PHE A 1 356 ? -2.336 -8.465 30.947 1.00 80.25 356 PHE A CA 1
ATOM 2888 C C . PHE A 1 356 ? -2.001 -7.585 29.724 1.00 80.25 356 PHE A C 1
ATOM 2890 O O . PHE A 1 356 ? -1.328 -6.574 29.908 1.00 80.25 356 PHE A O 1
ATOM 2897 N N . GLN A 1 357 ? -2.456 -7.892 28.496 1.00 72.50 357 GLN A N 1
ATOM 2898 C CA . GLN A 1 357 ? -2.152 -7.073 27.300 1.00 72.50 357 GLN A CA 1
ATOM 2899 C C . GLN A 1 357 ? -3.100 -5.880 27.087 1.00 72.50 357 GLN A C 1
ATOM 2901 O O . GLN A 1 357 ? -4.308 -6.055 26.913 1.00 72.50 357 GLN A O 1
ATOM 2906 N N . GLU A 1 358 ? -2.543 -4.664 27.062 1.00 62.47 358 GLU A N 1
ATOM 2907 C CA . GLU A 1 358 ? -3.302 -3.412 26.970 1.00 62.47 358 GLU A CA 1
ATOM 2908 C C . GLU A 1 358 ? -4.133 -3.321 25.681 1.00 62.47 358 GLU A C 1
ATOM 2910 O O . GLU A 1 358 ? -3.649 -3.602 24.584 1.00 62.47 358 GLU A O 1
ATOM 2915 N N . ARG A 1 359 ? -5.403 -2.892 25.794 1.00 59.03 359 ARG A N 1
ATOM 2916 C CA . ARG A 1 359 ? -6.348 -2.794 24.658 1.00 59.03 359 ARG A CA 1
ATOM 2917 C C . ARG A 1 359 ? -5.830 -1.927 23.498 1.00 59.03 359 ARG A C 1
ATOM 2919 O O . ARG A 1 359 ? -6.326 -2.061 22.379 1.00 59.03 359 ARG A O 1
ATOM 2926 N N . SER A 1 360 ? -4.867 -1.046 23.762 1.00 48.66 360 SER A N 1
ATOM 2927 C CA . SER A 1 360 ? -4.311 -0.060 22.832 1.00 48.66 360 SER A CA 1
ATOM 2928 C C . SER A 1 360 ? -3.009 -0.496 22.136 1.00 48.66 360 SER A C 1
ATOM 2930 O O . SER A 1 360 ? -2.705 0.059 21.080 1.00 48.66 360 SER A O 1
ATOM 2932 N N . ILE A 1 361 ? -2.259 -1.491 22.642 1.00 48.25 361 ILE A N 1
ATOM 2933 C CA . ILE A 1 361 ? -0.913 -1.827 22.136 1.00 48.25 361 ILE A CA 1
ATOM 2934 C C . ILE A 1 361 ? -0.814 -3.314 21.762 1.00 48.25 361 ILE A C 1
ATOM 2936 O O . ILE A 1 361 ? -0.711 -4.206 22.598 1.00 48.25 361 ILE A O 1
ATOM 2940 N N . LYS A 1 362 ? -0.798 -3.588 20.450 1.00 52.47 362 LYS A N 1
ATOM 2941 C CA . LYS A 1 362 ? -0.515 -4.913 19.868 1.00 52.47 362 LYS A CA 1
ATOM 2942 C C . LYS A 1 362 ? 0.929 -4.997 19.371 1.00 52.47 362 LYS A C 1
ATOM 2944 O O . LYS A 1 362 ? 1.156 -5.267 18.192 1.00 52.47 362 LYS A O 1
ATOM 2949 N N . THR A 1 363 ? 1.918 -4.725 20.219 1.00 52.97 363 THR A N 1
ATOM 2950 C CA . THR A 1 363 ? 3.303 -5.051 19.855 1.00 52.97 363 THR A CA 1
ATOM 2951 C C . THR A 1 363 ? 3.645 -6.435 20.400 1.00 52.97 363 THR A C 1
ATOM 2953 O O . THR A 1 363 ? 3.481 -6.718 21.582 1.00 52.97 363 THR A O 1
ATOM 2956 N N . ASN A 1 364 ? 4.133 -7.327 19.533 1.00 59.09 364 ASN A N 1
ATOM 2957 C CA . ASN A 1 364 ? 4.574 -8.665 19.948 1.00 59.09 364 ASN A CA 1
ATOM 2958 C C . ASN A 1 364 ? 5.740 -8.608 20.960 1.00 59.09 364 ASN A C 1
ATOM 2960 O O . ASN A 1 364 ? 5.997 -9.592 21.646 1.00 59.09 364 ASN A O 1
ATOM 2964 N N . ALA A 1 365 ? 6.450 -7.477 21.045 1.00 60.28 365 ALA A N 1
ATOM 2965 C CA . ALA A 1 365 ? 7.634 -7.296 21.879 1.00 60.28 365 ALA A CA 1
ATOM 2966 C C . ALA A 1 365 ? 7.313 -7.208 23.382 1.00 60.28 365 ALA A C 1
ATOM 2968 O O . ALA A 1 365 ? 7.999 -7.839 24.184 1.00 60.28 365 ALA A O 1
ATOM 2969 N N . GLU A 1 366 ? 6.258 -6.489 23.769 1.00 60.69 366 GLU A N 1
ATOM 2970 C CA . GLU A 1 366 ? 5.873 -6.333 25.181 1.00 60.69 366 GLU A CA 1
ATOM 2971 C C . GLU A 1 366 ? 5.281 -7.632 25.749 1.00 60.69 366 GLU A C 1
ATOM 2973 O O . GLU A 1 366 ? 5.695 -8.081 26.820 1.00 60.69 366 GLU A O 1
ATOM 2978 N N . SER A 1 367 ? 4.422 -8.321 24.982 1.00 60.56 367 SER A N 1
ATOM 2979 C CA . SER A 1 367 ? 3.890 -9.645 25.353 1.00 60.56 367 SER A CA 1
ATOM 2980 C C . SER A 1 367 ? 4.994 -10.699 25.514 1.00 60.56 367 SER A C 1
ATOM 2982 O O . SER A 1 367 ? 4.893 -11.593 26.355 1.00 60.56 367 SER A O 1
ATOM 2984 N N . MET A 1 368 ? 6.065 -10.603 24.717 1.00 68.50 368 MET A N 1
ATOM 2985 C CA . MET A 1 368 ? 7.243 -11.467 24.847 1.00 68.50 368 MET A CA 1
ATOM 2986 C C . MET A 1 368 ? 8.040 -11.151 26.117 1.00 68.50 368 MET A C 1
ATOM 2988 O O . MET A 1 368 ? 8.452 -12.081 26.803 1.00 68.50 368 MET A O 1
ATOM 2992 N N . SER A 1 369 ? 8.225 -9.871 26.464 1.00 71.69 369 SER A N 1
ATOM 2993 C CA . SER A 1 369 ? 8.952 -9.468 27.679 1.00 71.69 369 SER A CA 1
ATOM 2994 C C . SER A 1 369 ? 8.311 -10.042 28.939 1.00 71.69 369 SER A C 1
ATOM 2996 O O . SER A 1 369 ? 8.997 -10.654 29.754 1.00 71.69 369 SER A O 1
ATOM 2998 N N . PHE A 1 370 ? 6.987 -9.925 29.063 1.00 73.81 370 PHE A N 1
ATOM 2999 C CA . PHE A 1 370 ? 6.276 -10.431 30.235 1.00 73.81 370 PHE A CA 1
ATOM 3000 C C . PHE A 1 370 ? 6.338 -11.957 30.351 1.00 73.81 370 PHE A C 1
ATOM 3002 O O . PHE A 1 370 ? 6.618 -12.496 31.422 1.00 73.81 370 PHE A O 1
ATOM 3009 N N . PHE A 1 371 ? 6.125 -12.675 29.244 1.00 81.06 371 PHE A N 1
ATOM 3010 C CA . PHE A 1 371 ? 6.270 -14.130 29.240 1.00 81.06 371 PHE A CA 1
ATOM 3011 C C . PHE A 1 371 ? 7.685 -14.558 29.653 1.00 81.06 371 PHE A C 1
ATOM 3013 O O . PHE A 1 371 ? 7.833 -15.486 30.449 1.00 81.06 371 PHE A O 1
ATOM 3020 N N . ASN A 1 372 ? 8.713 -13.866 29.155 1.00 80.75 372 ASN A N 1
ATOM 3021 C CA . ASN A 1 372 ? 10.100 -14.158 29.500 1.00 80.75 372 ASN A CA 1
ATOM 3022 C C . ASN A 1 372 ? 10.355 -13.936 30.999 1.00 80.75 372 ASN A C 1
ATOM 3024 O O . ASN A 1 372 ? 10.959 -14.789 31.640 1.00 80.75 372 ASN A O 1
ATOM 3028 N N . GLU A 1 373 ? 9.828 -12.868 31.605 1.00 80.38 373 GLU A N 1
ATOM 3029 C CA . GLU A 1 373 ? 9.950 -12.635 33.054 1.00 80.38 373 GLU A CA 1
ATOM 3030 C C . GLU A 1 373 ? 9.342 -13.769 33.898 1.00 80.38 373 GLU A C 1
ATOM 3032 O O . GLU A 1 373 ? 9.907 -14.152 34.926 1.00 80.38 373 GLU A O 1
ATOM 3037 N N . VAL A 1 374 ? 8.228 -14.357 33.451 1.00 83.50 374 VAL A N 1
ATOM 3038 C CA . VAL A 1 374 ? 7.571 -15.475 34.145 1.00 83.50 374 VAL A CA 1
ATOM 3039 C C . VAL A 1 374 ? 8.300 -16.802 33.902 1.00 83.50 374 VAL A C 1
ATOM 3041 O O . VAL A 1 374 ? 8.573 -17.548 34.849 1.00 83.50 374 VAL A O 1
ATOM 3044 N N . PHE A 1 375 ? 8.603 -17.126 32.643 1.00 86.00 375 PHE A N 1
ATOM 3045 C CA . PHE A 1 375 ? 8.937 -18.488 32.219 1.00 86.00 375 PHE A CA 1
ATOM 3046 C C . PHE A 1 375 ? 10.435 -18.716 31.933 1.00 86.00 375 PHE A C 1
ATOM 3048 O O . PHE A 1 375 ? 10.881 -19.866 31.992 1.00 86.00 375 PHE A O 1
ATOM 3055 N N . ASP A 1 376 ? 11.253 -17.675 31.718 1.00 84.44 376 ASP A N 1
ATOM 3056 C CA . ASP A 1 376 ? 12.701 -17.823 31.458 1.00 84.44 376 ASP A CA 1
ATOM 3057 C C . ASP A 1 376 ? 13.455 -18.606 32.540 1.00 84.44 376 ASP A C 1
ATOM 3059 O O . ASP A 1 376 ? 14.292 -19.445 32.184 1.00 84.44 376 ASP A O 1
ATOM 3063 N N . PRO A 1 377 ? 13.210 -18.393 33.852 1.00 87.19 377 PRO A N 1
ATOM 3064 C CA . PRO A 1 377 ? 13.878 -19.176 34.889 1.00 87.19 377 PRO A CA 1
ATOM 3065 C C . PRO A 1 377 ? 13.636 -20.682 34.721 1.00 87.19 377 PRO A C 1
ATOM 3067 O O . PRO A 1 377 ? 14.559 -21.485 34.866 1.00 87.19 377 PRO A O 1
ATOM 3070 N N . THR A 1 378 ? 12.422 -21.058 34.313 1.00 87.00 378 THR A N 1
ATOM 3071 C CA . THR A 1 378 ? 12.048 -22.449 34.031 1.00 87.00 378 THR A CA 1
ATOM 3072 C C . THR A 1 378 ? 12.749 -22.960 32.771 1.00 87.00 378 THR A C 1
ATOM 3074 O O . THR A 1 378 ? 13.341 -24.043 32.791 1.00 87.00 378 THR A O 1
ATOM 3077 N N . LEU A 1 379 ? 12.765 -22.166 31.691 1.00 85.94 379 LEU A N 1
ATOM 3078 C CA . LEU A 1 379 ? 13.458 -22.517 30.446 1.00 85.94 379 LEU A CA 1
ATOM 3079 C C . LEU A 1 379 ? 14.957 -22.753 30.667 1.00 85.94 379 LEU A C 1
ATOM 3081 O O . LEU A 1 379 ? 15.498 -23.714 30.123 1.00 85.94 379 LEU A O 1
ATOM 3085 N N . LYS A 1 380 ? 15.626 -21.953 31.509 1.00 85.25 380 LYS A N 1
ATOM 3086 C CA . LYS A 1 380 ? 17.055 -22.121 31.841 1.00 85.25 380 LYS A CA 1
ATOM 3087 C C . LYS A 1 380 ? 17.352 -23.444 32.555 1.00 85.25 380 LYS A C 1
ATOM 3089 O O . LYS A 1 380 ? 18.357 -24.092 32.249 1.00 85.25 380 LYS A O 1
ATOM 3094 N N . ILE A 1 381 ? 16.481 -23.876 33.473 1.00 85.75 381 ILE A N 1
ATOM 3095 C CA . ILE A 1 381 ? 16.613 -25.178 34.153 1.00 85.75 381 ILE A CA 1
ATOM 3096 C C . ILE A 1 381 ? 16.509 -26.314 33.126 1.00 85.75 381 ILE A C 1
ATOM 3098 O O . ILE A 1 381 ? 17.351 -27.213 33.104 1.00 85.75 381 ILE A O 1
ATOM 3102 N N . ILE A 1 382 ? 15.527 -26.240 32.224 1.00 83.12 382 ILE A N 1
ATOM 3103 C CA . ILE A 1 382 ? 15.327 -27.247 31.174 1.00 83.12 382 ILE A CA 1
ATOM 3104 C C . ILE A 1 382 ? 16.495 -27.248 30.178 1.00 83.12 382 ILE A C 1
ATOM 3106 O O . ILE A 1 382 ? 16.982 -28.316 29.819 1.00 83.12 382 ILE A O 1
ATOM 3110 N N . GLN A 1 383 ? 16.996 -26.080 29.765 1.00 81.06 383 GLN A N 1
ATOM 3111 C CA . GLN A 1 383 ? 18.173 -25.969 28.891 1.00 81.06 383 GLN A CA 1
ATOM 3112 C C . GLN A 1 383 ? 19.401 -26.631 29.516 1.00 81.06 383 GLN A C 1
ATOM 3114 O O . GLN A 1 383 ? 20.116 -27.367 28.839 1.00 81.06 383 GLN A O 1
ATOM 3119 N N . THR A 1 384 ? 19.627 -26.404 30.811 1.00 83.44 384 THR A N 1
ATOM 3120 C CA . THR A 1 384 ? 20.748 -27.005 31.544 1.00 83.44 384 THR A CA 1
ATOM 3121 C C . THR A 1 384 ? 20.616 -28.528 31.594 1.00 83.44 384 THR A C 1
ATOM 3123 O O . THR A 1 384 ? 21.587 -29.236 31.338 1.00 83.44 384 THR A O 1
ATOM 3126 N N . PHE A 1 385 ? 19.408 -29.036 31.851 1.00 82.44 385 PHE A N 1
ATOM 3127 C CA . PHE A 1 385 ? 19.108 -30.468 31.837 1.00 82.44 385 PHE A CA 1
ATOM 3128 C C . PHE A 1 385 ? 19.329 -31.105 30.459 1.00 82.44 385 PHE A C 1
ATOM 3130 O O . PHE A 1 385 ? 19.938 -32.169 30.358 1.00 82.44 385 PHE A O 1
ATOM 3137 N N . LEU A 1 386 ? 18.841 -30.465 29.393 1.00 77.25 386 LEU A N 1
ATOM 3138 C CA . LEU A 1 386 ? 19.007 -30.970 28.032 1.00 77.25 386 LEU A CA 1
ATOM 3139 C C . LEU A 1 386 ? 20.484 -30.986 27.646 1.00 77.25 386 LEU A C 1
ATOM 3141 O O . LEU A 1 386 ? 20.959 -32.002 27.156 1.00 77.25 386 LEU A O 1
ATOM 3145 N N . LYS A 1 387 ? 21.227 -29.917 27.955 1.00 75.38 387 LYS A N 1
ATOM 3146 C CA . LYS A 1 387 ? 22.670 -29.844 27.710 1.00 75.38 387 LYS A CA 1
ATOM 3147 C C . LYS A 1 387 ? 23.425 -30.993 28.381 1.00 75.38 387 LYS A C 1
ATOM 3149 O O . LYS A 1 387 ? 24.177 -31.690 27.716 1.00 75.38 387 LYS A O 1
ATOM 3154 N N . GLN A 1 388 ? 23.182 -31.225 29.673 1.00 77.62 388 GLN A N 1
ATOM 3155 C CA . GLN A 1 388 ? 23.842 -32.306 30.414 1.00 77.62 388 GLN A CA 1
ATOM 3156 C C . GLN A 1 388 ? 23.595 -33.684 29.798 1.00 77.62 388 GLN A C 1
ATOM 3158 O O . GLN A 1 388 ? 24.499 -34.512 29.787 1.00 77.62 388 GLN A O 1
ATOM 3163 N N . ASN A 1 389 ? 22.389 -33.927 29.285 1.00 70.81 389 ASN A N 1
ATOM 3164 C CA . ASN A 1 389 ? 22.053 -35.205 28.677 1.00 70.81 389 ASN A CA 1
ATOM 3165 C C . ASN A 1 389 ? 22.629 -35.365 27.266 1.00 70.81 389 ASN A C 1
ATOM 3167 O O . ASN A 1 389 ? 23.108 -36.444 26.945 1.00 70.81 389 ASN A O 1
ATOM 3171 N N . ILE A 1 390 ? 22.643 -34.302 26.457 1.00 68.00 390 ILE A N 1
ATOM 3172 C CA . ILE A 1 390 ? 23.228 -34.319 25.107 1.00 68.00 390 ILE A CA 1
ATOM 3173 C C . ILE A 1 390 ? 24.742 -34.542 25.176 1.00 68.00 390 ILE A C 1
ATOM 3175 O O . ILE A 1 390 ? 25.265 -35.391 24.459 1.00 68.00 390 ILE A O 1
ATOM 3179 N N . ASP A 1 391 ? 25.429 -33.843 26.087 1.00 66.81 391 ASP A N 1
ATOM 3180 C CA . ASP A 1 391 ? 26.880 -33.975 26.289 1.00 66.81 391 ASP A CA 1
ATOM 3181 C C . ASP A 1 391 ? 27.279 -35.400 26.739 1.00 66.81 391 ASP A C 1
ATOM 3183 O O . ASP A 1 391 ? 28.434 -35.799 26.606 1.00 66.81 391 ASP A O 1
ATOM 3187 N N . GLN A 1 392 ? 26.334 -36.174 27.288 1.00 66.25 392 GLN A N 1
ATOM 3188 C CA . GLN A 1 392 ? 26.550 -37.538 27.784 1.00 66.25 392 GLN A CA 1
ATOM 3189 C C . GLN A 1 392 ? 26.065 -38.632 26.815 1.00 66.25 392 GLN A C 1
ATOM 3191 O O . GLN A 1 392 ? 26.412 -39.803 26.997 1.00 66.25 392 GLN A O 1
ATOM 3196 N N . THR A 1 393 ? 25.274 -38.291 25.791 1.00 63.47 393 THR A N 1
ATOM 3197 C CA . THR A 1 393 ? 24.754 -39.255 24.808 1.00 63.47 393 THR A CA 1
ATOM 3198 C C . THR A 1 393 ? 25.732 -39.482 23.661 1.00 63.47 393 THR A C 1
ATOM 3200 O O . THR A 1 393 ? 26.123 -38.544 22.977 1.00 63.47 393 THR A O 1
ATOM 3203 N N . HIS A 1 394 ? 26.059 -40.750 23.408 1.00 57.53 394 HIS A N 1
ATOM 3204 C CA . HIS A 1 394 ? 26.904 -41.183 22.286 1.00 57.53 394 HIS A CA 1
ATOM 3205 C C . HIS A 1 394 ? 26.088 -41.851 21.157 1.00 57.53 394 HIS A C 1
ATOM 3207 O O . HIS A 1 394 ? 26.654 -42.321 20.176 1.00 57.53 394 HIS A O 1
ATOM 3213 N N . ASP A 1 395 ? 24.756 -41.895 21.289 1.00 60.03 395 ASP A N 1
ATOM 3214 C CA . ASP A 1 395 ? 23.837 -42.484 20.311 1.00 60.03 395 ASP A CA 1
ATOM 3215 C C . ASP A 1 395 ? 23.382 -41.430 19.285 1.00 60.03 395 ASP A C 1
ATOM 3217 O O . ASP A 1 395 ? 22.552 -40.558 19.570 1.00 60.03 395 ASP A O 1
ATOM 3221 N N . ALA A 1 396 ? 23.933 -41.517 18.073 1.00 55.84 396 ALA A N 1
ATOM 3222 C CA . ALA A 1 396 ? 23.608 -40.615 16.972 1.00 55.84 396 ALA A CA 1
ATOM 3223 C C . ALA A 1 396 ? 22.146 -40.746 16.496 1.00 55.84 396 ALA A C 1
ATOM 3225 O O . ALA A 1 396 ? 21.548 -39.751 16.081 1.00 55.84 396 ALA A O 1
ATOM 3226 N N . ILE A 1 397 ? 21.538 -41.935 16.592 1.00 56.06 397 ILE A N 1
ATOM 3227 C CA . ILE A 1 397 ? 20.147 -42.177 16.176 1.00 56.06 397 ILE A CA 1
ATOM 3228 C C . ILE A 1 397 ? 19.193 -41.505 17.164 1.00 56.06 397 ILE A C 1
ATOM 3230 O O . ILE A 1 397 ? 18.252 -40.821 16.746 1.00 56.06 397 ILE A O 1
ATOM 3234 N N . SER A 1 398 ? 19.480 -41.609 18.464 1.00 60.34 398 SER A N 1
ATOM 3235 C CA . SER A 1 398 ? 18.711 -40.904 19.491 1.00 60.34 398 SER A CA 1
ATOM 3236 C C . SER A 1 398 ? 18.706 -39.398 19.294 1.00 60.34 398 SER A C 1
ATOM 3238 O O . SER A 1 398 ? 17.672 -38.736 19.421 1.00 60.34 398 SER A O 1
ATOM 3240 N N . ILE A 1 399 ? 19.857 -38.848 18.924 1.00 64.50 399 ILE A N 1
ATOM 3241 C CA . ILE A 1 399 ? 20.005 -37.422 18.657 1.00 64.50 399 ILE A CA 1
ATOM 3242 C C . ILE A 1 399 ? 19.207 -37.015 17.407 1.00 64.50 399 ILE A C 1
ATOM 3244 O O . ILE A 1 399 ? 18.478 -36.021 17.449 1.00 64.50 399 ILE A O 1
ATOM 3248 N N . LEU A 1 400 ? 19.235 -37.811 16.331 1.00 57.94 400 LEU A N 1
ATOM 3249 C CA . LEU A 1 400 ? 18.447 -37.562 15.113 1.00 57.94 400 LEU A CA 1
ATOM 3250 C C . LEU A 1 400 ? 16.928 -37.586 15.361 1.00 57.94 400 LEU A C 1
ATOM 3252 O O . LEU A 1 400 ? 16.192 -36.743 14.838 1.00 57.94 400 LEU A O 1
ATOM 3256 N N . ILE A 1 401 ? 16.438 -38.503 16.196 1.00 62.41 401 ILE A N 1
ATOM 3257 C CA . ILE A 1 401 ? 15.017 -38.560 16.575 1.00 62.41 401 ILE A CA 1
ATOM 3258 C C . ILE A 1 401 ? 14.629 -37.329 17.410 1.00 62.41 401 ILE A C 1
ATOM 3260 O O . ILE A 1 401 ? 13.567 -36.739 17.180 1.00 62.41 401 ILE A O 1
ATOM 3264 N N . CYS A 1 402 ? 15.488 -36.886 18.332 1.00 68.00 402 CYS A N 1
ATOM 3265 C CA . CYS A 1 402 ? 15.289 -35.642 19.081 1.00 68.00 402 CYS A CA 1
ATOM 3266 C C . CYS A 1 402 ? 15.226 -34.413 18.156 1.00 68.00 402 CYS A C 1
ATOM 3268 O O . CYS A 1 402 ? 14.354 -33.560 18.344 1.00 68.00 402 CYS A O 1
ATOM 3270 N N . ILE A 1 403 ? 16.069 -34.350 17.115 1.00 63.16 403 ILE A N 1
ATOM 3271 C CA . ILE A 1 403 ? 16.014 -33.299 16.083 1.00 63.16 403 ILE A CA 1
ATOM 3272 C C . ILE A 1 403 ? 14.649 -33.315 15.389 1.00 63.16 403 ILE A C 1
ATOM 3274 O O . ILE A 1 403 ? 13.968 -32.288 15.340 1.00 63.16 403 ILE A O 1
ATOM 3278 N N . ARG A 1 404 ? 14.197 -34.485 14.922 1.00 63.88 404 ARG A N 1
ATOM 3279 C CA . ARG A 1 404 ? 12.906 -34.625 14.234 1.00 63.88 404 ARG A CA 1
ATOM 3280 C C . ARG A 1 404 ? 11.731 -34.175 15.105 1.00 63.88 404 ARG A C 1
ATOM 3282 O O . ARG A 1 404 ? 10.851 -33.458 14.620 1.00 63.88 404 ARG A O 1
ATOM 3289 N N . LEU A 1 405 ? 11.725 -34.565 16.380 1.00 64.75 405 LEU A N 1
ATOM 3290 C CA . LEU A 1 405 ? 10.711 -34.148 17.352 1.00 64.75 405 LEU A CA 1
ATOM 3291 C C . LEU A 1 405 ? 10.736 -32.631 17.580 1.00 64.75 405 LEU A C 1
ATOM 3293 O O . LEU A 1 405 ? 9.681 -32.000 17.628 1.00 64.75 405 LEU A O 1
ATOM 3297 N N . ASN A 1 406 ? 11.923 -32.029 17.671 1.00 69.94 406 ASN A N 1
ATOM 3298 C CA . ASN A 1 406 ? 12.063 -30.592 17.877 1.00 69.94 406 ASN A CA 1
ATOM 3299 C C . ASN A 1 406 ? 11.566 -29.784 16.664 1.00 69.94 406 ASN A C 1
ATOM 3301 O O . ASN A 1 406 ? 10.789 -28.843 16.819 1.00 69.94 406 ASN A O 1
ATOM 3305 N N . THR A 1 407 ? 11.911 -30.206 15.444 1.00 65.75 407 THR A N 1
ATOM 3306 C CA . THR A 1 407 ? 11.396 -29.599 14.206 1.00 65.75 407 THR A CA 1
ATOM 3307 C C . THR A 1 407 ? 9.871 -29.697 14.116 1.00 65.75 407 THR A C 1
ATOM 3309 O O . THR A 1 407 ? 9.211 -28.744 13.699 1.00 65.75 407 THR A O 1
ATOM 3312 N N . GLN A 1 408 ? 9.281 -30.825 14.526 1.00 66.50 408 GLN A N 1
ATOM 3313 C CA . GLN A 1 408 ? 7.824 -30.976 14.581 1.00 66.50 408 GLN A CA 1
ATOM 3314 C C . GLN A 1 408 ? 7.185 -30.000 15.581 1.00 66.50 408 GLN A C 1
ATOM 3316 O O . GLN A 1 408 ? 6.155 -29.398 15.277 1.00 66.50 408 GLN A O 1
ATOM 3321 N N . ASN A 1 409 ? 7.808 -29.795 16.739 1.00 67.81 409 ASN A N 1
ATOM 3322 C CA . ASN A 1 409 ? 7.329 -28.856 17.752 1.00 67.81 409 ASN A CA 1
ATOM 3323 C C . ASN A 1 409 ? 7.386 -27.395 17.278 1.00 67.81 409 ASN A C 1
ATOM 3325 O O . ASN A 1 409 ? 6.430 -26.653 17.496 1.00 67.81 409 ASN A O 1
ATOM 3329 N N . ILE A 1 410 ? 8.445 -26.996 16.561 1.00 67.12 410 ILE A N 1
ATOM 3330 C CA . ILE A 1 410 ? 8.541 -25.661 15.942 1.00 67.12 410 ILE A CA 1
ATOM 3331 C C . ILE A 1 410 ? 7.401 -25.449 14.941 1.00 67.12 410 ILE A C 1
ATOM 3333 O O . ILE A 1 410 ? 6.713 -24.431 15.000 1.00 67.12 410 ILE A O 1
ATOM 3337 N N . ARG A 1 411 ? 7.135 -26.435 14.072 1.00 65.31 411 ARG A N 1
ATOM 3338 C CA . ARG A 1 411 ? 6.013 -26.373 13.118 1.00 65.31 411 ARG A CA 1
ATOM 3339 C C . ARG A 1 411 ? 4.669 -26.193 13.835 1.00 65.31 411 ARG A C 1
ATOM 3341 O O . ARG A 1 411 ? 3.844 -25.396 13.394 1.00 65.31 411 ARG A O 1
ATOM 3348 N N . LEU A 1 412 ? 4.445 -26.907 14.942 1.00 66.62 412 LEU A N 1
ATOM 3349 C CA . LEU A 1 412 ? 3.217 -26.781 15.736 1.00 66.62 412 LEU A CA 1
ATOM 3350 C C . LEU A 1 412 ? 3.058 -25.383 16.351 1.00 66.62 412 LEU A C 1
ATOM 3352 O O . LEU A 1 412 ? 1.948 -24.854 16.360 1.00 66.62 412 LEU A O 1
ATOM 3356 N N . LEU A 1 413 ? 4.139 -24.767 16.833 1.00 68.44 413 LEU A N 1
ATOM 3357 C CA . LEU A 1 413 ? 4.106 -23.408 17.386 1.00 68.44 413 LEU A CA 1
ATOM 3358 C C . LEU A 1 413 ? 3.872 -22.341 16.316 1.00 68.44 413 LEU A C 1
ATOM 3360 O O . LEU A 1 413 ? 3.054 -21.443 16.521 1.00 68.44 413 LEU A O 1
ATOM 3364 N N . GLN A 1 414 ? 4.522 -22.478 15.158 1.00 69.62 414 GLN A N 1
ATOM 3365 C CA . GLN A 1 414 ? 4.310 -21.596 14.008 1.00 69.62 414 GLN A CA 1
ATOM 3366 C C . GLN A 1 414 ? 2.861 -21.680 13.510 1.00 69.62 414 GLN A C 1
ATOM 3368 O O . GLN A 1 414 ? 2.216 -20.652 13.308 1.00 69.62 414 GLN A O 1
ATOM 3373 N N . ALA A 1 415 ? 2.299 -22.892 13.410 1.00 67.38 415 ALA A N 1
ATOM 3374 C CA . ALA A 1 415 ? 0.893 -23.093 13.056 1.00 67.38 415 ALA A CA 1
ATOM 3375 C C . ALA A 1 415 ? -0.073 -22.460 14.075 1.00 67.38 415 ALA A C 1
ATOM 3377 O O . ALA A 1 415 ? -1.122 -21.942 13.696 1.00 67.38 415 ALA A O 1
ATOM 3378 N N . ARG A 1 416 ? 0.289 -22.463 15.365 1.00 65.25 416 ARG A N 1
ATOM 3379 C CA . ARG A 1 416 ? -0.481 -21.829 16.448 1.00 65.25 416 ARG A CA 1
ATOM 3380 C C . ARG A 1 416 ? -0.225 -20.322 16.593 1.00 65.25 416 ARG A C 1
ATOM 3382 O O . ARG A 1 416 ? -0.919 -19.690 17.381 1.00 65.25 416 ARG A O 1
ATOM 3389 N N . ARG A 1 417 ? 0.714 -19.741 15.829 1.00 66.81 417 ARG A N 1
ATOM 3390 C CA . ARG A 1 417 ? 1.150 -18.329 15.903 1.00 66.81 417 ARG A CA 1
ATOM 3391 C C . ARG A 1 417 ? 1.664 -17.910 17.290 1.00 66.81 417 ARG A C 1
ATOM 3393 O O . ARG A 1 417 ? 1.407 -16.794 17.731 1.00 66.81 417 ARG A O 1
ATOM 3400 N N . ILE A 1 418 ? 2.386 -18.798 17.973 1.00 68.62 418 ILE A N 1
ATOM 3401 C CA . ILE A 1 418 ? 2.951 -18.549 19.309 1.00 68.62 418 ILE A CA 1
ATOM 3402 C C . ILE A 1 418 ? 4.485 -18.425 19.186 1.00 68.62 418 ILE A C 1
ATOM 3404 O O . ILE A 1 418 ? 5.153 -19.454 19.065 1.00 68.62 418 ILE A O 1
ATOM 3408 N N . PRO A 1 419 ? 5.067 -17.206 19.203 1.00 67.00 419 PRO A N 1
ATOM 3409 C CA . PRO A 1 419 ? 6.506 -17.001 18.982 1.00 67.00 419 PRO A CA 1
ATOM 3410 C C . PRO A 1 419 ? 7.379 -17.237 20.231 1.00 67.00 419 PRO A C 1
ATOM 3412 O O . PRO A 1 419 ? 8.601 -17.306 20.125 1.00 67.00 419 PRO A O 1
ATOM 3415 N N . CYS A 1 420 ? 6.783 -17.376 21.421 1.00 66.81 420 CYS A N 1
ATOM 3416 C CA . CYS A 1 420 ? 7.500 -17.284 22.702 1.00 66.81 420 CYS A CA 1
ATOM 3417 C C . CYS A 1 420 ? 8.572 -18.360 22.953 1.00 66.81 420 CYS A C 1
ATOM 3419 O O . CYS A 1 420 ? 9.500 -18.135 23.723 1.00 66.81 420 CYS A O 1
ATOM 3421 N N . LEU A 1 421 ? 8.489 -19.515 22.289 1.00 71.12 421 LEU A N 1
ATOM 3422 C CA . LEU A 1 421 ? 9.431 -20.629 22.474 1.00 71.12 421 LEU A CA 1
ATOM 3423 C C . LEU A 1 421 ? 10.374 -20.833 21.285 1.00 71.12 421 LEU A C 1
ATOM 3425 O O . LEU A 1 421 ? 11.216 -21.729 21.326 1.00 71.12 421 LEU A O 1
ATOM 3429 N N . GLU A 1 422 ? 10.270 -20.017 20.235 1.00 66.38 422 GLU A N 1
ATOM 3430 C CA . GLU A 1 422 ? 11.063 -20.184 19.013 1.00 66.38 422 GLU A CA 1
ATOM 3431 C C . GLU A 1 422 ? 12.570 -20.087 19.304 1.00 66.38 422 GLU A C 1
ATOM 3433 O O . GLU A 1 422 ? 13.341 -20.958 18.904 1.00 66.38 422 GLU A O 1
ATOM 3438 N N . ASN A 1 423 ? 12.983 -19.115 20.124 1.00 67.31 423 ASN A N 1
ATOM 3439 C CA . ASN A 1 423 ? 14.376 -18.967 20.556 1.00 67.31 423 ASN A CA 1
ATOM 3440 C C . ASN A 1 423 ? 14.872 -20.169 21.374 1.00 67.31 423 ASN A C 1
ATOM 3442 O O . ASN A 1 423 ? 15.986 -20.647 21.160 1.00 67.31 423 ASN A O 1
ATOM 3446 N N . PHE A 1 424 ? 14.048 -20.691 22.287 1.00 67.94 424 PHE A N 1
ATOM 3447 C CA . PHE A 1 424 ? 14.391 -21.860 23.099 1.00 67.94 424 PHE A CA 1
ATOM 3448 C C . PHE A 1 424 ? 14.602 -23.108 22.228 1.00 67.94 424 PHE A C 1
ATOM 3450 O O . PHE A 1 424 ? 15.587 -23.824 22.412 1.00 67.94 424 PHE A O 1
ATOM 3457 N N . LEU A 1 425 ? 13.729 -23.344 21.245 1.00 66.75 425 LEU A N 1
ATOM 3458 C CA . LEU A 1 425 ? 13.832 -24.503 20.354 1.00 66.75 425 LEU A CA 1
ATOM 3459 C C . LEU A 1 425 ? 14.974 -24.356 19.336 1.00 66.75 425 LEU A C 1
ATOM 3461 O O . LEU A 1 425 ? 15.642 -25.347 19.043 1.00 66.75 425 LEU A O 1
ATOM 3465 N N . ASN A 1 426 ? 15.261 -23.138 18.863 1.00 65.69 426 ASN A N 1
ATOM 3466 C CA . ASN A 1 426 ? 16.393 -22.851 17.974 1.00 65.69 426 ASN A CA 1
ATOM 3467 C C . ASN A 1 426 ? 17.749 -23.037 18.670 1.00 65.69 426 ASN A C 1
ATOM 3469 O O . ASN A 1 426 ? 18.686 -23.552 18.062 1.00 65.69 426 ASN A O 1
ATOM 3473 N N . LEU A 1 427 ? 17.859 -22.686 19.957 1.00 61.56 427 LEU A N 1
ATOM 3474 C CA . LEU A 1 427 ? 19.064 -22.954 20.752 1.00 61.56 427 LEU A CA 1
ATOM 3475 C C . LEU A 1 427 ? 19.345 -24.457 20.871 1.00 61.56 427 LEU A C 1
ATOM 3477 O O . LEU A 1 427 ? 20.500 -24.870 20.807 1.00 61.56 427 LEU A O 1
ATOM 3481 N N . ILE A 1 428 ? 18.295 -25.274 20.995 1.00 57.91 428 ILE A N 1
ATOM 3482 C CA . ILE A 1 428 ? 18.408 -26.735 21.018 1.00 57.91 428 ILE A CA 1
ATOM 3483 C C . ILE A 1 428 ? 18.914 -27.248 19.657 1.00 57.91 428 ILE A C 1
ATOM 3485 O O . ILE A 1 428 ? 19.858 -28.029 19.619 1.00 57.91 428 ILE A O 1
ATOM 3489 N N . ILE A 1 429 ? 18.365 -26.753 18.540 1.00 58.44 429 ILE A N 1
ATOM 3490 C CA . ILE A 1 429 ? 18.820 -27.102 17.179 1.00 58.44 429 ILE A CA 1
ATOM 3491 C C . ILE A 1 429 ? 20.290 -26.731 16.951 1.00 58.44 429 ILE A C 1
ATOM 3493 O O . ILE A 1 429 ? 21.049 -27.552 16.442 1.00 58.44 429 ILE A O 1
ATOM 3497 N N . ARG A 1 430 ? 20.708 -25.527 17.360 1.00 58.94 430 ARG A N 1
ATOM 3498 C CA . ARG A 1 430 ? 22.092 -25.059 17.200 1.00 58.94 430 ARG A CA 1
ATOM 3499 C C . ARG A 1 430 ? 23.099 -25.958 17.923 1.00 58.94 430 ARG A C 1
ATOM 3501 O O . ARG A 1 430 ? 24.127 -26.301 17.356 1.00 58.94 430 ARG A O 1
ATOM 3508 N N . ARG A 1 431 ? 22.800 -26.394 19.149 1.00 56.03 431 ARG A N 1
ATOM 3509 C CA . ARG A 1 431 ? 23.700 -27.287 19.904 1.00 56.03 431 ARG A CA 1
ATOM 3510 C C . ARG A 1 431 ? 23.773 -28.699 19.316 1.00 56.03 431 ARG A C 1
ATOM 3512 O O . ARG A 1 431 ? 24.824 -29.327 19.354 1.00 56.03 431 ARG A O 1
ATOM 3519 N N . TYR A 1 432 ? 22.690 -29.183 18.713 1.00 52.53 432 TYR A N 1
ATOM 3520 C CA . TYR A 1 432 ? 22.692 -30.467 18.001 1.00 52.53 432 TYR A CA 1
ATOM 3521 C C . TYR A 1 432 ? 23.410 -30.419 16.648 1.00 52.53 432 TYR A C 1
ATOM 3523 O O . TYR A 1 432 ? 24.003 -31.406 16.207 1.00 52.53 432 TYR A O 1
ATOM 3531 N N . ALA A 1 433 ? 23.388 -29.266 15.997 1.00 51.88 433 ALA A N 1
ATOM 3532 C CA . ALA A 1 433 ? 24.170 -29.008 14.806 1.00 51.88 433 ALA A CA 1
ATOM 3533 C C . ALA A 1 433 ? 25.682 -29.012 15.069 1.00 51.88 433 ALA A C 1
ATOM 3535 O O . ALA A 1 433 ? 26.426 -29.641 14.321 1.00 51.88 433 ALA A O 1
ATOM 3536 N N . GLU A 1 434 ? 26.115 -28.395 16.172 1.00 56.06 434 GLU A N 1
ATOM 3537 C CA . GLU A 1 434 ? 27.502 -28.450 16.655 1.00 56.06 434 GLU A CA 1
ATOM 3538 C C . GLU A 1 434 ? 27.954 -29.910 16.908 1.00 56.06 434 GLU A C 1
ATOM 3540 O O . GLU A 1 434 ? 29.071 -30.292 16.548 1.00 56.06 434 GLU A O 1
ATOM 3545 N N . PHE A 1 435 ? 27.075 -30.768 17.451 1.00 54.34 435 PHE A N 1
ATOM 3546 C CA . PHE A 1 435 ? 27.337 -32.209 17.609 1.00 54.34 435 PHE A CA 1
ATOM 3547 C C . PHE A 1 435 ? 27.466 -32.935 16.258 1.00 54.34 435 PHE A C 1
ATOM 3549 O O . PHE A 1 435 ? 28.409 -33.695 16.050 1.00 54.34 435 PHE A O 1
ATOM 3556 N N . SER A 1 436 ? 26.562 -32.661 15.313 1.00 48.22 436 SER A N 1
ATOM 3557 C CA . SER A 1 436 ? 26.594 -33.260 13.969 1.00 48.22 436 SER A CA 1
ATOM 3558 C C . SER A 1 436 ? 27.864 -32.866 13.205 1.00 48.22 436 SER A C 1
ATOM 3560 O O . SER A 1 436 ? 28.498 -33.706 12.571 1.00 48.22 436 SER A O 1
ATOM 3562 N N . ALA A 1 437 ? 28.295 -31.610 13.334 1.00 51.16 437 ALA A N 1
ATOM 3563 C CA . ALA A 1 437 ? 29.552 -31.128 12.776 1.00 51.16 437 ALA A CA 1
ATOM 3564 C C . ALA A 1 437 ? 30.789 -31.748 13.451 1.00 51.16 437 ALA A C 1
ATOM 3566 O O . ALA A 1 437 ? 31.789 -32.028 12.788 1.00 51.16 437 ALA A O 1
ATOM 3567 N N . SER A 1 438 ? 30.712 -32.048 14.749 1.00 55.47 438 SER A N 1
ATOM 3568 C CA . SER A 1 438 ? 31.774 -32.761 15.473 1.00 55.47 438 SER A CA 1
ATOM 3569 C C . SER A 1 438 ? 31.916 -34.217 15.007 1.00 55.47 438 SER A C 1
ATOM 3571 O O . SER A 1 438 ? 33.034 -34.696 14.832 1.00 55.47 438 SER A O 1
ATOM 3573 N N . VAL A 1 439 ? 30.803 -34.906 14.723 1.00 50.81 439 VAL A N 1
ATOM 3574 C CA . VAL A 1 439 ? 30.797 -36.254 14.118 1.00 50.81 439 VAL A CA 1
ATOM 3575 C C . VAL A 1 439 ? 31.381 -36.233 12.701 1.00 50.81 439 VAL A C 1
ATOM 3577 O O . VAL A 1 439 ? 32.167 -37.110 12.352 1.00 50.81 439 VAL A O 1
ATOM 3580 N N . LEU A 1 440 ? 31.064 -35.205 11.906 1.00 49.22 440 LEU A N 1
ATOM 3581 C CA . LEU A 1 440 ? 31.642 -34.998 10.572 1.00 49.22 440 LEU A CA 1
ATOM 3582 C C . LEU A 1 440 ? 33.159 -34.748 10.629 1.00 49.22 440 LEU A C 1
ATOM 3584 O O . LEU A 1 440 ? 33.892 -35.237 9.776 1.00 49.22 440 LEU A O 1
ATOM 3588 N N . THR A 1 441 ? 33.637 -34.049 11.663 1.00 51.91 441 THR A N 1
ATOM 3589 C CA . THR A 1 441 ? 35.072 -33.796 11.893 1.00 51.91 441 THR A CA 1
ATOM 3590 C C . THR A 1 441 ? 35.823 -35.074 12.293 1.00 51.91 441 THR A C 1
ATOM 3592 O O . THR A 1 441 ? 36.975 -35.255 11.919 1.00 51.91 441 THR A O 1
ATOM 3595 N N . LEU A 1 442 ? 35.177 -35.993 13.022 1.00 49.69 442 LEU A N 1
ATOM 3596 C CA . LEU A 1 442 ? 35.774 -37.272 13.439 1.00 49.69 442 LEU A CA 1
ATOM 3597 C C . LEU A 1 442 ? 35.871 -38.306 12.303 1.00 49.69 442 LEU A C 1
ATOM 3599 O O . LEU A 1 442 ? 36.557 -39.312 12.466 1.00 49.69 442 LEU A O 1
ATOM 3603 N N . ASN A 1 443 ? 35.203 -38.065 11.171 1.00 51.62 443 ASN A N 1
ATOM 3604 C CA . ASN A 1 443 ? 35.113 -38.988 10.038 1.00 51.62 443 ASN A CA 1
ATOM 3605 C C . ASN A 1 443 ? 36.030 -38.594 8.858 1.00 51.62 443 ASN A C 1
ATOM 3607 O O . ASN A 1 443 ? 35.759 -38.954 7.711 1.00 51.62 443 ASN A O 1
ATOM 3611 N N . GLU A 1 444 ? 37.109 -37.841 9.120 1.00 44.81 444 GLU A N 1
ATOM 3612 C CA . GLU A 1 444 ? 38.146 -37.535 8.124 1.00 44.81 444 GLU A CA 1
ATOM 3613 C C . GLU A 1 444 ? 38.746 -38.833 7.548 1.00 44.81 444 GLU A C 1
ATOM 3615 O O . GLU A 1 444 ? 39.483 -39.548 8.229 1.00 44.81 444 GLU A O 1
ATOM 3620 N N . GLY A 1 445 ? 38.442 -39.129 6.277 1.00 49.09 445 GLY A N 1
ATOM 3621 C CA . GLY A 1 445 ? 39.085 -40.200 5.503 1.00 49.09 445 GLY A CA 1
ATOM 3622 C C . GLY A 1 445 ? 38.181 -41.301 4.930 1.00 49.09 445 GLY A C 1
ATOM 3623 O O . GLY A 1 445 ? 38.710 -42.181 4.256 1.00 49.09 445 GLY A O 1
ATOM 3624 N N . TYR A 1 446 ? 36.859 -41.271 5.141 1.00 50.44 446 TYR A N 1
ATOM 3625 C CA . TYR A 1 446 ? 35.919 -42.229 4.530 1.00 50.44 446 TYR A CA 1
ATOM 3626 C C . TYR A 1 446 ? 34.850 -41.514 3.679 1.00 50.44 446 TYR A C 1
ATOM 3628 O O . TYR A 1 446 ? 33.905 -40.944 4.220 1.00 50.44 446 TYR A O 1
ATOM 3636 N N . ASP A 1 447 ? 34.975 -41.580 2.346 1.00 51.03 447 ASP A N 1
ATOM 3637 C CA . ASP A 1 447 ? 34.074 -40.903 1.387 1.00 51.03 447 ASP A CA 1
ATOM 3638 C C . ASP A 1 447 ? 32.662 -41.534 1.290 1.00 51.03 447 ASP A C 1
ATOM 3640 O O . ASP A 1 447 ? 31.685 -40.843 0.994 1.00 51.03 447 ASP A O 1
ATOM 3644 N N . ASP A 1 448 ? 32.507 -42.830 1.587 1.00 48.75 448 ASP A N 1
ATOM 3645 C CA . ASP A 1 448 ? 31.252 -43.557 1.311 1.00 48.75 448 ASP A CA 1
ATOM 3646 C C . ASP A 1 448 ? 30.141 -43.323 2.355 1.00 48.75 448 ASP A C 1
ATOM 3648 O O . ASP A 1 448 ? 28.955 -43.278 2.016 1.00 48.75 448 ASP A O 1
ATOM 3652 N N . ALA A 1 449 ? 30.488 -43.118 3.631 1.00 45.38 449 ALA A N 1
ATOM 3653 C CA . ALA A 1 449 ? 29.495 -42.909 4.694 1.00 45.38 449 ALA A CA 1
ATOM 3654 C C . ALA A 1 449 ? 28.806 -41.530 4.603 1.00 45.38 449 ALA A C 1
ATOM 3656 O O . ALA A 1 449 ? 27.657 -41.370 5.022 1.00 45.38 449 ALA A O 1
ATOM 3657 N N . LEU A 1 450 ? 29.490 -40.537 4.027 1.00 50.31 450 LEU A N 1
ATOM 3658 C CA . LEU A 1 450 ? 28.981 -39.181 3.805 1.00 50.31 450 LEU A CA 1
ATOM 3659 C C . LEU A 1 450 ? 27.893 -39.144 2.719 1.00 50.31 450 LEU A C 1
ATOM 3661 O O . LEU A 1 450 ? 26.855 -38.509 2.916 1.00 50.31 450 LEU A O 1
ATOM 3665 N N . LEU A 1 451 ? 28.068 -39.889 1.621 1.00 49.31 451 LEU A N 1
ATOM 3666 C CA . LEU A 1 451 ? 27.061 -39.994 0.556 1.00 49.31 451 LEU A CA 1
ATOM 3667 C C . LEU A 1 451 ? 25.782 -40.715 1.012 1.00 49.31 451 LEU A C 1
ATOM 3669 O O . LEU A 1 451 ? 24.675 -40.306 0.645 1.00 49.31 451 LEU A O 1
ATOM 3673 N N . ILE A 1 452 ? 25.925 -41.775 1.814 1.00 45.41 452 ILE A N 1
ATOM 3674 C CA . ILE A 1 452 ? 24.787 -42.538 2.352 1.00 45.41 452 ILE A CA 1
ATOM 3675 C C . ILE A 1 452 ? 23.978 -41.663 3.323 1.00 45.41 452 ILE A C 1
ATOM 3677 O O . ILE A 1 452 ? 22.755 -41.592 3.229 1.00 45.41 452 ILE A O 1
ATOM 3681 N N . ASN A 1 453 ? 24.644 -40.893 4.188 1.00 52.88 453 ASN A N 1
ATOM 3682 C CA . ASN A 1 453 ? 23.951 -39.986 5.107 1.00 52.88 453 ASN A CA 1
ATOM 3683 C C . ASN A 1 453 ? 23.288 -38.791 4.391 1.00 52.88 453 ASN A C 1
ATOM 3685 O O . ASN A 1 453 ? 22.206 -38.366 4.799 1.00 52.88 453 ASN A O 1
ATOM 3689 N N . ARG A 1 454 ? 23.875 -38.275 3.297 1.00 60.44 454 ARG A N 1
ATOM 3690 C CA . ARG A 1 454 ? 23.276 -37.207 2.470 1.00 60.44 454 ARG A CA 1
ATOM 3691 C C . ARG A 1 454 ? 22.000 -37.665 1.768 1.00 60.44 454 ARG A C 1
ATOM 3693 O O . ARG A 1 454 ? 20.983 -36.974 1.808 1.00 60.44 454 ARG A O 1
ATOM 3700 N N . THR A 1 455 ? 22.043 -38.843 1.149 1.00 54.66 455 THR A N 1
ATOM 3701 C CA . THR A 1 455 ? 20.892 -39.415 0.430 1.00 54.66 455 THR A CA 1
ATOM 3702 C C . THR A 1 455 ? 19.733 -39.749 1.369 1.00 54.66 455 THR A C 1
ATOM 3704 O O . THR A 1 455 ? 18.576 -39.491 1.026 1.00 54.66 455 THR A O 1
ATOM 3707 N N . GLU A 1 456 ? 20.018 -40.223 2.583 1.00 53.28 456 GLU A N 1
ATOM 3708 C CA . GLU A 1 456 ? 19.002 -40.433 3.618 1.00 53.28 456 GLU A CA 1
ATOM 3709 C C . GLU A 1 456 ? 18.436 -39.117 4.171 1.00 53.28 456 GLU A C 1
ATOM 3711 O O . GLU A 1 456 ? 17.219 -38.994 4.343 1.00 53.28 456 GLU A O 1
ATOM 3716 N N . LEU A 1 457 ? 19.281 -38.100 4.391 1.00 57.72 457 LEU A N 1
ATOM 3717 C CA . LEU A 1 457 ? 18.842 -36.770 4.823 1.00 57.72 457 LEU A CA 1
ATOM 3718 C C . LEU A 1 457 ? 17.906 -36.132 3.792 1.00 57.72 457 LEU A C 1
ATOM 3720 O O . LEU A 1 457 ? 16.830 -35.655 4.151 1.00 57.72 457 LEU A O 1
ATOM 3724 N N . GLU A 1 458 ? 18.262 -36.168 2.510 1.00 59.66 458 GLU A N 1
ATOM 3725 C CA . GLU A 1 458 ? 17.403 -35.669 1.437 1.00 59.66 458 GLU A CA 1
ATOM 3726 C C . GLU A 1 458 ? 16.114 -36.469 1.315 1.00 59.66 458 GLU A C 1
ATOM 3728 O O . GLU A 1 458 ? 15.037 -35.879 1.248 1.00 59.66 458 GLU A O 1
ATOM 3733 N N . SER A 1 459 ? 16.188 -37.801 1.335 1.00 56.41 459 SER A N 1
ATOM 3734 C CA . SER A 1 459 ? 15.007 -38.671 1.259 1.00 56.41 459 SER A CA 1
ATOM 3735 C C . SER A 1 459 ? 14.059 -38.442 2.433 1.00 56.41 459 SER A C 1
ATOM 3737 O O . SER A 1 459 ? 12.833 -38.472 2.282 1.00 56.41 459 SER A O 1
ATOM 3739 N N . LEU A 1 460 ? 14.602 -38.167 3.620 1.00 55.00 460 LEU A N 1
ATOM 3740 C CA . LEU A 1 460 ? 13.829 -37.689 4.753 1.00 55.00 460 LEU A CA 1
ATOM 3741 C C . LEU A 1 460 ? 13.213 -36.324 4.427 1.00 55.00 460 LEU A C 1
ATOM 3743 O O . LEU A 1 460 ? 11.992 -36.216 4.447 1.00 55.00 460 LEU A O 1
ATOM 3747 N N . MET A 1 461 ? 13.999 -35.310 4.060 1.00 60.16 461 MET A N 1
ATOM 3748 C CA . MET A 1 461 ? 13.494 -33.965 3.746 1.00 60.16 461 MET A CA 1
ATOM 3749 C C . MET A 1 461 ? 12.394 -33.970 2.673 1.00 60.16 461 MET A C 1
ATOM 3751 O O . MET A 1 461 ? 11.390 -33.279 2.845 1.00 60.16 461 MET A O 1
ATOM 3755 N N . TYR A 1 462 ? 12.508 -34.802 1.635 1.00 65.44 462 TYR A N 1
ATOM 3756 C CA . TYR A 1 462 ? 11.477 -34.999 0.614 1.00 65.44 462 TYR A CA 1
ATOM 3757 C C . TYR A 1 462 ? 10.187 -35.579 1.195 1.00 65.44 462 TYR A C 1
ATOM 3759 O O . TYR A 1 462 ? 9.117 -35.011 0.968 1.00 65.44 462 TYR A O 1
ATOM 3767 N N . ARG A 1 463 ? 10.262 -36.644 2.006 1.00 59.94 463 ARG A N 1
ATOM 3768 C CA . ARG A 1 463 ? 9.084 -37.190 2.708 1.00 59.94 463 ARG A CA 1
ATOM 3769 C C . ARG A 1 463 ? 8.447 -36.151 3.632 1.00 59.94 463 ARG A C 1
ATOM 3771 O O . ARG A 1 463 ? 7.231 -35.998 3.647 1.00 59.94 463 ARG A O 1
ATOM 3778 N N . LEU A 1 464 ? 9.268 -35.385 4.349 1.00 51.31 464 LEU A N 1
ATOM 3779 C CA . LEU A 1 464 ? 8.819 -34.363 5.298 1.00 51.31 464 LEU A CA 1
ATOM 3780 C C . LEU A 1 464 ? 8.221 -33.118 4.647 1.00 51.31 464 LEU A C 1
ATOM 3782 O O . LEU A 1 464 ? 7.461 -32.401 5.305 1.00 51.31 464 LEU A O 1
ATOM 3786 N N . ALA A 1 465 ? 8.615 -32.831 3.411 1.00 65.31 465 ALA A N 1
ATOM 3787 C CA . ALA A 1 465 ? 8.085 -31.753 2.596 1.00 65.31 465 ALA A CA 1
ATOM 3788 C C . ALA A 1 465 ? 6.783 -32.162 1.886 1.00 65.31 465 ALA A C 1
ATOM 3790 O O . ALA A 1 465 ? 5.904 -31.323 1.697 1.00 65.31 465 ALA A O 1
ATOM 3791 N N . ALA A 1 466 ? 6.640 -33.445 1.536 1.00 69.94 466 ALA A N 1
ATOM 3792 C CA . ALA A 1 466 ? 5.443 -34.006 0.907 1.00 69.94 466 ALA A CA 1
ATOM 3793 C C . ALA A 1 466 ? 4.230 -34.095 1.853 1.00 69.94 466 ALA A C 1
ATOM 3795 O O . ALA A 1 466 ? 3.095 -34.138 1.388 1.00 69.94 466 ALA A O 1
ATOM 3796 N N . GLU A 1 467 ? 4.446 -34.084 3.172 1.00 67.50 467 GLU A N 1
ATOM 3797 C CA . GLU A 1 467 ? 3.367 -34.053 4.174 1.00 67.50 467 GLU A CA 1
ATOM 3798 C C . GLU A 1 467 ? 2.625 -32.706 4.239 1.00 67.50 467 GLU A C 1
ATOM 3800 O O . GLU A 1 467 ? 1.556 -32.617 4.846 1.00 67.50 467 GLU A O 1
ATOM 3805 N N . PHE A 1 468 ? 3.171 -31.641 3.643 1.00 69.88 468 PHE A N 1
ATOM 3806 C CA . PHE A 1 468 ? 2.510 -30.342 3.638 1.00 69.88 468 PHE A CA 1
ATOM 3807 C C . PHE A 1 468 ? 1.511 -30.226 2.479 1.00 69.88 468 PHE A C 1
ATOM 3809 O O . PHE A 1 468 ? 1.898 -30.413 1.326 1.00 69.88 468 PHE A O 1
ATOM 3816 N N . PRO A 1 469 ? 0.253 -29.826 2.746 1.00 72.38 469 PRO A N 1
ATOM 3817 C CA . PRO A 1 469 ? -0.743 -29.626 1.694 1.00 72.38 469 PRO A CA 1
ATOM 3818 C C . PRO A 1 469 ? -0.447 -28.394 0.826 1.00 72.38 469 PRO A C 1
ATOM 3820 O O . PRO A 1 469 ? -0.877 -28.331 -0.322 1.00 72.38 469 PRO A O 1
ATOM 3823 N N . ASP A 1 470 ? 0.287 -27.413 1.362 1.00 76.81 470 ASP A N 1
ATOM 3824 C CA . ASP A 1 470 ? 0.650 -26.186 0.657 1.00 76.81 470 ASP A CA 1
ATOM 3825 C C . ASP A 1 470 ? 2.114 -26.228 0.189 1.00 76.81 470 ASP A C 1
ATOM 3827 O O . ASP A 1 470 ? 3.051 -26.296 0.996 1.00 76.81 470 ASP A O 1
ATOM 3831 N N . LYS A 1 471 ? 2.311 -26.124 -1.133 1.00 80.06 471 LYS A N 1
ATOM 3832 C CA . LYS A 1 471 ? 3.629 -26.070 -1.785 1.00 80.06 471 LYS A CA 1
ATOM 3833 C C . LYS A 1 471 ? 4.486 -24.914 -1.250 1.00 80.06 471 LYS A C 1
ATOM 3835 O O . LYS A 1 471 ? 5.701 -25.057 -1.144 1.00 80.06 471 LYS A O 1
ATOM 3840 N N . LYS A 1 472 ? 3.864 -23.804 -0.846 1.00 79.94 472 LYS A N 1
ATOM 3841 C CA . LYS A 1 472 ? 4.527 -22.643 -0.236 1.00 79.94 472 LYS A CA 1
ATOM 3842 C C . LYS A 1 472 ? 5.232 -22.999 1.070 1.00 79.94 472 LYS A C 1
ATOM 3844 O O . LYS A 1 472 ? 6.391 -22.647 1.272 1.00 79.94 472 LYS A O 1
ATOM 3849 N N . VAL A 1 473 ? 4.528 -23.705 1.954 1.00 76.25 473 VAL A N 1
ATOM 3850 C CA . VAL A 1 473 ? 5.040 -24.113 3.271 1.00 76.25 473 VAL A CA 1
ATOM 3851 C C . VAL A 1 473 ? 6.098 -25.204 3.112 1.00 76.25 473 VAL A C 1
ATOM 3853 O O . VAL A 1 473 ? 7.107 -25.193 3.812 1.00 76.25 473 VAL A O 1
ATOM 3856 N N . SER A 1 474 ? 5.909 -26.092 2.134 1.00 79.00 474 SER A N 1
ATOM 3857 C CA . SER A 1 474 ? 6.900 -27.096 1.742 1.00 79.00 474 SER A CA 1
ATOM 3858 C C . SER A 1 474 ? 8.224 -26.463 1.279 1.00 79.00 474 SER A C 1
ATOM 3860 O O . SER A 1 474 ? 9.282 -26.808 1.804 1.00 79.00 474 SER A O 1
ATOM 3862 N N . LEU A 1 475 ? 8.189 -25.472 0.380 1.00 81.69 475 LEU A N 1
ATOM 3863 C CA . LEU A 1 475 ? 9.391 -24.763 -0.086 1.00 81.69 475 LEU A CA 1
ATOM 3864 C C . LEU A 1 475 ? 10.058 -23.931 1.019 1.00 81.69 475 LEU A C 1
ATOM 3866 O O . LEU A 1 475 ? 11.280 -23.950 1.152 1.00 81.69 475 LEU A O 1
ATOM 3870 N N . ALA A 1 476 ? 9.273 -23.260 1.864 1.00 79.56 476 ALA A N 1
ATOM 3871 C CA . ALA A 1 476 ? 9.798 -22.538 3.022 1.00 79.56 476 ALA A CA 1
ATOM 3872 C C . ALA A 1 476 ? 10.516 -23.462 4.016 1.00 79.56 476 ALA A C 1
ATOM 3874 O O . ALA A 1 476 ? 11.559 -23.104 4.565 1.00 79.56 476 ALA A O 1
ATOM 3875 N N . PHE A 1 477 ? 9.984 -24.672 4.224 1.00 74.44 477 PHE A N 1
ATOM 3876 C CA . PHE A 1 477 ? 10.643 -25.696 5.025 1.00 74.44 477 PHE A CA 1
ATOM 3877 C C . PHE A 1 477 ? 12.007 -26.067 4.429 1.00 74.44 477 PHE A C 1
ATOM 3879 O O . PHE A 1 477 ? 12.990 -26.063 5.164 1.00 74.44 477 PHE A O 1
ATOM 3886 N N . TRP A 1 478 ? 12.104 -26.310 3.120 1.00 75.81 478 TRP A N 1
ATOM 3887 C CA . TRP A 1 478 ? 13.392 -26.580 2.468 1.00 75.81 478 TRP A CA 1
ATOM 3888 C C . TRP A 1 478 ? 14.406 -25.454 2.687 1.00 75.81 478 TRP A C 1
ATOM 3890 O O . TRP A 1 478 ? 15.498 -25.706 3.188 1.00 75.81 478 TRP A O 1
ATOM 3900 N N . ILE A 1 479 ? 14.018 -24.214 2.385 1.00 80.44 479 ILE A N 1
ATOM 3901 C CA . ILE A 1 479 ? 14.891 -23.033 2.461 1.00 80.44 479 ILE A CA 1
ATOM 3902 C C . ILE A 1 479 ? 15.410 -22.812 3.890 1.00 80.44 479 ILE A C 1
ATOM 3904 O O . ILE A 1 479 ? 16.600 -22.586 4.084 1.00 80.44 479 ILE A O 1
ATOM 3908 N N . ASN A 1 480 ? 14.551 -22.928 4.908 1.00 78.94 480 ASN A N 1
ATOM 3909 C CA . ASN A 1 480 ? 14.963 -22.742 6.303 1.00 78.94 480 ASN A CA 1
ATOM 3910 C C . ASN A 1 480 ? 15.915 -23.836 6.804 1.00 78.94 480 ASN A C 1
ATOM 3912 O O . ASN A 1 480 ? 16.828 -23.549 7.573 1.00 78.94 480 ASN A O 1
ATOM 3916 N N . ASN A 1 481 ? 15.706 -25.089 6.391 1.00 72.19 481 ASN A N 1
ATOM 3917 C CA . ASN A 1 481 ? 16.564 -26.190 6.830 1.00 72.19 481 ASN A CA 1
ATOM 3918 C C . ASN A 1 481 ? 17.908 -26.187 6.092 1.00 72.19 481 ASN A C 1
ATOM 3920 O O . ASN A 1 481 ? 18.922 -26.477 6.717 1.00 72.19 481 ASN A O 1
ATOM 3924 N N . ILE A 1 482 ? 17.943 -25.807 4.810 1.00 74.88 482 ILE A N 1
ATOM 3925 C CA . ILE A 1 482 ? 19.206 -25.661 4.076 1.00 74.88 482 ILE A CA 1
ATOM 3926 C C . ILE A 1 482 ? 20.011 -24.457 4.597 1.00 74.88 482 ILE A C 1
ATOM 3928 O O . ILE A 1 482 ? 21.205 -24.610 4.824 1.00 74.88 482 ILE A O 1
ATOM 3932 N N . ASP A 1 483 ? 19.387 -23.300 4.864 1.00 74.12 483 ASP A N 1
ATOM 3933 C CA . ASP A 1 483 ? 20.074 -22.123 5.444 1.00 74.12 483 ASP A CA 1
ATOM 3934 C C . ASP A 1 483 ? 20.697 -22.447 6.812 1.00 74.12 483 ASP A C 1
ATOM 3936 O O . ASP A 1 483 ? 21.829 -22.055 7.109 1.00 74.12 483 ASP A O 1
ATOM 3940 N N . LEU A 1 484 ? 19.994 -23.240 7.625 1.00 68.00 484 LEU A N 1
ATOM 3941 C CA . LEU A 1 484 ? 20.524 -23.759 8.879 1.00 68.00 484 LEU A CA 1
ATOM 3942 C C . LEU A 1 484 ? 21.747 -24.655 8.636 1.00 68.00 484 LEU A C 1
ATOM 3944 O O . LEU A 1 484 ? 22.797 -24.393 9.217 1.00 68.00 484 LEU A O 1
ATOM 3948 N N . ILE A 1 485 ? 21.637 -25.664 7.761 1.00 67.56 485 ILE A N 1
ATOM 3949 C CA . ILE A 1 485 ? 22.748 -26.568 7.411 1.00 67.56 485 ILE A CA 1
ATOM 3950 C C . ILE A 1 485 ? 23.960 -25.766 6.919 1.00 67.56 485 ILE A C 1
ATOM 3952 O O . ILE A 1 485 ? 25.067 -25.970 7.405 1.00 67.56 485 ILE A O 1
ATOM 3956 N N . GLN A 1 486 ? 23.758 -24.798 6.027 1.00 73.12 486 GLN A N 1
ATOM 3957 C CA . GLN A 1 486 ? 24.822 -23.931 5.521 1.00 73.12 486 GLN A CA 1
ATOM 3958 C C . GLN A 1 486 ? 25.462 -23.076 6.611 1.00 73.12 486 GLN A C 1
ATOM 3960 O O . GLN A 1 486 ? 26.680 -22.918 6.623 1.00 73.12 486 GLN A O 1
ATOM 3965 N N . THR A 1 487 ? 24.670 -22.530 7.536 1.00 70.44 487 THR A N 1
ATOM 3966 C CA . THR A 1 487 ? 25.191 -21.741 8.662 1.00 70.44 487 THR A CA 1
ATOM 3967 C C . THR A 1 487 ? 26.146 -22.581 9.507 1.00 70.44 487 THR A C 1
ATOM 3969 O O . THR A 1 487 ? 27.234 -22.127 9.839 1.00 70.44 487 THR A O 1
ATOM 3972 N N . ILE A 1 488 ? 25.776 -23.833 9.772 1.00 65.50 488 ILE A N 1
ATOM 3973 C CA . ILE A 1 488 ? 26.568 -24.780 10.565 1.00 65.50 488 ILE A CA 1
ATOM 3974 C C . ILE A 1 488 ? 27.824 -25.210 9.803 1.00 65.50 488 ILE A C 1
ATOM 3976 O O . ILE A 1 488 ? 28.921 -25.196 10.353 1.00 65.50 488 ILE A O 1
ATOM 3980 N N . LEU A 1 489 ? 27.690 -25.551 8.517 1.00 66.25 489 LEU A N 1
ATOM 3981 C CA . LEU A 1 489 ? 28.831 -25.915 7.674 1.00 66.25 489 LEU A CA 1
ATOM 3982 C C . LEU A 1 489 ? 29.837 -24.762 7.572 1.00 66.25 489 LEU A C 1
ATOM 3984 O O . LEU A 1 489 ? 31.040 -25.001 7.573 1.00 66.25 489 LEU A O 1
ATOM 3988 N N . ASN A 1 490 ? 29.368 -23.514 7.520 1.00 68.94 490 ASN A N 1
ATOM 3989 C CA . ASN A 1 490 ? 30.219 -22.325 7.449 1.00 68.94 490 ASN A CA 1
ATOM 3990 C C . ASN A 1 490 ? 30.910 -21.974 8.776 1.00 68.94 490 ASN A C 1
ATOM 3992 O O . ASN A 1 490 ? 31.942 -21.306 8.745 1.00 68.94 490 ASN A O 1
ATOM 3996 N N . GLU A 1 491 ? 30.398 -22.440 9.919 1.00 68.31 491 GLU A N 1
ATOM 3997 C CA . GLU A 1 491 ? 31.067 -22.315 11.223 1.00 68.31 491 GLU A CA 1
ATOM 3998 C C . GLU A 1 491 ? 32.278 -23.271 11.349 1.00 68.31 491 GLU A C 1
ATOM 4000 O O . GLU A 1 491 ? 33.181 -23.009 12.144 1.00 68.31 491 GLU A O 1
ATOM 4005 N N . HIS A 1 492 ? 32.356 -24.328 10.526 1.00 58.88 492 HIS A N 1
ATOM 4006 C CA . HIS A 1 492 ? 33.466 -25.286 10.509 1.00 58.88 492 HIS A CA 1
ATOM 4007 C C . HIS A 1 492 ? 34.346 -25.139 9.248 1.00 58.88 492 HIS A C 1
ATOM 4009 O O . HIS A 1 492 ? 33.904 -25.254 8.101 1.00 58.88 492 HIS A O 1
ATOM 4015 N N . SER A 1 493 ? 35.640 -24.885 9.451 1.00 54.00 493 SER A N 1
ATOM 4016 C CA . SER A 1 493 ? 36.628 -24.639 8.391 1.00 54.00 493 SER A CA 1
ATOM 4017 C C . SER A 1 493 ? 37.508 -25.867 8.115 1.00 54.00 493 SER A C 1
ATOM 4019 O O . SER A 1 493 ? 38.731 -25.779 8.216 1.00 54.00 493 SER A O 1
ATOM 4021 N N . ALA A 1 494 ? 36.900 -27.019 7.817 1.00 59.56 494 ALA A N 1
ATOM 4022 C CA . ALA A 1 494 ? 37.624 -28.196 7.324 1.00 59.56 494 ALA A CA 1
ATOM 4023 C C . ALA A 1 494 ? 37.525 -28.268 5.792 1.00 59.56 494 ALA A C 1
ATOM 4025 O O . ALA A 1 494 ? 36.441 -28.085 5.239 1.00 59.56 494 ALA A O 1
ATOM 4026 N N . SER A 1 495 ? 38.637 -28.548 5.109 1.00 56.62 495 SER A N 1
ATOM 4027 C CA . SER A 1 495 ? 38.707 -28.631 3.637 1.00 56.62 495 SER A CA 1
ATOM 4028 C C . SER A 1 495 ? 37.884 -29.786 3.051 1.00 56.62 495 SER A C 1
ATOM 4030 O O . SER A 1 495 ? 37.479 -29.740 1.893 1.00 56.62 495 SER A O 1
ATOM 4032 N N . SER A 1 496 ? 37.580 -30.809 3.853 1.00 55.22 496 SER A N 1
ATOM 4033 C CA . SER A 1 496 ? 36.674 -31.909 3.499 1.00 55.22 496 SER A CA 1
ATOM 4034 C C . SER A 1 496 ? 35.206 -31.478 3.368 1.00 55.22 496 SER A C 1
ATOM 4036 O O . SER A 1 496 ? 34.421 -32.168 2.724 1.00 55.22 496 SER A O 1
ATOM 4038 N N . LEU A 1 497 ? 34.822 -30.324 3.930 1.00 60.28 497 LEU A N 1
ATOM 4039 C CA . LEU A 1 497 ? 33.445 -29.811 3.916 1.00 60.28 497 LEU A CA 1
ATOM 4040 C C . LEU A 1 497 ? 33.145 -28.909 2.710 1.00 60.28 497 LEU A C 1
ATOM 4042 O O . LEU A 1 497 ? 31.988 -28.551 2.494 1.00 60.28 497 LEU A O 1
ATOM 4046 N N . ASP A 1 498 ? 34.152 -28.534 1.918 1.00 67.25 498 ASP A N 1
ATOM 4047 C CA . ASP A 1 498 ? 33.975 -27.583 0.814 1.00 67.25 498 ASP A CA 1
ATOM 4048 C C . ASP A 1 498 ? 33.064 -28.140 -0.292 1.00 67.25 498 ASP A C 1
ATOM 4050 O O . ASP A 1 498 ? 32.258 -27.406 -0.866 1.00 67.25 498 ASP A O 1
ATOM 4054 N N . GLN A 1 499 ? 33.108 -29.453 -0.541 1.00 67.31 499 GLN A N 1
ATOM 4055 C CA . GLN A 1 499 ? 32.210 -30.106 -1.501 1.00 67.31 499 GLN A CA 1
ATOM 4056 C C . GLN A 1 499 ? 30.745 -30.096 -1.031 1.00 67.31 499 GLN A C 1
ATOM 4058 O O . GLN A 1 499 ? 29.846 -29.835 -1.832 1.00 67.31 499 GLN A O 1
ATOM 4063 N N . GLU A 1 500 ? 30.495 -30.308 0.263 1.00 67.69 500 GLU A N 1
ATOM 4064 C CA . GLU A 1 500 ? 29.144 -30.273 0.843 1.00 67.69 500 GLU A CA 1
ATOM 4065 C C . GLU A 1 500 ? 28.594 -28.841 0.924 1.00 67.69 500 GLU A C 1
ATOM 4067 O O . GLU A 1 500 ? 27.416 -28.614 0.645 1.00 67.69 500 GLU A O 1
ATOM 4072 N N . LYS A 1 501 ? 29.446 -27.844 1.199 1.00 72.31 501 LYS A N 1
ATOM 4073 C CA . LYS A 1 501 ? 29.067 -26.422 1.127 1.00 72.31 501 LYS A CA 1
ATOM 4074 C C . LYS A 1 501 ? 28.559 -26.054 -0.264 1.00 72.31 501 LYS A C 1
ATOM 4076 O O . LYS A 1 501 ? 27.445 -25.548 -0.389 1.00 72.31 501 LYS A O 1
ATOM 4081 N N . ILE A 1 502 ? 29.324 -26.388 -1.306 1.00 78.19 502 ILE A N 1
ATOM 4082 C CA . ILE A 1 502 ? 28.945 -26.131 -2.704 1.00 78.19 502 ILE A CA 1
ATOM 4083 C C . ILE A 1 502 ? 27.653 -26.876 -3.068 1.00 78.19 502 ILE A C 1
ATOM 4085 O O . ILE A 1 502 ? 26.793 -26.339 -3.772 1.00 78.19 502 ILE A O 1
ATOM 4089 N N . TYR A 1 503 ? 27.488 -28.108 -2.585 1.00 79.44 503 TYR A N 1
ATOM 4090 C CA . TYR A 1 503 ? 26.282 -28.892 -2.828 1.00 79.44 503 TYR A CA 1
ATOM 4091 C C . TYR A 1 503 ? 25.027 -28.223 -2.250 1.00 79.44 503 TYR A C 1
ATOM 4093 O O . TYR A 1 503 ? 24.076 -27.945 -2.988 1.00 79.44 503 TYR A O 1
ATOM 4101 N N . PHE A 1 504 ? 25.037 -27.898 -0.953 1.00 76.94 504 PHE A N 1
ATOM 4102 C CA . PHE A 1 504 ? 23.903 -27.241 -0.304 1.00 76.94 504 PHE A CA 1
ATOM 4103 C C . PHE A 1 504 ? 23.681 -25.814 -0.820 1.00 76.94 504 PHE A C 1
ATOM 4105 O O . PHE A 1 504 ? 22.538 -25.373 -0.866 1.00 76.94 504 PHE A O 1
ATOM 4112 N N . GLU A 1 505 ? 24.717 -25.101 -1.276 1.00 81.62 505 GLU A N 1
ATOM 4113 C CA . GLU A 1 505 ? 24.581 -23.827 -2.007 1.00 81.62 505 GLU A CA 1
ATOM 4114 C C . GLU A 1 505 ? 23.801 -23.964 -3.311 1.00 81.62 505 GLU A C 1
ATOM 4116 O O . GLU A 1 505 ? 22.864 -23.195 -3.552 1.00 81.62 505 GLU A O 1
ATOM 4121 N N . ASN A 1 506 ? 24.119 -24.969 -4.122 1.00 83.94 506 ASN A N 1
ATOM 4122 C CA . ASN A 1 506 ? 23.383 -25.228 -5.355 1.00 83.94 506 ASN A CA 1
ATOM 4123 C C . ASN A 1 506 ? 21.938 -25.666 -5.075 1.00 83.94 506 ASN A C 1
ATOM 4125 O O . ASN A 1 506 ? 21.011 -25.181 -5.730 1.00 83.94 506 ASN A O 1
ATOM 4129 N N . LEU A 1 507 ? 21.728 -26.522 -4.071 1.00 80.62 507 LEU A N 1
ATOM 4130 C CA . LEU A 1 507 ? 20.394 -26.980 -3.681 1.00 80.62 507 LEU A CA 1
ATOM 4131 C C . LEU A 1 507 ? 19.539 -25.841 -3.098 1.00 80.62 507 LEU A C 1
ATOM 4133 O O . LEU A 1 507 ? 18.360 -25.717 -3.440 1.00 80.62 507 LEU A O 1
ATOM 4137 N N . MET A 1 508 ? 20.134 -24.971 -2.273 1.00 83.44 508 MET A N 1
ATOM 4138 C CA . MET A 1 508 ? 19.491 -23.763 -1.746 1.00 83.44 508 MET A CA 1
ATOM 4139 C C . MET A 1 508 ? 19.019 -22.875 -2.890 1.00 83.44 508 MET A C 1
ATOM 4141 O O . MET A 1 508 ? 17.861 -22.463 -2.918 1.00 83.44 508 MET A O 1
ATOM 4145 N N . LYS A 1 509 ? 19.899 -22.623 -3.863 1.00 84.94 509 LYS A N 1
ATOM 4146 C CA . LYS A 1 509 ? 19.586 -21.802 -5.031 1.00 84.94 509 LYS A CA 1
ATOM 4147 C C . LYS A 1 509 ? 18.420 -22.380 -5.831 1.00 84.94 509 LYS A C 1
ATOM 4149 O O . LYS A 1 509 ? 17.482 -21.650 -6.125 1.00 84.94 509 LYS A O 1
ATOM 4154 N N . GLN A 1 510 ? 18.426 -23.687 -6.099 1.00 88.25 510 GLN A N 1
ATOM 4155 C CA . GLN A 1 510 ? 17.338 -24.354 -6.817 1.00 88.25 510 GLN A CA 1
ATOM 4156 C C . GLN A 1 510 ? 15.986 -24.189 -6.104 1.00 88.25 510 GLN A C 1
ATOM 4158 O O . GLN A 1 510 ? 15.000 -23.795 -6.726 1.00 88.25 510 GLN A O 1
ATOM 4163 N N . LYS A 1 511 ? 15.925 -24.461 -4.794 1.00 85.94 511 LYS A N 1
ATOM 4164 C CA . LYS A 1 511 ? 14.670 -24.357 -4.026 1.00 85.94 511 LYS A CA 1
ATOM 4165 C C . LYS A 1 511 ? 14.207 -22.917 -3.851 1.00 85.94 511 LYS A C 1
ATOM 4167 O O . LYS A 1 511 ? 13.004 -22.657 -3.820 1.00 85.94 511 LYS A O 1
ATOM 4172 N N . LEU A 1 512 ? 15.149 -21.985 -3.773 1.00 86.06 512 LEU A N 1
ATOM 4173 C CA . LEU A 1 512 ? 14.864 -20.564 -3.703 1.00 86.06 512 LEU A CA 1
ATOM 4174 C C . LEU A 1 512 ? 14.314 -20.040 -5.038 1.00 86.06 512 LEU A C 1
ATOM 4176 O O . LEU A 1 512 ? 13.332 -19.303 -5.021 1.00 86.06 512 LEU A O 1
ATOM 4180 N N . ASP A 1 513 ? 14.851 -20.480 -6.176 1.00 84.94 513 ASP A N 1
ATOM 4181 C CA . ASP A 1 513 ? 14.317 -20.143 -7.501 1.00 84.94 513 ASP A CA 1
ATOM 4182 C C . ASP A 1 513 ? 12.886 -20.693 -7.689 1.00 84.94 513 ASP A C 1
ATOM 4184 O O . ASP A 1 513 ? 11.998 -19.952 -8.119 1.00 84.94 513 ASP A O 1
ATOM 4188 N N . GLU A 1 514 ? 12.615 -21.938 -7.266 1.00 87.38 514 GLU A N 1
ATOM 4189 C CA . GLU A 1 514 ? 11.256 -22.516 -7.260 1.00 87.38 514 GLU A CA 1
ATOM 4190 C C . GLU A 1 514 ? 10.272 -21.693 -6.399 1.00 87.38 514 GLU A C 1
ATOM 4192 O O . GLU A 1 514 ? 9.107 -21.507 -6.768 1.00 87.38 514 GLU A O 1
ATOM 4197 N N . PHE A 1 515 ? 10.723 -21.187 -5.245 1.00 88.69 515 PHE A N 1
ATOM 4198 C CA . PHE A 1 515 ? 9.911 -20.345 -4.362 1.00 88.69 515 PHE A CA 1
ATOM 4199 C C . PHE A 1 515 ? 9.651 -18.959 -4.955 1.00 88.69 515 PHE A C 1
ATOM 4201 O O . PHE A 1 515 ? 8.524 -18.465 -4.893 1.00 88.69 515 PHE A O 1
ATOM 4208 N N . VAL A 1 516 ? 10.671 -18.337 -5.549 1.00 86.94 516 VAL A N 1
ATOM 4209 C CA . VAL A 1 516 ? 10.557 -17.032 -6.209 1.00 86.94 516 VAL A CA 1
ATOM 4210 C C . VAL A 1 516 ? 9.576 -17.111 -7.377 1.00 86.94 516 VAL A C 1
ATOM 4212 O O . VAL A 1 516 ? 8.700 -16.255 -7.493 1.00 86.94 516 VAL A O 1
ATOM 4215 N N . GLU A 1 517 ? 9.656 -18.151 -8.207 1.00 84.62 517 GLU A N 1
ATOM 4216 C CA . GLU A 1 517 ? 8.709 -18.356 -9.305 1.00 84.62 517 GLU A CA 1
ATOM 4217 C C . GLU A 1 517 ? 7.274 -18.521 -8.790 1.00 84.62 517 GLU A C 1
ATOM 4219 O O . GLU A 1 517 ? 6.357 -17.859 -9.284 1.00 84.62 517 GLU A O 1
ATOM 4224 N N . TRP A 1 518 ? 7.076 -19.336 -7.747 1.00 85.50 518 TRP A N 1
ATOM 4225 C CA . TRP A 1 518 ? 5.768 -19.494 -7.110 1.00 85.50 518 TRP A CA 1
ATOM 4226 C C . TRP A 1 518 ? 5.228 -18.166 -6.561 1.00 85.50 518 TRP A C 1
ATOM 4228 O O . TRP A 1 518 ? 4.052 -17.863 -6.747 1.00 85.50 518 TRP A O 1
ATOM 4238 N N . GLN A 1 519 ? 6.077 -17.352 -5.929 1.00 85.25 519 GLN A N 1
ATOM 4239 C CA . GLN A 1 519 ? 5.685 -16.075 -5.333 1.00 85.25 519 GLN A CA 1
ATOM 4240 C C . GLN A 1 519 ? 5.345 -15.011 -6.389 1.00 85.25 519 GLN A C 1
ATOM 4242 O O . GLN A 1 519 ? 4.446 -14.196 -6.175 1.00 85.25 519 GLN A O 1
ATOM 4247 N N . LEU A 1 520 ? 6.039 -15.013 -7.531 1.00 85.25 520 LEU A N 1
ATOM 4248 C CA . LEU A 1 520 ? 5.808 -14.066 -8.626 1.00 85.25 520 LEU A CA 1
ATOM 4249 C C . LEU A 1 520 ? 4.625 -14.460 -9.520 1.00 85.25 520 LEU A C 1
ATOM 4251 O O . LEU A 1 520 ? 3.934 -13.575 -10.032 1.00 85.25 520 LEU A O 1
ATOM 4255 N N . SER A 1 521 ? 4.361 -15.760 -9.687 1.00 82.25 521 SER A N 1
ATOM 4256 C CA . SER A 1 521 ? 3.352 -16.277 -10.621 1.00 82.25 521 SER A CA 1
ATOM 4257 C C . SER A 1 521 ? 1.958 -15.644 -10.439 1.00 82.25 521 SER A C 1
ATOM 4259 O O . SER A 1 521 ? 1.430 -15.115 -11.415 1.00 82.25 521 SER A O 1
ATOM 4261 N N . PRO A 1 522 ? 1.367 -15.536 -9.232 1.00 81.25 522 PRO A N 1
ATOM 4262 C CA . PRO A 1 522 ? 0.033 -14.949 -9.062 1.00 81.25 522 PRO A CA 1
ATOM 4263 C C . PRO A 1 522 ? -0.098 -13.492 -9.528 1.00 81.25 522 PRO A C 1
ATOM 4265 O O . PRO A 1 522 ? -1.207 -13.040 -9.794 1.00 81.25 522 PRO A O 1
ATOM 4268 N N . TYR A 1 523 ? 1.014 -12.757 -9.608 1.00 80.38 523 TYR A N 1
ATOM 4269 C CA . TYR A 1 523 ? 1.026 -11.316 -9.860 1.00 80.38 523 TYR A CA 1
ATOM 4270 C C . TYR A 1 523 ? 1.588 -10.944 -11.233 1.00 80.38 523 TYR A C 1
ATOM 4272 O O . TYR A 1 523 ? 1.261 -9.881 -11.751 1.00 80.38 523 TYR A O 1
ATOM 4280 N N . LEU A 1 524 ? 2.447 -11.790 -11.810 1.00 81.69 524 LEU A N 1
ATOM 4281 C CA . LEU A 1 524 ? 3.139 -11.519 -13.072 1.00 81.69 524 LEU A CA 1
ATOM 4282 C C . LEU A 1 524 ? 2.915 -12.581 -14.153 1.00 81.69 524 LEU A C 1
ATOM 4284 O O . LEU A 1 524 ? 3.467 -12.427 -15.239 1.00 81.69 524 LEU A O 1
ATOM 4288 N N . LYS A 1 525 ? 2.116 -13.632 -13.916 1.00 81.69 525 LYS A N 1
ATOM 4289 C CA . LYS A 1 525 ? 1.945 -14.748 -14.867 1.00 81.69 525 LYS A CA 1
ATOM 4290 C C . LYS A 1 525 ? 1.622 -14.296 -16.292 1.00 81.69 525 LYS A C 1
ATOM 4292 O O . LYS A 1 525 ? 2.318 -14.710 -17.210 1.00 81.69 525 LYS A O 1
ATOM 4297 N N . SER A 1 526 ? 0.656 -13.397 -16.483 1.00 80.06 526 SER A N 1
ATOM 4298 C CA . SER A 1 526 ? 0.283 -12.896 -17.816 1.00 80.06 526 SER A CA 1
ATOM 4299 C C . SER A 1 526 ? 1.441 -12.177 -18.522 1.00 80.06 526 SER A C 1
ATOM 4301 O O . SER A 1 526 ? 1.673 -12.380 -19.714 1.00 80.06 526 SER A O 1
ATOM 4303 N N . MET A 1 527 ? 2.212 -11.376 -17.778 1.00 82.81 527 MET A N 1
ATOM 4304 C CA . MET A 1 527 ? 3.395 -10.681 -18.294 1.00 82.81 527 MET A CA 1
ATOM 4305 C C . MET A 1 527 ? 4.527 -11.666 -18.610 1.00 82.81 527 MET A C 1
ATOM 4307 O O . MET A 1 527 ? 5.122 -11.582 -19.680 1.00 82.81 527 MET A O 1
ATOM 4311 N N . MET A 1 528 ? 4.811 -12.611 -17.711 1.00 83.69 528 MET A N 1
ATOM 4312 C CA . MET A 1 528 ? 5.850 -13.628 -17.892 1.00 83.69 528 MET A CA 1
ATOM 4313 C C . MET A 1 528 ? 5.546 -14.525 -19.096 1.00 83.69 528 MET A C 1
ATOM 4315 O O . MET A 1 528 ? 6.416 -14.729 -19.938 1.00 83.69 528 MET A O 1
ATOM 4319 N N . GLU A 1 529 ? 4.307 -15.004 -19.229 1.00 83.44 529 GLU A N 1
ATOM 4320 C CA . GLU A 1 529 ? 3.870 -15.802 -20.378 1.00 83.44 529 GLU A CA 1
ATOM 4321 C C . GLU A 1 529 ? 3.994 -15.025 -21.692 1.00 83.44 529 GLU A C 1
ATOM 4323 O O . GLU A 1 529 ? 4.425 -15.591 -22.696 1.00 83.44 529 GLU A O 1
ATOM 4328 N N . TYR A 1 530 ? 3.655 -13.732 -21.701 1.00 82.31 530 TYR A N 1
ATOM 4329 C CA . TYR A 1 530 ? 3.807 -12.883 -22.882 1.00 82.31 530 TYR A CA 1
ATOM 4330 C C . TYR A 1 530 ? 5.282 -12.685 -23.263 1.00 82.31 530 TYR A C 1
ATOM 4332 O O . TYR A 1 530 ? 5.647 -12.882 -24.421 1.00 82.31 530 TYR A O 1
ATOM 4340 N N . VAL A 1 531 ? 6.143 -12.361 -22.290 1.00 82.56 531 VAL A N 1
ATOM 4341 C CA . VAL A 1 531 ? 7.596 -12.217 -22.496 1.00 82.56 531 VAL A CA 1
ATOM 4342 C C . VAL A 1 531 ? 8.180 -13.505 -23.074 1.00 82.56 531 VAL A C 1
ATOM 4344 O O . VAL A 1 531 ? 8.878 -13.458 -24.084 1.00 82.56 531 VAL A O 1
ATOM 4347 N N . VAL A 1 532 ? 7.833 -14.661 -22.500 1.00 84.25 532 VAL A N 1
ATOM 4348 C CA . VAL A 1 532 ? 8.304 -15.966 -22.983 1.00 84.25 532 VAL A CA 1
ATOM 4349 C C . VAL A 1 532 ? 7.795 -16.256 -24.396 1.00 84.25 532 VAL A C 1
ATOM 4351 O O . VAL A 1 532 ? 8.587 -16.651 -25.248 1.00 84.25 532 VAL A O 1
ATOM 4354 N N . LYS A 1 533 ? 6.510 -16.029 -24.697 1.00 83.06 533 LYS A N 1
ATOM 4355 C CA . LYS A 1 533 ? 5.937 -16.257 -26.041 1.00 83.06 533 LYS A CA 1
ATOM 4356 C C . LYS A 1 533 ? 6.601 -15.402 -27.123 1.00 83.06 533 LYS A C 1
ATOM 4358 O O . LYS A 1 533 ? 6.819 -15.883 -28.235 1.00 83.06 533 LYS A O 1
ATOM 4363 N N . VAL A 1 534 ? 6.936 -14.152 -26.806 1.00 80.31 534 VAL A N 1
ATOM 4364 C CA . VAL A 1 534 ? 7.600 -13.239 -27.747 1.00 80.31 534 VAL A CA 1
ATOM 4365 C C . VAL A 1 534 ? 9.081 -13.592 -27.910 1.00 80.31 534 VAL A C 1
ATOM 4367 O O . VAL A 1 534 ? 9.567 -13.670 -29.037 1.00 80.31 534 VAL A O 1
ATOM 4370 N N . GLU A 1 535 ? 9.803 -13.876 -26.823 1.00 80.94 535 GLU A N 1
ATOM 4371 C CA . GLU A 1 535 ? 11.222 -14.262 -26.884 1.00 80.94 535 GLU A CA 1
ATOM 4372 C C . GLU A 1 535 ? 11.436 -15.616 -27.581 1.00 80.94 535 GLU A C 1
ATOM 4374 O O . GLU A 1 535 ? 12.409 -15.794 -28.313 1.00 80.94 535 GLU A O 1
ATOM 4379 N N . THR A 1 536 ? 10.498 -16.555 -27.422 1.00 79.31 536 THR A N 1
ATOM 4380 C CA . THR A 1 536 ? 10.512 -17.862 -28.109 1.00 79.31 536 THR A CA 1
ATOM 4381 C C . THR A 1 536 ? 9.999 -17.801 -29.552 1.00 79.31 536 THR A C 1
ATOM 4383 O O . THR A 1 536 ? 9.912 -18.837 -30.210 1.00 79.31 536 THR A O 1
ATOM 4386 N N . LYS A 1 537 ? 9.685 -16.602 -30.071 1.00 72.81 537 LYS A N 1
ATOM 4387 C CA . LYS A 1 537 ? 9.139 -16.360 -31.421 1.00 72.81 537 LYS A CA 1
ATOM 4388 C C . LYS A 1 537 ? 7.825 -17.101 -31.715 1.00 72.81 537 LYS A C 1
ATOM 4390 O O . LYS A 1 537 ? 7.488 -17.313 -32.876 1.00 72.81 537 LYS A O 1
ATOM 4395 N N . GLN A 1 538 ? 7.070 -17.482 -30.686 1.00 61.69 538 GLN A N 1
ATOM 4396 C CA . GLN A 1 538 ? 5.784 -18.173 -30.836 1.00 61.69 538 GLN A CA 1
ATOM 4397 C C . GLN A 1 538 ? 4.623 -17.213 -31.138 1.00 61.69 538 GLN A C 1
ATOM 4399 O O . GLN A 1 538 ? 3.585 -17.651 -31.627 1.00 61.69 538 GLN A O 1
ATOM 4404 N N . ALA A 1 539 ? 4.779 -15.912 -30.868 1.00 58.91 539 ALA A N 1
ATOM 4405 C CA . ALA A 1 539 ? 3.766 -14.894 -31.141 1.00 58.91 539 ALA A CA 1
ATOM 4406 C C . ALA A 1 539 ? 4.386 -13.601 -31.693 1.00 58.91 539 ALA A C 1
ATOM 4408 O O . ALA A 1 539 ? 5.465 -13.186 -31.265 1.00 58.91 539 ALA A O 1
ATOM 4409 N N . ALA A 1 540 ? 3.682 -12.951 -32.626 1.00 61.88 540 ALA A N 1
ATOM 4410 C CA . ALA A 1 540 ? 4.027 -11.613 -33.103 1.00 61.88 540 ALA A CA 1
ATOM 4411 C C . ALA A 1 540 ? 3.697 -10.557 -32.037 1.00 61.88 540 ALA A C 1
ATOM 4413 O O . ALA A 1 540 ? 2.724 -10.689 -31.292 1.00 61.88 540 ALA A O 1
ATOM 4414 N N . THR A 1 541 ? 4.501 -9.499 -31.969 1.00 66.69 541 THR A N 1
ATOM 4415 C CA . THR A 1 541 ? 4.353 -8.444 -30.966 1.00 66.69 541 THR A CA 1
ATOM 4416 C C . THR A 1 541 ? 3.078 -7.637 -31.210 1.00 66.69 541 THR A C 1
ATOM 4418 O O . THR A 1 541 ? 2.974 -6.922 -32.206 1.00 66.69 541 THR A O 1
ATOM 4421 N N . ASN A 1 542 ? 2.108 -7.740 -30.298 1.00 71.31 542 ASN A N 1
ATOM 4422 C CA . ASN A 1 542 ? 0.843 -7.014 -30.378 1.00 71.31 542 ASN A CA 1
ATOM 4423 C C . ASN A 1 542 ? 0.861 -5.813 -29.412 1.00 71.31 542 ASN A C 1
ATOM 4425 O O . ASN A 1 542 ? 1.085 -5.960 -28.206 1.00 71.31 542 ASN A O 1
ATOM 4429 N N . LYS A 1 543 ? 0.663 -4.609 -29.965 1.00 70.62 543 LYS A N 1
ATOM 4430 C CA . LYS A 1 543 ? 0.753 -3.331 -29.240 1.00 70.62 543 LYS A CA 1
ATOM 4431 C C . LYS A 1 543 ? -0.351 -3.184 -28.191 1.00 70.62 543 LYS A C 1
ATOM 4433 O O . LYS A 1 543 ? -0.056 -2.770 -27.074 1.00 70.62 543 LYS A O 1
ATOM 4438 N N . ASP A 1 544 ? -1.567 -3.623 -28.498 1.00 71.69 544 ASP A N 1
ATOM 4439 C CA . ASP A 1 544 ? -2.717 -3.463 -27.599 1.00 71.69 544 ASP A CA 1
ATOM 4440 C C . ASP A 1 544 ? -2.564 -4.331 -26.339 1.00 71.69 544 ASP A C 1
ATOM 4442 O O . ASP A 1 544 ? -2.827 -3.898 -25.217 1.00 71.69 544 ASP A O 1
ATOM 4446 N N . THR A 1 545 ? -2.052 -5.556 -26.502 1.00 76.50 545 THR A N 1
ATOM 4447 C CA . THR A 1 545 ? -1.778 -6.458 -25.372 1.00 76.50 545 THR A CA 1
ATOM 4448 C C . THR A 1 545 ? -0.613 -5.979 -24.513 1.00 76.50 545 THR A C 1
ATOM 4450 O O . THR A 1 545 ? -0.635 -6.159 -23.298 1.00 76.50 545 THR A O 1
ATOM 4453 N N . LEU A 1 546 ? 0.397 -5.348 -25.123 1.00 79.50 546 LEU A N 1
ATOM 4454 C CA . LEU A 1 546 ? 1.502 -4.734 -24.390 1.00 79.50 546 LEU A CA 1
ATOM 4455 C C . LEU A 1 546 ? 1.000 -3.580 -23.523 1.00 79.50 546 LEU A C 1
ATOM 4457 O O . LEU A 1 546 ? 1.337 -3.527 -22.340 1.00 79.50 546 LEU A O 1
ATOM 4461 N N . GLU A 1 547 ? 0.209 -2.667 -24.096 1.00 77.88 547 GLU A N 1
ATOM 4462 C CA . GLU A 1 547 ? -0.335 -1.508 -23.379 1.00 77.88 547 GLU A CA 1
ATOM 4463 C C . GLU A 1 547 ? -1.189 -1.935 -22.186 1.00 77.88 547 GLU A C 1
ATOM 4465 O O . GLU A 1 547 ? -1.023 -1.394 -21.091 1.00 77.88 547 GLU A O 1
ATOM 4470 N N . LEU A 1 548 ? -2.032 -2.954 -22.365 1.00 82.62 548 LEU A N 1
ATOM 4471 C CA . LEU A 1 548 ? -2.873 -3.488 -21.297 1.00 82.62 548 LEU A CA 1
ATOM 4472 C C . LEU A 1 548 ? -2.037 -4.087 -20.153 1.00 82.62 548 LEU A C 1
ATOM 4474 O O . LEU A 1 548 ? -2.263 -3.750 -18.991 1.00 82.62 548 LEU A O 1
ATOM 4478 N N . LEU A 1 549 ? -1.014 -4.891 -20.470 1.00 84.38 549 LEU A N 1
ATOM 4479 C CA . LEU A 1 549 ? -0.102 -5.463 -19.468 1.00 84.38 549 LEU A CA 1
ATOM 4480 C C . LEU A 1 549 ? 0.727 -4.387 -18.747 1.00 84.38 549 LEU A C 1
ATOM 4482 O O . LEU A 1 549 ? 0.970 -4.490 -17.544 1.00 84.38 549 LEU A O 1
ATOM 4486 N N . ALA A 1 550 ? 1.145 -3.335 -19.455 1.00 81.75 550 ALA A N 1
ATOM 4487 C CA . ALA A 1 550 ? 1.872 -2.215 -18.864 1.00 81.75 550 ALA A CA 1
ATOM 4488 C C . ALA A 1 550 ? 0.983 -1.385 -17.921 1.00 81.75 550 ALA A C 1
ATOM 4490 O O . ALA A 1 550 ? 1.437 -0.966 -16.853 1.00 81.75 550 ALA A O 1
ATOM 4491 N N . GLN A 1 551 ? -0.284 -1.162 -18.281 1.00 80.69 551 GLN A N 1
ATOM 4492 C CA . GLN A 1 551 ? -1.260 -0.485 -17.422 1.00 80.69 551 GLN A CA 1
ATOM 4493 C C . GLN A 1 551 ? -1.579 -1.310 -16.169 1.00 80.69 551 GLN A C 1
ATOM 4495 O O . GLN A 1 551 ? -1.539 -0.776 -15.058 1.00 80.69 551 GLN A O 1
ATOM 4500 N N . GLU A 1 552 ? -1.831 -2.612 -16.323 1.00 82.94 552 GLU A N 1
ATOM 4501 C CA . GLU A 1 552 ? -2.092 -3.524 -15.205 1.00 82.94 552 GLU A CA 1
ATOM 4502 C C . GLU A 1 552 ? -0.905 -3.576 -14.232 1.00 82.94 552 GLU A C 1
ATOM 4504 O O . GLU A 1 552 ? -1.079 -3.437 -13.015 1.00 82.94 552 GLU A O 1
ATOM 4509 N N . PHE A 1 553 ? 0.319 -3.677 -14.760 1.00 86.19 553 PHE A N 1
ATOM 4510 C CA . PHE A 1 553 ? 1.533 -3.631 -13.951 1.00 86.19 553 PHE A CA 1
ATOM 4511 C C . PHE A 1 553 ? 1.674 -2.298 -13.212 1.00 86.19 553 PHE A C 1
ATOM 4513 O O . PHE A 1 553 ? 1.869 -2.300 -11.997 1.00 86.19 553 PHE A O 1
ATOM 4520 N N . ASN A 1 554 ? 1.521 -1.159 -13.902 1.00 84.88 554 ASN A N 1
ATOM 4521 C CA . ASN A 1 554 ? 1.657 0.177 -13.308 1.00 84.88 554 ASN A CA 1
ATOM 4522 C C . ASN A 1 554 ? 0.675 0.429 -12.155 1.00 84.88 554 ASN A C 1
ATOM 4524 O O . ASN A 1 554 ? 1.028 1.103 -11.185 1.00 84.88 554 ASN A O 1
ATOM 4528 N N . ASN A 1 555 ? -0.523 -0.150 -12.231 1.00 84.75 555 ASN A N 1
ATOM 4529 C CA . ASN A 1 555 ? -1.538 -0.017 -11.191 1.00 84.75 555 ASN A CA 1
ATOM 4530 C C . ASN A 1 555 ? -1.279 -0.924 -9.975 1.00 84.75 555 ASN A C 1
ATOM 4532 O O . ASN A 1 555 ? -1.702 -0.598 -8.867 1.00 84.75 555 ASN A O 1
ATOM 4536 N N . THR A 1 556 ? -0.586 -2.054 -10.151 1.00 86.69 556 THR A N 1
ATOM 4537 C CA . THR A 1 556 ? -0.496 -3.107 -9.123 1.00 86.69 556 THR A CA 1
ATOM 4538 C C . THR A 1 556 ? 0.892 -3.281 -8.499 1.00 86.69 556 THR A C 1
ATOM 4540 O O . THR A 1 556 ? 0.980 -3.740 -7.359 1.00 86.69 556 THR A O 1
ATOM 4543 N N . TRP A 1 557 ? 1.981 -2.872 -9.166 1.00 84.81 557 TRP A N 1
ATOM 4544 C CA . TRP A 1 557 ? 3.355 -3.208 -8.755 1.00 84.81 557 TRP A CA 1
ATOM 4545 C C . TRP A 1 557 ? 3.721 -2.770 -7.328 1.00 84.81 557 TRP A C 1
ATOM 4547 O O . TRP A 1 557 ? 4.348 -3.542 -6.604 1.00 84.81 557 TRP A O 1
ATOM 4557 N N . LYS A 1 558 ? 3.298 -1.575 -6.884 1.00 84.00 558 LYS A N 1
ATOM 4558 C CA . LYS A 1 558 ? 3.575 -1.083 -5.518 1.00 84.00 558 LYS A CA 1
ATOM 4559 C C . LYS A 1 558 ? 2.921 -1.964 -4.457 1.00 84.00 558 LYS A C 1
ATOM 4561 O O . LYS A 1 558 ? 3.571 -2.368 -3.496 1.00 84.00 558 LYS A O 1
ATOM 4566 N N . ASN A 1 559 ? 1.652 -2.302 -4.676 1.00 86.88 559 ASN A N 1
ATOM 4567 C CA . ASN A 1 559 ? 0.892 -3.163 -3.777 1.00 86.88 559 ASN A CA 1
ATOM 4568 C C . ASN A 1 559 ? 1.449 -4.592 -3.786 1.00 86.88 559 ASN A C 1
ATOM 4570 O O . ASN A 1 559 ? 1.477 -5.241 -2.745 1.00 86.88 559 ASN A O 1
ATOM 4574 N N . ASN A 1 560 ? 1.929 -5.076 -4.934 1.00 86.19 560 ASN A N 1
ATOM 4575 C CA . ASN A 1 560 ? 2.533 -6.403 -5.048 1.00 86.19 560 ASN A CA 1
ATOM 4576 C C . ASN A 1 560 ? 3.858 -6.487 -4.277 1.00 86.19 560 ASN A C 1
ATOM 4578 O O . ASN A 1 560 ? 4.048 -7.443 -3.536 1.00 86.19 560 ASN A O 1
ATOM 4582 N N . ILE A 1 561 ? 4.723 -5.465 -4.352 1.00 85.56 561 ILE A N 1
ATOM 4583 C CA . ILE A 1 561 ? 5.961 -5.400 -3.551 1.00 85.56 561 ILE A CA 1
ATOM 4584 C C . ILE A 1 561 ? 5.656 -5.432 -2.050 1.00 85.56 561 ILE A C 1
ATOM 4586 O O . ILE A 1 561 ? 6.306 -6.169 -1.308 1.00 85.56 561 ILE A O 1
ATOM 4590 N N . GLN A 1 562 ? 4.648 -4.678 -1.604 1.00 84.19 562 GLN A N 1
ATOM 4591 C CA . GLN A 1 562 ? 4.237 -4.687 -0.200 1.00 84.19 562 GLN A CA 1
ATOM 4592 C C . GLN A 1 562 ? 3.721 -6.070 0.223 1.00 84.19 562 GLN A C 1
ATOM 4594 O O . GLN A 1 562 ? 4.180 -6.617 1.221 1.00 84.19 562 GLN A O 1
ATOM 4599 N N . LYS A 1 563 ? 2.869 -6.698 -0.597 1.00 85.25 563 LYS A N 1
ATOM 4600 C CA . LYS A 1 563 ? 2.398 -8.072 -0.370 1.00 85.25 563 LYS A CA 1
ATOM 4601 C C . LYS A 1 563 ? 3.535 -9.092 -0.357 1.00 85.25 563 LYS A C 1
ATOM 4603 O O . LYS A 1 563 ? 3.468 -10.035 0.430 1.00 85.25 563 LYS A O 1
ATOM 4608 N N . PHE A 1 564 ? 4.565 -8.937 -1.197 1.00 86.88 564 PHE A N 1
ATOM 4609 C CA . PHE A 1 564 ? 5.742 -9.809 -1.178 1.00 86.88 564 PHE A CA 1
ATOM 4610 C C . PHE A 1 564 ? 6.470 -9.708 0.151 1.00 86.88 564 PHE A C 1
ATOM 4612 O O . PHE A 1 564 ? 6.742 -10.742 0.753 1.00 86.88 564 PHE A O 1
ATOM 4619 N N . ASN A 1 565 ? 6.731 -8.486 0.615 1.00 85.25 565 ASN A N 1
ATOM 4620 C CA . ASN A 1 565 ? 7.373 -8.247 1.899 1.00 85.25 565 ASN A CA 1
ATOM 4621 C C . ASN A 1 565 ? 6.561 -8.859 3.049 1.00 85.25 565 ASN A C 1
ATOM 4623 O O . ASN A 1 565 ? 7.090 -9.676 3.794 1.00 85.25 565 ASN A O 1
ATOM 4627 N N . ASP A 1 566 ? 5.263 -8.556 3.131 1.00 81.19 566 ASP A N 1
ATOM 4628 C CA . ASP A 1 566 ? 4.390 -9.070 4.193 1.00 81.19 566 ASP A CA 1
ATOM 4629 C C . ASP A 1 566 ? 4.328 -10.602 4.179 1.00 81.19 566 ASP A C 1
ATOM 4631 O O . ASP A 1 566 ? 4.426 -11.256 5.215 1.00 81.19 566 ASP A O 1
ATOM 4635 N N . THR A 1 567 ? 4.215 -11.193 2.988 1.00 80.69 567 THR A N 1
ATOM 4636 C CA . THR A 1 567 ? 4.144 -12.645 2.820 1.00 80.69 567 THR A CA 1
ATOM 4637 C C . THR A 1 567 ? 5.462 -13.320 3.197 1.00 80.69 567 THR A C 1
ATOM 4639 O O . THR A 1 567 ? 5.442 -14.321 3.904 1.00 80.69 567 THR A O 1
ATOM 4642 N N . ILE A 1 568 ? 6.604 -12.793 2.748 1.00 82.69 568 ILE A N 1
ATOM 4643 C CA . ILE A 1 568 ? 7.929 -13.368 3.022 1.00 82.69 568 ILE A CA 1
ATOM 4644 C C . ILE A 1 568 ? 8.263 -13.231 4.510 1.00 82.69 568 ILE A C 1
ATOM 4646 O O . ILE A 1 568 ? 8.647 -14.216 5.133 1.00 82.69 568 ILE A O 1
ATOM 4650 N N . MET A 1 569 ? 8.022 -12.067 5.112 1.00 78.12 569 MET A N 1
ATOM 4651 C CA . MET A 1 569 ? 8.285 -11.842 6.538 1.00 78.12 569 MET A CA 1
ATOM 4652 C C . MET A 1 569 ? 7.363 -12.664 7.454 1.00 78.12 569 MET A C 1
ATOM 4654 O O . MET A 1 569 ? 7.742 -12.982 8.575 1.00 78.12 569 MET A O 1
ATOM 4658 N N . GLN A 1 570 ? 6.176 -13.070 6.984 1.00 77.81 570 GLN A N 1
ATOM 4659 C CA . GLN A 1 570 ? 5.311 -14.013 7.709 1.00 77.81 570 GLN A CA 1
ATOM 4660 C C . GLN A 1 570 ? 5.792 -15.470 7.637 1.00 77.81 570 GLN A C 1
ATOM 4662 O O . GLN A 1 570 ? 5.509 -16.249 8.543 1.00 77.81 570 GLN A O 1
ATOM 4667 N N . ILE A 1 571 ? 6.463 -15.863 6.552 1.00 74.25 571 ILE A N 1
ATOM 4668 C CA . ILE A 1 571 ? 6.896 -17.250 6.309 1.00 74.25 571 ILE A CA 1
ATOM 4669 C C . ILE A 1 571 ? 8.286 -17.523 6.881 1.00 74.25 571 ILE A C 1
ATOM 4671 O O . ILE A 1 571 ? 8.568 -18.652 7.284 1.00 74.25 571 ILE A O 1
ATOM 4675 N N . PHE A 1 572 ? 9.156 -16.513 6.874 1.00 76.12 572 PHE A N 1
ATOM 4676 C CA . PHE A 1 572 ? 10.551 -16.606 7.286 1.00 76.12 572 PHE A CA 1
ATOM 4677 C C . PHE A 1 572 ? 10.770 -15.751 8.544 1.00 76.12 572 PHE A C 1
ATOM 4679 O O . PHE A 1 572 ? 11.065 -14.563 8.426 1.00 76.12 572 PHE A O 1
ATOM 4686 N N . PRO A 1 573 ? 10.651 -16.336 9.753 1.00 60.25 573 PRO A N 1
ATOM 4687 C CA . PRO A 1 573 ? 10.840 -15.616 11.016 1.00 60.25 573 PRO A CA 1
ATOM 4688 C C . PRO A 1 573 ? 12.279 -15.123 11.211 1.00 60.25 573 PRO A C 1
ATOM 4690 O O . PRO A 1 573 ? 12.519 -14.116 11.875 1.00 60.25 573 PRO A O 1
ATOM 4693 N N . ASN A 1 574 ? 13.254 -15.821 10.615 1.00 68.75 574 ASN A N 1
ATOM 4694 C CA . ASN A 1 574 ? 14.641 -15.377 10.589 1.00 68.75 574 ASN A CA 1
ATOM 4695 C C . ASN A 1 574 ? 14.779 -14.186 9.631 1.00 68.75 574 ASN A C 1
ATOM 4697 O O . ASN A 1 574 ? 14.796 -14.364 8.412 1.00 68.75 574 ASN A O 1
ATOM 4701 N N . PHE A 1 575 ? 14.925 -12.988 10.201 1.00 68.06 575 PHE A N 1
ATOM 4702 C CA . PHE A 1 575 ? 15.028 -11.728 9.465 1.00 68.06 575 PHE A CA 1
ATOM 4703 C C . PHE A 1 575 ? 16.126 -11.744 8.394 1.00 68.06 575 PHE A C 1
ATOM 4705 O O . PHE A 1 575 ? 15.897 -11.294 7.276 1.00 68.06 575 PHE A O 1
ATOM 4712 N N . THR A 1 576 ? 17.296 -12.316 8.690 1.00 71.75 576 THR A N 1
ATOM 4713 C CA . THR A 1 576 ? 18.420 -12.364 7.745 1.00 71.75 576 THR A CA 1
ATOM 4714 C C . THR A 1 576 ? 18.100 -13.248 6.541 1.00 71.75 576 THR A C 1
ATOM 4716 O O . THR A 1 576 ? 18.376 -12.867 5.404 1.00 71.75 576 THR A O 1
ATOM 4719 N N . ASN A 1 577 ? 17.482 -14.411 6.768 1.00 75.62 577 ASN A N 1
ATOM 4720 C CA . ASN A 1 577 ? 17.072 -15.305 5.685 1.00 75.62 577 ASN A CA 1
ATOM 4721 C C . ASN A 1 577 ? 15.892 -14.711 4.894 1.00 75.62 577 ASN A C 1
ATOM 4723 O O . ASN A 1 577 ? 15.931 -14.639 3.668 1.00 75.62 577 ASN A O 1
ATOM 4727 N N . GLY A 1 578 ? 14.886 -14.174 5.591 1.00 77.69 578 GLY A N 1
ATOM 4728 C CA . GLY A 1 578 ? 13.749 -13.484 4.980 1.00 77.69 578 GLY A CA 1
ATOM 4729 C C . GLY A 1 578 ? 14.176 -12.295 4.114 1.00 77.69 578 GLY A C 1
ATOM 4730 O O . GLY A 1 578 ? 13.662 -12.121 3.011 1.00 77.69 578 GLY A O 1
ATOM 4731 N N . GLN A 1 579 ? 15.177 -11.525 4.548 1.00 76.81 579 GLN A N 1
ATOM 4732 C CA . GLN A 1 579 ? 15.741 -10.422 3.773 1.00 76.81 579 GLN A CA 1
ATOM 4733 C C . GLN A 1 579 ? 16.491 -10.908 2.523 1.00 76.81 579 GLN A C 1
ATOM 4735 O O . GLN A 1 579 ? 16.322 -10.308 1.462 1.00 76.81 579 GLN A O 1
ATOM 4740 N N . LYS A 1 580 ? 17.263 -12.004 2.604 1.00 81.12 580 LYS A N 1
ATOM 4741 C CA . LYS A 1 580 ? 17.910 -12.623 1.429 1.00 81.12 580 LYS A CA 1
ATOM 4742 C C . LYS A 1 580 ? 16.873 -13.100 0.405 1.00 81.12 580 LYS A C 1
ATOM 4744 O O . LYS A 1 580 ? 16.989 -12.793 -0.781 1.00 81.12 580 LYS A O 1
ATOM 4749 N N . VAL A 1 581 ? 15.832 -13.800 0.862 1.00 85.31 581 VAL A N 1
ATOM 4750 C CA . VAL A 1 581 ? 14.738 -14.291 0.004 1.00 85.31 581 VAL A CA 1
ATOM 4751 C C . VAL A 1 581 ? 13.972 -13.124 -0.624 1.00 85.31 581 VAL A C 1
ATOM 4753 O O . VAL A 1 581 ? 13.677 -13.146 -1.823 1.00 85.31 581 VAL A O 1
ATOM 4756 N N . LEU A 1 582 ? 13.691 -12.070 0.149 1.00 85.12 582 LEU A N 1
ATOM 4757 C CA . LEU A 1 582 ? 13.049 -10.856 -0.353 1.00 85.12 582 LEU A CA 1
ATOM 4758 C C . LEU A 1 582 ? 13.909 -10.167 -1.412 1.00 85.12 582 LEU A C 1
ATOM 4760 O O . LEU A 1 582 ? 13.397 -9.827 -2.476 1.00 85.12 582 LEU A O 1
ATOM 4764 N N . GLN A 1 583 ? 15.207 -9.996 -1.151 1.00 83.94 583 GLN A N 1
ATOM 4765 C CA . GLN A 1 583 ? 16.136 -9.397 -2.103 1.00 83.94 583 GLN A CA 1
ATOM 4766 C C . GLN A 1 583 ? 16.124 -10.163 -3.426 1.00 83.94 583 GLN A C 1
ATOM 4768 O O . GLN A 1 583 ? 15.924 -9.547 -4.469 1.00 83.94 583 GLN A O 1
ATOM 4773 N N . GLN A 1 584 ? 16.243 -11.492 -3.392 1.00 84.75 584 GLN A N 1
ATOM 4774 C CA . GLN A 1 584 ? 16.226 -12.296 -4.612 1.00 84.75 584 GLN A CA 1
ATOM 4775 C C . GLN A 1 584 ? 14.876 -12.221 -5.343 1.00 84.75 584 GLN A C 1
ATOM 4777 O O . GLN A 1 584 ? 14.845 -12.105 -6.568 1.00 84.75 584 GLN A O 1
ATOM 4782 N N . THR A 1 585 ? 13.761 -12.219 -4.606 1.00 86.44 585 THR A N 1
ATOM 4783 C CA . THR A 1 585 ? 12.415 -12.070 -5.185 1.00 86.44 585 THR A CA 1
ATOM 4784 C C . THR A 1 585 ? 12.271 -10.725 -5.900 1.00 86.44 585 THR A C 1
ATOM 4786 O O . THR A 1 585 ? 11.779 -10.668 -7.027 1.00 86.44 585 THR A O 1
ATOM 4789 N N . LEU A 1 586 ? 12.747 -9.636 -5.288 1.00 87.25 586 LEU A N 1
ATOM 4790 C CA . LEU A 1 586 ? 12.737 -8.302 -5.890 1.00 87.25 586 LEU A CA 1
ATOM 4791 C C . LEU A 1 586 ? 13.686 -8.211 -7.090 1.00 87.25 586 LEU A C 1
ATOM 4793 O O . LEU A 1 586 ? 13.338 -7.608 -8.104 1.00 87.25 586 LEU A O 1
ATOM 4797 N N . THR A 1 587 ? 14.858 -8.841 -7.018 1.00 87.44 587 THR A N 1
ATOM 4798 C CA . THR A 1 587 ? 15.790 -8.924 -8.146 1.00 87.44 587 THR A CA 1
ATOM 4799 C C . THR A 1 587 ? 15.155 -9.648 -9.331 1.00 87.44 587 THR A C 1
ATOM 4801 O O . THR A 1 587 ? 15.215 -9.139 -10.452 1.00 87.44 587 THR A O 1
ATOM 4804 N N . ALA A 1 588 ? 14.490 -10.782 -9.100 1.00 86.06 588 ALA A N 1
ATOM 4805 C CA . ALA A 1 588 ? 13.770 -11.514 -10.138 1.00 86.06 588 ALA A CA 1
ATOM 4806 C C . ALA A 1 588 ? 12.582 -10.711 -10.696 1.00 86.06 588 ALA A C 1
ATOM 4808 O O . ALA A 1 588 ? 12.407 -10.647 -11.913 1.00 86.06 588 ALA A O 1
ATOM 4809 N N . PHE A 1 589 ? 11.817 -10.030 -9.837 1.00 87.75 589 PHE A N 1
ATOM 4810 C CA . PHE A 1 589 ? 10.732 -9.126 -10.237 1.00 87.75 589 PHE A CA 1
ATOM 4811 C C . PHE A 1 589 ? 11.230 -8.034 -11.197 1.00 87.75 589 PHE A C 1
ATOM 4813 O O . PHE A 1 589 ? 10.665 -7.824 -12.272 1.00 87.75 589 PHE A O 1
ATOM 4820 N N . VAL A 1 590 ? 12.338 -7.375 -10.845 1.00 85.06 590 VAL A N 1
ATOM 4821 C CA . VAL A 1 590 ? 12.964 -6.344 -11.684 1.00 85.06 590 VAL A CA 1
ATOM 4822 C C . VAL A 1 590 ? 13.507 -6.938 -12.982 1.00 85.06 590 VAL A C 1
ATOM 4824 O O . VAL A 1 590 ? 13.393 -6.304 -14.030 1.00 85.06 590 VAL A O 1
ATOM 4827 N N . LEU A 1 591 ? 14.093 -8.136 -12.947 1.00 87.00 591 LEU A N 1
ATOM 4828 C CA . LEU A 1 591 ? 14.628 -8.794 -14.139 1.00 87.00 591 LEU A CA 1
ATOM 4829 C C . LEU A 1 591 ? 13.526 -9.091 -15.165 1.00 87.00 591 LEU A C 1
ATOM 4831 O O . LEU A 1 591 ? 13.701 -8.800 -16.348 1.00 87.00 591 LEU A O 1
ATOM 4835 N N . TRP A 1 592 ? 12.380 -9.611 -14.719 1.00 85.38 592 TRP A N 1
ATOM 4836 C CA . TRP A 1 592 ? 11.226 -9.853 -15.588 1.00 85.38 592 TRP A CA 1
ATOM 4837 C C . TRP A 1 592 ? 10.664 -8.562 -16.177 1.00 85.38 592 TRP A C 1
ATOM 4839 O O . TRP A 1 592 ? 10.405 -8.503 -17.379 1.00 85.38 592 TRP A O 1
ATOM 4849 N N . TYR A 1 593 ? 10.571 -7.500 -15.375 1.00 85.62 593 TYR A N 1
ATOM 4850 C CA . TYR A 1 593 ? 10.162 -6.193 -15.879 1.00 85.62 593 TYR A CA 1
ATOM 4851 C C . TYR A 1 593 ? 11.161 -5.617 -16.895 1.00 85.62 593 TYR A C 1
ATOM 4853 O O . TYR A 1 593 ? 10.754 -5.079 -17.918 1.00 85.62 593 TYR A O 1
ATOM 4861 N N . LYS A 1 594 ? 12.474 -5.771 -16.674 1.00 85.06 594 LYS A N 1
ATOM 4862 C CA . LYS A 1 594 ? 13.503 -5.346 -17.639 1.00 85.06 594 LYS A CA 1
ATOM 4863 C C . LYS A 1 594 ? 13.394 -6.095 -18.967 1.00 85.06 594 LYS A C 1
ATOM 4865 O O . LYS A 1 594 ? 13.560 -5.479 -20.016 1.00 85.06 594 LYS A O 1
ATOM 4870 N N . ARG A 1 595 ? 13.095 -7.396 -18.938 1.00 86.56 595 ARG A N 1
ATOM 4871 C CA . ARG A 1 595 ? 12.849 -8.192 -20.154 1.00 86.56 595 ARG A CA 1
ATOM 4872 C C . ARG A 1 595 ? 11.604 -7.709 -20.896 1.00 86.56 595 ARG A C 1
ATOM 4874 O O . ARG A 1 595 ? 11.672 -7.459 -22.097 1.00 86.56 595 ARG A O 1
ATOM 4881 N N . PHE A 1 596 ? 10.507 -7.477 -20.175 1.00 86.31 596 PHE A N 1
ATOM 4882 C CA . PHE A 1 596 ? 9.297 -6.867 -20.732 1.00 86.31 596 PHE A CA 1
ATOM 4883 C C . PHE A 1 596 ? 9.574 -5.488 -21.349 1.00 86.31 596 PHE A C 1
ATOM 4885 O O . PHE A 1 596 ? 9.159 -5.224 -22.475 1.00 86.31 596 PHE A O 1
ATOM 4892 N N . LEU A 1 597 ? 10.337 -4.637 -20.657 1.00 80.56 597 LEU A N 1
ATOM 4893 C CA . LEU A 1 597 ? 10.728 -3.317 -21.145 1.00 80.56 597 LEU A CA 1
ATOM 4894 C C . LEU A 1 597 ? 11.586 -3.409 -22.414 1.00 80.56 597 LEU A C 1
ATOM 4896 O O . LEU A 1 597 ? 11.383 -2.631 -23.335 1.00 80.56 597 LEU A O 1
ATOM 4900 N N . GLY A 1 598 ? 12.491 -4.387 -22.509 1.00 79.56 598 GLY A N 1
ATOM 4901 C CA . GLY A 1 598 ? 13.270 -4.626 -23.726 1.00 79.56 598 GLY A CA 1
ATOM 4902 C C . GLY A 1 598 ? 12.392 -4.948 -24.942 1.00 79.56 598 GLY A C 1
ATOM 4903 O O . GLY A 1 598 ? 12.636 -4.436 -26.035 1.00 79.56 598 GLY A O 1
ATOM 4904 N N . ILE A 1 599 ? 11.329 -5.736 -24.748 1.00 80.81 599 ILE A N 1
ATOM 4905 C CA . ILE A 1 599 ? 10.334 -6.032 -25.793 1.00 80.81 599 ILE A CA 1
ATOM 4906 C C . ILE A 1 599 ? 9.514 -4.783 -26.130 1.00 80.81 599 ILE A C 1
ATOM 4908 O O . ILE A 1 599 ? 9.303 -4.481 -27.307 1.00 80.81 599 ILE A O 1
ATOM 4912 N N . TRP A 1 600 ? 9.080 -4.046 -25.105 1.00 76.44 600 TRP A N 1
ATOM 4913 C CA . TRP A 1 600 ? 8.355 -2.788 -25.248 1.00 76.44 600 TRP A CA 1
ATOM 4914 C C . TRP A 1 600 ? 9.160 -1.789 -26.084 1.00 76.44 600 TRP A C 1
ATOM 4916 O O . TRP A 1 600 ? 8.710 -1.372 -27.146 1.00 76.44 600 TRP A O 1
ATOM 4926 N N . GLU A 1 601 ? 10.393 -1.476 -25.685 1.00 69.69 601 GLU A N 1
ATOM 4927 C CA . GLU A 1 601 ? 11.301 -0.585 -26.415 1.00 69.69 601 GLU A CA 1
ATOM 4928 C C . GLU A 1 601 ? 11.589 -1.078 -27.840 1.00 69.69 601 GLU A C 1
ATOM 4930 O O . GLU A 1 601 ? 11.672 -0.273 -28.771 1.00 69.69 601 GLU A O 1
ATOM 4935 N N . GLY A 1 602 ? 11.692 -2.396 -28.041 1.00 65.50 602 GLY A N 1
ATOM 4936 C CA . GLY A 1 602 ? 11.835 -3.010 -29.362 1.00 65.50 602 GLY A CA 1
ATOM 4937 C C . GLY A 1 602 ? 10.663 -2.719 -30.310 1.00 65.50 602 GLY A C 1
ATOM 4938 O O . GLY A 1 602 ? 10.871 -2.618 -31.520 1.00 65.50 602 GLY A O 1
ATOM 4939 N N . CYS A 1 603 ? 9.453 -2.504 -29.782 1.00 61.62 603 CYS A N 1
ATOM 4940 C CA . CYS A 1 603 ? 8.279 -2.119 -30.574 1.00 61.62 603 CYS A CA 1
ATOM 4941 C C . CYS A 1 603 ? 8.328 -0.659 -31.046 1.00 61.62 603 CYS A C 1
ATOM 4943 O O . CYS A 1 603 ? 7.800 -0.347 -32.114 1.00 61.62 603 CYS A O 1
ATOM 4945 N N . PHE A 1 604 ? 8.967 0.228 -30.276 1.00 53.59 604 PHE A N 1
ATOM 4946 C CA . PHE A 1 604 ? 9.071 1.659 -30.595 1.00 53.59 604 PHE A CA 1
ATOM 4947 C C . PHE A 1 604 ? 10.323 2.003 -31.407 1.00 53.59 604 PHE A C 1
ATOM 4949 O O . PHE A 1 604 ? 10.299 2.954 -32.182 1.00 53.59 604 PHE A O 1
ATOM 4956 N N . LYS A 1 605 ? 11.389 1.193 -31.331 1.00 53.00 605 LYS A N 1
ATOM 4957 C CA . LYS A 1 605 ? 12.589 1.355 -32.178 1.00 53.00 605 LYS A CA 1
ATOM 4958 C C . LYS A 1 605 ? 12.327 1.132 -33.677 1.00 53.00 605 LYS A C 1
ATOM 4960 O O . LYS A 1 605 ? 13.134 1.562 -34.494 1.00 53.00 605 LYS A O 1
ATOM 4965 N N . ASN A 1 606 ? 11.200 0.513 -34.041 1.00 43.81 606 ASN A N 1
ATOM 4966 C CA . ASN A 1 606 ? 10.856 0.145 -35.420 1.00 43.81 606 ASN A CA 1
ATOM 4967 C C . ASN A 1 606 ? 9.668 0.918 -36.019 1.00 43.81 606 ASN A C 1
ATOM 4969 O O . ASN A 1 606 ? 9.070 0.459 -36.994 1.00 43.81 606 ASN A O 1
ATOM 4973 N N . VAL A 1 607 ? 9.327 2.107 -35.513 1.00 49.12 607 VAL A N 1
ATOM 4974 C CA . VAL A 1 607 ? 8.467 3.015 -36.289 1.00 49.12 607 VAL A CA 1
ATOM 4975 C C . VAL A 1 607 ? 9.341 3.685 -37.349 1.00 49.12 607 VAL A C 1
ATOM 4977 O O . VAL A 1 607 ? 9.960 4.719 -37.109 1.00 49.12 607 VAL A O 1
ATOM 4980 N N . LYS A 1 608 ? 9.436 3.078 -38.538 1.00 50.69 608 LYS A N 1
ATOM 4981 C CA . LYS A 1 608 ? 9.967 3.770 -39.720 1.00 50.69 608 LYS A CA 1
ATOM 4982 C C . LYS A 1 608 ? 9.053 4.959 -40.004 1.00 50.69 608 LYS A C 1
ATOM 4984 O O . LYS A 1 608 ? 7.981 4.798 -40.577 1.00 50.69 608 LYS A O 1
ATOM 4989 N N . ILE A 1 609 ? 9.479 6.142 -39.579 1.00 63.06 609 ILE A N 1
ATOM 4990 C CA . ILE A 1 609 ? 8.840 7.391 -39.967 1.00 63.06 609 ILE A CA 1
ATOM 4991 C C . ILE A 1 609 ? 9.017 7.540 -41.481 1.00 63.06 609 ILE A C 1
ATOM 4993 O O . ILE A 1 609 ? 10.139 7.584 -41.987 1.00 63.06 609 ILE A O 1
ATOM 4997 N N . GLU A 1 610 ? 7.902 7.582 -42.200 1.00 72.19 610 GLU A N 1
ATOM 4998 C CA . GLU A 1 610 ? 7.880 7.774 -43.645 1.00 72.19 610 GLU A CA 1
ATOM 4999 C C . GLU A 1 610 ? 8.412 9.178 -43.986 1.00 72.19 610 GLU A C 1
ATOM 5001 O O . GLU A 1 610 ? 7.938 10.183 -43.449 1.00 72.19 610 GLU A O 1
ATOM 5006 N N . THR A 1 611 ? 9.439 9.253 -44.842 1.00 82.19 611 THR A N 1
ATOM 5007 C CA . THR A 1 611 ? 10.077 10.525 -45.218 1.00 82.19 611 THR A CA 1
ATOM 5008 C C . THR A 1 611 ? 9.793 10.883 -46.668 1.00 82.19 611 THR A C 1
ATOM 5010 O O . THR A 1 611 ? 10.041 10.072 -47.560 1.00 82.19 611 THR A O 1
ATOM 5013 N N . PHE A 1 612 ? 9.410 12.130 -46.914 1.00 86.00 612 PHE A N 1
ATOM 5014 C CA . PHE A 1 612 ? 9.081 12.658 -48.233 1.00 86.00 612 PHE A CA 1
ATOM 5015 C C . PHE A 1 612 ? 10.161 13.639 -48.720 1.00 86.00 612 PHE A C 1
ATOM 5017 O O . PHE A 1 612 ? 10.602 14.502 -47.956 1.00 86.00 612 PHE A O 1
ATOM 5024 N N . PRO A 1 613 ? 10.615 13.548 -49.982 1.00 82.69 613 PRO A N 1
ATOM 5025 C CA . PRO A 1 613 ? 11.616 14.465 -50.529 1.00 82.69 613 PRO A CA 1
ATOM 5026 C C . PRO A 1 613 ? 11.068 15.864 -50.861 1.00 82.69 613 PRO A C 1
ATOM 5028 O O . PRO A 1 613 ? 11.857 16.803 -50.960 1.00 82.69 613 PRO A O 1
ATOM 5031 N N . THR A 1 614 ? 9.750 16.036 -51.028 1.00 85.88 614 THR A N 1
ATOM 5032 C CA . THR A 1 614 ? 9.130 17.322 -51.410 1.00 85.88 614 THR A CA 1
ATOM 5033 C C . THR A 1 614 ? 7.980 17.723 -50.481 1.00 85.88 614 THR A C 1
ATOM 5035 O O . THR A 1 614 ? 7.342 16.866 -49.873 1.00 85.88 614 THR A O 1
ATOM 5038 N N . GLN A 1 615 ? 7.700 19.033 -50.383 1.00 87.06 615 GLN A N 1
ATOM 5039 C CA . GLN A 1 615 ? 6.569 19.550 -49.594 1.00 87.06 615 GLN A CA 1
ATOM 5040 C C . GLN A 1 615 ? 5.224 19.061 -50.139 1.00 87.06 615 GLN A C 1
ATOM 5042 O O . GLN A 1 615 ? 4.354 18.712 -49.353 1.00 87.06 615 GLN A O 1
ATOM 5047 N N . SER A 1 616 ? 5.066 18.996 -51.465 1.00 85.50 616 SER A N 1
ATOM 5048 C CA . SER A 1 616 ? 3.813 18.576 -52.103 1.00 85.50 616 SER A CA 1
ATOM 5049 C C . SER A 1 616 ? 3.403 17.161 -51.693 1.00 85.50 616 SER A C 1
ATOM 5051 O O . SER A 1 616 ? 2.284 16.963 -51.240 1.00 85.50 616 SER A O 1
ATOM 5053 N N . GLN A 1 617 ? 4.341 16.210 -51.730 1.00 86.62 617 GLN A N 1
ATOM 5054 C CA . GLN A 1 617 ? 4.087 14.829 -51.300 1.00 86.62 617 GLN A CA 1
ATOM 5055 C C . GLN A 1 617 ? 3.743 14.735 -49.808 1.00 86.62 617 GLN A C 1
ATOM 5057 O O . GLN A 1 617 ? 2.906 13.931 -49.407 1.00 86.62 617 GLN A O 1
ATOM 5062 N N . ALA A 1 618 ? 4.366 15.575 -48.976 1.00 86.81 618 ALA A N 1
ATOM 5063 C CA . ALA A 1 618 ? 4.035 15.638 -47.558 1.00 86.81 618 ALA A CA 1
ATOM 5064 C C . ALA A 1 618 ? 2.629 16.221 -47.318 1.00 86.81 618 ALA A C 1
ATOM 5066 O O . ALA A 1 618 ? 1.916 15.723 -46.453 1.00 86.81 618 ALA A O 1
ATOM 5067 N N . PHE A 1 619 ? 2.204 17.228 -48.091 1.00 88.50 619 PHE A N 1
ATOM 5068 C CA . PHE A 1 619 ? 0.845 17.778 -48.003 1.00 88.50 619 PHE A CA 1
ATOM 5069 C C . PHE A 1 619 ? -0.218 16.758 -48.431 1.00 88.50 619 PHE A C 1
ATOM 5071 O O . PHE A 1 619 ? -1.189 16.575 -47.704 1.00 88.50 619 PHE A O 1
ATOM 5078 N N . GLU A 1 620 ? -0.004 16.044 -49.539 1.00 86.75 620 GLU A N 1
ATOM 5079 C CA . GLU A 1 620 ? -0.904 14.973 -49.999 1.00 86.75 620 GLU A CA 1
ATOM 5080 C C . GLU A 1 620 ? -1.051 13.866 -48.947 1.00 86.75 620 GLU A C 1
ATOM 5082 O O . GLU A 1 620 ? -2.149 13.376 -48.684 1.00 86.75 620 GLU A O 1
ATOM 5087 N N . ARG A 1 621 ? 0.053 13.492 -48.288 1.00 84.69 621 ARG A N 1
ATOM 5088 C CA . ARG A 1 621 ? 0.017 12.500 -47.211 1.00 84.69 621 ARG A CA 1
ATOM 5089 C C . ARG A 1 621 ? -0.692 13.016 -45.959 1.00 84.69 621 ARG A C 1
ATOM 5091 O O . ARG A 1 621 ? -1.399 12.248 -45.310 1.00 84.69 621 ARG A O 1
ATOM 5098 N N . GLN A 1 622 ? -0.510 14.288 -45.611 1.00 84.75 622 GLN A N 1
ATOM 5099 C CA . GLN A 1 622 ? -1.161 14.905 -44.454 1.00 84.75 622 GLN A CA 1
ATOM 5100 C C . GLN A 1 622 ? -2.690 14.892 -44.592 1.00 84.75 622 GLN A C 1
ATOM 5102 O O . GLN A 1 622 ? -3.379 14.606 -43.617 1.00 84.75 622 GLN A O 1
ATOM 5107 N N . GLU A 1 623 ? -3.224 15.119 -45.797 1.00 84.12 623 GLU A N 1
ATOM 5108 C CA . GLU A 1 623 ? -4.671 15.058 -46.067 1.00 84.12 623 GLU A CA 1
ATOM 5109 C C . GLU A 1 623 ? -5.272 13.666 -45.806 1.00 84.12 623 GLU A C 1
ATOM 5111 O O . GLU A 1 623 ? -6.446 13.551 -45.460 1.00 84.12 623 GLU A O 1
ATOM 5116 N N . GLN A 1 624 ? -4.465 12.606 -45.898 1.00 82.19 624 GLN A N 1
ATOM 5117 C CA . GLN A 1 624 ? -4.893 11.228 -45.635 1.00 82.19 624 GLN A CA 1
ATOM 5118 C C . GLN A 1 624 ? -4.860 10.846 -44.146 1.00 82.19 624 GLN A C 1
ATOM 5120 O O . GLN A 1 624 ? -5.448 9.833 -43.768 1.00 82.19 624 GLN A O 1
ATOM 5125 N N . ILE A 1 625 ? -4.157 11.606 -43.295 1.00 79.12 625 ILE A N 1
ATOM 5126 C CA . ILE A 1 625 ? -3.955 11.267 -41.879 1.00 79.12 625 ILE A CA 1
ATOM 5127 C C . ILE A 1 625 ? -4.554 12.375 -40.995 1.00 79.12 625 ILE A C 1
ATOM 5129 O O . ILE A 1 625 ? -3.943 13.438 -40.850 1.00 79.12 625 ILE A O 1
ATOM 5133 N N . PRO A 1 626 ? -5.701 12.141 -40.328 1.00 74.25 626 PRO A N 1
ATOM 5134 C CA . PRO A 1 626 ? -6.311 13.142 -39.458 1.00 74.25 626 PRO A CA 1
ATOM 5135 C C . PRO A 1 626 ? -5.418 13.450 -38.246 1.00 74.25 626 PRO A C 1
ATOM 5137 O O . PRO A 1 626 ? -4.779 12.551 -37.682 1.00 74.25 626 PRO A O 1
ATOM 5140 N N . ASN A 1 627 ? -5.403 14.722 -37.836 1.00 77.19 627 ASN A N 1
ATOM 5141 C CA . ASN A 1 627 ? -4.588 15.267 -36.739 1.00 77.19 627 ASN A CA 1
ATOM 5142 C C . ASN A 1 627 ? -3.075 15.013 -36.900 1.00 77.19 627 ASN A C 1
ATOM 5144 O O . ASN A 1 627 ? -2.368 14.762 -35.922 1.00 77.19 627 ASN A O 1
ATOM 5148 N N . SER A 1 628 ? -2.578 15.036 -38.141 1.00 84.00 628 SER A N 1
ATOM 5149 C CA . SER A 1 628 ? -1.153 14.905 -38.455 1.00 84.00 628 SER A CA 1
ATOM 5150 C C . SER A 1 628 ? -0.504 16.244 -38.801 1.00 84.00 628 SER A C 1
ATOM 5152 O O . SER A 1 628 ? -1.155 17.196 -39.239 1.00 84.00 628 SER A O 1
ATOM 5154 N N . ARG A 1 629 ? 0.812 16.312 -38.597 1.00 85.94 629 ARG A N 1
ATOM 5155 C CA . ARG A 1 629 ? 1.640 17.502 -38.809 1.00 85.94 629 ARG A CA 1
ATOM 5156 C C . ARG A 1 629 ? 2.838 17.184 -39.674 1.00 85.94 629 ARG A C 1
ATOM 5158 O O . ARG A 1 629 ? 3.278 16.035 -39.748 1.00 85.94 629 ARG A O 1
ATOM 5165 N N . ILE A 1 630 ? 3.376 18.233 -40.287 1.00 89.50 630 ILE A N 1
ATOM 5166 C CA . ILE A 1 630 ? 4.559 18.146 -41.132 1.00 89.50 630 ILE A CA 1
ATOM 5167 C C . ILE A 1 630 ? 5.761 18.694 -40.374 1.00 89.50 630 ILE A C 1
ATOM 5169 O O . ILE A 1 630 ? 5.868 19.888 -40.092 1.00 89.50 630 ILE A O 1
ATOM 5173 N N . PHE A 1 631 ? 6.700 17.804 -40.098 1.00 92.38 631 PHE A N 1
ATOM 5174 C CA . PHE A 1 631 ? 8.035 18.150 -39.640 1.00 92.38 631 PHE A CA 1
ATOM 5175 C C . PHE A 1 631 ? 9.006 18.071 -40.815 1.00 92.38 631 PHE A C 1
ATOM 5177 O O . PHE A 1 631 ? 8.753 17.401 -41.817 1.00 92.38 631 PHE A O 1
ATOM 5184 N N . SER A 1 632 ? 10.141 18.746 -40.715 1.00 92.00 632 SER A N 1
ATOM 5185 C CA . SER A 1 632 ? 11.225 18.611 -41.679 1.00 92.00 632 SER A CA 1
ATOM 5186 C C . SER A 1 632 ? 12.564 18.476 -40.976 1.00 92.00 632 SER A C 1
ATOM 5188 O O . SER A 1 632 ? 12.715 18.877 -39.824 1.00 92.00 632 SER A O 1
ATOM 5190 N N . PHE A 1 633 ? 13.547 17.886 -41.646 1.00 90.62 633 PHE A N 1
ATOM 5191 C CA . PHE A 1 633 ? 14.893 17.765 -41.100 1.00 90.62 633 PHE A CA 1
ATOM 5192 C C . PHE A 1 633 ? 15.961 17.940 -42.171 1.00 90.62 633 PHE A C 1
ATOM 5194 O O . PHE A 1 633 ? 15.783 17.556 -43.330 1.00 90.62 633 PHE A O 1
ATOM 5201 N N . GLU A 1 634 ? 17.079 18.541 -41.773 1.00 88.44 634 GLU A N 1
ATOM 5202 C CA . GLU A 1 634 ? 18.273 18.663 -42.607 1.00 88.44 634 GLU A CA 1
ATOM 5203 C C . GLU A 1 634 ? 19.082 17.364 -42.536 1.00 88.44 634 GLU A C 1
ATOM 5205 O O . GLU A 1 634 ? 19.348 16.854 -41.449 1.00 88.44 634 GLU A O 1
ATOM 5210 N N . TYR A 1 635 ? 19.458 16.814 -43.694 1.00 81.00 635 TYR A N 1
ATOM 5211 C CA . TYR A 1 635 ? 20.093 15.489 -43.783 1.00 81.00 635 TYR A CA 1
ATOM 5212 C C . TYR A 1 635 ? 21.478 15.500 -44.443 1.00 81.00 635 TYR A C 1
ATOM 5214 O O . TYR A 1 635 ? 22.199 14.510 -44.364 1.00 81.00 635 TYR A O 1
ATOM 5222 N N . ASP A 1 636 ? 21.849 16.595 -45.107 1.00 75.56 636 ASP A N 1
ATOM 5223 C CA . ASP A 1 636 ? 23.070 16.699 -45.906 1.00 75.56 636 ASP A CA 1
ATOM 5224 C C . ASP A 1 636 ? 23.995 17.775 -45.315 1.00 75.56 636 ASP A C 1
ATOM 5226 O O . ASP A 1 636 ? 23.660 18.963 -45.309 1.00 75.56 636 ASP A O 1
ATOM 5230 N N . LYS A 1 637 ? 25.154 17.347 -44.794 1.00 71.19 637 LYS A N 1
ATOM 5231 C CA . LYS A 1 637 ? 26.180 18.244 -44.233 1.00 71.19 637 LYS A CA 1
ATOM 5232 C C . LYS A 1 637 ? 26.931 19.021 -45.319 1.00 71.19 637 LYS A C 1
ATOM 5234 O O . LYS A 1 637 ? 27.386 20.128 -45.049 1.00 71.19 637 LYS A O 1
ATOM 5239 N N . GLU A 1 638 ? 27.053 18.467 -46.525 1.00 70.31 638 GLU A N 1
ATOM 5240 C CA . GLU A 1 638 ? 27.777 19.078 -47.647 1.00 70.31 638 GLU A CA 1
ATOM 5241 C C . GLU A 1 638 ? 26.907 20.096 -48.394 1.00 70.31 638 GLU A C 1
ATOM 5243 O O . GLU A 1 638 ? 27.407 21.078 -48.947 1.00 70.31 638 GLU A O 1
ATOM 5248 N N . ARG A 1 639 ? 25.581 19.900 -48.381 1.00 69.88 639 ARG A N 1
ATOM 5249 C CA . ARG A 1 639 ? 24.592 20.820 -48.967 1.00 69.88 639 ARG A CA 1
ATOM 5250 C C . ARG A 1 639 ? 23.634 21.358 -47.895 1.00 69.88 639 ARG A C 1
ATOM 5252 O O . ARG A 1 639 ? 22.458 20.973 -47.876 1.00 69.88 639 ARG A O 1
ATOM 5259 N N . PRO A 1 640 ? 24.095 22.288 -47.035 1.00 64.31 640 PRO A N 1
ATOM 5260 C CA . PRO A 1 640 ? 23.272 22.842 -45.967 1.00 64.31 640 PRO A CA 1
ATOM 5261 C C . PRO A 1 640 ? 22.007 23.509 -46.530 1.00 64.31 640 PRO A C 1
ATOM 5263 O O . PRO A 1 640 ? 22.056 24.260 -47.507 1.00 64.31 640 PRO A O 1
ATOM 5266 N N . GLY A 1 641 ? 20.863 23.218 -45.906 1.00 66.75 641 GLY A N 1
ATOM 5267 C CA . GLY A 1 641 ? 19.545 23.739 -46.286 1.00 66.75 641 GLY A CA 1
ATOM 5268 C C . GLY A 1 641 ? 18.670 22.791 -47.118 1.00 66.75 641 GLY A C 1
ATOM 5269 O O . GLY A 1 641 ? 17.501 23.112 -47.338 1.00 66.75 641 GLY A O 1
ATOM 5270 N N . LYS A 1 642 ? 19.175 21.622 -47.546 1.00 81.81 642 LYS A N 1
ATOM 5271 C CA . LYS A 1 642 ? 18.323 20.552 -48.097 1.00 81.81 642 LYS A CA 1
ATOM 5272 C C . LYS A 1 642 ? 17.569 19.838 -46.977 1.00 81.81 642 LYS A C 1
ATOM 5274 O O . LYS A 1 642 ? 18.177 19.400 -46.002 1.00 81.81 642 LYS A O 1
ATOM 5279 N N . ARG A 1 643 ? 16.248 19.709 -47.135 1.00 86.25 643 ARG A N 1
ATOM 5280 C CA . ARG A 1 643 ? 15.349 19.128 -46.130 1.00 86.25 643 ARG A CA 1
ATOM 5281 C C . ARG A 1 643 ? 14.548 17.966 -46.699 1.00 86.25 643 ARG A C 1
ATOM 5283 O O . ARG A 1 643 ? 14.178 17.998 -47.869 1.00 86.25 643 ARG A O 1
ATOM 5290 N N . LYS A 1 644 ? 14.276 16.973 -45.856 1.00 90.06 644 LYS A N 1
ATOM 5291 C CA . LYS A 1 644 ? 13.221 15.972 -46.064 1.00 90.06 644 LYS A CA 1
ATOM 5292 C C . LYS A 1 644 ? 12.066 16.268 -45.117 1.00 90.06 644 LYS A C 1
ATOM 5294 O O . LYS A 1 644 ? 12.278 16.888 -44.077 1.00 90.06 644 LYS A O 1
ATOM 5299 N N . PHE A 1 645 ? 10.871 15.832 -45.483 1.00 91.12 645 PHE A N 1
ATOM 5300 C CA . PHE A 1 645 ? 9.635 16.067 -44.744 1.00 91.12 645 PHE A CA 1
ATOM 5301 C C . PHE A 1 645 ? 9.135 14.776 -44.109 1.00 91.12 645 PHE A C 1
ATOM 5303 O O . PHE A 1 645 ? 9.375 13.687 -44.620 1.00 91.12 645 PHE A O 1
ATOM 5310 N N . VAL A 1 646 ? 8.451 14.910 -42.986 1.00 90.50 646 VAL A N 1
ATOM 5311 C CA . VAL A 1 646 ? 7.922 13.829 -42.163 1.00 90.50 646 VAL A CA 1
ATOM 5312 C C . VAL A 1 646 ? 6.487 14.185 -41.827 1.00 90.50 646 VAL A C 1
ATOM 5314 O O . VAL A 1 646 ? 6.248 15.263 -41.289 1.00 90.50 646 VAL A O 1
ATOM 5317 N N . VAL A 1 647 ? 5.554 13.278 -42.107 1.00 88.56 647 VAL A N 1
ATOM 5318 C CA . VAL A 1 647 ? 4.152 13.423 -41.701 1.00 88.56 647 VAL A CA 1
ATOM 5319 C C . VAL A 1 647 ? 3.895 12.486 -40.534 1.00 88.56 647 VAL A C 1
ATOM 5321 O O . VAL A 1 647 ? 4.044 11.274 -40.668 1.00 88.56 647 VAL A O 1
ATOM 5324 N N . SER A 1 648 ? 3.561 13.040 -39.372 1.00 86.94 648 SER A N 1
ATOM 5325 C CA . SER A 1 648 ? 3.320 12.250 -38.162 1.00 86.94 648 SER A CA 1
ATOM 5326 C C . SER A 1 648 ? 2.412 12.997 -37.188 1.00 86.94 648 SER A C 1
ATOM 5328 O O . SER A 1 648 ? 2.280 14.221 -37.256 1.00 86.94 648 SER A O 1
ATOM 5330 N N . ARG A 1 649 ? 1.781 12.271 -36.262 1.00 86.75 649 ARG A N 1
ATOM 5331 C CA . ARG A 1 649 ? 1.106 12.888 -35.114 1.00 86.75 649 ARG A CA 1
ATOM 5332 C C . ARG A 1 649 ? 2.156 13.399 -34.131 1.00 86.75 649 ARG A C 1
ATOM 5334 O O . ARG A 1 649 ? 3.232 12.820 -33.993 1.00 86.75 649 ARG A O 1
ATOM 5341 N N . THR A 1 650 ? 1.835 14.466 -33.407 1.00 84.56 650 THR A N 1
ATOM 5342 C CA . THR A 1 650 ? 2.785 15.165 -32.524 1.00 84.56 650 THR A CA 1
ATOM 5343 C C . THR A 1 650 ? 3.420 14.249 -31.475 1.00 84.56 650 THR A C 1
ATOM 5345 O O . THR A 1 650 ? 4.616 14.348 -31.203 1.00 84.56 650 THR A O 1
ATOM 5348 N N . ARG A 1 651 ? 2.629 13.332 -30.905 1.00 82.25 651 ARG A N 1
ATOM 5349 C CA . ARG A 1 651 ? 3.083 12.392 -29.871 1.00 82.25 651 ARG A CA 1
ATOM 5350 C C . ARG A 1 651 ? 3.998 11.306 -30.440 1.00 82.25 651 ARG A C 1
ATOM 5352 O O . ARG A 1 651 ? 5.096 11.122 -29.929 1.00 82.25 651 ARG A O 1
ATOM 5359 N N . ASP A 1 652 ? 3.595 10.699 -31.553 1.00 82.56 652 ASP A N 1
ATOM 5360 C CA . ASP A 1 652 ? 4.370 9.664 -32.248 1.00 82.56 652 ASP A CA 1
ATOM 5361 C C . ASP A 1 652 ? 5.721 10.213 -32.740 1.00 82.56 652 ASP A C 1
ATOM 5363 O O . ASP A 1 652 ? 6.760 9.551 -32.660 1.00 82.56 652 ASP A O 1
ATOM 5367 N N . PHE A 1 653 ? 5.724 11.463 -33.219 1.00 86.62 653 PHE A N 1
ATOM 5368 C CA . PHE A 1 653 ? 6.951 12.164 -33.579 1.00 86.62 653 PHE A CA 1
ATOM 5369 C C . PHE A 1 653 ? 7.855 12.392 -32.363 1.00 86.62 653 PHE A C 1
ATOM 5371 O O . PHE A 1 653 ? 9.046 12.104 -32.449 1.00 86.62 653 PHE A O 1
ATOM 5378 N N . TRP A 1 654 ? 7.316 12.871 -31.234 1.00 86.94 654 TRP A N 1
ATOM 5379 C CA . TRP A 1 654 ? 8.096 13.134 -30.018 1.00 86.94 654 TRP A CA 1
ATOM 5380 C C . TRP A 1 654 ? 8.809 11.888 -29.485 1.00 86.94 654 TRP A C 1
ATOM 5382 O O . TRP A 1 654 ? 10.001 11.961 -29.173 1.00 86.94 654 TRP A O 1
ATOM 5392 N N . ASP A 1 655 ? 8.105 10.755 -29.425 1.00 79.81 655 ASP A N 1
ATOM 5393 C CA . ASP A 1 655 ? 8.637 9.497 -28.888 1.00 79.81 655 ASP A CA 1
ATOM 5394 C C . ASP A 1 655 ? 9.873 9.021 -29.666 1.00 79.81 655 ASP A C 1
ATOM 5396 O O . ASP A 1 655 ? 10.819 8.480 -29.087 1.00 79.81 655 ASP A O 1
ATOM 5400 N N . THR A 1 656 ? 9.923 9.314 -30.968 1.00 81.12 656 THR A N 1
ATOM 5401 C CA . THR A 1 656 ? 11.109 9.071 -31.798 1.00 81.12 656 THR A CA 1
ATOM 5402 C C . THR A 1 656 ? 12.131 10.204 -31.666 1.00 81.12 656 THR A C 1
ATOM 5404 O O . THR A 1 656 ? 13.320 9.961 -31.463 1.00 81.12 656 THR A O 1
ATOM 5407 N N . TYR A 1 657 ? 11.676 11.456 -31.748 1.00 85.69 657 TYR A N 1
ATOM 5408 C CA . TYR A 1 657 ? 12.505 12.659 -31.805 1.00 85.69 657 TYR A CA 1
ATOM 5409 C C . TYR A 1 657 ? 13.413 12.826 -30.584 1.00 85.69 657 TYR A C 1
ATOM 5411 O O . TYR A 1 657 ? 14.588 13.166 -30.741 1.00 85.69 657 TYR A O 1
ATOM 5419 N N . ILE A 1 658 ? 12.913 12.571 -29.370 1.00 85.81 658 ILE A N 1
ATOM 5420 C CA . ILE A 1 658 ? 13.681 12.803 -28.138 1.00 85.81 658 ILE A CA 1
ATOM 5421 C C . ILE A 1 658 ? 14.944 11.930 -28.059 1.00 85.81 658 ILE A C 1
ATOM 5423 O O . ILE A 1 658 ? 15.985 12.394 -27.582 1.00 85.81 658 ILE A O 1
ATOM 5427 N N . HIS A 1 659 ? 14.879 10.721 -28.623 1.00 80.06 659 HIS A N 1
ATOM 5428 C CA . HIS A 1 659 ? 15.956 9.731 -28.635 1.00 80.06 659 HIS A CA 1
ATOM 5429 C C . HIS A 1 659 ? 16.961 9.912 -29.786 1.00 80.06 659 HIS A C 1
ATOM 5431 O O . HIS A 1 659 ? 17.960 9.199 -29.833 1.00 80.06 659 HIS A O 1
ATOM 5437 N N . LEU A 1 660 ? 16.743 10.862 -30.705 1.00 80.81 660 LEU A N 1
ATOM 5438 C CA . LEU A 1 660 ? 17.692 11.130 -31.789 1.00 80.81 660 LEU A CA 1
ATOM 5439 C C . LEU A 1 660 ? 18.968 11.795 -31.256 1.00 80.81 660 LEU A C 1
ATOM 5441 O O . LEU A 1 660 ? 18.901 12.819 -30.572 1.00 80.81 660 LEU A O 1
ATOM 5445 N N . GLU A 1 661 ? 20.132 11.256 -31.621 1.00 74.50 661 GLU A N 1
ATOM 5446 C CA . GLU A 1 661 ? 21.440 11.826 -31.258 1.00 74.50 661 GLU A CA 1
ATOM 5447 C C . GLU A 1 661 ? 21.679 13.185 -31.934 1.00 74.50 661 GLU A C 1
ATOM 5449 O O . GLU A 1 661 ? 22.077 14.148 -31.284 1.00 74.50 661 GLU A O 1
ATOM 5454 N N . ASN A 1 662 ? 21.373 13.286 -33.233 1.00 79.50 662 ASN A N 1
ATOM 5455 C CA . ASN A 1 662 ? 21.532 14.509 -34.019 1.00 79.50 662 ASN A CA 1
ATOM 5456 C C . ASN A 1 662 ? 20.166 15.112 -34.354 1.00 79.50 662 ASN A C 1
ATOM 5458 O O . ASN A 1 662 ? 19.420 14.593 -35.188 1.00 79.50 662 ASN A O 1
ATOM 5462 N N . LYS A 1 663 ? 19.838 16.233 -33.710 1.00 89.56 663 LYS A N 1
ATOM 5463 C CA . LYS A 1 663 ? 18.557 16.922 -33.881 1.00 89.56 663 LYS A CA 1
ATOM 5464 C C . LYS A 1 663 ? 18.734 18.145 -34.788 1.00 89.56 663 LYS A C 1
ATOM 5466 O O . LYS A 1 663 ? 19.208 19.190 -34.353 1.00 89.56 663 LYS A O 1
ATOM 5471 N N . HIS A 1 664 ? 18.334 18.014 -36.054 1.00 91.25 664 HIS A N 1
ATOM 5472 C CA . HIS A 1 664 ? 18.298 19.110 -37.035 1.00 91.25 664 HIS A CA 1
ATOM 5473 C C . HIS A 1 664 ? 16.900 19.272 -37.636 1.00 91.25 664 HIS A C 1
ATOM 5475 O O . HIS A 1 664 ? 16.730 19.240 -38.857 1.00 91.25 664 HIS A O 1
ATOM 5481 N N . HIS A 1 665 ? 15.896 19.369 -36.763 1.00 92.69 665 HIS A N 1
ATOM 5482 C CA . HIS A 1 665 ? 14.487 19.279 -37.129 1.00 92.69 665 HIS A CA 1
ATOM 5483 C C . HIS A 1 665 ? 13.770 20.624 -37.005 1.00 92.69 665 HIS A C 1
ATOM 5485 O O . HIS A 1 665 ? 14.137 21.494 -36.207 1.00 92.69 665 HIS A O 1
ATOM 5491 N N . TYR A 1 666 ? 12.724 20.769 -37.807 1.00 93.00 666 TYR A N 1
ATOM 5492 C CA . TYR A 1 666 ? 11.931 21.975 -37.944 1.00 93.00 666 TYR A CA 1
ATOM 5493 C C . TYR A 1 666 ? 10.439 21.625 -38.034 1.00 93.00 666 TYR A C 1
ATOM 5495 O O . TYR A 1 666 ? 10.066 20.601 -38.603 1.00 93.00 666 TYR A O 1
ATOM 5503 N N . GLU A 1 667 ? 9.589 22.487 -37.491 1.00 92.50 667 GLU A N 1
ATOM 5504 C CA . GLU A 1 667 ? 8.148 22.515 -37.738 1.00 92.50 667 GLU A CA 1
ATOM 5505 C C . GLU A 1 667 ? 7.879 23.283 -39.037 1.00 92.50 667 GLU A C 1
ATOM 5507 O O . GLU A 1 667 ? 8.438 24.364 -39.236 1.00 92.50 667 GLU A O 1
ATOM 5512 N N . LEU A 1 668 ? 7.041 22.745 -39.926 1.00 90.56 668 LEU A N 1
ATOM 5513 C CA . LEU A 1 668 ? 6.575 23.453 -41.117 1.00 90.56 668 LEU A CA 1
ATOM 5514 C C . LEU A 1 668 ? 5.170 24.005 -40.868 1.00 90.56 668 LEU A C 1
ATOM 5516 O O . LEU A 1 668 ? 4.255 23.239 -40.578 1.00 90.56 668 LEU A O 1
ATOM 5520 N N . ILE A 1 669 ? 4.991 25.315 -41.049 1.00 85.00 669 ILE A N 1
ATOM 5521 C CA . ILE A 1 669 ? 3.663 25.945 -41.008 1.00 85.00 669 ILE A CA 1
ATOM 5522 C C . ILE A 1 669 ? 3.149 26.092 -42.434 1.00 85.00 669 ILE A C 1
ATOM 5524 O O . ILE A 1 669 ? 3.767 26.795 -43.239 1.00 85.00 669 ILE A O 1
ATOM 5528 N N . LYS A 1 670 ? 2.035 25.431 -42.759 1.00 82.38 670 LYS A N 1
ATOM 5529 C CA . LYS A 1 670 ? 1.390 25.562 -44.069 1.00 82.38 670 LYS A CA 1
ATOM 5530 C C . LYS A 1 670 ? 0.762 26.951 -44.187 1.00 82.38 670 LYS A C 1
ATOM 5532 O O . LYS A 1 670 ? 0.270 27.530 -43.221 1.00 82.38 670 LYS A O 1
ATOM 5537 N N . GLU A 1 671 ? 0.799 27.512 -45.388 1.00 79.81 671 GLU A N 1
ATOM 5538 C CA . GLU A 1 671 ? 0.070 28.745 -45.678 1.00 79.81 671 GLU A CA 1
ATOM 5539 C C . GLU A 1 671 ? -1.431 28.564 -45.417 1.00 79.81 671 GLU A C 1
ATOM 5541 O O . GLU A 1 671 ? -2.038 27.625 -45.930 1.00 79.81 671 GLU A O 1
ATOM 5546 N N . GLY A 1 672 ? -2.019 29.478 -44.643 1.00 76.19 672 GLY A N 1
ATOM 5547 C CA . GLY A 1 672 ? -3.439 29.431 -44.290 1.00 76.19 672 GLY A CA 1
ATOM 5548 C C . GLY A 1 672 ? -3.761 28.718 -42.973 1.00 76.19 672 GLY A C 1
ATOM 5549 O O . GLY A 1 672 ? -4.891 28.854 -42.512 1.00 76.19 672 GLY A O 1
ATOM 5550 N N . ASP A 1 673 ? -2.800 28.036 -42.341 1.00 83.06 673 ASP A N 1
ATOM 5551 C CA . ASP A 1 673 ? -3.028 27.364 -41.056 1.00 83.06 673 ASP A CA 1
ATOM 5552 C C . ASP A 1 673 ? -3.070 28.368 -39.888 1.00 83.06 673 ASP A C 1
ATOM 5554 O O . ASP A 1 673 ? -2.232 29.281 -39.838 1.00 83.06 673 ASP A O 1
ATOM 5558 N N . PRO A 1 674 ? -3.985 28.191 -38.912 1.00 86.69 674 PRO A N 1
ATOM 5559 C CA . PRO A 1 674 ? -3.984 28.966 -37.676 1.00 86.69 674 PRO A CA 1
ATOM 5560 C C . PRO A 1 674 ? -2.690 28.769 -36.887 1.00 86.69 674 PRO A C 1
ATOM 5562 O O . PRO A 1 674 ? -2.262 27.638 -36.656 1.00 86.69 674 PRO A O 1
ATOM 5565 N N . CYS A 1 675 ? -2.077 29.853 -36.416 1.00 88.12 675 CYS A N 1
ATOM 5566 C CA . CYS A 1 675 ? -0.809 29.777 -35.693 1.00 88.12 675 CYS A CA 1
ATOM 5567 C C . CYS A 1 675 ? -0.712 30.789 -34.545 1.00 88.12 675 CYS A C 1
ATOM 5569 O O . CYS A 1 675 ? -1.373 31.831 -34.542 1.00 88.12 675 CYS A O 1
ATOM 5571 N N . ASN A 1 676 ? 0.141 30.470 -33.572 1.00 90.25 676 ASN A N 1
ATOM 5572 C CA . ASN A 1 676 ? 0.552 31.377 -32.506 1.00 90.25 676 ASN A CA 1
ATOM 5573 C C . ASN A 1 676 ? 1.564 32.413 -33.013 1.00 90.25 676 ASN A C 1
ATOM 5575 O O . ASN A 1 676 ? 2.127 32.283 -34.103 1.00 90.25 676 ASN A O 1
ATOM 5579 N N . LEU A 1 677 ? 1.815 33.437 -32.196 1.00 91.12 677 LEU A N 1
ATOM 5580 C CA . LEU A 1 677 ? 2.850 34.420 -32.486 1.00 91.12 677 LEU A CA 1
ATOM 5581 C C . LEU A 1 677 ? 4.236 33.831 -32.204 1.00 91.12 677 LEU A C 1
ATOM 5583 O O . LEU A 1 677 ? 4.493 33.242 -31.160 1.00 91.12 677 LEU A O 1
ATOM 5587 N N . TYR A 1 678 ? 5.132 34.031 -33.152 1.00 92.56 678 TYR A N 1
ATOM 5588 C CA . TYR A 1 678 ? 6.541 33.695 -33.128 1.00 92.56 678 TYR A CA 1
ATOM 5589 C C . TYR A 1 678 ? 7.367 34.936 -33.505 1.00 92.56 678 TYR A C 1
ATOM 5591 O O . TYR A 1 678 ? 7.077 35.595 -34.509 1.00 92.56 678 TYR A O 1
ATOM 5599 N N . PHE A 1 679 ? 8.406 35.228 -32.723 1.00 92.38 679 PHE A N 1
ATOM 5600 C CA . PHE A 1 679 ? 9.400 36.265 -32.998 1.00 92.38 679 PHE A CA 1
ATOM 5601 C C . PHE A 1 679 ? 10.802 35.643 -33.040 1.00 92.38 679 PHE A C 1
ATOM 5603 O O . PHE A 1 679 ? 11.202 34.947 -32.104 1.00 92.38 679 PHE A O 1
ATOM 5610 N N . ASP A 1 680 ? 11.550 35.905 -34.116 1.00 89.75 680 ASP A N 1
ATOM 5611 C CA . ASP A 1 680 ? 12.983 35.593 -34.209 1.00 89.75 680 ASP A CA 1
ATOM 5612 C C . ASP A 1 680 ? 13.763 36.860 -33.845 1.00 89.75 680 ASP A C 1
ATOM 5614 O O . ASP A 1 680 ? 13.731 37.855 -34.577 1.00 89.75 680 ASP A O 1
ATOM 5618 N N . LEU A 1 681 ? 14.367 36.852 -32.658 1.00 90.50 681 LEU A N 1
ATOM 5619 C CA . LEU A 1 681 ? 15.037 38.001 -32.060 1.00 90.50 681 LEU A CA 1
ATOM 5620 C C . LEU A 1 681 ? 16.542 37.832 -32.249 1.00 90.50 681 LEU A C 1
ATOM 5622 O O . LEU A 1 681 ? 17.170 36.998 -31.588 1.00 90.50 681 LEU A O 1
ATOM 5626 N N . GLU A 1 682 ? 17.136 38.601 -33.163 1.00 87.75 682 GLU A N 1
ATOM 5627 C CA . GLU A 1 682 ? 18.531 38.391 -33.543 1.00 87.75 682 GLU A CA 1
ATOM 5628 C C . GLU A 1 682 ? 19.329 39.649 -33.918 1.00 87.75 682 GLU A C 1
ATOM 5630 O O . GLU A 1 682 ? 18.883 40.509 -34.677 1.00 87.75 682 GLU A O 1
ATOM 5635 N N . TYR A 1 683 ? 20.579 39.711 -33.438 1.00 87.31 683 TYR A N 1
ATOM 5636 C CA . TYR A 1 683 ? 21.568 40.726 -33.823 1.00 87.31 683 TYR A CA 1
ATOM 5637 C C . TYR A 1 683 ? 23.007 40.238 -33.647 1.00 87.31 683 TYR A C 1
ATOM 5639 O O . TYR A 1 683 ? 23.304 39.332 -32.866 1.00 87.31 683 TYR A O 1
ATOM 5647 N N . GLU A 1 684 ? 23.922 40.854 -34.390 1.00 86.69 684 GLU A N 1
ATOM 5648 C CA . GLU A 1 684 ? 25.351 40.554 -34.316 1.00 86.69 684 GLU A CA 1
ATOM 5649 C C . GLU A 1 684 ? 26.024 41.417 -33.249 1.00 86.69 684 GLU A C 1
ATOM 5651 O O . GLU A 1 684 ? 25.828 42.638 -33.197 1.00 86.69 684 GLU A O 1
ATOM 5656 N N . TYR A 1 685 ? 26.832 40.779 -32.399 1.00 84.69 685 TYR A N 1
ATOM 5657 C CA . TYR A 1 685 ? 27.490 41.468 -31.289 1.00 84.69 685 TYR A CA 1
ATOM 5658 C C . TYR A 1 685 ? 28.523 42.484 -31.771 1.00 84.69 685 TYR A C 1
ATOM 5660 O O . TYR A 1 685 ? 28.679 43.528 -31.148 1.00 84.69 685 TYR A O 1
ATOM 5668 N N . GLU A 1 686 ? 29.183 42.216 -32.901 1.00 81.69 686 GLU A N 1
ATOM 5669 C CA . GLU A 1 686 ? 30.227 43.070 -33.484 1.00 81.69 686 GLU A CA 1
ATOM 5670 C C . GLU A 1 686 ? 29.784 44.533 -33.647 1.00 81.69 686 GLU A C 1
ATOM 5672 O O . GLU A 1 686 ? 30.554 45.450 -33.366 1.00 81.69 686 GLU A O 1
ATOM 5677 N N . TYR A 1 687 ? 28.523 44.758 -34.020 1.00 81.31 687 TYR A N 1
ATOM 5678 C CA . TYR A 1 687 ? 27.976 46.095 -34.270 1.00 81.31 687 TYR A CA 1
ATOM 5679 C C . TYR A 1 687 ? 27.277 46.721 -33.049 1.00 81.31 687 TYR A C 1
ATOM 5681 O O . TYR A 1 687 ? 26.888 47.889 -33.103 1.00 81.31 687 TYR A O 1
ATOM 5689 N N . ASN A 1 688 ? 27.123 45.974 -31.948 1.00 82.38 688 ASN A N 1
ATOM 5690 C CA . ASN A 1 688 ? 26.268 46.325 -30.805 1.00 82.38 688 ASN A CA 1
ATOM 5691 C C . ASN A 1 688 ? 26.968 46.095 -29.448 1.00 82.38 688 ASN A C 1
ATOM 5693 O O . ASN A 1 688 ? 26.382 45.533 -28.522 1.00 82.38 688 ASN A O 1
ATOM 5697 N N . MET A 1 689 ? 28.228 46.527 -29.330 1.00 75.88 689 MET A N 1
ATOM 5698 C CA . MET A 1 689 ? 28.974 46.545 -28.063 1.00 75.88 689 MET A CA 1
ATOM 5699 C C . MET A 1 689 ? 28.792 47.889 -27.346 1.00 75.88 689 MET A C 1
ATOM 5701 O O . MET A 1 689 ? 29.017 48.943 -27.947 1.00 75.88 689 MET A O 1
ATOM 5705 N N . VAL A 1 690 ? 28.442 47.857 -26.061 1.00 72.38 690 VAL A N 1
ATOM 5706 C CA . VAL A 1 690 ? 28.218 49.042 -25.214 1.00 72.38 690 VAL A CA 1
ATOM 5707 C C . VAL A 1 690 ? 29.142 49.040 -23.993 1.00 72.38 690 VAL A C 1
ATOM 5709 O O . VAL A 1 690 ? 29.708 48.012 -23.616 1.00 72.38 690 VAL A O 1
ATOM 5712 N N . GLU A 1 691 ? 29.358 50.216 -23.402 1.00 65.69 691 GLU A N 1
ATOM 5713 C CA . GLU A 1 691 ? 30.064 50.326 -22.120 1.00 65.69 691 GLU A CA 1
ATOM 5714 C C . GLU A 1 691 ? 29.163 49.826 -20.975 1.00 65.69 691 GLU A C 1
ATOM 5716 O O . GLU A 1 691 ? 27.946 50.020 -21.050 1.00 65.69 691 GLU A O 1
ATOM 5721 N N . PRO A 1 692 ? 29.723 49.191 -19.925 1.00 55.91 692 PRO A N 1
ATOM 5722 C CA . PRO A 1 692 ? 28.944 48.562 -18.854 1.00 55.91 692 PRO A CA 1
ATOM 5723 C C . PRO A 1 692 ? 27.916 49.494 -18.194 1.00 55.91 692 PRO A C 1
ATOM 5725 O O . PRO A 1 692 ? 26.789 49.077 -17.952 1.00 55.91 692 PRO A O 1
ATOM 5728 N N . ASP A 1 693 ? 28.269 50.766 -17.988 1.00 51.31 693 ASP A N 1
ATOM 5729 C CA . ASP A 1 693 ? 27.402 51.757 -17.332 1.00 51.31 693 ASP A CA 1
ATOM 5730 C C . ASP A 1 693 ? 26.248 52.247 -18.238 1.00 51.31 693 ASP A C 1
ATOM 5732 O O . ASP A 1 693 ? 25.217 52.712 -17.752 1.00 51.31 693 ASP A O 1
ATOM 5736 N N . LEU A 1 694 ? 26.386 52.103 -19.564 1.00 52.09 694 LEU A N 1
ATOM 5737 C CA . LEU A 1 694 ? 25.365 52.436 -20.568 1.00 52.09 694 LEU A CA 1
ATOM 5738 C C . LEU A 1 694 ? 24.436 51.257 -20.891 1.00 52.09 694 LEU A C 1
ATOM 5740 O O . LEU A 1 694 ? 23.299 51.486 -21.305 1.00 52.09 694 LEU A O 1
ATOM 5744 N N . ALA A 1 695 ? 24.878 50.012 -20.677 1.00 49.72 695 ALA A N 1
ATOM 5745 C CA . ALA A 1 695 ? 24.041 48.820 -20.842 1.00 49.72 695 ALA A CA 1
ATOM 5746 C C . ALA A 1 695 ? 22.806 48.847 -19.916 1.00 49.72 695 ALA A C 1
ATOM 5748 O O . ALA A 1 695 ? 21.734 48.378 -20.291 1.00 49.72 695 ALA A O 1
ATOM 5749 N N . THR A 1 696 ? 22.928 49.482 -18.748 1.00 41.00 696 THR A N 1
ATOM 5750 C CA . THR A 1 696 ? 21.839 49.724 -17.789 1.00 41.00 696 THR A CA 1
ATOM 5751 C C . THR A 1 696 ? 20.970 50.940 -18.146 1.00 41.00 696 THR A C 1
ATOM 5753 O O . THR A 1 696 ? 19.777 50.942 -17.846 1.00 41.00 696 THR A O 1
ATOM 5756 N N . ALA A 1 697 ? 21.530 51.961 -18.808 1.00 41.34 697 ALA A N 1
ATOM 5757 C CA . ALA A 1 697 ? 20.866 53.248 -19.061 1.00 41.34 697 ALA A CA 1
ATOM 5758 C C . ALA A 1 697 ? 19.977 53.282 -20.323 1.00 41.34 697 ALA A C 1
ATOM 5760 O O . ALA A 1 697 ? 18.997 54.020 -20.352 1.00 41.34 697 ALA A O 1
ATOM 5761 N N . VAL A 1 698 ? 20.223 52.435 -21.334 1.00 47.78 698 VAL A N 1
ATOM 5762 C CA . VAL A 1 698 ? 19.344 52.314 -22.529 1.00 47.78 698 VAL A CA 1
ATOM 5763 C C . VAL A 1 698 ? 17.912 51.864 -22.159 1.00 47.78 698 VAL A C 1
ATOM 5765 O O . VAL A 1 698 ? 16.974 51.997 -22.946 1.00 47.78 698 VAL A O 1
ATOM 5768 N N . ASN A 1 699 ? 17.709 51.397 -20.923 1.00 45.22 699 ASN A N 1
ATOM 5769 C CA . ASN A 1 699 ? 16.428 50.931 -20.406 1.00 45.22 699 ASN A CA 1
ATOM 5770 C C . ASN A 1 699 ? 15.602 51.987 -19.648 1.00 45.22 699 ASN A C 1
ATOM 5772 O O . ASN A 1 699 ? 14.448 51.691 -19.322 1.00 45.22 699 ASN A O 1
ATOM 5776 N N . GLN A 1 700 ? 16.109 53.208 -19.435 1.00 39.97 700 GLN A N 1
ATOM 5777 C CA . GLN A 1 700 ? 15.384 54.290 -18.760 1.00 39.97 700 GLN A CA 1
ATOM 5778 C C . GLN A 1 700 ? 15.422 55.583 -19.579 1.00 39.97 700 GLN A C 1
ATOM 5780 O O . GLN A 1 700 ? 16.383 56.327 -19.490 1.00 39.97 700 GLN A O 1
ATOM 5785 N N . GLU A 1 701 ? 14.356 55.883 -20.324 1.00 34.69 701 GLU A N 1
ATOM 5786 C CA . GLU A 1 701 ? 13.927 57.270 -20.540 1.00 34.69 701 GLU A CA 1
ATOM 5787 C C . GLU A 1 701 ? 12.495 57.307 -21.098 1.00 34.69 701 GLU A C 1
ATOM 5789 O O . GLU A 1 701 ? 12.216 56.904 -22.226 1.00 34.69 701 GLU A O 1
ATOM 5794 N N . SER A 1 702 ? 11.574 57.815 -20.282 1.00 29.41 702 SER A N 1
ATOM 5795 C CA . SER A 1 702 ? 10.318 58.407 -20.728 1.00 29.41 702 SER A CA 1
ATOM 5796 C C . SER A 1 702 ? 10.233 59.809 -20.126 1.00 29.41 702 SER A C 1
ATOM 5798 O O . SER A 1 702 ? 10.084 59.952 -18.916 1.00 29.41 702 SER A O 1
ATOM 5800 N N . SER A 1 703 ? 10.332 60.810 -21.009 1.00 31.56 703 SER A N 1
ATOM 5801 C CA . SER A 1 703 ? 9.876 62.205 -20.881 1.00 31.56 703 SER A CA 1
ATOM 5802 C C . SER A 1 703 ? 10.366 63.059 -19.696 1.00 31.56 703 SER A C 1
ATOM 5804 O O . SER A 1 703 ? 9.789 62.979 -18.620 1.00 31.56 703 SER A O 1
ATOM 5806 N N . SER A 1 704 ? 11.258 64.030 -19.961 1.00 25.50 704 SER A N 1
ATOM 5807 C CA . SER A 1 704 ? 10.993 65.470 -19.715 1.00 25.50 704 SER A CA 1
ATOM 5808 C C . SER A 1 704 ? 12.167 66.384 -20.119 1.00 25.50 704 SER A C 1
ATOM 5810 O O . SER A 1 704 ? 13.272 66.231 -19.615 1.00 25.50 704 SER A O 1
ATOM 5812 N N . SER A 1 705 ? 11.871 67.365 -20.984 1.00 32.59 705 SER A N 1
ATOM 5813 C CA . SER A 1 705 ? 12.453 68.721 -21.097 1.00 32.59 705 SER A CA 1
ATOM 5814 C C . SER A 1 705 ? 13.963 68.941 -20.891 1.00 32.59 705 SER A C 1
ATOM 5816 O O . SER A 1 705 ? 14.414 68.980 -19.754 1.00 32.59 705 SER A O 1
ATOM 5818 N N . LEU A 1 706 ? 14.681 69.325 -21.956 1.00 26.28 706 LEU A N 1
ATOM 5819 C CA . LEU A 1 706 ? 15.593 70.485 -21.961 1.00 26.28 706 LEU A CA 1
ATOM 5820 C C . LEU A 1 706 ? 16.047 70.831 -23.391 1.00 26.28 706 LEU A C 1
ATOM 5822 O O . LEU A 1 706 ? 15.996 70.032 -24.320 1.00 26.28 706 LEU A O 1
ATOM 5826 N N . SER A 1 707 ? 16.354 72.107 -23.565 1.00 25.95 707 SER A N 1
ATOM 5827 C CA . SER A 1 707 ? 16.315 72.908 -24.785 1.00 25.95 707 SER A CA 1
ATOM 5828 C C . SER A 1 707 ? 17.454 72.693 -25.785 1.00 25.95 707 SER A C 1
ATOM 5830 O O . SER A 1 707 ? 18.608 72.506 -25.419 1.00 25.95 707 SER A O 1
ATOM 5832 N N . LYS A 1 708 ? 17.132 72.931 -27.064 1.00 36.06 708 LYS A N 1
ATOM 5833 C CA . LYS A 1 708 ? 18.074 73.371 -28.105 1.00 36.06 708 LYS A CA 1
ATOM 5834 C C . LYS A 1 708 ? 18.836 74.627 -27.646 1.00 36.06 708 LYS A C 1
ATOM 5836 O O . LYS A 1 708 ? 18.221 75.690 -27.608 1.00 36.06 708 LYS A O 1
ATOM 5841 N N . LYS A 1 709 ? 20.142 74.520 -27.381 1.00 30.16 709 LYS A N 1
ATOM 5842 C CA . LYS A 1 709 ? 21.214 75.480 -27.739 1.00 30.16 709 LYS A CA 1
ATOM 5843 C C . LYS A 1 709 ? 22.533 75.078 -27.066 1.00 30.16 709 LYS A C 1
ATOM 5845 O O . LYS A 1 709 ? 22.515 74.609 -25.941 1.00 30.16 709 LYS A O 1
ATOM 5850 N N . GLU A 1 710 ? 23.626 75.337 -27.789 1.00 25.83 710 GLU A N 1
ATOM 5851 C CA . GLU A 1 710 ? 25.034 75.315 -27.352 1.00 25.83 710 GLU A CA 1
ATOM 5852 C C . GLU A 1 710 ? 25.654 73.929 -27.104 1.00 25.83 710 GLU A C 1
ATOM 5854 O O . GLU A 1 710 ? 25.468 73.306 -26.071 1.00 25.83 710 GLU A O 1
ATOM 5859 N N . CYS A 1 711 ? 26.452 73.439 -28.057 1.00 23.84 711 CYS A N 1
ATOM 5860 C CA . CYS A 1 711 ? 27.901 73.675 -28.022 1.00 23.84 711 CYS A CA 1
ATOM 5861 C C . CYS A 1 711 ? 28.560 72.961 -29.215 1.00 23.84 711 CYS A C 1
ATOM 5863 O O . CYS A 1 711 ? 28.890 71.776 -29.179 1.00 23.84 711 CYS A O 1
ATOM 5865 N N . SER A 1 712 ? 28.711 73.698 -30.312 1.00 29.19 712 SER A N 1
ATOM 5866 C CA . SER A 1 712 ? 29.822 73.487 -31.229 1.00 29.19 712 SER A CA 1
ATOM 5867 C C . SER A 1 712 ? 31.097 73.990 -30.554 1.00 29.19 712 SER A C 1
ATOM 5869 O O . SER A 1 712 ? 31.078 75.056 -29.950 1.00 29.19 712 SER A O 1
ATOM 5871 N N . GLU A 1 713 ? 32.183 73.249 -30.758 1.00 30.70 713 GLU A N 1
ATOM 5872 C CA . GLU A 1 713 ? 33.576 73.635 -30.513 1.00 30.70 713 GLU A CA 1
ATOM 5873 C C . GLU A 1 713 ? 34.093 73.625 -29.068 1.00 30.70 713 GLU A C 1
ATOM 5875 O O . GLU A 1 713 ? 33.816 74.490 -28.247 1.00 30.70 713 GLU A O 1
ATOM 5880 N N . SER A 1 714 ? 35.010 72.672 -28.872 1.00 26.81 714 SER A N 1
ATOM 5881 C CA . SER A 1 714 ? 36.304 72.773 -28.185 1.00 26.81 714 SER A CA 1
ATOM 5882 C C . SER A 1 714 ? 36.445 71.777 -27.041 1.00 26.81 714 SER A C 1
ATOM 5884 O O . SER A 1 714 ? 35.878 71.947 -25.981 1.00 26.81 714 SER A O 1
ATOM 5886 N N . TYR A 1 715 ? 37.213 70.713 -27.285 1.00 27.05 715 TYR A N 1
ATOM 5887 C CA . TYR A 1 715 ? 38.265 70.248 -26.379 1.00 27.05 715 TYR A CA 1
ATOM 5888 C C . TYR A 1 715 ? 39.208 69.346 -27.176 1.00 27.05 715 TYR A C 1
ATOM 5890 O O . TYR A 1 715 ? 39.097 68.125 -27.242 1.00 27.05 715 TYR A O 1
ATOM 5898 N N . SER A 1 716 ? 40.157 70.005 -27.832 1.00 30.00 716 SER A N 1
ATOM 5899 C CA . SER A 1 716 ? 41.443 69.415 -28.158 1.00 30.00 716 SER A CA 1
ATOM 5900 C C . SER A 1 716 ? 42.213 69.102 -26.870 1.00 30.00 716 SER A C 1
ATOM 5902 O O . SER A 1 716 ? 42.331 69.966 -26.004 1.00 30.00 716 SER A O 1
ATOM 5904 N N . ARG A 1 717 ? 42.844 67.923 -26.854 1.00 34.88 717 ARG A N 1
ATOM 5905 C CA . ARG A 1 717 ? 44.089 67.590 -26.142 1.00 34.88 717 ARG A CA 1
ATOM 5906 C C . ARG A 1 717 ? 44.034 67.516 -24.607 1.00 34.88 717 ARG A C 1
ATOM 5908 O O . ARG A 1 717 ? 44.426 68.449 -23.919 1.00 34.88 717 ARG A O 1
ATOM 5915 N N . VAL A 1 718 ? 43.763 66.309 -24.105 1.00 29.16 718 VAL A N 1
ATOM 5916 C CA . VAL A 1 718 ? 44.454 65.755 -22.928 1.00 29.16 718 VAL A CA 1
ATOM 5917 C C . VAL A 1 718 ? 44.809 64.297 -23.236 1.00 29.16 718 VAL A C 1
ATOM 5919 O O . VAL A 1 718 ? 43.941 63.432 -23.309 1.00 29.16 718 VAL A O 1
ATOM 5922 N N . GLU A 1 719 ? 46.097 64.027 -23.454 1.00 37.91 719 GLU A N 1
ATOM 5923 C CA . GLU A 1 719 ? 46.648 62.686 -23.268 1.00 37.91 719 GLU A CA 1
ATOM 5924 C C . GLU A 1 719 ? 46.613 62.380 -21.769 1.00 37.91 719 GLU A C 1
ATOM 5926 O O . GLU A 1 719 ? 47.332 63.009 -20.998 1.00 37.91 719 GLU A O 1
ATOM 5931 N N . CYS A 1 720 ? 45.794 61.414 -21.355 1.00 27.84 720 CYS A N 1
ATOM 5932 C CA . CYS A 1 720 ? 45.975 60.722 -20.085 1.00 27.84 720 CYS A CA 1
ATOM 5933 C C . CYS A 1 720 ? 45.425 59.292 -20.185 1.00 27.84 720 CYS A C 1
ATOM 5935 O O . CYS A 1 720 ? 44.223 59.076 -20.251 1.00 27.84 720 CYS A O 1
ATOM 5937 N N . GLN A 1 721 ? 46.364 58.345 -20.220 1.00 30.20 721 GLN A N 1
ATOM 5938 C CA . GLN A 1 721 ? 46.292 56.961 -19.735 1.00 30.20 721 GLN A CA 1
ATOM 5939 C C . GLN A 1 721 ? 45.154 56.046 -20.237 1.00 30.20 721 GLN A C 1
ATOM 5941 O O . GLN A 1 721 ? 43.989 56.144 -19.874 1.00 30.20 721 GLN A O 1
ATOM 5946 N N . LYS A 1 722 ? 45.573 55.036 -21.013 1.00 39.75 722 LYS A N 1
ATOM 5947 C CA . LYS A 1 722 ? 44.810 53.837 -21.377 1.00 39.75 722 LYS A CA 1
ATOM 5948 C C . LYS A 1 722 ? 44.284 53.116 -20.125 1.00 39.75 722 LYS A C 1
ATOM 5950 O O . LYS A 1 722 ? 45.010 52.325 -19.529 1.00 39.75 722 LYS A O 1
ATOM 5955 N N . HIS A 1 723 ? 43.013 53.316 -19.793 1.00 37.53 723 HIS A N 1
ATOM 5956 C CA . HIS A 1 723 ? 42.214 52.318 -19.086 1.00 37.53 723 HIS A CA 1
ATOM 5957 C C . HIS A 1 723 ? 41.409 51.524 -20.118 1.00 37.53 723 HIS A C 1
ATOM 5959 O O . HIS A 1 723 ? 40.496 52.034 -20.762 1.00 37.53 723 HIS A O 1
ATOM 5965 N N . THR A 1 724 ? 41.790 50.265 -20.309 1.00 41.62 724 THR A N 1
ATOM 5966 C CA . THR A 1 724 ? 41.096 49.298 -21.162 1.00 41.62 724 THR A CA 1
ATOM 5967 C C . THR A 1 724 ? 39.799 48.862 -20.472 1.00 41.62 724 THR A C 1
ATOM 5969 O O . THR A 1 724 ? 39.770 47.834 -19.802 1.00 41.62 724 THR 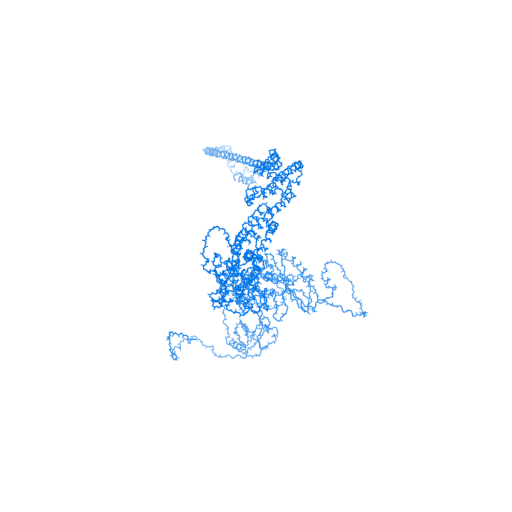A O 1
ATOM 5972 N N . LEU A 1 725 ? 38.732 49.657 -20.578 1.00 43.97 725 LEU A N 1
ATOM 5973 C CA . LEU A 1 725 ? 37.391 49.241 -20.155 1.00 43.97 725 LEU A CA 1
ATOM 5974 C C . LEU A 1 725 ? 36.853 48.201 -21.153 1.00 43.97 725 LEU A C 1
ATOM 5976 O O . LEU A 1 725 ? 36.753 48.459 -22.355 1.00 43.97 725 LEU A O 1
ATOM 5980 N N . SER A 1 726 ? 36.551 46.997 -20.664 1.00 47.75 726 SER A N 1
ATOM 5981 C CA . SER A 1 726 ? 35.965 45.910 -21.451 1.00 47.75 726 SER A CA 1
ATOM 5982 C C . SER A 1 726 ? 34.535 46.273 -21.859 1.00 47.75 726 SER A C 1
ATOM 5984 O O . SER A 1 726 ? 33.638 46.307 -21.017 1.00 47.75 726 SER A O 1
ATOM 5986 N N . LYS A 1 727 ? 34.311 46.541 -23.148 1.00 57.50 727 LYS A N 1
ATOM 5987 C CA . LYS A 1 727 ? 32.958 46.692 -23.704 1.00 57.50 727 LYS A CA 1
ATOM 5988 C C . LYS A 1 727 ? 32.221 45.348 -23.651 1.00 57.50 727 LYS A C 1
ATOM 5990 O O . LYS A 1 727 ? 32.831 44.312 -23.917 1.00 57.50 727 LYS A O 1
ATOM 5995 N N . VAL A 1 728 ? 30.932 45.371 -23.320 1.00 66.06 728 VAL A N 1
ATOM 5996 C CA . VAL A 1 728 ? 30.072 44.183 -23.162 1.00 66.06 728 VAL A CA 1
ATOM 5997 C C . VAL A 1 728 ? 29.009 44.187 -24.273 1.00 66.06 728 VAL A C 1
ATOM 5999 O O . VAL A 1 728 ? 28.616 45.268 -24.727 1.00 66.06 728 VAL A O 1
ATOM 6002 N N . PRO A 1 729 ? 28.548 43.019 -24.763 1.00 67.56 729 PRO A N 1
ATOM 6003 C CA . PRO A 1 729 ? 27.407 42.967 -25.672 1.00 67.56 729 PRO A CA 1
ATOM 6004 C C . PRO A 1 729 ? 26.171 43.646 -25.073 1.00 67.56 729 PRO A C 1
ATOM 6006 O O . PRO A 1 729 ? 25.899 43.474 -23.888 1.00 67.56 729 PRO A O 1
ATOM 6009 N N . LEU A 1 730 ? 25.415 44.389 -25.887 1.00 71.50 730 LEU A N 1
ATOM 6010 C CA . LEU A 1 730 ? 24.104 44.919 -25.495 1.00 71.50 730 LEU A CA 1
ATOM 6011 C C . LEU A 1 730 ? 23.221 43.768 -24.991 1.00 71.50 730 LEU A C 1
ATOM 6013 O O . LEU A 1 730 ? 23.078 42.791 -25.715 1.00 71.50 730 LEU A O 1
ATOM 6017 N N . GLU A 1 731 ? 22.638 43.862 -23.797 1.00 66.69 731 GLU A N 1
ATOM 6018 C CA . GLU A 1 731 ? 21.706 42.862 -23.258 1.00 66.69 731 GLU A CA 1
ATOM 6019 C C . GLU A 1 731 ? 20.269 43.392 -23.379 1.00 66.69 731 GLU A C 1
ATOM 6021 O O . GLU A 1 731 ? 19.984 44.531 -23.006 1.00 66.69 731 GLU A O 1
ATOM 6026 N N . LEU A 1 732 ? 19.375 42.597 -23.973 1.00 72.44 732 LEU A N 1
ATOM 6027 C CA . LEU A 1 732 ? 17.990 42.997 -24.236 1.00 72.44 732 LEU A CA 1
ATOM 6028 C C . LEU A 1 732 ? 17.065 42.560 -23.099 1.00 72.44 732 LEU A C 1
ATOM 6030 O O . LEU A 1 732 ? 17.052 41.392 -22.716 1.00 72.44 732 LEU A O 1
ATOM 6034 N N . ASP A 1 733 ? 16.230 43.484 -22.626 1.00 81.06 733 ASP A N 1
ATOM 6035 C CA . ASP A 1 733 ? 15.175 43.188 -21.660 1.00 81.06 733 ASP A CA 1
ATOM 6036 C C . ASP A 1 733 ? 13.952 42.579 -22.370 1.00 81.06 733 ASP A C 1
ATOM 6038 O O . ASP A 1 733 ? 13.079 43.280 -22.896 1.00 81.06 733 ASP A O 1
ATOM 6042 N N . ILE A 1 734 ? 13.911 41.243 -22.403 1.00 83.44 734 ILE A N 1
ATOM 6043 C CA . ILE A 1 734 ? 12.802 40.469 -22.980 1.00 83.44 734 ILE A CA 1
ATOM 6044 C C . ILE A 1 734 ? 11.499 40.720 -22.205 1.00 83.44 734 ILE A C 1
ATOM 6046 O O . ILE A 1 734 ? 10.430 40.730 -22.814 1.00 83.44 734 ILE A O 1
ATOM 6050 N N . GLN A 1 735 ? 11.560 40.977 -20.894 1.00 83.94 735 GLN A N 1
ATOM 6051 C CA . GLN A 1 735 ? 10.362 41.238 -20.096 1.00 83.94 735 GLN A CA 1
ATOM 6052 C C . GLN A 1 735 ? 9.724 42.565 -20.509 1.00 83.94 735 GLN A C 1
ATOM 6054 O O . GLN A 1 735 ? 8.530 42.608 -20.795 1.00 83.94 735 GLN A O 1
ATOM 6059 N N . LYS A 1 736 ? 10.530 43.617 -20.676 1.00 84.38 736 LYS A N 1
ATOM 6060 C CA . LYS A 1 736 ? 10.053 44.905 -21.197 1.00 84.38 736 LYS A CA 1
ATOM 6061 C C . LYS A 1 736 ? 9.466 44.779 -22.605 1.00 84.38 736 LYS A C 1
ATOM 6063 O O . LYS A 1 736 ? 8.477 45.436 -22.923 1.00 84.38 736 LYS A O 1
ATOM 6068 N N . PHE A 1 737 ? 10.047 43.935 -23.459 1.00 88.38 737 PHE A N 1
ATOM 6069 C CA . PHE A 1 737 ? 9.483 43.647 -24.780 1.00 88.38 737 PHE A CA 1
ATOM 6070 C C . PHE A 1 737 ? 8.098 42.990 -24.681 1.00 88.38 737 PHE A C 1
ATOM 6072 O O . PHE A 1 737 ? 7.168 43.391 -25.384 1.00 88.38 737 PHE A O 1
ATOM 6079 N N . ILE A 1 738 ? 7.950 42.019 -23.777 1.00 89.38 738 ILE A N 1
ATOM 6080 C CA . ILE A 1 738 ? 6.684 41.330 -23.508 1.00 89.38 738 ILE A CA 1
ATOM 6081 C C . ILE A 1 738 ? 5.637 42.291 -22.941 1.00 89.38 738 ILE A C 1
ATOM 6083 O O . ILE A 1 738 ? 4.482 42.218 -23.353 1.00 89.38 738 ILE A O 1
ATOM 6087 N N . ASP A 1 739 ? 6.022 43.216 -22.063 1.00 86.94 739 ASP A N 1
ATOM 6088 C CA . ASP A 1 739 ? 5.104 44.198 -21.479 1.00 86.94 739 ASP A CA 1
ATOM 6089 C C . ASP A 1 739 ? 4.523 45.135 -22.554 1.00 86.94 739 ASP A C 1
ATOM 6091 O O . ASP A 1 739 ? 3.323 45.415 -22.564 1.00 86.94 739 ASP A O 1
ATOM 6095 N N . ILE A 1 740 ? 5.345 45.573 -23.516 1.00 87.25 740 ILE A N 1
ATOM 6096 C CA . ILE A 1 740 ? 4.873 46.379 -24.654 1.00 87.25 740 ILE A CA 1
ATOM 6097 C C . ILE A 1 740 ? 3.997 45.538 -25.589 1.00 87.25 740 ILE A C 1
ATOM 6099 O O . ILE A 1 740 ? 2.947 46.002 -26.035 1.00 87.25 740 ILE A O 1
ATOM 6103 N N . LEU A 1 741 ? 4.381 44.287 -25.858 1.00 90.31 741 LEU A N 1
ATOM 6104 C CA . LEU A 1 741 ? 3.572 43.368 -26.657 1.00 90.31 741 LEU A CA 1
ATOM 6105 C C . LEU A 1 741 ? 2.203 43.100 -26.007 1.00 90.31 741 LEU A C 1
ATOM 6107 O O . LEU A 1 741 ? 1.198 43.038 -26.712 1.00 90.31 741 LEU A O 1
ATOM 6111 N N . ALA A 1 742 ? 2.140 42.993 -24.677 1.00 88.62 742 ALA A N 1
ATOM 6112 C CA . ALA A 1 742 ? 0.904 42.784 -23.927 1.00 88.62 742 ALA A CA 1
ATOM 6113 C C . ALA A 1 742 ? -0.105 43.921 -24.146 1.00 88.62 742 ALA A C 1
ATOM 6115 O O . ALA A 1 742 ? -1.301 43.666 -24.288 1.00 88.62 742 ALA A O 1
ATOM 6116 N N . LEU A 1 743 ? 0.368 45.170 -24.224 1.00 86.44 743 LEU A N 1
ATOM 6117 C CA . LEU A 1 743 ? -0.483 46.328 -24.514 1.00 86.44 743 LEU A CA 1
ATOM 6118 C C . LEU A 1 743 ? -1.097 46.244 -25.919 1.00 86.44 743 LEU A C 1
ATOM 6120 O O . LEU A 1 743 ? -2.289 46.512 -26.086 1.00 86.44 743 LEU A O 1
ATOM 6124 N N . GLU A 1 744 ? -0.321 45.817 -26.918 1.00 86.38 744 GLU A N 1
ATOM 6125 C CA . GLU A 1 744 ? -0.837 45.635 -28.280 1.00 86.38 744 GLU A CA 1
ATOM 6126 C C . GLU A 1 744 ? -1.795 44.449 -28.383 1.00 86.38 744 GLU A C 1
ATOM 6128 O O . GLU A 1 744 ? -2.831 44.549 -29.039 1.00 86.38 744 GLU A O 1
ATOM 6133 N N . LEU A 1 745 ? -1.497 43.339 -27.708 1.00 87.44 745 LEU A N 1
ATOM 6134 C CA . LEU A 1 745 ? -2.374 42.168 -27.663 1.00 87.44 745 LEU A CA 1
ATOM 6135 C C . LEU A 1 745 ? -3.717 42.489 -26.994 1.00 87.44 745 LEU A C 1
ATOM 6137 O O . LEU A 1 745 ? -4.774 42.084 -27.485 1.00 87.44 745 LEU A O 1
ATOM 6141 N N . LYS A 1 746 ? -3.708 43.321 -25.950 1.00 86.25 746 LYS A N 1
ATOM 6142 C CA . LYS A 1 746 ? -4.933 43.808 -25.311 1.00 86.25 746 LYS A CA 1
ATOM 6143 C C . LYS A 1 746 ? -5.808 44.620 -26.270 1.00 86.25 746 LYS A C 1
ATOM 6145 O O . LYS A 1 746 ? -7.031 44.510 -26.224 1.00 86.25 746 LYS A O 1
ATOM 6150 N N . SER A 1 747 ? -5.206 45.381 -27.190 1.00 81.38 747 SER A N 1
ATOM 6151 C CA . SER A 1 747 ? -5.945 46.170 -28.192 1.00 81.38 747 SER A CA 1
ATOM 6152 C C . SER A 1 747 ? -6.729 45.319 -29.203 1.00 81.38 747 SER A C 1
ATOM 6154 O O . SER A 1 747 ? -7.699 45.797 -29.786 1.00 81.38 747 SER A O 1
ATOM 6156 N N . ILE A 1 748 ? -6.350 44.048 -29.369 1.00 82.25 748 ILE A N 1
ATOM 6157 C CA . ILE A 1 748 ? -7.036 43.068 -30.225 1.00 82.25 748 ILE A CA 1
ATOM 6158 C C . ILE A 1 748 ? -7.849 42.042 -29.411 1.00 82.25 748 ILE A C 1
ATOM 6160 O O . ILE A 1 748 ? -8.255 41.006 -29.937 1.00 82.25 748 ILE A O 1
ATOM 6164 N N . GLY A 1 749 ? -8.108 42.330 -28.129 1.00 80.31 749 GLY A N 1
ATOM 6165 C CA . GLY A 1 749 ? -8.960 41.525 -27.251 1.00 80.31 749 GLY A CA 1
ATOM 6166 C C . GLY A 1 749 ? -8.293 40.271 -26.679 1.00 80.31 749 GLY A C 1
ATOM 6167 O O . GLY A 1 749 ? -8.987 39.287 -26.421 1.00 80.31 749 GLY A O 1
ATOM 6168 N N . VAL A 1 750 ? -6.968 40.259 -26.525 1.00 85.75 750 VAL A N 1
ATOM 6169 C CA . VAL A 1 750 ? -6.219 39.173 -25.872 1.00 85.75 750 VAL A CA 1
ATOM 6170 C C . VAL A 1 750 ? -5.764 39.642 -24.488 1.00 85.75 750 VAL A C 1
ATOM 6172 O O . VAL A 1 750 ? -4.847 40.453 -24.382 1.00 85.75 750 VAL A O 1
ATOM 6175 N N . ASP A 1 751 ? -6.400 39.123 -23.433 1.00 79.38 751 ASP A N 1
ATOM 6176 C CA . ASP A 1 751 ? -6.132 39.528 -22.041 1.00 79.38 751 ASP A CA 1
ATOM 6177 C C . ASP A 1 751 ? -5.132 38.619 -21.301 1.00 79.38 751 ASP A C 1
ATOM 6179 O O . ASP A 1 751 ? -4.497 39.059 -20.346 1.00 79.38 751 ASP A O 1
ATOM 6183 N N . ASP A 1 752 ? -4.992 37.356 -21.722 1.00 83.62 752 ASP A N 1
ATOM 6184 C CA . ASP A 1 752 ? -4.157 36.341 -21.060 1.00 83.62 752 ASP A CA 1
ATOM 6185 C C . ASP A 1 752 ? -3.355 35.541 -22.102 1.00 83.62 752 ASP A C 1
ATOM 6187 O O . ASP A 1 752 ? -3.917 34.939 -23.028 1.00 83.62 752 ASP A O 1
ATOM 6191 N N . PHE A 1 753 ? -2.027 35.539 -21.963 1.00 89.06 753 PHE A N 1
ATOM 6192 C CA . PHE A 1 753 ? -1.111 34.815 -22.842 1.00 89.06 753 PHE A CA 1
ATOM 6193 C C . PHE A 1 753 ? 0.088 34.256 -22.068 1.00 89.06 753 PHE A C 1
ATOM 6195 O O . PHE A 1 753 ? 0.563 34.827 -21.089 1.00 89.06 753 PHE A O 1
ATOM 6202 N N . LYS A 1 754 ? 0.615 33.131 -22.551 1.00 90.56 754 LYS A N 1
ATOM 6203 C CA . LYS A 1 754 ? 1.864 32.518 -22.093 1.00 90.56 754 LYS A CA 1
ATOM 6204 C C . LYS A 1 754 ? 2.949 32.765 -23.133 1.00 90.56 754 LYS A C 1
ATOM 6206 O O . LYS A 1 754 ? 2.665 32.754 -24.327 1.00 90.56 754 LYS A O 1
ATOM 6211 N N . HIS A 1 755 ? 4.195 32.924 -22.706 1.00 90.12 755 HIS A N 1
ATOM 6212 C CA . HIS A 1 755 ? 5.333 32.981 -23.617 1.00 90.12 755 HIS A CA 1
ATOM 6213 C C . HIS A 1 755 ? 6.376 31.907 -23.284 1.00 90.12 755 HIS A C 1
ATOM 6215 O O . HIS A 1 755 ? 6.441 31.404 -22.160 1.00 90.12 755 HIS A O 1
ATOM 6221 N N . VAL A 1 756 ? 7.165 31.538 -24.287 1.00 91.19 756 VAL A N 1
ATOM 6222 C CA . VAL A 1 756 ? 8.259 30.569 -24.218 1.00 91.19 756 VAL A CA 1
ATOM 6223 C C . VAL A 1 756 ? 9.457 31.193 -24.923 1.00 91.19 756 VAL A C 1
ATOM 6225 O O . VAL A 1 756 ? 9.394 31.439 -26.125 1.00 91.19 756 VAL A O 1
ATOM 6228 N N . ASP A 1 757 ? 10.529 31.456 -24.176 1.00 90.88 757 ASP A N 1
ATOM 6229 C CA . ASP A 1 757 ? 11.795 31.973 -24.705 1.00 90.88 757 ASP A CA 1
ATOM 6230 C C . ASP A 1 757 ? 12.821 30.839 -24.841 1.00 90.88 757 ASP A C 1
ATOM 6232 O O . ASP A 1 757 ? 13.109 30.118 -23.878 1.00 90.88 757 ASP A O 1
ATOM 6236 N N . LEU A 1 758 ? 13.348 30.658 -26.052 1.00 91.81 758 LEU A N 1
ATOM 6237 C CA . LEU A 1 758 ? 14.366 29.663 -26.368 1.00 91.81 758 LEU A CA 1
ATOM 6238 C C . LEU A 1 758 ? 15.643 30.350 -26.854 1.00 91.81 758 LEU A C 1
ATOM 6240 O O . LEU A 1 758 ? 15.661 30.986 -27.907 1.00 91.81 758 LEU A O 1
ATOM 6244 N N . ASP A 1 759 ? 16.736 30.139 -26.126 1.00 90.00 759 ASP A N 1
ATOM 6245 C CA . ASP A 1 759 ? 18.048 30.714 -26.410 1.00 90.00 759 ASP A CA 1
ATOM 6246 C C . ASP A 1 759 ? 18.840 29.786 -27.346 1.00 90.00 759 ASP A C 1
ATOM 6248 O O . ASP A 1 759 ? 18.893 28.562 -27.180 1.00 90.00 759 ASP A O 1
ATOM 6252 N N . SER A 1 760 ? 19.457 30.380 -28.361 1.00 90.50 760 SER A N 1
ATOM 6253 C CA . SER A 1 760 ? 20.404 29.730 -29.267 1.00 90.50 760 SER A CA 1
ATOM 6254 C C . SER A 1 760 ? 21.570 30.648 -29.639 1.00 90.50 760 SER A C 1
ATOM 6256 O O . SER A 1 760 ? 22.178 30.514 -30.709 1.00 90.50 760 SER A O 1
ATOM 6258 N N . SER A 1 761 ? 21.862 31.602 -28.759 1.00 87.38 761 SER A N 1
ATOM 6259 C CA . SER A 1 761 ? 22.929 32.575 -28.916 1.00 87.38 761 SER A CA 1
ATOM 6260 C C . SER A 1 761 ? 24.281 31.874 -29.067 1.00 87.38 761 SER A C 1
ATOM 6262 O O . SER A 1 761 ? 24.548 30.803 -28.520 1.00 87.38 761 SER A O 1
ATOM 6264 N N . SER A 1 762 ? 25.148 32.474 -29.872 1.00 86.06 762 SER A N 1
ATOM 6265 C CA . SER A 1 762 ? 26.497 31.986 -30.165 1.00 86.06 762 SER A CA 1
ATOM 6266 C C . SER A 1 762 ? 27.521 33.025 -29.735 1.00 86.06 762 SER A C 1
ATOM 6268 O O . SER A 1 762 ? 27.162 34.166 -29.489 1.00 86.06 762 SER A O 1
ATOM 6270 N N . SER A 1 763 ? 28.812 32.700 -29.757 1.00 80.38 763 SER A N 1
ATOM 6271 C CA . SER A 1 763 ? 29.869 33.670 -29.428 1.00 80.38 763 SER A CA 1
ATOM 6272 C C . SER A 1 763 ? 29.900 34.924 -30.319 1.00 80.38 763 SER A C 1
ATOM 6274 O O . SER A 1 763 ? 30.572 35.890 -29.974 1.00 80.38 763 SER A O 1
ATOM 6276 N N . LYS A 1 764 ? 29.197 34.927 -31.462 1.00 82.50 764 LYS A N 1
ATOM 6277 C CA . LYS A 1 764 ? 29.183 36.038 -32.432 1.00 82.50 764 LYS A CA 1
ATOM 6278 C C . LYS A 1 764 ? 27.828 36.740 -32.572 1.00 82.50 764 LYS A C 1
ATOM 6280 O O . LYS A 1 764 ? 27.770 37.842 -33.114 1.00 82.50 764 LYS A O 1
ATOM 6285 N N . LYS A 1 765 ? 26.739 36.101 -32.140 1.00 86.69 765 LYS A N 1
ATOM 6286 C CA . LYS A 1 765 ? 25.369 36.520 -32.463 1.00 86.69 765 LYS A CA 1
ATOM 6287 C C . LYS A 1 765 ? 24.402 36.156 -31.342 1.00 86.69 765 LYS A C 1
ATOM 6289 O O . LYS A 1 765 ? 24.384 34.994 -30.933 1.00 86.69 765 LYS A O 1
ATOM 6294 N N . TYR A 1 766 ? 23.566 37.112 -30.951 1.00 88.31 766 TYR A N 1
ATOM 6295 C CA . TYR A 1 766 ? 22.381 36.897 -30.123 1.00 88.31 766 TYR A CA 1
ATOM 6296 C C . TYR A 1 766 ? 21.255 36.298 -30.972 1.00 88.31 766 TYR A C 1
ATOM 6298 O O . TYR A 1 766 ? 21.011 36.779 -32.083 1.00 88.31 766 TYR A O 1
ATOM 6306 N N . SER A 1 767 ? 20.599 35.240 -30.489 1.00 89.75 767 SER A N 1
ATOM 6307 C CA . SER A 1 767 ? 19.509 34.580 -31.221 1.00 89.75 767 SER A CA 1
ATOM 6308 C C . SER A 1 767 ? 18.542 33.884 -30.266 1.00 89.75 767 SER A C 1
ATOM 6310 O O . SER A 1 767 ? 18.821 32.782 -29.784 1.00 89.75 767 SER A O 1
ATOM 6312 N N . HIS A 1 768 ? 17.405 34.530 -30.027 1.00 91.25 768 HIS A N 1
ATOM 6313 C CA . HIS A 1 768 ? 16.313 34.033 -29.196 1.00 91.25 768 HIS A CA 1
ATOM 6314 C C . HIS A 1 768 ? 15.064 33.785 -30.045 1.00 91.25 768 HIS A C 1
ATOM 6316 O O . HIS A 1 768 ? 14.722 34.583 -30.915 1.00 91.25 768 HIS A O 1
ATOM 6322 N N . HIS A 1 769 ? 14.383 32.670 -29.797 1.00 91.94 769 HIS A N 1
ATOM 6323 C CA . HIS A 1 769 ? 13.102 32.347 -30.416 1.00 91.94 769 HIS A CA 1
ATOM 6324 C C . HIS A 1 769 ? 12.007 32.506 -29.360 1.00 91.94 769 HIS A C 1
ATOM 6326 O O . HIS A 1 769 ? 11.918 31.693 -28.437 1.00 91.94 769 HIS A O 1
ATOM 6332 N N . LEU A 1 770 ? 11.170 33.530 -29.511 1.00 92.25 770 LEU A N 1
ATOM 6333 C CA . LEU A 1 770 ? 10.081 33.817 -28.584 1.00 92.25 770 LEU A CA 1
ATOM 6334 C C . LEU A 1 770 ? 8.750 33.354 -29.183 1.00 92.25 770 LEU A C 1
ATOM 6336 O O . LEU A 1 770 ? 8.303 33.884 -30.200 1.00 92.25 770 LEU A O 1
ATOM 6340 N N . ILE A 1 771 ? 8.104 32.382 -28.538 1.00 93.00 771 ILE A N 1
ATOM 6341 C CA . ILE A 1 771 ? 6.766 31.897 -28.902 1.00 93.00 771 ILE A CA 1
ATOM 6342 C C . ILE A 1 771 ? 5.749 32.441 -27.900 1.00 93.00 771 ILE A C 1
ATOM 6344 O O . ILE A 1 771 ? 5.929 32.294 -26.695 1.00 93.00 771 ILE A O 1
ATOM 6348 N N . VAL A 1 772 ? 4.667 33.046 -28.388 1.00 91.88 772 VAL A N 1
ATOM 6349 C CA . VAL A 1 772 ? 3.591 33.643 -27.589 1.00 91.88 772 VAL A CA 1
ATOM 6350 C C . VAL A 1 772 ? 2.280 32.920 -27.883 1.00 91.88 772 VAL A C 1
ATOM 6352 O O . VAL A 1 772 ? 1.730 33.008 -28.981 1.00 91.88 772 VAL A O 1
ATOM 6355 N N . ARG A 1 773 ? 1.784 32.200 -26.877 1.00 89.25 773 ARG A N 1
ATOM 6356 C CA . ARG A 1 773 ? 0.568 31.387 -26.908 1.00 89.25 773 ARG A CA 1
ATOM 6357 C C . ARG A 1 773 ? -0.566 32.128 -26.222 1.00 89.25 773 ARG A C 1
ATOM 6359 O O . ARG A 1 773 ? -0.518 32.372 -25.017 1.00 89.25 773 ARG A O 1
ATOM 6366 N N . MET A 1 774 ? -1.592 32.474 -26.984 1.00 87.62 774 MET A N 1
ATOM 6367 C CA . MET A 1 774 ? -2.752 33.198 -26.473 1.00 87.62 774 MET A CA 1
ATOM 6368 C C . MET A 1 774 ? -3.799 32.190 -26.000 1.00 87.62 774 MET A C 1
ATOM 6370 O O . MET A 1 774 ? -4.094 31.212 -26.687 1.00 87.62 774 MET A O 1
ATOM 6374 N N . LYS A 1 775 ? -4.361 32.393 -24.809 1.00 82.19 775 LYS A N 1
ATOM 6375 C CA . LYS A 1 775 ? -5.309 31.432 -24.241 1.00 82.19 775 LYS A CA 1
ATOM 6376 C C . LYS A 1 775 ? -6.632 31.480 -25.003 1.00 82.19 775 LYS A C 1
ATOM 6378 O O . LYS A 1 775 ? -7.239 32.541 -25.115 1.00 82.19 775 LYS A O 1
ATOM 6383 N N . ASN A 1 776 ? -7.085 30.333 -25.510 1.00 82.12 776 ASN A N 1
ATOM 6384 C CA . ASN A 1 776 ? -8.319 30.179 -26.294 1.00 82.12 776 ASN A CA 1
ATOM 6385 C C . ASN A 1 776 ? -8.398 31.046 -27.568 1.00 82.12 776 ASN A C 1
ATOM 6387 O O . ASN A 1 776 ? -9.484 31.168 -28.130 1.00 82.12 776 ASN A O 1
ATOM 6391 N N . LYS A 1 777 ? -7.289 31.636 -28.044 1.00 86.44 777 LYS A N 1
ATOM 6392 C CA . LYS A 1 777 ? -7.259 32.491 -29.243 1.00 86.44 777 LYS A CA 1
ATOM 6393 C C . LYS A 1 777 ? -6.050 32.190 -30.126 1.00 86.44 777 LYS A C 1
ATOM 6395 O O . LYS A 1 777 ? -4.968 31.927 -29.618 1.00 86.44 777 LYS A O 1
ATOM 6400 N N . LYS A 1 778 ? -6.212 32.262 -31.448 1.00 88.25 778 LYS A N 1
ATOM 6401 C CA . LYS A 1 778 ? -5.130 32.141 -32.446 1.00 88.25 778 LYS A CA 1
ATOM 6402 C C . LYS A 1 778 ? -5.378 33.098 -33.596 1.00 88.25 778 LYS A C 1
ATOM 6404 O O . LYS A 1 778 ? -6.523 33.428 -33.872 1.00 88.25 778 LYS A O 1
ATOM 6409 N N . PHE A 1 779 ? -4.341 33.514 -34.312 1.00 88.88 779 PHE A N 1
ATOM 6410 C CA . PHE A 1 779 ? -4.572 34.209 -35.577 1.00 88.88 779 PHE A CA 1
ATOM 6411 C C . PHE A 1 779 ? -5.138 33.235 -36.606 1.00 88.88 779 PHE A C 1
ATOM 6413 O O . PHE A 1 779 ? -4.746 32.067 -36.649 1.00 88.88 779 PHE A O 1
ATOM 6420 N N . LYS A 1 780 ? -6.041 33.731 -37.455 1.00 85.94 780 LYS A N 1
ATOM 6421 C CA . LYS A 1 780 ? -6.699 32.938 -38.500 1.00 85.94 780 LYS A CA 1
ATOM 6422 C C . LYS A 1 780 ? -5.707 32.236 -39.426 1.00 85.94 780 LYS A C 1
ATOM 6424 O O . LYS A 1 780 ? -5.991 31.137 -39.885 1.00 85.94 780 LYS A O 1
ATOM 6429 N N . ASN A 1 781 ? -4.577 32.881 -39.718 1.00 86.81 781 ASN A N 1
ATOM 6430 C CA . ASN A 1 781 ? -3.481 32.309 -40.493 1.00 86.81 781 ASN A CA 1
ATOM 6431 C C . ASN A 1 781 ? -2.152 33.047 -40.258 1.00 86.81 781 ASN A C 1
ATOM 6433 O O . ASN A 1 781 ? -2.114 34.169 -39.743 1.00 86.81 781 ASN A O 1
ATOM 6437 N N . ASN A 1 782 ? -1.062 32.433 -40.720 1.00 86.19 782 ASN A N 1
ATOM 6438 C CA . ASN A 1 782 ? 0.291 32.992 -40.695 1.00 86.19 782 ASN A CA 1
ATOM 6439 C C . ASN A 1 782 ? 0.423 34.381 -41.352 1.00 86.19 782 ASN A C 1
ATOM 6441 O O . ASN A 1 782 ? 1.218 35.196 -40.888 1.00 86.19 782 ASN A O 1
ATOM 6445 N N . LEU A 1 783 ? -0.356 34.687 -42.396 1.00 85.06 783 LEU A N 1
ATOM 6446 C CA . LEU A 1 783 ? -0.312 35.994 -43.061 1.00 85.06 783 LEU A CA 1
ATOM 6447 C C . LEU A 1 783 ? -0.801 37.117 -42.134 1.00 85.06 783 LEU A C 1
ATOM 6449 O O . LEU A 1 783 ? -0.198 38.188 -42.098 1.00 85.06 783 LEU A O 1
ATOM 6453 N N . GLN A 1 784 ? -1.854 36.870 -41.353 1.00 86.94 784 GLN A N 1
ATOM 6454 C CA . GLN A 1 784 ? -2.373 37.842 -40.389 1.00 86.94 784 GLN A CA 1
ATOM 6455 C C . GLN A 1 784 ? -1.416 38.077 -39.219 1.00 86.94 784 GLN A C 1
ATOM 6457 O O . GLN A 1 784 ? -1.229 39.232 -38.830 1.00 86.94 784 GLN A O 1
ATOM 6462 N N . CYS A 1 785 ? -0.734 37.031 -38.733 1.00 87.88 785 CYS A N 1
ATOM 6463 C CA . CYS A 1 785 ? 0.387 37.207 -37.805 1.00 87.88 785 CYS A CA 1
ATOM 6464 C C . CYS A 1 785 ? 1.461 38.122 -38.405 1.00 87.88 785 CYS A C 1
ATOM 6466 O O . CYS A 1 785 ? 1.943 39.031 -37.734 1.00 87.88 785 CYS A O 1
ATOM 6468 N N . GLY A 1 786 ? 1.805 37.926 -39.682 1.00 86.62 786 GLY A N 1
ATOM 6469 C CA . GLY A 1 786 ? 2.774 38.767 -40.383 1.00 86.62 786 GLY A CA 1
ATOM 6470 C C . GLY A 1 786 ? 2.357 40.236 -40.456 1.00 86.62 786 GLY A C 1
ATOM 6471 O O . GLY A 1 786 ? 3.185 41.115 -40.223 1.00 86.62 786 GLY A O 1
ATOM 6472 N N . ILE A 1 787 ? 1.077 40.528 -40.711 1.00 87.19 787 ILE A N 1
ATOM 6473 C CA . ILE A 1 787 ? 0.555 41.907 -40.720 1.00 87.19 787 ILE A CA 1
ATOM 6474 C C . ILE A 1 787 ? 0.653 42.525 -39.320 1.00 87.19 787 ILE A C 1
ATOM 6476 O O . ILE A 1 787 ? 1.114 43.659 -39.185 1.00 87.19 787 ILE A O 1
ATOM 6480 N N . PHE A 1 788 ? 0.269 41.778 -38.281 1.00 89.94 788 PHE A N 1
ATOM 6481 C CA . PHE A 1 788 ? 0.387 42.219 -36.891 1.00 89.94 788 PHE A CA 1
ATOM 6482 C C . PHE A 1 788 ? 1.839 42.531 -36.516 1.00 89.94 788 PHE A C 1
ATOM 6484 O O . PHE A 1 788 ? 2.129 43.638 -36.066 1.00 89.94 788 PHE A O 1
ATOM 6491 N N . VAL A 1 789 ? 2.767 41.605 -36.776 1.00 89.69 789 VAL A N 1
ATOM 6492 C CA . VAL A 1 789 ? 4.193 41.799 -36.474 1.00 89.69 789 VAL A CA 1
ATOM 6493 C C . VAL A 1 789 ? 4.785 42.953 -37.279 1.00 89.69 789 VAL A C 1
ATOM 6495 O O . VAL A 1 789 ? 5.560 43.728 -36.731 1.00 89.69 789 VAL A O 1
ATOM 6498 N N . THR A 1 790 ? 4.368 43.152 -38.531 1.00 88.62 790 THR A N 1
ATOM 6499 C CA . THR A 1 790 ? 4.797 44.306 -39.341 1.00 88.62 790 THR A CA 1
ATOM 6500 C C . THR A 1 790 ? 4.329 45.636 -38.741 1.00 88.62 790 THR A C 1
ATOM 6502 O O . THR A 1 790 ? 5.088 46.605 -38.696 1.00 88.62 790 THR A O 1
ATOM 6505 N N . ASN A 1 791 ? 3.079 45.707 -38.276 1.00 87.69 791 ASN A N 1
ATOM 6506 C CA . ASN A 1 791 ? 2.545 46.907 -37.628 1.00 87.69 791 ASN A CA 1
ATOM 6507 C C . ASN A 1 791 ? 3.243 47.172 -36.289 1.00 87.69 791 ASN A C 1
ATOM 6509 O O . ASN A 1 791 ? 3.605 48.312 -35.998 1.00 87.69 791 ASN A O 1
ATOM 6513 N N . PHE A 1 792 ? 3.491 46.116 -35.515 1.00 89.12 792 PHE A N 1
ATOM 6514 C CA . PHE A 1 792 ? 4.229 46.192 -34.262 1.00 89.12 792 PHE A CA 1
ATOM 6515 C C . PHE A 1 792 ? 5.675 46.658 -34.475 1.00 89.12 792 PHE A C 1
ATOM 6517 O O . PHE A 1 792 ? 6.138 47.569 -33.794 1.00 89.12 792 PHE A O 1
ATOM 6524 N N . TYR A 1 793 ? 6.355 46.112 -35.487 1.00 88.75 793 TYR A N 1
ATOM 6525 C CA . TYR A 1 793 ? 7.696 46.521 -35.902 1.00 88.75 793 TYR A CA 1
ATOM 6526 C C . TYR A 1 793 ? 7.753 48.020 -36.227 1.00 88.75 793 TYR A C 1
ATOM 6528 O O . TYR A 1 793 ? 8.624 48.726 -35.722 1.00 88.75 793 TYR A O 1
ATOM 6536 N N . LYS A 1 794 ? 6.805 48.529 -37.029 1.00 86.62 794 LYS A N 1
ATOM 6537 C CA . LYS A 1 794 ? 6.729 49.962 -37.368 1.00 86.62 794 LYS A CA 1
ATOM 6538 C C . LYS A 1 794 ? 6.533 50.831 -36.130 1.00 86.62 794 LYS A C 1
ATOM 6540 O O . LYS A 1 794 ? 7.222 51.829 -35.984 1.00 86.62 794 LYS A O 1
ATOM 6545 N N . LYS A 1 795 ? 5.664 50.416 -35.207 1.00 85.81 795 LYS A N 1
ATOM 6546 C CA . LYS A 1 795 ? 5.416 51.142 -33.956 1.00 85.81 795 LYS A CA 1
ATOM 6547 C C . LYS A 1 795 ? 6.662 51.224 -33.070 1.00 85.81 795 LYS A C 1
ATOM 6549 O O . LYS A 1 795 ? 6.948 52.277 -32.508 1.00 85.81 795 LYS A O 1
ATOM 6554 N N . LEU A 1 796 ? 7.417 50.129 -32.960 1.00 85.81 796 LEU A N 1
ATOM 6555 C CA . LEU A 1 796 ? 8.691 50.117 -32.234 1.00 85.81 796 LEU A CA 1
ATOM 6556 C C . LEU A 1 796 ? 9.729 51.027 -32.901 1.00 85.81 796 LEU A C 1
ATOM 6558 O O . LEU A 1 796 ? 10.453 51.737 -32.204 1.00 85.81 796 LEU A O 1
ATOM 6562 N N . LEU A 1 797 ? 9.762 51.044 -34.237 1.00 84.62 797 LEU A N 1
ATOM 6563 C CA . LEU A 1 797 ? 10.634 51.924 -35.010 1.00 84.62 797 LEU A CA 1
ATOM 6564 C C . LEU A 1 797 ? 10.282 53.407 -34.803 1.00 84.62 797 LEU A C 1
ATOM 6566 O O . LEU A 1 797 ? 11.178 54.201 -34.525 1.00 84.62 797 LEU A O 1
ATOM 6570 N N . ASP A 1 798 ? 8.996 53.764 -34.862 1.00 84.94 798 ASP A N 1
ATOM 6571 C CA . ASP A 1 798 ? 8.502 55.136 -34.667 1.00 84.94 798 ASP A CA 1
ATOM 6572 C C . ASP A 1 798 ? 8.778 55.652 -33.244 1.00 84.94 798 ASP A C 1
ATOM 6574 O O . ASP A 1 798 ? 9.127 56.817 -33.051 1.00 84.94 798 ASP A O 1
ATOM 6578 N N . ASN A 1 799 ? 8.691 54.768 -32.245 1.00 81.50 799 ASN A N 1
ATOM 6579 C CA . ASN A 1 799 ? 9.004 55.075 -30.847 1.00 81.50 799 ASN A CA 1
ATOM 6580 C C . ASN A 1 799 ? 10.507 54.977 -30.518 1.00 81.50 799 ASN A C 1
ATOM 6582 O O . ASN A 1 799 ? 10.890 55.199 -29.369 1.00 81.50 799 ASN A O 1
ATOM 6586 N N . ASN A 1 800 ? 11.357 54.636 -31.496 1.00 78.56 800 ASN A N 1
ATOM 6587 C CA . ASN A 1 800 ? 12.800 54.436 -31.340 1.00 78.56 800 ASN A CA 1
ATOM 6588 C C . ASN A 1 800 ? 13.162 53.420 -30.227 1.00 78.56 800 ASN A C 1
ATOM 6590 O O . ASN A 1 800 ? 14.140 53.592 -29.497 1.00 78.56 800 ASN A O 1
ATOM 6594 N N . GLN A 1 801 ? 12.363 52.356 -30.090 1.00 78.81 801 GLN A N 1
ATOM 6595 C CA . GLN A 1 801 ? 12.514 51.309 -29.077 1.00 78.81 801 GLN A CA 1
ATOM 6596 C C . GLN A 1 801 ? 13.177 50.056 -29.666 1.00 78.81 801 GLN A C 1
ATOM 6598 O O . GLN A 1 801 ? 12.847 49.619 -30.766 1.00 78.81 801 GLN A O 1
ATOM 6603 N N . PHE A 1 802 ? 14.101 49.457 -28.907 1.00 82.06 802 PHE A N 1
ATOM 6604 C CA . PHE A 1 802 ? 14.830 48.233 -29.271 1.00 82.06 802 PHE A CA 1
ATOM 6605 C C . PHE A 1 802 ? 15.520 48.263 -30.653 1.00 82.06 802 PHE A C 1
ATOM 6607 O O . PHE A 1 802 ? 15.484 47.300 -31.428 1.00 82.06 802 PHE A O 1
ATOM 6614 N N . ILE A 1 803 ? 16.165 49.388 -30.960 1.00 82.38 803 ILE A N 1
ATOM 6615 C CA . ILE A 1 803 ? 16.915 49.587 -32.200 1.00 82.38 803 ILE A CA 1
ATOM 6616 C C . ILE A 1 803 ? 18.326 49.005 -32.078 1.00 82.38 803 ILE A C 1
ATOM 6618 O O . ILE A 1 803 ? 19.078 49.346 -31.167 1.00 82.38 803 ILE A O 1
ATOM 6622 N N . ILE A 1 804 ? 18.706 48.181 -33.050 1.00 84.44 804 ILE A N 1
ATOM 6623 C CA . ILE A 1 804 ? 20.035 47.586 -33.203 1.00 84.44 804 ILE A CA 1
ATOM 6624 C C . ILE A 1 804 ? 20.750 48.157 -34.428 1.00 84.44 804 ILE A C 1
ATOM 6626 O O . ILE A 1 804 ? 20.133 48.583 -35.410 1.00 84.44 804 ILE A O 1
ATOM 6630 N N . ARG A 1 805 ? 22.081 48.142 -34.387 1.00 80.62 805 ARG A N 1
ATOM 6631 C CA . ARG A 1 805 ? 22.942 48.493 -35.518 1.00 80.62 805 ARG A CA 1
ATOM 6632 C C . ARG A 1 805 ? 23.266 47.254 -36.338 1.00 80.62 805 ARG A C 1
ATOM 6634 O O . ARG A 1 805 ? 23.582 46.194 -35.798 1.00 80.62 805 ARG A O 1
ATOM 6641 N N . THR A 1 806 ? 23.218 47.412 -37.650 1.00 81.19 806 THR A N 1
ATOM 6642 C CA . THR A 1 806 ? 23.743 46.454 -38.623 1.00 81.19 806 THR A CA 1
ATOM 6643 C C . THR A 1 806 ? 24.936 47.076 -39.344 1.00 81.19 806 THR A C 1
ATOM 6645 O O . THR A 1 806 ? 25.310 48.214 -39.063 1.00 81.19 806 THR A O 1
ATOM 6648 N N . LYS A 1 807 ? 25.539 46.331 -40.271 1.00 74.19 807 LYS A N 1
ATOM 6649 C CA . LYS A 1 807 ? 26.677 46.796 -41.068 1.00 74.19 807 LYS A CA 1
ATOM 6650 C C . LYS A 1 807 ? 26.390 48.098 -41.836 1.00 74.19 807 LYS A C 1
ATOM 6652 O O . LYS A 1 807 ? 27.286 48.930 -41.938 1.00 74.19 807 LYS A O 1
ATOM 6657 N N . ASP A 1 808 ? 25.157 48.268 -42.321 1.00 69.62 808 ASP A N 1
ATOM 6658 C CA . ASP A 1 808 ? 24.791 49.342 -43.254 1.00 69.62 808 ASP A CA 1
ATOM 6659 C C . ASP A 1 808 ? 23.634 50.243 -42.758 1.00 69.62 808 ASP A C 1
ATOM 6661 O O . ASP A 1 808 ? 23.467 51.341 -43.283 1.00 69.62 808 ASP A O 1
ATOM 6665 N N . ASP A 1 809 ? 22.847 49.828 -41.749 1.00 78.56 809 ASP A N 1
ATOM 6666 C CA . ASP A 1 809 ? 21.669 50.586 -41.269 1.00 78.56 809 ASP A CA 1
ATOM 6667 C C . ASP A 1 809 ? 21.271 50.279 -39.800 1.00 78.56 809 ASP A C 1
ATOM 6669 O O . ASP A 1 809 ? 21.849 49.402 -39.145 1.00 78.56 809 ASP A O 1
ATOM 6673 N N . ARG A 1 810 ? 20.261 50.981 -39.267 1.00 79.88 810 ARG A N 1
ATOM 6674 C CA . ARG A 1 810 ? 19.591 50.701 -37.985 1.00 79.88 810 ARG A CA 1
ATOM 6675 C C . ARG A 1 810 ? 18.246 50.013 -38.217 1.00 79.88 810 ARG A C 1
ATOM 6677 O O . ARG A 1 810 ? 17.449 50.465 -39.029 1.00 79.88 810 ARG A O 1
ATOM 6684 N N . LYS A 1 811 ? 17.963 48.953 -37.462 1.00 85.62 811 LYS A N 1
ATOM 6685 C CA . LYS A 1 811 ? 16.685 48.223 -37.534 1.00 85.62 811 LYS A CA 1
ATOM 6686 C C . LYS A 1 811 ? 16.192 47.827 -36.148 1.00 85.62 811 LYS A C 1
ATOM 6688 O O . LYS A 1 811 ? 16.968 47.867 -35.199 1.00 85.62 811 LYS A O 1
ATOM 6693 N N . VAL A 1 812 ? 14.932 47.423 -36.021 1.00 83.94 812 VAL A N 1
ATOM 6694 C CA . VAL A 1 812 ? 14.454 46.769 -34.790 1.00 83.94 812 VAL A CA 1
ATOM 6695 C C . VAL A 1 812 ? 15.022 45.343 -34.755 1.00 83.94 812 VAL A C 1
ATOM 6697 O O . VAL A 1 812 ? 15.238 44.721 -35.794 1.00 83.94 812 VAL A O 1
ATOM 6700 N N . PHE A 1 813 ? 15.279 44.811 -33.567 1.00 84.38 813 PHE A N 1
ATOM 6701 C CA . PHE A 1 813 ? 15.851 43.475 -33.337 1.00 84.38 813 PHE A CA 1
ATOM 6702 C C . PHE A 1 813 ? 14.971 42.263 -33.709 1.00 84.38 813 PHE A C 1
ATOM 6704 O O . PHE A 1 813 ? 15.351 41.126 -33.432 1.00 84.38 813 PHE A O 1
ATOM 6711 N N . ILE A 1 814 ? 13.819 42.499 -34.337 1.00 85.69 814 ILE A N 1
ATOM 6712 C CA . ILE A 1 814 ? 12.882 41.475 -34.811 1.00 85.69 814 ILE A CA 1
ATOM 6713 C C . ILE A 1 814 ? 13.164 41.193 -36.293 1.00 85.69 814 ILE A C 1
ATOM 6715 O O . ILE A 1 814 ? 13.242 42.131 -37.087 1.00 85.69 814 ILE A O 1
ATOM 6719 N N . ASP A 1 815 ? 13.260 39.921 -36.683 1.00 83.06 815 ASP A N 1
ATOM 6720 C CA . ASP A 1 815 ? 13.178 39.522 -38.096 1.00 83.06 815 ASP A CA 1
ATOM 6721 C C . ASP A 1 815 ? 11.708 39.543 -38.564 1.00 83.06 815 ASP A C 1
ATOM 6723 O O . ASP A 1 815 ? 10.882 38.735 -38.131 1.00 83.06 815 ASP A O 1
ATOM 6727 N N . ASP A 1 816 ? 11.361 40.479 -39.449 1.00 73.38 816 ASP A N 1
ATOM 6728 C CA . ASP A 1 816 ? 10.016 40.641 -40.010 1.00 73.38 816 ASP A CA 1
ATOM 6729 C C . ASP A 1 816 ? 9.703 39.622 -41.127 1.00 73.38 816 ASP A C 1
ATOM 6731 O O . ASP A 1 816 ? 8.545 39.444 -41.516 1.00 73.38 816 ASP A O 1
ATOM 6735 N N . GLY A 1 817 ? 10.704 38.866 -41.596 1.00 74.44 817 GLY A N 1
ATOM 6736 C CA . GLY A 1 817 ? 10.578 37.848 -42.645 1.00 74.44 817 GLY A CA 1
ATOM 6737 C C . GLY A 1 817 ? 10.067 36.475 -42.184 1.00 74.44 817 GLY A C 1
ATOM 6738 O O . GLY A 1 817 ? 10.034 35.522 -42.978 1.00 74.44 817 GLY A O 1
ATOM 6739 N N . VAL A 1 818 ? 9.681 36.327 -40.914 1.00 83.31 818 VAL A N 1
ATOM 6740 C CA . VAL A 1 818 ? 9.338 35.021 -40.321 1.00 83.31 818 VAL A CA 1
ATOM 6741 C C . VAL A 1 818 ? 7.998 34.455 -40.806 1.00 83.31 818 VAL A C 1
ATOM 6743 O O . VAL A 1 818 ? 7.871 33.240 -40.930 1.00 83.31 818 VAL A O 1
ATOM 6746 N N . TYR A 1 819 ? 7.029 35.287 -41.195 1.00 83.69 819 TYR A N 1
ATOM 6747 C CA . TYR A 1 819 ? 5.703 34.840 -41.669 1.00 83.69 819 TYR A CA 1
ATOM 6748 C C . TYR A 1 819 ? 5.608 34.688 -43.191 1.00 83.69 819 TYR A C 1
ATOM 6750 O O . TYR A 1 819 ? 4.601 35.006 -43.822 1.00 83.69 819 TYR A O 1
ATOM 6758 N N . THR A 1 820 ? 6.675 34.185 -43.802 1.00 80.62 820 THR A N 1
ATOM 6759 C CA . THR A 1 820 ? 6.698 33.846 -45.227 1.00 80.62 820 THR A CA 1
ATOM 6760 C C . THR A 1 820 ? 6.034 32.489 -45.496 1.00 80.62 820 THR A C 1
ATOM 6762 O O . THR A 1 820 ? 5.880 31.651 -44.605 1.00 80.62 820 THR A O 1
ATOM 6765 N N . LYS A 1 821 ? 5.605 32.262 -46.745 1.00 79.56 821 LYS A N 1
ATOM 6766 C CA . LYS A 1 821 ? 4.917 31.030 -47.163 1.00 79.56 821 LYS A CA 1
ATOM 6767 C C . LYS A 1 821 ? 5.744 29.779 -46.836 1.00 79.56 821 LYS A C 1
ATOM 6769 O O . LYS A 1 821 ? 6.907 29.687 -47.227 1.00 79.56 821 LYS A O 1
ATOM 6774 N N . ASN A 1 822 ? 5.117 28.800 -46.177 1.00 82.19 822 ASN A N 1
ATOM 6775 C CA . ASN A 1 822 ? 5.698 27.497 -45.831 1.00 82.19 822 ASN A CA 1
ATOM 6776 C C . ASN A 1 822 ? 7.028 27.591 -45.051 1.00 82.19 822 ASN A C 1
ATOM 6778 O O . ASN A 1 822 ? 7.979 26.838 -45.313 1.00 82.19 822 ASN A O 1
ATOM 6782 N N . ARG A 1 823 ? 7.121 28.546 -44.113 1.00 85.44 823 ARG A N 1
ATOM 6783 C CA . ARG A 1 823 ? 8.309 28.736 -43.270 1.00 85.44 823 ARG A CA 1
ATOM 6784 C C . ARG A 1 823 ? 8.537 27.521 -42.366 1.00 85.44 823 ARG A C 1
ATOM 6786 O O . ARG A 1 823 ? 7.602 26.863 -41.921 1.00 85.44 823 ARG A O 1
ATOM 6793 N N . ASN A 1 824 ? 9.815 27.225 -42.130 1.00 88.94 824 ASN A N 1
ATOM 6794 C CA . ASN A 1 824 ? 10.258 26.156 -41.243 1.00 88.94 824 ASN A CA 1
ATOM 6795 C C . ASN A 1 824 ? 10.865 26.773 -39.976 1.00 88.94 824 ASN A C 1
ATOM 6797 O O . ASN A 1 824 ? 11.854 27.506 -40.077 1.00 88.94 824 ASN A O 1
ATOM 6801 N N . PHE A 1 825 ? 10.298 26.468 -38.811 1.00 90.44 825 PHE A N 1
ATOM 6802 C CA . PHE A 1 825 ? 10.766 26.937 -37.506 1.00 90.44 825 PHE A CA 1
ATOM 6803 C C . PHE A 1 825 ? 11.528 25.837 -36.784 1.00 90.44 825 PHE A C 1
ATOM 6805 O O . PHE A 1 825 ? 11.111 24.687 -36.767 1.00 90.44 825 PHE A O 1
ATOM 6812 N N . ARG A 1 826 ? 12.692 26.164 -36.222 1.00 91.31 826 ARG A N 1
ATOM 6813 C CA . ARG A 1 826 ? 13.565 25.174 -35.575 1.00 91.31 826 ARG A CA 1
ATOM 6814 C C . ARG A 1 826 ? 12.912 24.645 -34.296 1.00 91.31 826 ARG A C 1
ATOM 6816 O O . ARG A 1 826 ? 12.458 25.443 -33.485 1.00 91.31 826 ARG A O 1
ATOM 6823 N N . LEU A 1 827 ? 12.913 23.323 -34.113 1.00 93.25 827 LEU A N 1
ATOM 6824 C CA . LEU A 1 827 ? 12.326 22.678 -32.934 1.00 93.25 827 LEU A CA 1
ATOM 6825 C C . LEU A 1 827 ? 13.209 22.810 -31.684 1.00 93.25 827 LEU A C 1
ATOM 6827 O O . LEU A 1 827 ? 14.436 22.910 -31.770 1.00 93.25 827 LEU A O 1
ATOM 6831 N N . TYR A 1 828 ? 12.582 22.721 -30.509 1.00 92.12 828 TYR A N 1
ATOM 6832 C CA . TYR A 1 828 ? 13.261 22.612 -29.216 1.00 92.12 828 TYR A CA 1
ATOM 6833 C C . TYR A 1 828 ? 14.272 21.452 -29.204 1.00 92.12 828 TYR A C 1
ATOM 6835 O O . TYR A 1 828 ? 13.944 20.342 -29.619 1.00 92.12 828 TYR A O 1
ATOM 6843 N N . LEU A 1 829 ? 15.495 21.699 -28.727 1.00 91.00 829 LEU A N 1
ATOM 6844 C CA . LEU A 1 829 ? 16.675 20.815 -28.763 1.00 91.00 829 LEU A CA 1
ATOM 6845 C C . LEU A 1 829 ? 17.292 20.566 -30.149 1.00 91.00 829 LEU A C 1
ATOM 6847 O O . LEU A 1 829 ? 18.224 19.769 -30.246 1.00 91.00 829 LEU A O 1
ATOM 6851 N N . SER A 1 830 ? 16.832 21.237 -31.210 1.00 91.81 830 SER A N 1
ATOM 6852 C CA . SER A 1 830 ? 17.467 21.148 -32.531 1.00 91.81 830 SER A CA 1
ATOM 6853 C C . SER A 1 830 ? 18.507 22.249 -32.765 1.00 91.81 830 SER A C 1
ATOM 6855 O O . SER A 1 830 ? 18.400 23.366 -32.254 1.00 91.81 830 SER A O 1
ATOM 6857 N N . SER A 1 831 ? 19.510 21.957 -33.594 1.00 90.62 831 SER A N 1
ATOM 6858 C CA . SER A 1 831 ? 20.452 22.933 -34.158 1.00 90.62 831 SER A CA 1
ATOM 6859 C C . SER A 1 831 ? 20.386 22.934 -35.689 1.00 90.62 831 SER A C 1
ATOM 6861 O O . SER A 1 831 ? 19.853 22.008 -36.297 1.00 90.62 831 SER A O 1
ATOM 6863 N N . LYS A 1 832 ? 20.936 23.967 -36.339 1.00 88.12 832 LYS A N 1
ATOM 6864 C CA . LYS A 1 832 ? 21.145 23.934 -37.800 1.00 88.12 832 LYS A CA 1
ATOM 6865 C C . LYS A 1 832 ? 22.241 22.915 -38.123 1.00 88.12 832 LYS A C 1
ATOM 6867 O O . LYS A 1 832 ? 23.214 22.833 -37.369 1.00 88.12 832 LYS A O 1
ATOM 6872 N N . ILE A 1 833 ? 22.123 22.173 -39.226 1.00 82.69 833 ILE A N 1
ATOM 6873 C CA . ILE A 1 833 ? 23.134 21.170 -39.582 1.00 82.69 833 ILE A CA 1
ATOM 6874 C C . ILE A 1 833 ? 24.516 21.832 -39.718 1.00 82.69 833 ILE A C 1
ATOM 6876 O O . ILE A 1 833 ? 24.659 22.895 -40.324 1.00 82.69 833 ILE A O 1
ATOM 6880 N N . GLY A 1 834 ? 25.532 21.254 -39.073 1.00 78.81 834 GLY A N 1
ATOM 6881 C CA . GLY A 1 834 ? 26.883 21.831 -39.018 1.00 78.81 834 GLY A CA 1
ATOM 6882 C C . GLY A 1 834 ? 27.070 22.998 -38.034 1.00 78.81 834 GLY A C 1
ATOM 6883 O O . GLY A 1 834 ? 28.156 23.571 -37.986 1.00 78.81 834 GLY A O 1
ATOM 6884 N N . LYS A 1 835 ? 26.056 23.357 -37.230 1.00 82.06 835 LYS A N 1
ATOM 6885 C CA . LYS A 1 835 ? 26.173 24.338 -36.137 1.00 82.06 835 LYS A CA 1
ATOM 6886 C C . LYS A 1 835 ? 25.927 23.690 -34.771 1.00 82.06 835 LYS A C 1
ATOM 6888 O O . LYS A 1 835 ? 25.055 22.837 -34.622 1.00 82.06 835 LYS A O 1
ATOM 6893 N N . HIS A 1 836 ? 26.644 24.175 -33.757 1.00 78.94 836 HIS A N 1
ATOM 6894 C CA . HIS A 1 836 ? 26.535 23.712 -32.364 1.00 78.94 836 HIS A CA 1
ATOM 6895 C C . HIS A 1 836 ? 25.569 24.542 -31.499 1.00 78.94 836 HIS A C 1
ATOM 6897 O O . HIS A 1 836 ? 25.375 24.235 -30.329 1.00 78.94 836 HIS A O 1
ATOM 6903 N N . ALA A 1 837 ? 24.948 25.581 -32.066 1.00 85.31 837 ALA A N 1
ATOM 6904 C CA . ALA A 1 837 ? 23.943 26.394 -31.384 1.00 85.31 837 ALA A CA 1
ATOM 6905 C C . ALA A 1 837 ? 22.603 25.638 -31.303 1.00 85.31 837 ALA A C 1
ATOM 6907 O O . ALA A 1 837 ? 21.790 25.682 -32.236 1.00 85.31 837 ALA A O 1
ATOM 6908 N N . ILE A 1 838 ? 22.416 24.897 -30.210 1.00 87.75 838 ILE A N 1
ATOM 6909 C CA . ILE A 1 838 ? 21.190 24.154 -29.892 1.00 87.75 838 ILE A CA 1
ATOM 6910 C C . ILE A 1 838 ? 20.142 25.135 -29.367 1.00 87.75 838 ILE A C 1
ATOM 6912 O O . ILE A 1 838 ? 20.448 25.956 -28.510 1.00 87.75 838 ILE A O 1
ATOM 6916 N N . LEU A 1 839 ? 18.912 25.038 -29.873 1.00 89.75 839 LEU A N 1
ATOM 6917 C CA . LEU A 1 839 ? 17.783 25.820 -29.379 1.00 89.75 839 LEU A CA 1
ATOM 6918 C C . LEU A 1 839 ? 17.266 25.221 -28.066 1.00 89.75 839 LEU A C 1
ATOM 6920 O O . LEU A 1 839 ? 16.701 24.127 -28.082 1.00 89.75 839 LEU A O 1
ATOM 6924 N N . ASN A 1 840 ? 17.473 25.890 -26.934 1.00 89.69 840 ASN A N 1
ATOM 6925 C CA . ASN A 1 840 ? 17.118 25.339 -25.625 1.00 89.69 840 ASN A CA 1
ATOM 6926 C C . ASN A 1 840 ? 16.613 26.416 -24.652 1.00 89.69 840 ASN A C 1
ATOM 6928 O O . ASN A 1 840 ? 16.882 27.601 -24.807 1.00 89.69 840 ASN A O 1
ATOM 6932 N N . MET A 1 841 ? 15.910 25.982 -23.611 1.00 85.19 841 MET A N 1
ATOM 6933 C CA . MET A 1 841 ? 15.512 26.809 -22.479 1.00 85.19 841 MET A CA 1
ATOM 6934 C C . MET A 1 841 ? 16.496 26.566 -21.331 1.00 85.19 841 MET A C 1
ATOM 6936 O O . MET A 1 841 ? 16.775 25.415 -20.977 1.00 85.19 841 MET A O 1
ATOM 6940 N N . LYS A 1 842 ? 17.045 27.636 -20.747 1.00 72.50 842 LYS A N 1
ATOM 6941 C CA . LYS A 1 842 ? 18.013 27.532 -19.643 1.00 72.50 842 LYS A CA 1
ATOM 6942 C C . LYS A 1 842 ? 17.380 26.783 -18.458 1.00 72.50 842 LYS A C 1
ATOM 6944 O O . LYS A 1 842 ? 16.284 27.116 -18.025 1.00 72.50 842 LYS A O 1
ATOM 6949 N N . ASN A 1 843 ? 18.083 25.774 -17.935 1.00 62.25 843 ASN A N 1
ATOM 6950 C CA . ASN A 1 843 ? 17.727 25.002 -16.732 1.00 62.25 843 ASN A CA 1
ATOM 6951 C C . ASN A 1 843 ? 16.405 24.195 -16.767 1.00 62.25 843 ASN A C 1
ATOM 6953 O O . ASN A 1 843 ? 15.935 23.764 -15.713 1.00 62.25 843 ASN A O 1
ATOM 6957 N N . ALA A 1 844 ? 15.816 23.924 -17.938 1.00 72.62 844 ALA A N 1
ATOM 6958 C CA . ALA A 1 844 ? 14.588 23.127 -18.049 1.00 72.62 844 ALA A CA 1
ATOM 6959 C C . ALA A 1 844 ? 14.860 21.652 -18.409 1.00 72.62 844 ALA A C 1
ATOM 6961 O O . ALA A 1 844 ? 15.671 21.342 -19.282 1.00 72.62 844 ALA A O 1
ATOM 6962 N N . LYS A 1 845 ? 14.143 20.718 -17.765 1.00 76.62 845 LYS A N 1
ATOM 6963 C CA . LYS A 1 845 ? 14.167 19.292 -18.134 1.00 76.62 845 LYS A CA 1
ATOM 6964 C C . LYS A 1 845 ? 13.336 19.069 -19.401 1.00 76.62 845 LYS A C 1
ATOM 6966 O O . LYS A 1 845 ? 12.187 19.504 -19.471 1.00 76.62 845 LYS A O 1
ATOM 6971 N N . ALA A 1 846 ? 13.884 18.328 -20.362 1.00 81.12 846 ALA A N 1
ATOM 6972 C CA . ALA A 1 846 ? 13.172 17.961 -21.582 1.00 81.12 846 ALA A CA 1
ATOM 6973 C C . ALA A 1 846 ? 11.948 17.085 -21.254 1.00 81.12 846 ALA A C 1
ATOM 6975 O O . ALA A 1 846 ? 12.083 15.964 -20.763 1.00 81.12 846 ALA A O 1
ATOM 6976 N N . THR A 1 847 ? 10.748 17.608 -21.503 1.00 87.38 847 THR A N 1
ATOM 6977 C CA . THR A 1 847 ? 9.472 16.913 -21.279 1.00 87.38 847 THR A CA 1
ATOM 6978 C C . THR A 1 847 ? 8.563 17.086 -22.491 1.00 87.38 847 THR A C 1
ATOM 6980 O O . THR A 1 847 ? 8.656 18.093 -23.190 1.00 87.38 847 THR A O 1
ATOM 6983 N N . LEU A 1 848 ? 7.647 16.134 -22.711 1.00 85.31 848 LEU A N 1
ATOM 6984 C CA . LEU A 1 848 ? 6.650 16.221 -23.786 1.00 85.31 848 LEU A CA 1
ATOM 6985 C C . LEU A 1 848 ? 5.816 17.508 -23.679 1.00 85.31 848 LEU A C 1
ATOM 6987 O O . LEU A 1 848 ? 5.581 18.170 -24.680 1.00 85.31 848 LEU A O 1
ATOM 6991 N N . LYS A 1 849 ? 5.417 17.903 -22.463 1.00 86.38 849 LYS A N 1
ATOM 6992 C CA . LYS A 1 849 ? 4.645 19.134 -22.237 1.00 86.38 849 LYS A CA 1
ATOM 6993 C C . LYS A 1 849 ? 5.404 20.381 -22.699 1.00 86.38 849 LYS A C 1
ATOM 6995 O O . LYS A 1 849 ? 4.834 21.203 -23.405 1.00 86.38 849 LYS A O 1
ATOM 7000 N N . LEU A 1 850 ? 6.688 20.489 -22.348 1.00 86.81 850 LEU A N 1
ATOM 7001 C CA . LEU A 1 850 ? 7.528 21.605 -22.783 1.00 86.81 850 LEU A CA 1
ATOM 7002 C C . LEU A 1 850 ? 7.704 21.613 -24.307 1.00 86.81 850 LEU A C 1
ATOM 7004 O O . LEU A 1 850 ? 7.637 22.669 -24.916 1.00 86.81 850 LEU A O 1
ATOM 7008 N N . PHE A 1 851 ? 7.876 20.445 -24.931 1.00 89.88 851 PHE A N 1
ATOM 7009 C CA . PHE A 1 851 ? 7.944 20.346 -26.389 1.00 89.88 851 PHE A CA 1
ATOM 7010 C C . PHE A 1 851 ? 6.661 20.846 -27.064 1.00 89.88 851 PHE A C 1
ATOM 7012 O O . PHE A 1 851 ? 6.741 21.652 -27.986 1.00 89.88 851 PHE A O 1
ATOM 7019 N N . LEU A 1 852 ? 5.486 20.443 -26.572 1.00 89.06 852 LEU A N 1
ATOM 7020 C CA . LEU A 1 852 ? 4.198 20.918 -27.091 1.00 89.06 852 LEU A CA 1
ATOM 7021 C C . LEU A 1 852 ? 4.025 22.434 -26.920 1.00 89.06 852 LEU A C 1
ATOM 7023 O O . LEU A 1 852 ? 3.558 23.103 -27.839 1.00 89.06 852 LEU A O 1
ATOM 7027 N N . ASP A 1 853 ? 4.465 22.982 -25.783 1.00 87.56 853 ASP A N 1
ATOM 7028 C CA . ASP A 1 853 ? 4.453 24.426 -25.520 1.00 87.56 853 ASP A CA 1
ATOM 7029 C C . ASP A 1 853 ? 5.361 25.214 -26.492 1.00 87.56 853 ASP A C 1
ATOM 7031 O O . ASP A 1 853 ? 5.146 26.408 -26.693 1.00 87.56 853 ASP A O 1
ATOM 7035 N N . THR A 1 854 ? 6.365 24.571 -27.102 1.00 89.81 854 THR A N 1
ATOM 7036 C CA . THR A 1 854 ? 7.314 25.212 -28.037 1.00 89.81 854 THR A CA 1
ATOM 7037 C C . THR A 1 854 ? 6.861 25.210 -29.500 1.00 89.81 854 THR A C 1
ATOM 7039 O O . THR A 1 854 ? 7.533 25.816 -30.333 1.00 89.81 854 THR A O 1
ATOM 7042 N N . LEU A 1 855 ? 5.747 24.544 -29.827 1.00 90.12 855 LEU A N 1
ATOM 7043 C CA . LEU A 1 855 ? 5.213 24.498 -31.191 1.00 90.12 855 LEU A CA 1
ATOM 7044 C C . LEU A 1 855 ? 4.436 25.776 -31.522 1.00 90.12 855 LEU A C 1
ATOM 7046 O O . LEU A 1 855 ? 3.660 26.283 -30.704 1.00 90.12 855 LEU A O 1
ATOM 7050 N N . VAL A 1 856 ? 4.630 26.283 -32.739 1.00 86.94 856 VAL A N 1
ATOM 7051 C CA . VAL A 1 856 ? 3.976 27.510 -33.215 1.00 86.94 856 VAL A CA 1
ATOM 7052 C C . VAL A 1 856 ? 2.538 27.219 -33.632 1.00 86.94 856 VAL A C 1
ATOM 7054 O O . VAL A 1 856 ? 1.645 28.032 -33.392 1.00 86.94 856 VAL A O 1
ATOM 7057 N N . VAL A 1 857 ? 2.283 26.042 -34.200 1.00 83.94 857 VAL A N 1
ATOM 7058 C CA . VAL A 1 857 ? 0.928 25.540 -34.429 1.00 83.94 857 VAL A CA 1
ATOM 7059 C C . VAL A 1 857 ? 0.647 24.505 -33.346 1.00 83.94 857 VAL A C 1
ATOM 7061 O O . VAL A 1 857 ? 1.443 23.601 -33.130 1.00 83.94 857 VAL A O 1
ATOM 7064 N N . ASP A 1 858 ? -0.497 24.573 -32.679 1.00 77.25 858 ASP A N 1
ATOM 7065 C CA . ASP A 1 858 ? -0.903 23.569 -31.686 1.00 77.25 858 ASP A CA 1
ATOM 7066 C C . ASP A 1 858 ? -2.336 23.085 -31.943 1.00 77.25 858 ASP A C 1
ATOM 7068 O O . ASP A 1 858 ? -3.081 23.726 -32.688 1.00 77.25 858 ASP A O 1
ATOM 7072 N N . ASP A 1 859 ? -2.687 21.932 -31.371 1.00 70.69 859 ASP A N 1
ATOM 7073 C CA . ASP A 1 859 ? -3.958 21.235 -31.609 1.00 70.69 859 ASP A CA 1
ATOM 7074 C C . ASP A 1 859 ? -5.096 21.717 -30.679 1.00 70.69 859 ASP A C 1
ATOM 7076 O O . ASP A 1 859 ? -6.173 21.123 -30.663 1.00 70.69 859 ASP A O 1
ATOM 7080 N N . GLU A 1 860 ? -4.886 22.777 -29.883 1.00 76.56 860 GLU A N 1
ATOM 7081 C CA . GLU A 1 860 ? -5.903 23.282 -28.955 1.00 76.56 860 GLU A CA 1
ATOM 7082 C C . GLU A 1 860 ? -7.008 24.054 -29.704 1.00 76.56 860 GLU A C 1
ATOM 7084 O O . GLU A 1 860 ? -6.705 24.895 -30.566 1.00 76.56 860 GLU A O 1
ATOM 7089 N N . PRO A 1 861 ? -8.294 23.806 -29.386 1.00 75.88 861 PRO A N 1
ATOM 7090 C CA . PRO A 1 861 ? -9.398 24.570 -29.953 1.00 75.88 861 PRO A CA 1
ATOM 7091 C C . PRO A 1 861 ? -9.300 26.031 -29.501 1.00 75.88 861 PRO A C 1
ATOM 7093 O O . PRO A 1 861 ? -9.174 26.319 -28.312 1.00 75.88 861 PRO A O 1
ATOM 7096 N N . ALA A 1 862 ? -9.354 26.959 -30.455 1.00 80.81 862 ALA A N 1
ATOM 7097 C CA . ALA A 1 862 ? -9.189 28.384 -30.200 1.00 80.81 862 ALA A CA 1
ATOM 7098 C C . ALA A 1 862 ? -10.084 29.220 -31.122 1.00 80.81 862 ALA A C 1
ATOM 7100 O O . ALA A 1 862 ? -10.337 28.851 -32.269 1.00 80.81 862 ALA A O 1
ATOM 7101 N N . GLU A 1 863 ? -10.538 30.364 -30.619 1.00 84.69 863 GLU A N 1
ATOM 7102 C CA . GLU A 1 863 ? -11.203 31.405 -31.398 1.00 84.69 863 GLU A CA 1
ATOM 7103 C C . GLU A 1 863 ? -10.197 32.052 -32.366 1.00 84.69 863 GLU A C 1
ATOM 7105 O 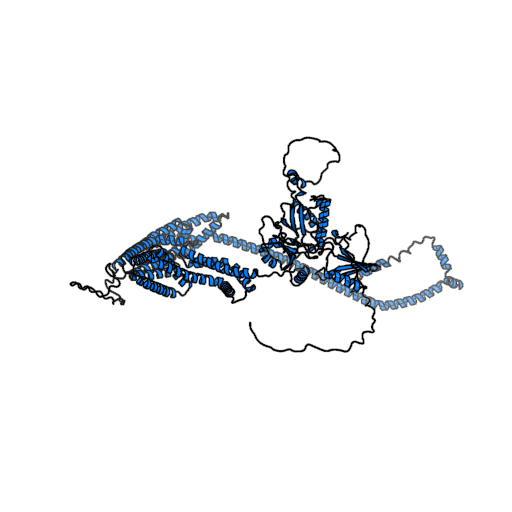O . GLU A 1 863 ? -9.067 32.375 -31.987 1.00 84.69 863 GLU A O 1
ATOM 7110 N N . LEU A 1 864 ? -10.589 32.229 -33.631 1.00 88.06 864 LEU A N 1
ATOM 7111 C CA . LEU A 1 864 ? -9.708 32.776 -34.662 1.00 88.06 864 LEU A CA 1
ATOM 7112 C C . LEU A 1 864 ? -9.818 34.303 -34.730 1.00 88.06 864 LEU A C 1
ATOM 7114 O O . LEU A 1 864 ? -10.865 34.848 -35.072 1.00 88.06 864 LEU A O 1
ATOM 7118 N N . ILE A 1 865 ? -8.710 34.985 -34.457 1.00 84.81 865 ILE A N 1
ATOM 7119 C CA . ILE A 1 865 ? -8.544 36.430 -34.604 1.00 84.81 865 ILE A CA 1
ATOM 7120 C C . ILE A 1 865 ? -8.382 36.743 -36.091 1.00 84.81 865 ILE A C 1
ATOM 7122 O O . ILE A 1 865 ? -7.428 36.277 -36.717 1.00 84.81 865 ILE A O 1
ATOM 7126 N N . ASP A 1 866 ? -9.295 37.552 -36.631 1.00 83.44 866 ASP A N 1
ATOM 7127 C CA . ASP A 1 866 ? -9.253 38.057 -38.004 1.00 83.44 866 ASP A CA 1
ATOM 7128 C C . ASP A 1 866 ? -8.655 39.479 -38.036 1.00 83.44 866 ASP A C 1
ATOM 7130 O O . ASP A 1 866 ? -9.362 40.483 -37.931 1.00 83.44 866 ASP A O 1
ATOM 7134 N N . TYR A 1 867 ? -7.324 39.573 -38.107 1.00 79.56 867 TYR A N 1
ATOM 7135 C CA . TYR A 1 867 ? -6.599 40.847 -38.031 1.00 79.56 867 TYR A CA 1
ATOM 7136 C C . TYR A 1 867 ? -6.299 41.418 -39.428 1.00 79.56 867 TYR A C 1
ATOM 7138 O O . TYR A 1 867 ? -5.613 40.786 -40.232 1.00 79.56 867 TYR A O 1
ATOM 7146 N N . GLY A 1 868 ? -6.758 42.650 -39.699 1.00 67.06 868 GLY A N 1
ATOM 7147 C CA . GLY A 1 868 ? -6.338 43.438 -40.871 1.00 67.06 868 GLY A CA 1
ATOM 7148 C C . GLY A 1 868 ? -7.280 43.481 -42.088 1.00 67.06 868 GLY A C 1
ATOM 7149 O O . GLY A 1 868 ? -6.861 43.973 -43.133 1.00 67.06 868 GLY A O 1
ATOM 7150 N N . ASN A 1 869 ? -8.545 43.050 -41.989 1.00 54.00 869 ASN A N 1
ATOM 7151 C CA . ASN A 1 869 ? -9.474 43.032 -43.141 1.00 54.00 869 ASN A CA 1
ATOM 7152 C C . ASN A 1 869 ? -9.998 44.406 -43.630 1.00 54.00 869 ASN A C 1
ATOM 7154 O O . ASN A 1 869 ? -10.677 44.446 -44.651 1.00 54.00 869 ASN A O 1
ATOM 7158 N N . ASN A 1 870 ? -9.658 45.530 -42.984 1.00 41.19 870 ASN A N 1
ATOM 7159 C CA . ASN A 1 870 ? -10.108 46.882 -43.380 1.00 41.19 870 ASN A CA 1
ATOM 7160 C C . ASN A 1 870 ? -8.998 47.789 -43.946 1.00 41.19 870 ASN A C 1
ATOM 7162 O O . ASN A 1 870 ? -9.071 49.010 -43.823 1.00 41.19 870 ASN A O 1
ATOM 7166 N N . ILE A 1 871 ? -7.967 47.232 -44.587 1.00 36.28 871 ILE A N 1
ATOM 7167 C CA . ILE A 1 871 ? -6.969 48.040 -45.307 1.00 36.28 871 ILE A CA 1
ATOM 7168 C C . ILE A 1 871 ? -7.034 47.710 -46.798 1.00 36.28 871 ILE A C 1
ATOM 7170 O O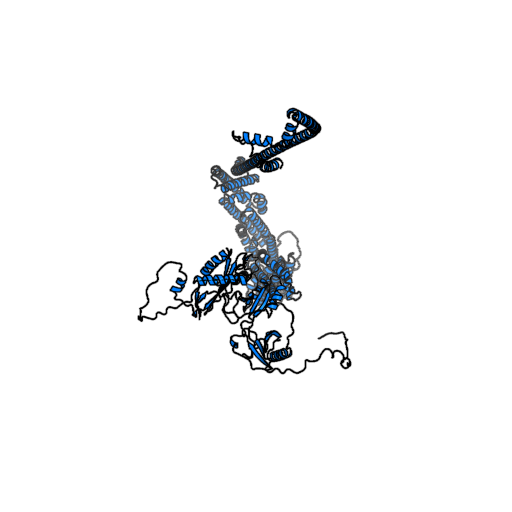 . ILE A 1 871 ? -6.333 46.837 -47.311 1.00 36.28 871 ILE A O 1
ATOM 7174 N N . THR A 1 872 ? -7.875 48.464 -47.509 1.00 29.95 872 THR A N 1
ATOM 7175 C CA . THR A 1 872 ? -7.716 48.723 -48.942 1.00 29.95 872 THR A CA 1
ATOM 7176 C C . THR A 1 872 ? -6.291 49.203 -49.189 1.00 29.95 872 THR A C 1
ATOM 7178 O O . THR A 1 872 ? -5.904 50.288 -48.758 1.00 29.95 872 THR A O 1
ATOM 7181 N N . ARG A 1 873 ? -5.494 48.376 -49.869 1.00 29.77 873 ARG A N 1
ATOM 7182 C CA . ARG A 1 873 ? -4.147 48.733 -50.319 1.00 29.77 873 ARG A CA 1
ATOM 7183 C C . ARG A 1 873 ? -4.235 49.929 -51.268 1.00 29.77 873 ARG A C 1
ATOM 7185 O O . ARG A 1 873 ? -4.575 49.758 -52.434 1.00 29.77 873 ARG A O 1
ATOM 7192 N N . THR A 1 874 ? -3.884 51.120 -50.796 1.00 24.02 874 THR A N 1
ATOM 7193 C CA . THR A 1 874 ? -3.375 52.192 -51.655 1.00 24.02 874 THR A CA 1
ATOM 7194 C C . THR A 1 874 ? -1.933 51.834 -52.036 1.00 24.02 874 THR A C 1
ATOM 7196 O O . THR A 1 874 ? -1.077 51.701 -51.158 1.00 24.02 874 THR A O 1
ATOM 7199 N N . PRO A 1 875 ? -1.626 51.607 -53.325 1.00 28.14 875 PRO A N 1
ATOM 7200 C CA . PRO A 1 875 ? -0.269 51.311 -53.742 1.00 28.14 875 PRO A CA 1
ATOM 7201 C C . PRO A 1 875 ? 0.519 52.621 -53.822 1.00 28.14 875 PRO A C 1
ATOM 7203 O O . PRO A 1 875 ? 0.286 53.444 -54.704 1.00 28.14 875 PRO A O 1
ATOM 7206 N N . ILE A 1 876 ? 1.474 52.811 -52.909 1.00 27.91 876 ILE A N 1
ATOM 7207 C CA . ILE A 1 876 ? 2.531 53.806 -53.100 1.00 27.91 876 ILE A CA 1
ATOM 7208 C C . ILE A 1 876 ? 3.435 53.286 -54.218 1.00 27.91 876 ILE A C 1
ATOM 7210 O O . ILE A 1 876 ? 4.132 52.280 -54.091 1.00 27.91 876 ILE A O 1
ATOM 7214 N N . SER A 1 877 ? 3.362 53.990 -55.339 1.00 25.20 877 SER A N 1
ATOM 7215 C CA . SER A 1 877 ? 4.125 53.800 -56.562 1.00 25.20 877 SER A CA 1
ATOM 7216 C C . SER A 1 877 ? 5.636 53.959 -56.356 1.00 25.20 877 SER A C 1
ATOM 7218 O O . SER A 1 877 ? 6.107 55.001 -55.903 1.00 25.20 877 SER A O 1
ATOM 7220 N N . LYS A 1 878 ? 6.400 52.976 -56.840 1.00 22.88 878 LYS A N 1
ATOM 7221 C CA . LYS A 1 878 ? 7.627 53.213 -57.619 1.00 22.88 878 LYS A CA 1
ATOM 7222 C C . LYS A 1 878 ? 7.365 52.746 -59.063 1.00 22.88 878 LYS A C 1
ATOM 7224 O O . LYS A 1 878 ? 6.461 51.935 -59.260 1.00 22.88 878 LYS A O 1
ATOM 7229 N N . PRO A 1 879 ? 8.056 53.312 -60.066 1.00 22.75 879 PRO A N 1
ATOM 7230 C CA . PRO A 1 879 ? 7.488 53.570 -61.383 1.00 22.75 879 PRO A CA 1
ATOM 7231 C C . PRO A 1 879 ? 7.110 52.313 -62.152 1.00 22.75 879 PRO A C 1
ATOM 7233 O O . PRO A 1 879 ? 7.872 51.360 -62.280 1.00 22.75 879 PRO A O 1
ATOM 7236 N N . SER A 1 880 ? 5.909 52.397 -62.692 1.00 22.72 880 SER A N 1
ATOM 7237 C CA . SER A 1 880 ? 5.254 51.486 -63.602 1.00 22.72 880 SER A CA 1
ATOM 7238 C C . SER A 1 880 ? 5.864 51.496 -65.003 1.00 22.72 880 SER A C 1
ATOM 7240 O O . SER A 1 880 ? 6.022 52.542 -65.628 1.00 22.72 880 SER A O 1
ATOM 7242 N N . THR A 1 881 ? 6.041 50.302 -65.547 1.00 22.95 881 THR A N 1
ATOM 7243 C CA . THR A 1 881 ? 5.526 49.942 -66.877 1.00 22.95 881 THR A CA 1
ATOM 7244 C C . THR A 1 881 ? 4.859 48.574 -66.657 1.00 22.95 881 THR A C 1
ATOM 7246 O O . THR A 1 881 ? 5.548 47.611 -66.346 1.00 22.95 881 THR A O 1
ATOM 7249 N N . ILE A 1 882 ? 3.548 48.505 -66.365 1.00 24.94 882 ILE A N 1
ATOM 7250 C CA . ILE A 1 882 ? 2.429 48.390 -67.332 1.00 24.94 882 ILE A CA 1
ATOM 7251 C C . ILE A 1 882 ? 2.760 47.312 -68.385 1.00 24.94 882 ILE A C 1
ATOM 7253 O O . ILE A 1 882 ? 3.731 47.477 -69.106 1.00 24.94 882 ILE A O 1
ATOM 7257 N N . ASN A 1 883 ? 2.018 46.217 -68.574 1.00 24.39 883 ASN A N 1
ATOM 7258 C CA . ASN A 1 883 ? 0.744 45.772 -68.008 1.00 24.39 883 ASN A CA 1
ATOM 7259 C C . ASN A 1 883 ? 0.524 44.275 -68.319 1.00 24.39 883 ASN A C 1
ATOM 7261 O O . ASN A 1 883 ? 1.018 43.787 -69.326 1.00 24.39 883 ASN A O 1
ATOM 7265 N N . GLN A 1 884 ? -0.290 43.638 -67.465 1.00 24.17 884 GLN A N 1
ATOM 7266 C CA . GLN A 1 884 ? -1.379 42.684 -67.767 1.00 24.17 884 GLN A CA 1
ATOM 7267 C C . GLN A 1 884 ? -1.084 41.440 -68.629 1.00 24.17 884 GLN A C 1
ATOM 7269 O O . GLN A 1 884 ? -0.713 41.539 -69.784 1.00 24.17 884 GLN A O 1
ATOM 7274 N N . TYR A 1 885 ? -1.388 40.250 -68.100 1.00 22.30 885 TYR A N 1
ATOM 7275 C CA . TYR A 1 885 ? -2.714 39.621 -68.220 1.00 22.30 885 TYR A CA 1
ATOM 7276 C C . TYR A 1 885 ? -2.849 38.500 -67.171 1.00 22.30 885 TYR A C 1
ATOM 7278 O O . TYR A 1 885 ? -2.018 37.601 -67.092 1.00 22.30 885 TYR A O 1
ATOM 7286 N N . ASN A 1 886 ? -3.906 38.572 -66.358 1.00 27.75 886 ASN A N 1
ATOM 7287 C CA . ASN A 1 886 ? -4.479 37.442 -65.625 1.00 27.75 886 ASN A CA 1
ATOM 7288 C C . ASN A 1 886 ? -5.770 37.068 -66.362 1.00 27.75 886 ASN A C 1
ATOM 7290 O O . ASN A 1 886 ? -6.596 37.950 -66.592 1.00 27.75 886 ASN A O 1
ATOM 7294 N N . GLY A 1 887 ? -5.966 35.791 -66.687 1.00 24.73 887 GLY A N 1
ATOM 7295 C CA . GLY A 1 887 ? -7.242 35.289 -67.200 1.00 24.73 887 GLY A CA 1
ATOM 7296 C C . GLY A 1 887 ? -7.127 33.927 -67.885 1.00 24.73 887 GLY A C 1
ATOM 7297 O O . GLY A 1 887 ? -6.285 33.742 -68.750 1.00 24.73 887 GLY A O 1
ATOM 7298 N N . LEU A 1 888 ? -7.978 32.995 -67.451 1.00 30.78 888 LEU A N 1
ATOM 7299 C CA . LEU A 1 888 ? -8.258 31.652 -67.978 1.00 30.78 888 LEU A CA 1
ATOM 7300 C C . LEU A 1 888 ? -7.976 31.414 -69.483 1.00 30.78 888 LEU A C 1
ATOM 7302 O O . LEU A 1 888 ? -8.540 32.117 -70.312 1.00 30.78 888 LEU A O 1
ATOM 7306 N N . ALA A 1 889 ? -7.287 30.312 -69.818 1.00 23.66 889 ALA A N 1
ATOM 7307 C CA . ALA A 1 889 ? -7.541 29.421 -70.975 1.00 23.66 889 ALA A CA 1
ATOM 7308 C C . ALA A 1 889 ? -6.545 28.238 -70.909 1.00 23.66 889 ALA A C 1
ATOM 7310 O O . ALA A 1 889 ? -5.376 28.437 -70.602 1.00 23.66 889 ALA A O 1
ATOM 7311 N N . LYS A 1 890 ? -6.986 26.972 -70.922 1.00 28.78 890 LYS A N 1
ATOM 7312 C CA . LYS A 1 890 ? -7.036 26.080 -72.104 1.00 28.78 890 LYS A CA 1
ATOM 7313 C C . LYS A 1 890 ? -5.791 26.134 -73.005 1.00 28.78 890 LYS A C 1
ATOM 7315 O O . LYS A 1 890 ? -5.354 27.202 -73.407 1.00 28.78 890 LYS A O 1
ATOM 7320 N N . SER A 1 891 ? -5.278 24.945 -73.338 1.00 40.72 891 SER A N 1
ATOM 7321 C CA . SER A 1 891 ? -4.171 24.710 -74.269 1.00 40.72 891 SER A CA 1
ATOM 7322 C C . SER A 1 891 ? -4.259 25.580 -75.522 1.00 40.72 891 SER A C 1
ATOM 7324 O O . SER A 1 891 ? -5.282 25.568 -76.207 1.00 40.72 891 SER A O 1
ATOM 7326 N N . VAL A 1 892 ? -3.162 26.247 -75.860 1.00 31.89 892 VAL A N 1
ATOM 7327 C CA . VAL A 1 892 ? -2.931 26.801 -77.194 1.00 31.89 892 VAL A CA 1
ATOM 7328 C C . VAL A 1 892 ? -1.575 26.260 -77.632 1.00 31.89 892 VAL A C 1
ATOM 7330 O O . VAL A 1 892 ? -0.570 26.523 -76.973 1.00 31.89 892 VAL A O 1
ATOM 7333 N N . SER A 1 893 ? -1.560 25.427 -78.674 1.00 42.62 893 SER A N 1
ATOM 7334 C CA . SER A 1 893 ? -0.315 25.031 -79.327 1.00 42.62 893 SER A CA 1
ATOM 7335 C C . SER A 1 893 ? 0.346 26.272 -79.922 1.00 42.62 893 SER A C 1
ATOM 7337 O O . SER A 1 893 ? -0.329 27.156 -80.452 1.00 42.62 893 SER A O 1
ATOM 7339 N N . SER A 1 894 ? 1.664 26.349 -79.817 1.00 43.31 894 SER A N 1
ATOM 7340 C CA . SER A 1 894 ? 2.445 27.457 -80.351 1.00 43.31 894 SER A CA 1
ATOM 7341 C C . SER A 1 894 ? 2.443 27.497 -81.879 1.00 43.31 894 SER A C 1
ATOM 7343 O O . SER A 1 894 ? 2.306 26.471 -82.540 1.00 43.31 894 SER A O 1
ATOM 7345 N N . THR A 1 895 ? 2.602 28.696 -82.437 1.00 54.59 895 THR A N 1
ATOM 7346 C CA . THR A 1 895 ? 2.558 28.997 -83.878 1.00 54.59 895 THR A CA 1
ATOM 7347 C C . THR A 1 895 ? 3.879 28.692 -84.609 1.00 54.59 895 THR A C 1
ATOM 7349 O O . THR A 1 895 ? 3.920 28.825 -85.825 1.00 54.59 895 THR A O 1
ATOM 7352 N N . TYR A 1 896 ? 4.942 28.287 -83.895 1.00 64.31 896 TYR A N 1
ATOM 7353 C CA . TYR A 1 896 ? 6.270 27.967 -84.460 1.00 64.31 896 TYR A CA 1
ATOM 7354 C C . TYR A 1 896 ? 6.910 26.739 -83.771 1.00 64.31 896 TYR A C 1
ATOM 7356 O O . TYR A 1 896 ? 7.875 26.881 -83.011 1.00 64.31 896 TYR A O 1
ATOM 7364 N N . PRO A 1 897 ? 6.357 25.529 -83.975 1.00 65.81 897 PRO A N 1
ATOM 7365 C CA . PRO A 1 897 ? 6.783 24.317 -83.274 1.00 65.81 897 PRO A CA 1
ATOM 7366 C C . PRO A 1 897 ? 8.223 23.889 -83.595 1.00 65.81 897 PRO A C 1
ATOM 7368 O O . PRO A 1 897 ? 8.864 23.260 -82.752 1.00 65.81 897 PRO A O 1
ATOM 7371 N N . GLU A 1 898 ? 8.777 24.253 -84.757 1.00 64.81 898 GLU A N 1
ATOM 7372 C CA . GLU A 1 898 ? 10.151 23.874 -85.109 1.00 64.81 898 GLU A CA 1
ATOM 7373 C C . GLU A 1 898 ? 11.187 24.606 -84.235 1.00 64.81 898 GLU A C 1
ATOM 7375 O O . GLU A 1 898 ? 12.173 24.016 -83.790 1.00 64.81 898 GLU A O 1
ATOM 7380 N N . ILE A 1 899 ? 10.933 25.883 -83.921 1.00 72.56 899 ILE A N 1
ATOM 7381 C CA . ILE A 1 899 ? 11.798 26.709 -83.060 1.00 72.56 899 ILE A CA 1
ATOM 7382 C C . ILE A 1 899 ? 11.754 26.196 -81.620 1.00 72.56 899 ILE A C 1
ATOM 7384 O O . ILE A 1 899 ? 12.775 26.119 -80.932 1.00 72.56 899 ILE A O 1
ATOM 7388 N N . GLU A 1 900 ? 10.563 25.815 -81.166 1.00 77.19 900 GLU A N 1
ATOM 7389 C CA . GLU A 1 900 ? 10.366 25.207 -79.856 1.00 77.19 900 GLU A CA 1
ATOM 7390 C C . GLU A 1 900 ? 11.114 23.887 -79.741 1.00 77.19 900 GLU A C 1
ATOM 7392 O O . GLU A 1 900 ? 11.856 23.691 -78.779 1.00 77.19 900 GLU A O 1
ATOM 7397 N N . TYR A 1 901 ? 11.002 23.017 -80.744 1.00 75.38 901 TYR A N 1
ATOM 7398 C CA . TYR A 1 901 ? 11.731 21.756 -80.780 1.00 75.38 901 TYR A CA 1
ATOM 7399 C C . TYR A 1 901 ? 13.252 21.966 -80.743 1.00 75.38 901 TYR A C 1
ATOM 7401 O O . TYR A 1 901 ? 13.939 21.326 -79.942 1.00 75.38 901 TYR A O 1
ATOM 7409 N N . ALA A 1 902 ? 13.783 22.906 -81.534 1.00 75.12 902 ALA A N 1
ATOM 7410 C CA . ALA A 1 902 ? 15.212 23.220 -81.554 1.00 75.12 902 ALA A CA 1
ATOM 7411 C C . ALA A 1 902 ? 15.723 23.694 -80.180 1.00 75.12 902 ALA A C 1
ATOM 7413 O O . ALA A 1 902 ? 16.760 23.228 -79.700 1.00 75.12 902 ALA A O 1
ATOM 7414 N N . ILE A 1 903 ? 14.972 24.570 -79.504 1.00 78.06 903 ILE A N 1
ATOM 7415 C CA . ILE A 1 903 ? 15.327 25.071 -78.169 1.00 78.06 903 ILE A CA 1
ATOM 7416 C C . ILE A 1 903 ? 15.221 23.963 -77.116 1.00 78.06 903 ILE A C 1
ATOM 7418 O O . ILE A 1 903 ? 16.108 23.844 -76.269 1.00 78.06 903 ILE A O 1
ATOM 7422 N N . MET A 1 904 ? 14.187 23.120 -77.166 1.00 76.69 904 MET A N 1
ATOM 7423 C CA . MET A 1 904 ? 14.020 22.029 -76.200 1.00 76.69 904 MET A CA 1
ATOM 7424 C C . MET A 1 904 ? 15.059 20.919 -76.378 1.00 76.69 904 MET A C 1
ATOM 7426 O O . MET A 1 904 ? 15.592 20.433 -75.382 1.00 76.69 904 MET A O 1
ATOM 7430 N N . SER A 1 905 ? 15.420 20.575 -77.618 1.00 73.50 905 SER A N 1
ATOM 7431 C CA . SER A 1 905 ? 16.543 19.678 -77.925 1.00 73.50 905 SER A CA 1
ATOM 7432 C C . SER A 1 905 ? 17.860 20.236 -77.375 1.00 73.50 905 SER A C 1
ATOM 7434 O O . SER A 1 905 ? 18.583 19.548 -76.651 1.00 73.50 905 SER A O 1
ATOM 7436 N N . HIS A 1 906 ? 18.117 21.528 -77.608 1.00 79.44 906 HIS A N 1
ATOM 7437 C CA . HIS A 1 906 ? 19.297 22.209 -77.087 1.00 79.44 906 HIS A CA 1
ATOM 7438 C C . HIS A 1 906 ? 19.350 22.197 -75.549 1.00 79.44 906 HIS A C 1
ATOM 7440 O O . HIS A 1 906 ? 20.409 21.969 -74.976 1.00 79.44 906 HIS A O 1
ATOM 7446 N N . ILE A 1 907 ? 18.222 22.382 -74.854 1.00 76.44 907 ILE A N 1
ATOM 7447 C CA . ILE A 1 907 ? 18.168 22.332 -73.382 1.00 76.44 907 ILE A CA 1
ATOM 7448 C C . ILE A 1 907 ? 18.378 20.907 -72.855 1.00 76.44 907 ILE A C 1
ATOM 7450 O O . ILE A 1 907 ? 19.125 20.722 -71.891 1.00 76.44 907 ILE A O 1
ATOM 7454 N N . ASN A 1 908 ? 17.750 19.910 -73.482 1.00 74.31 908 ASN A N 1
ATOM 7455 C CA . ASN A 1 908 ? 17.844 18.508 -73.070 1.00 74.31 908 ASN A CA 1
ATOM 7456 C C . ASN A 1 908 ? 19.259 17.936 -73.238 1.00 74.31 908 ASN A C 1
ATOM 7458 O O . ASN A 1 908 ? 19.626 17.010 -72.521 1.00 74.31 908 ASN A O 1
ATOM 7462 N N . TYR A 1 909 ? 20.081 18.506 -74.124 1.00 75.56 909 TYR A N 1
ATOM 7463 C CA . TYR A 1 909 ? 21.495 18.140 -74.225 1.00 75.56 909 TYR A CA 1
ATOM 7464 C C . TYR A 1 909 ? 22.304 18.521 -72.967 1.00 75.56 909 TYR A C 1
ATOM 7466 O O . TYR A 1 909 ? 23.224 17.801 -72.584 1.00 75.56 909 TYR A O 1
ATOM 7474 N N . TYR A 1 910 ? 21.968 19.633 -72.297 1.00 71.19 910 TYR A N 1
ATOM 7475 C CA . TYR A 1 910 ? 22.739 20.151 -71.153 1.00 71.19 910 TYR A CA 1
ATOM 7476 C C . TYR A 1 910 ? 22.088 19.915 -69.783 1.00 71.19 910 TYR A C 1
ATOM 7478 O O . TYR A 1 910 ? 22.773 19.975 -68.759 1.00 71.19 910 TYR A O 1
ATOM 7486 N N . SER A 1 911 ? 20.777 19.675 -69.727 1.00 67.81 911 SER A N 1
ATOM 7487 C CA . SER A 1 911 ? 20.036 19.477 -68.479 1.00 67.81 911 SER A CA 1
ATOM 7488 C C . SER A 1 911 ? 19.547 18.038 -68.345 1.00 67.81 911 SER A C 1
ATOM 7490 O O . SER A 1 911 ? 18.960 17.478 -69.259 1.00 67.81 911 SER A O 1
ATOM 7492 N N . THR A 1 912 ? 19.738 17.455 -67.161 1.00 59.62 912 THR A N 1
ATOM 7493 C CA . THR A 1 912 ? 19.233 16.117 -66.808 1.00 59.62 912 THR A CA 1
ATOM 7494 C C . THR A 1 912 ? 17.750 16.114 -66.420 1.00 59.62 912 THR A C 1
ATOM 7496 O O . THR A 1 912 ? 17.187 15.051 -66.173 1.00 59.62 912 THR A O 1
ATOM 7499 N N . ASN A 1 913 ? 17.129 17.292 -66.291 1.00 63.53 913 ASN A N 1
ATOM 7500 C CA . ASN A 1 913 ? 15.732 17.456 -65.892 1.00 63.53 913 ASN A CA 1
ATOM 7501 C C . ASN A 1 913 ? 14.844 17.630 -67.127 1.00 63.53 913 ASN A C 1
ATOM 7503 O O . ASN A 1 913 ? 15.209 18.346 -68.057 1.00 63.53 913 ASN A O 1
ATOM 7507 N N . THR A 1 914 ? 13.643 17.046 -67.104 1.00 69.00 914 THR A N 1
ATOM 7508 C CA . THR A 1 914 ? 12.655 17.187 -68.183 1.00 69.00 914 THR A CA 1
ATOM 7509 C C . THR A 1 914 ? 12.179 18.640 -68.282 1.00 69.00 914 THR A C 1
ATOM 7511 O O . THR A 1 914 ? 11.357 19.094 -67.476 1.00 69.00 914 THR A O 1
ATOM 7514 N N . ALA A 1 915 ? 12.719 19.389 -69.243 1.00 74.88 915 ALA A N 1
ATOM 7515 C CA . ALA A 1 915 ? 12.318 20.763 -69.514 1.00 74.88 915 ALA A CA 1
ATOM 7516 C C . ALA A 1 915 ? 10.980 20.801 -70.270 1.00 74.88 915 ALA A C 1
ATOM 7518 O O . ALA A 1 915 ? 10.715 19.959 -71.124 1.00 74.88 915 ALA A O 1
ATOM 7519 N N . TYR A 1 916 ? 10.146 21.802 -69.986 1.00 75.69 916 TYR A N 1
ATOM 7520 C CA . TYR A 1 916 ? 8.926 22.090 -70.749 1.00 75.69 916 TYR A CA 1
ATOM 7521 C C . TYR A 1 916 ? 8.775 23.601 -70.972 1.00 75.69 916 TYR A C 1
ATOM 7523 O O . TYR A 1 916 ? 9.285 24.412 -70.195 1.00 75.69 916 TYR A O 1
ATOM 7531 N N . ILE A 1 917 ? 8.089 24.002 -72.042 1.00 77.00 917 ILE A N 1
ATOM 7532 C CA . ILE A 1 917 ? 7.845 25.418 -72.327 1.00 77.00 917 ILE A CA 1
ATOM 7533 C C . ILE A 1 917 ? 6.735 25.903 -71.400 1.00 77.00 917 ILE A C 1
ATOM 7535 O O . ILE A 1 917 ? 5.627 25.371 -71.402 1.00 77.00 917 ILE A O 1
ATOM 7539 N N . LYS A 1 918 ? 7.046 26.895 -70.564 1.00 76.19 918 LYS A N 1
ATOM 7540 C CA . LYS A 1 918 ? 6.102 27.441 -69.583 1.00 76.19 918 LYS A CA 1
ATOM 7541 C C . LYS A 1 918 ? 5.214 28.520 -70.194 1.00 76.19 918 LYS A C 1
ATOM 7543 O O . LYS A 1 918 ? 4.036 28.599 -69.865 1.00 76.19 918 LYS A O 1
ATOM 7548 N N . SER A 1 919 ? 5.792 29.375 -71.029 1.00 74.81 919 SER A N 1
ATOM 7549 C CA . SER A 1 919 ? 5.061 30.419 -71.746 1.00 74.81 919 SER A CA 1
ATOM 7550 C C . SER A 1 919 ? 5.879 30.926 -72.923 1.00 74.81 919 SER A C 1
ATOM 7552 O O . SER A 1 919 ? 7.101 31.045 -72.813 1.00 74.81 919 SER A O 1
ATOM 7554 N N . VAL A 1 920 ? 5.195 31.307 -73.995 1.00 76.75 920 VAL A N 1
ATOM 7555 C CA . VAL A 1 920 ? 5.791 31.954 -75.166 1.00 76.75 920 VAL A CA 1
ATOM 7556 C C . VAL A 1 920 ? 5.189 33.338 -75.312 1.00 76.75 920 VAL A C 1
ATOM 7558 O O . VAL A 1 920 ? 3.974 33.503 -75.241 1.00 76.75 920 VAL A O 1
ATOM 7561 N N . ILE A 1 921 ? 6.046 34.336 -75.485 1.00 76.81 921 ILE A N 1
ATOM 7562 C CA . ILE A 1 921 ? 5.663 35.724 -75.718 1.00 76.81 921 ILE A CA 1
ATOM 7563 C C . ILE A 1 921 ? 6.153 36.079 -77.117 1.00 76.81 921 ILE A C 1
ATOM 7565 O O . ILE A 1 921 ? 7.358 36.079 -77.373 1.00 76.81 921 ILE A O 1
ATOM 7569 N N . ASN A 1 922 ? 5.214 36.357 -78.017 1.00 74.25 922 ASN A N 1
ATOM 7570 C CA . ASN A 1 922 ? 5.517 36.750 -79.384 1.00 74.25 922 ASN A CA 1
ATOM 7571 C C . ASN A 1 922 ? 5.659 38.274 -79.475 1.00 74.25 922 ASN A C 1
ATOM 7573 O O . ASN A 1 922 ? 4.765 39.011 -79.062 1.00 74.25 922 ASN A O 1
ATOM 7577 N N . LEU A 1 923 ? 6.800 38.732 -79.979 1.00 71.88 923 LEU A N 1
ATOM 7578 C CA . LEU A 1 923 ? 7.061 40.110 -80.375 1.00 71.88 923 LEU A CA 1
ATOM 7579 C C . LEU A 1 923 ? 7.345 40.058 -81.880 1.00 71.88 923 LEU A C 1
ATOM 7581 O O . LEU A 1 923 ? 8.070 39.170 -82.299 1.00 71.88 923 LEU A O 1
ATOM 7585 N N . ASP A 1 924 ? 6.822 40.981 -82.688 1.00 67.25 924 ASP A N 1
ATOM 7586 C CA . ASP A 1 924 ? 6.740 40.880 -84.164 1.00 67.25 924 ASP A CA 1
ATOM 7587 C C . ASP A 1 924 ? 7.917 40.197 -84.907 1.00 67.25 924 ASP A C 1
ATOM 7589 O O . ASP A 1 924 ? 7.694 39.470 -85.870 1.00 67.25 924 ASP A O 1
ATOM 7593 N N . GLN A 1 925 ? 9.171 40.408 -84.483 1.00 72.44 925 GLN A N 1
ATOM 7594 C CA . GLN A 1 925 ? 10.374 39.795 -85.078 1.00 72.44 925 GLN A CA 1
ATOM 7595 C C . GLN A 1 925 ? 11.172 38.886 -84.114 1.00 72.44 925 GLN A C 1
ATOM 7597 O O . GLN A 1 925 ? 12.220 38.359 -84.489 1.00 72.44 925 GLN A O 1
ATOM 7602 N N . LYS A 1 926 ? 10.721 38.704 -82.863 1.00 77.06 926 LYS A N 1
ATOM 7603 C CA . LYS A 1 926 ? 11.396 37.918 -81.814 1.00 77.06 926 LYS A CA 1
ATOM 7604 C C . LYS A 1 926 ? 10.419 37.141 -80.929 1.00 77.06 926 LYS A C 1
ATOM 7606 O O . LYS A 1 926 ? 9.489 37.703 -80.365 1.00 77.06 926 LYS A O 1
ATOM 7611 N N . LEU A 1 927 ? 10.715 35.874 -80.670 1.00 81.31 927 LEU A N 1
ATOM 7612 C CA . LEU A 1 927 ? 10.001 35.052 -79.694 1.00 81.31 927 LEU A CA 1
ATOM 7613 C C . LEU A 1 927 ? 10.768 34.995 -78.374 1.00 81.31 927 LEU A C 1
ATOM 7615 O O . LEU A 1 927 ? 11.952 34.665 -78.348 1.00 81.31 927 LEU A O 1
ATOM 7619 N N . ILE A 1 928 ? 10.089 35.272 -77.261 1.00 80.81 928 ILE A N 1
ATOM 7620 C CA . ILE A 1 928 ? 10.619 35.048 -75.913 1.00 80.81 928 ILE A CA 1
ATOM 7621 C C . ILE A 1 928 ? 9.959 33.798 -75.337 1.00 80.81 928 ILE A C 1
ATOM 7623 O O . ILE A 1 928 ? 8.760 33.778 -75.074 1.00 80.81 928 ILE A O 1
ATOM 7627 N N . ILE A 1 929 ? 10.756 32.762 -75.101 1.00 83.25 929 ILE A N 1
ATOM 7628 C CA . ILE A 1 929 ? 10.302 31.455 -74.631 1.00 83.25 929 ILE A CA 1
ATOM 7629 C C . ILE A 1 929 ? 10.815 31.245 -73.208 1.00 83.25 929 ILE A C 1
ATOM 7631 O O . ILE A 1 929 ? 12.019 31.177 -72.956 1.00 83.25 929 ILE A O 1
ATOM 7635 N N . VAL A 1 930 ? 9.895 31.155 -72.252 1.00 82.19 930 VAL A N 1
ATOM 7636 C CA . VAL A 1 930 ? 10.213 30.943 -70.838 1.00 82.19 930 VAL A CA 1
ATOM 7637 C C . VAL A 1 930 ? 10.182 29.454 -70.534 1.00 82.19 930 VAL A C 1
ATOM 7639 O O . VAL A 1 930 ? 9.181 28.780 -70.784 1.00 82.19 930 VAL A O 1
ATOM 7642 N N . ILE A 1 931 ? 11.266 28.947 -69.949 1.00 82.69 931 ILE A N 1
ATOM 7643 C CA . ILE A 1 931 ? 11.440 27.517 -69.701 1.00 82.69 931 ILE A CA 1
ATOM 7644 C C . ILE A 1 931 ? 11.026 27.160 -68.272 1.00 82.69 931 ILE A C 1
ATOM 7646 O O . ILE A 1 931 ? 11.415 27.804 -67.293 1.00 82.69 931 ILE A O 1
ATOM 7650 N N . GLY A 1 932 ? 10.207 26.116 -68.168 1.00 74.19 932 GLY A N 1
ATOM 7651 C CA . GLY A 1 932 ? 9.849 25.418 -66.941 1.00 74.19 932 GLY A CA 1
ATOM 7652 C C . GLY A 1 932 ? 10.591 24.083 -66.826 1.00 74.19 932 GLY A C 1
ATOM 7653 O O . GLY A 1 932 ? 11.097 23.540 -67.804 1.00 74.19 932 GLY A O 1
ATOM 7654 N N . GLY A 1 933 ? 10.691 23.548 -65.611 1.00 73.81 933 GLY A N 1
ATOM 7655 C CA . GLY A 1 933 ? 11.340 22.254 -65.352 1.00 73.81 933 GLY A CA 1
ATOM 7656 C C . GLY A 1 933 ? 12.871 22.305 -65.282 1.00 73.81 933 GLY A C 1
ATOM 7657 O O . GLY A 1 933 ? 13.435 21.736 -64.354 1.00 73.81 933 GLY A O 1
ATOM 7658 N N . SER A 1 934 ? 13.538 23.060 -66.163 1.00 77.00 934 SER A N 1
ATOM 7659 C CA . SER A 1 934 ? 14.997 23.266 -66.138 1.00 77.00 934 SER A CA 1
ATOM 7660 C C . SER A 1 934 ? 15.377 24.722 -65.848 1.00 77.00 934 SER A C 1
ATOM 7662 O O . SER A 1 934 ? 14.729 25.661 -66.312 1.00 77.00 934 SER A O 1
ATOM 7664 N N . A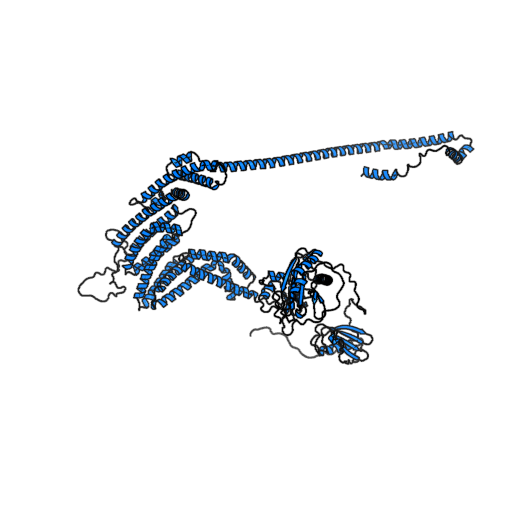RG A 1 935 ? 16.437 24.924 -65.053 1.00 84.19 935 ARG A N 1
ATOM 7665 C CA . ARG A 1 935 ? 16.997 26.252 -64.702 1.00 84.19 935 ARG A CA 1
ATOM 7666 C C . ARG A 1 935 ? 18.476 26.369 -65.060 1.00 84.19 935 ARG A C 1
ATOM 7668 O O . ARG A 1 935 ? 19.205 27.156 -64.450 1.00 84.19 935 ARG A O 1
ATOM 7675 N N . TYR A 1 936 ? 18.932 25.531 -65.984 1.00 81.12 936 TYR A N 1
ATOM 7676 C CA . TYR A 1 936 ? 20.330 25.444 -66.377 1.00 81.12 936 TYR A CA 1
ATOM 7677 C C . TYR A 1 936 ? 20.806 26.751 -67.014 1.00 81.12 936 TYR A C 1
ATOM 7679 O O . TYR A 1 936 ? 20.198 27.223 -67.969 1.00 81.12 936 TYR A O 1
ATOM 7687 N N . CYS A 1 937 ? 21.888 27.337 -66.496 1.00 83.88 937 CYS A N 1
ATOM 7688 C CA . CYS A 1 937 ? 22.455 28.581 -67.008 1.00 83.88 937 CYS A CA 1
ATOM 7689 C C . CYS A 1 937 ? 23.848 28.367 -67.589 1.00 83.88 937 CYS A C 1
ATOM 7691 O O . CYS A 1 937 ? 24.763 27.914 -66.899 1.00 83.88 937 CYS A O 1
ATOM 7693 N N . HIS A 1 938 ? 24.025 28.799 -68.837 1.00 79.62 938 HIS A N 1
ATOM 7694 C CA . HIS A 1 938 ? 25.280 28.669 -69.577 1.00 79.62 938 HIS A CA 1
ATOM 7695 C C . HIS A 1 938 ? 26.407 29.553 -69.021 1.00 79.62 938 HIS A C 1
ATOM 7697 O O . HIS A 1 938 ? 27.580 29.278 -69.265 1.00 79.62 938 HIS A O 1
ATOM 7703 N N . ARG A 1 939 ? 26.094 30.589 -68.225 1.00 78.88 939 ARG A N 1
ATOM 7704 C CA . ARG A 1 939 ? 27.123 31.423 -67.579 1.00 78.88 939 ARG A CA 1
ATOM 7705 C C . ARG A 1 939 ? 27.817 30.696 -66.442 1.00 78.88 939 ARG A C 1
ATOM 7707 O O . ARG A 1 939 ? 29.033 30.756 -66.319 1.00 78.88 939 ARG A O 1
ATOM 7714 N N . ILE A 1 940 ? 27.021 30.076 -65.577 1.00 79.56 940 ILE A N 1
ATOM 7715 C CA . ILE A 1 940 ? 27.504 29.414 -64.361 1.00 79.56 940 ILE A CA 1
ATOM 7716 C C . ILE A 1 940 ? 27.675 27.904 -64.555 1.00 79.56 940 ILE A C 1
ATOM 7718 O O . ILE A 1 940 ? 28.105 27.234 -63.619 1.00 79.56 940 ILE A O 1
ATOM 7722 N N . GLN A 1 941 ? 27.335 27.388 -65.745 1.00 79.06 941 GLN A N 1
ATOM 7723 C CA . GLN A 1 941 ? 27.459 25.985 -66.164 1.00 79.06 941 GLN A CA 1
ATOM 7724 C C . GLN A 1 941 ? 26.763 25.005 -65.200 1.00 79.06 941 GLN A C 1
ATOM 7726 O O . GLN A 1 941 ? 27.217 23.888 -64.966 1.00 79.06 941 GLN A O 1
ATOM 7731 N N . ARG A 1 942 ? 25.657 25.454 -64.591 1.00 80.00 942 ARG A N 1
ATOM 7732 C CA . ARG A 1 942 ? 24.814 24.689 -63.658 1.00 80.00 942 ARG A CA 1
ATOM 7733 C C . ARG A 1 942 ? 23.438 25.337 -63.516 1.00 80.00 942 ARG A C 1
ATOM 7735 O O . ARG A 1 942 ? 23.213 26.453 -63.980 1.00 80.00 942 ARG A O 1
ATOM 7742 N N . GLU A 1 943 ? 22.525 24.676 -62.811 1.00 79.25 943 GLU A N 1
ATOM 7743 C CA . GLU A 1 943 ? 21.185 25.217 -62.558 1.00 79.25 943 GLU A CA 1
ATOM 7744 C C . GLU A 1 943 ? 21.158 26.328 -61.491 1.00 79.25 943 GLU A C 1
ATOM 7746 O O . GLU A 1 943 ? 21.848 26.267 -60.460 1.00 79.25 943 GLU A O 1
ATOM 7751 N N . HIS A 1 944 ? 20.326 27.351 -61.725 1.00 74.44 944 HIS A N 1
ATOM 7752 C CA . HIS A 1 944 ? 19.991 28.362 -60.720 1.00 74.44 944 HIS A CA 1
ATOM 7753 C C . HIS A 1 944 ? 19.083 27.783 -59.628 1.00 74.44 944 HIS A C 1
ATOM 7755 O O . HIS A 1 944 ? 18.169 27.000 -59.884 1.00 74.44 944 HIS A O 1
ATOM 7761 N N . LYS A 1 945 ? 19.302 28.222 -58.380 1.00 67.75 945 LYS A N 1
ATOM 7762 C CA . LYS A 1 945 ? 18.571 27.708 -57.208 1.00 67.75 945 LYS A CA 1
ATOM 7763 C C . LYS A 1 945 ? 17.089 28.107 -57.198 1.00 67.75 945 LYS A C 1
ATOM 7765 O O . LYS A 1 945 ? 16.261 27.316 -56.758 1.00 67.75 945 LYS A O 1
ATOM 7770 N N . SER A 1 946 ? 16.746 29.300 -57.684 1.00 57.56 946 SER A N 1
ATOM 7771 C CA . SER A 1 946 ? 15.381 29.860 -57.609 1.00 57.56 946 SER A CA 1
ATOM 7772 C C . SER A 1 946 ? 14.917 30.551 -58.892 1.00 57.56 946 SER A C 1
ATOM 7774 O O . SER A 1 946 ? 13.741 30.450 -59.234 1.00 57.56 946 SER A O 1
ATOM 7776 N N . ASN A 1 947 ? 15.820 31.212 -59.617 1.00 75.12 947 ASN A N 1
ATOM 7777 C CA . ASN A 1 947 ? 15.480 31.984 -60.810 1.00 75.12 947 ASN A CA 1
ATOM 7778 C C . ASN A 1 947 ? 15.393 31.092 -62.055 1.00 75.12 947 ASN A C 1
ATOM 7780 O O . ASN A 1 947 ? 16.196 30.175 -62.227 1.00 75.12 947 ASN A O 1
ATOM 7784 N N . SER A 1 948 ? 14.398 31.342 -62.908 1.00 77.94 948 SER A N 1
ATOM 7785 C CA . SER A 1 948 ? 14.232 30.627 -64.178 1.00 77.94 948 SER A CA 1
ATOM 7786 C C . SER A 1 948 ? 15.109 31.230 -65.277 1.00 77.94 948 SER A C 1
ATOM 7788 O O . SER A 1 948 ? 15.637 32.343 -65.154 1.00 77.94 948 SER A O 1
ATOM 7790 N N . VAL A 1 949 ? 15.275 30.465 -66.349 1.00 84.94 949 VAL A N 1
ATOM 7791 C CA . VAL A 1 949 ? 15.947 30.900 -67.571 1.00 84.94 949 VAL A CA 1
ATOM 7792 C C . VAL A 1 949 ? 14.916 31.054 -68.680 1.00 84.94 949 VAL A C 1
ATOM 7794 O O . VAL A 1 949 ? 13.857 30.422 -68.660 1.00 84.94 949 VAL A O 1
ATOM 7797 N N . TYR A 1 950 ? 15.212 31.919 -69.638 1.00 86.88 950 TYR A N 1
ATOM 7798 C CA . TYR A 1 950 ? 14.373 32.136 -70.804 1.00 86.88 950 TYR A CA 1
ATOM 7799 C C . TYR A 1 950 ? 15.248 32.314 -72.039 1.00 86.88 950 TYR A C 1
ATOM 7801 O O . TYR A 1 950 ? 16.407 32.725 -71.948 1.00 86.88 950 TYR A O 1
ATOM 7809 N N . TYR A 1 951 ? 14.696 31.983 -73.193 1.00 88.81 951 TYR A N 1
ATOM 7810 C CA . TYR A 1 951 ? 15.368 32.064 -74.477 1.00 88.81 951 TYR A CA 1
ATOM 7811 C C . TYR A 1 951 ? 14.703 33.128 -75.333 1.00 88.81 951 TYR A C 1
ATOM 7813 O O . TYR A 1 951 ? 13.492 33.324 -75.266 1.00 88.81 951 TYR A O 1
ATOM 7821 N N . ILE A 1 952 ? 15.506 33.839 -76.115 1.00 85.75 952 ILE A N 1
ATOM 7822 C CA . ILE A 1 952 ? 15.024 34.800 -77.100 1.00 85.75 952 ILE A CA 1
ATOM 7823 C C . ILE A 1 952 ? 15.457 34.289 -78.470 1.00 85.75 952 ILE A C 1
ATOM 7825 O O . ILE A 1 952 ? 16.660 34.245 -78.742 1.00 85.75 952 ILE A O 1
ATOM 7829 N N . ALA A 1 953 ? 14.489 33.908 -79.298 1.00 83.44 953 ALA A N 1
ATOM 7830 C CA . ALA A 1 953 ? 14.679 33.533 -80.692 1.00 83.44 953 ALA A CA 1
ATOM 7831 C C . ALA A 1 953 ? 14.358 34.725 -81.599 1.00 83.44 953 ALA A C 1
ATOM 7833 O O . ALA A 1 953 ? 13.329 35.373 -81.441 1.00 83.44 953 ALA A O 1
ATOM 7834 N N . ASP A 1 954 ? 15.252 35.036 -82.524 1.00 79.00 954 ASP A N 1
ATOM 7835 C CA . ASP A 1 954 ? 15.087 36.053 -83.554 1.00 79.00 954 ASP A CA 1
ATOM 7836 C C . ASP A 1 954 ? 14.620 35.366 -84.844 1.00 79.00 954 ASP A C 1
ATOM 7838 O O . ASP A 1 954 ? 15.252 34.415 -85.318 1.00 79.00 954 ASP A O 1
ATOM 7842 N N . LEU A 1 955 ? 13.470 35.798 -85.365 1.00 75.19 955 LEU A N 1
ATOM 7843 C CA . LEU A 1 955 ? 12.818 35.187 -86.527 1.00 75.19 955 LEU A CA 1
ATOM 7844 C C . LEU A 1 955 ? 13.469 35.615 -87.849 1.00 75.19 955 LEU A C 1
ATOM 7846 O O . LEU A 1 955 ? 13.341 34.918 -88.851 1.00 75.19 955 LEU A O 1
ATOM 7850 N N . VAL A 1 956 ? 14.194 36.739 -87.852 1.00 72.06 956 VAL A N 1
ATOM 7851 C CA . VAL A 1 956 ? 14.835 37.294 -89.051 1.00 72.06 956 VAL A CA 1
ATOM 7852 C C . VAL A 1 956 ? 16.242 36.728 -89.215 1.00 72.06 956 VAL A C 1
ATOM 7854 O O . VAL A 1 956 ? 16.611 36.312 -90.311 1.00 72.06 956 VAL A O 1
ATOM 7857 N N . SER A 1 957 ? 17.023 36.671 -88.130 1.00 71.25 957 SER A N 1
ATOM 7858 C CA . SER A 1 957 ? 18.390 36.127 -88.160 1.00 71.25 957 SER A CA 1
ATOM 7859 C C . SER A 1 957 ? 18.471 34.613 -87.949 1.00 71.25 957 SER A C 1
ATOM 7861 O O . SER A 1 957 ? 19.567 34.064 -88.012 1.00 71.25 957 SER A O 1
ATOM 7863 N N . ARG A 1 958 ? 17.338 33.937 -87.698 1.00 76.19 958 ARG A N 1
ATOM 7864 C CA . ARG A 1 958 ? 17.241 32.492 -87.407 1.00 76.19 958 ARG A CA 1
ATOM 7865 C C . ARG A 1 958 ? 18.171 32.017 -86.281 1.00 76.19 958 ARG A C 1
ATOM 7867 O O . ARG A 1 958 ? 18.694 30.904 -86.308 1.00 76.19 958 ARG A O 1
ATOM 7874 N N . THR A 1 959 ? 18.362 32.855 -85.262 1.00 80.88 959 THR A N 1
ATOM 7875 C CA . THR A 1 959 ? 19.179 32.533 -84.083 1.00 80.88 959 THR A CA 1
ATOM 7876 C C . THR A 1 959 ? 18.379 32.584 -82.795 1.00 80.88 959 THR A C 1
ATOM 7878 O O . THR A 1 959 ? 17.454 33.379 -82.659 1.00 80.88 959 THR A O 1
ATOM 7881 N N . PHE A 1 960 ? 18.754 31.789 -81.794 1.00 86.19 960 PHE A N 1
ATOM 7882 C CA . PHE A 1 960 ? 18.254 31.940 -80.429 1.00 86.19 960 PHE A CA 1
ATOM 7883 C C . PHE A 1 960 ? 19.387 32.010 -79.405 1.00 86.19 960 PHE A C 1
ATOM 7885 O O . PHE A 1 960 ? 20.499 31.542 -79.636 1.00 86.19 960 PHE A O 1
ATOM 7892 N N . HIS A 1 961 ? 19.119 32.626 -78.254 1.00 85.00 961 HIS A N 1
ATOM 7893 C CA . HIS A 1 961 ? 20.086 32.725 -77.159 1.00 85.00 961 HIS A CA 1
ATOM 7894 C C . HIS A 1 961 ? 19.405 32.767 -75.784 1.00 85.00 961 HIS A C 1
ATOM 7896 O O . HIS A 1 961 ? 18.275 33.236 -75.648 1.00 85.00 961 HIS A O 1
ATOM 7902 N N . GLN A 1 962 ? 20.114 32.312 -74.750 1.00 90.00 962 GLN A N 1
ATOM 7903 C CA . GLN A 1 962 ? 19.651 32.239 -73.366 1.00 90.00 962 GLN A CA 1
ATOM 7904 C C . GLN A 1 962 ? 19.912 33.539 -72.593 1.00 90.00 962 GLN A C 1
ATOM 7906 O O . GLN A 1 962 ? 20.982 34.154 -72.692 1.00 90.00 962 GLN A O 1
ATOM 7911 N N . ARG A 1 963 ? 18.956 33.893 -71.731 1.00 86.56 963 ARG A N 1
ATOM 7912 C CA . ARG A 1 963 ? 19.086 34.855 -70.631 1.00 86.56 963 ARG A CA 1
ATOM 7913 C C . ARG A 1 963 ? 18.484 34.293 -69.340 1.00 86.56 963 ARG A C 1
ATOM 7915 O O . ARG A 1 963 ? 17.784 33.283 -69.336 1.00 86.56 963 ARG A O 1
ATOM 7922 N N . CYS A 1 964 ? 18.798 34.937 -68.220 1.00 85.00 964 CYS A N 1
ATOM 7923 C CA . CYS A 1 964 ? 18.383 34.497 -66.889 1.00 85.00 964 CYS A CA 1
ATOM 7924 C C . CYS A 1 964 ? 17.659 35.624 -66.155 1.00 85.00 964 CYS A C 1
ATOM 7926 O O . CYS A 1 964 ? 18.035 36.787 -66.288 1.00 85.00 964 CYS A O 1
ATOM 7928 N N . TYR A 1 965 ? 16.679 35.276 -65.320 1.00 75.69 965 TYR A N 1
ATOM 7929 C CA . TYR A 1 965 ? 16.034 36.237 -64.415 1.00 75.69 965 TYR A CA 1
ATOM 7930 C C . TYR A 1 965 ? 16.871 36.545 -63.160 1.00 75.69 965 TYR A C 1
ATOM 7932 O O . TYR A 1 965 ? 16.458 37.332 -62.312 1.00 75.69 965 TYR A O 1
ATOM 7940 N N . ASP A 1 966 ? 18.043 35.920 -63.024 1.00 75.06 966 ASP A N 1
ATOM 7941 C CA . ASP A 1 966 ? 18.935 36.098 -61.883 1.00 75.06 966 ASP A CA 1
ATOM 7942 C C . ASP A 1 966 ? 19.668 37.458 -61.937 1.00 75.06 966 ASP A C 1
ATOM 7944 O O . ASP A 1 966 ? 20.285 37.755 -62.968 1.00 75.06 966 ASP A O 1
ATOM 7948 N N . PRO A 1 967 ? 19.632 38.285 -60.868 1.00 68.88 967 PRO A N 1
ATOM 7949 C CA . PRO A 1 967 ? 20.266 39.607 -60.846 1.00 68.88 967 PRO A CA 1
ATOM 7950 C C . PRO A 1 967 ? 21.759 39.569 -61.180 1.00 68.88 967 PRO A C 1
ATOM 7952 O O . PRO A 1 967 ? 22.241 40.431 -61.918 1.00 68.88 967 PRO A O 1
ATOM 7955 N N . ASP A 1 968 ? 22.467 38.530 -60.729 1.00 70.00 968 ASP A N 1
ATOM 7956 C CA . ASP A 1 968 ? 23.903 38.366 -60.972 1.00 70.00 968 ASP A CA 1
ATOM 7957 C C . ASP A 1 968 ? 24.191 38.036 -62.444 1.00 70.00 968 ASP A C 1
ATOM 7959 O O . ASP A 1 968 ? 25.302 38.245 -62.939 1.00 70.00 968 ASP A O 1
ATOM 7963 N N . CYS A 1 969 ? 23.177 37.560 -63.178 1.00 75.12 969 CYS A N 1
ATOM 7964 C CA . CYS A 1 969 ? 23.217 37.223 -64.601 1.00 75.12 969 CYS A CA 1
ATOM 7965 C C . CYS A 1 969 ? 22.530 38.241 -65.516 1.00 75.12 969 CYS A C 1
ATOM 7967 O O . CYS A 1 969 ? 22.484 38.018 -66.724 1.00 75.12 969 CYS A O 1
ATOM 7969 N N . LYS A 1 970 ? 22.072 39.381 -64.987 1.00 66.88 970 LYS A N 1
ATOM 7970 C CA . LYS A 1 970 ? 21.294 40.384 -65.733 1.00 66.88 970 LYS A CA 1
ATOM 7971 C C . LYS A 1 970 ? 21.991 40.912 -66.998 1.00 66.88 970 LYS A C 1
ATOM 7973 O O . LYS A 1 970 ? 21.320 41.204 -67.984 1.00 66.88 970 LYS A O 1
ATOM 7978 N N . ASN A 1 971 ? 23.324 40.989 -66.987 1.00 71.88 971 ASN A N 1
ATOM 7979 C CA . ASN A 1 971 ? 24.135 41.461 -68.120 1.00 71.88 971 ASN A CA 1
ATOM 7980 C C . ASN A 1 971 ? 24.693 40.329 -69.001 1.00 71.88 971 ASN A C 1
ATOM 7982 O O . ASN A 1 971 ? 25.469 40.590 -69.915 1.00 71.88 971 ASN A O 1
ATOM 7986 N N . TY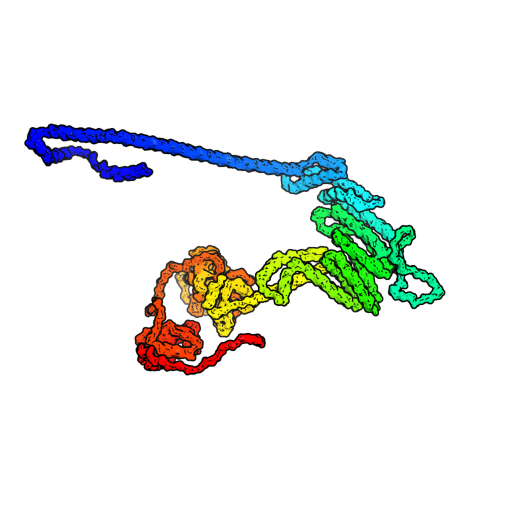R A 1 972 ? 24.345 39.072 -68.723 1.00 74.75 972 TYR A N 1
ATOM 7987 C CA . TYR A 1 972 ? 24.836 37.928 -69.481 1.00 74.75 972 TYR A CA 1
ATOM 7988 C C . TYR A 1 972 ? 23.867 37.520 -70.592 1.00 74.75 972 TYR A C 1
ATOM 7990 O O . TYR A 1 972 ? 22.654 37.442 -70.392 1.00 74.75 972 TYR A O 1
ATOM 7998 N N . ARG A 1 973 ? 24.439 37.210 -71.755 1.00 81.62 973 ARG A N 1
ATOM 7999 C CA . ARG A 1 973 ? 23.774 36.666 -72.939 1.00 81.62 973 ARG A CA 1
ATOM 8000 C C . ARG A 1 973 ? 24.588 35.457 -73.394 1.00 81.62 973 ARG A C 1
ATOM 8002 O O . ARG A 1 973 ? 25.806 35.587 -73.514 1.00 81.62 973 ARG A O 1
ATOM 8009 N N . SER A 1 974 ? 23.957 34.306 -73.627 1.00 83.88 974 SER A N 1
ATOM 8010 C CA . SER A 1 974 ? 24.682 33.181 -74.235 1.00 83.88 974 SER A CA 1
ATOM 8011 C C . SER A 1 974 ? 25.086 33.510 -75.681 1.00 83.88 974 SER A C 1
ATOM 8013 O O . SER A 1 974 ? 24.484 34.405 -76.287 1.00 83.88 974 SER A O 1
ATOM 8015 N N . PRO A 1 975 ? 26.059 32.782 -76.259 1.00 80.94 975 PRO A N 1
ATOM 8016 C CA . PRO A 1 975 ? 26.284 32.791 -77.702 1.00 80.94 975 PRO A CA 1
ATOM 8017 C C . PRO A 1 975 ? 24.988 32.488 -78.468 1.00 80.94 975 PRO A C 1
ATOM 8019 O O . PRO A 1 975 ? 24.117 31.776 -77.956 1.00 80.94 975 PRO A O 1
ATOM 8022 N N . GLU A 1 976 ? 24.857 33.066 -79.661 1.00 81.31 976 GLU A N 1
ATOM 8023 C CA . GLU A 1 976 ? 23.724 32.819 -80.555 1.00 81.31 976 GLU A CA 1
ATOM 8024 C C . GLU A 1 976 ? 23.850 31.433 -81.197 1.00 81.31 976 GLU A C 1
ATOM 8026 O O . GLU A 1 976 ? 24.926 31.050 -81.654 1.00 81.31 976 GLU A O 1
ATOM 8031 N N . VAL A 1 977 ? 22.748 30.685 -81.210 1.00 79.12 977 VAL A N 1
ATOM 8032 C CA . VAL A 1 977 ? 22.647 29.343 -81.791 1.00 79.12 977 VAL A CA 1
ATOM 8033 C C . VAL A 1 977 ? 21.699 29.415 -82.983 1.00 79.12 977 VAL A C 1
ATOM 8035 O O . VAL A 1 977 ? 20.569 29.877 -82.827 1.00 79.12 977 VAL A O 1
ATOM 8038 N N . ASN A 1 978 ? 22.153 28.990 -84.162 1.00 76.94 978 ASN A N 1
ATOM 8039 C CA . ASN A 1 978 ? 21.321 28.942 -85.367 1.00 76.94 978 ASN A CA 1
ATOM 8040 C C . ASN A 1 978 ? 20.299 27.802 -85.263 1.00 76.94 978 ASN A C 1
ATOM 8042 O O . ASN A 1 978 ? 20.652 26.703 -84.835 1.00 76.94 978 ASN A O 1
ATOM 8046 N N . TYR A 1 979 ? 19.064 28.051 -85.694 1.00 67.50 979 TYR A N 1
ATOM 8047 C CA . TYR A 1 979 ? 18.077 27.003 -85.940 1.00 67.50 979 TYR A CA 1
ATOM 8048 C C . TYR A 1 979 ? 17.769 26.964 -87.444 1.00 67.50 979 TYR A C 1
ATOM 8050 O O . TYR A 1 979 ? 17.286 27.938 -88.021 1.00 67.50 979 TYR A O 1
ATOM 8058 N N . GLU A 1 980 ? 18.115 25.862 -88.108 1.00 53.84 980 GLU A N 1
ATOM 8059 C CA . GLU A 1 980 ? 17.747 25.634 -89.509 1.00 53.84 980 GLU A CA 1
ATOM 8060 C C . GLU A 1 980 ? 16.320 25.064 -89.555 1.00 53.84 980 GLU A C 1
ATOM 8062 O O . GLU A 1 980 ? 15.989 24.143 -88.811 1.00 53.84 980 GLU A O 1
ATOM 8067 N N . LEU A 1 981 ? 15.454 25.672 -90.372 1.00 47.50 981 LEU A N 1
ATOM 8068 C CA . LEU A 1 981 ? 14.091 25.205 -90.639 1.00 47.50 981 LEU A CA 1
ATOM 8069 C C . LEU A 1 981 ? 14.147 24.312 -91.884 1.00 47.50 981 LEU A C 1
ATOM 8071 O O . LEU A 1 981 ? 14.435 24.829 -92.963 1.00 47.50 981 LEU A O 1
ATOM 8075 N N . ASP A 1 982 ? 13.895 23.011 -91.738 1.00 38.09 982 ASP A N 1
ATOM 8076 C CA . ASP A 1 982 ? 13.713 22.094 -92.871 1.00 38.09 982 ASP A CA 1
ATOM 8077 C C . ASP A 1 982 ? 12.318 22.299 -93.501 1.00 38.09 982 ASP A C 1
ATOM 8079 O O . ASP A 1 982 ? 11.307 22.335 -92.797 1.00 38.09 982 ASP A O 1
ATOM 8083 N N . ASP A 1 983 ? 12.264 22.418 -94.833 1.00 35.66 983 ASP A N 1
ATOM 8084 C CA . ASP A 1 983 ? 11.091 22.728 -95.681 1.00 35.66 983 ASP A CA 1
ATOM 8085 C C . ASP A 1 983 ? 9.991 21.625 -95.715 1.00 35.66 983 ASP A C 1
ATOM 8087 O O . ASP A 1 983 ? 9.553 21.207 -96.787 1.00 35.66 983 ASP A O 1
ATOM 8091 N N . TYR A 1 984 ? 9.513 21.119 -94.569 1.00 36.28 984 TYR A N 1
ATOM 8092 C CA . TYR A 1 984 ? 8.664 19.908 -94.522 1.00 36.28 984 TYR A CA 1
ATOM 8093 C C . TYR A 1 984 ? 7.225 20.040 -93.988 1.00 36.28 984 TYR A C 1
ATOM 8095 O O . TYR A 1 984 ? 6.566 19.019 -93.797 1.00 36.28 984 TYR A O 1
ATOM 8103 N N . PHE A 1 985 ? 6.663 21.244 -93.823 1.00 31.67 985 PHE A N 1
ATOM 8104 C CA . PHE A 1 985 ? 5.243 21.401 -93.450 1.00 31.67 985 PHE A CA 1
ATOM 8105 C C . PHE A 1 985 ? 4.427 22.195 -94.477 1.00 31.67 985 PHE A C 1
ATOM 8107 O O . PHE A 1 985 ? 4.003 23.323 -94.247 1.00 31.67 985 PHE A O 1
ATOM 8114 N N . CYS A 1 986 ? 4.166 21.559 -95.621 1.00 31.44 986 CYS A N 1
ATOM 8115 C CA . CYS A 1 986 ? 3.088 21.913 -96.549 1.00 31.44 986 CYS A CA 1
ATOM 8116 C C . CYS A 1 986 ? 2.559 20.649 -97.241 1.00 31.44 986 CYS A C 1
ATOM 8118 O O . CYS A 1 986 ? 2.874 20.432 -98.405 1.00 31.44 986 CYS A O 1
ATOM 8120 N N . ILE A 1 987 ? 1.745 19.822 -96.570 1.00 31.61 987 ILE A N 1
ATOM 8121 C CA . ILE A 1 987 ? 0.852 18.883 -97.274 1.00 31.61 987 ILE A CA 1
ATOM 8122 C C . ILE A 1 987 ? -0.514 18.828 -96.572 1.00 31.61 987 ILE A C 1
ATOM 8124 O O . ILE A 1 987 ? -0.623 18.537 -95.385 1.00 31.61 987 ILE A O 1
ATOM 8128 N N . SER A 1 988 ? -1.540 19.167 -97.355 1.00 34.66 988 SER A N 1
ATOM 8129 C CA . SER A 1 988 ? -2.977 19.163 -97.071 1.00 34.66 988 SER A CA 1
ATOM 8130 C C . SER A 1 988 ? -3.582 17.753 -97.003 1.00 34.66 988 SER A C 1
ATOM 8132 O O . SER A 1 988 ? -2.964 16.797 -97.464 1.00 34.66 988 SER A O 1
ATOM 8134 N N . ASP A 1 989 ? -4.838 17.672 -96.547 1.00 30.48 989 ASP A N 1
ATOM 8135 C CA . ASP A 1 989 ? -5.749 16.522 -96.324 1.00 30.48 989 ASP A CA 1
ATOM 8136 C C . ASP A 1 989 ? -5.929 15.465 -97.453 1.00 30.48 989 ASP A C 1
ATOM 8138 O O . ASP A 1 989 ? -6.876 14.682 -97.440 1.00 30.48 989 ASP A O 1
ATOM 8142 N N . ALA A 1 990 ? -5.026 15.377 -98.430 1.00 34.78 990 ALA A N 1
ATOM 8143 C CA . ALA A 1 990 ? -5.060 14.424 -99.541 1.00 34.78 990 ALA A CA 1
ATOM 8144 C C . ALA A 1 990 ? -4.172 13.173 -99.352 1.00 34.78 990 ALA A C 1
ATOM 8146 O O . ALA A 1 990 ? -4.206 12.284 -100.198 1.00 34.78 990 ALA A O 1
ATOM 8147 N N . GLN A 1 991 ? -3.403 13.051 -98.261 1.00 34.66 991 GLN A N 1
ATOM 8148 C CA . GLN A 1 991 ? -2.560 11.867 -97.987 1.00 34.66 991 GLN A CA 1
ATOM 8149 C C . GLN A 1 991 ? -3.191 10.832 -97.041 1.00 34.66 991 GLN A C 1
ATOM 8151 O O . GLN A 1 991 ? -2.562 9.834 -96.698 1.00 34.66 991 GLN A O 1
ATOM 8156 N N . LEU A 1 992 ? -4.465 11.005 -96.679 1.00 31.09 992 LEU A N 1
ATOM 8157 C CA . LEU A 1 992 ? -5.212 10.063 -95.839 1.00 31.09 992 LEU A CA 1
ATOM 8158 C C . LEU A 1 992 ? -5.734 8.820 -96.599 1.00 31.09 992 LEU A C 1
ATOM 8160 O O . LEU A 1 992 ? -6.590 8.111 -96.077 1.00 31.09 992 LEU A O 1
ATOM 8164 N N . LEU A 1 993 ? -5.277 8.553 -97.834 1.00 30.69 993 LEU A N 1
ATOM 8165 C CA . LEU A 1 993 ? -5.936 7.574 -98.716 1.00 30.69 993 LEU A CA 1
ATOM 8166 C C . LEU A 1 993 ? -5.040 6.636 -99.548 1.00 30.69 993 LEU A C 1
ATOM 8168 O O . LEU A 1 993 ? -5.554 6.004 -100.467 1.00 30.69 993 LEU A O 1
ATOM 8172 N N . SER A 1 994 ? -3.743 6.467 -99.250 1.00 31.98 994 SER A N 1
ATOM 8173 C CA . SER A 1 994 ? -2.910 5.553 -100.066 1.00 31.98 994 SER A CA 1
ATOM 8174 C C . SER A 1 994 ? -1.768 4.811 -99.357 1.00 31.98 994 SER A C 1
ATOM 8176 O O . SER A 1 994 ? -0.727 4.585 -99.967 1.00 31.98 994 SER A O 1
ATOM 8178 N N . ALA A 1 995 ? -1.932 4.394 -98.101 1.00 28.14 995 ALA A N 1
ATOM 8179 C CA . ALA A 1 995 ? -0.989 3.453 -97.478 1.00 28.14 995 ALA A CA 1
ATOM 8180 C C . ALA A 1 995 ? -1.711 2.401 -96.619 1.00 28.14 995 ALA A C 1
ATOM 8182 O O . ALA A 1 995 ? -1.397 2.173 -95.454 1.00 28.14 995 ALA A O 1
ATOM 8183 N N . VAL A 1 996 ? -2.728 1.786 -97.221 1.00 29.19 996 VAL A N 1
ATOM 8184 C CA . VAL A 1 996 ? -3.073 0.379 -96.985 1.00 29.19 996 VAL A CA 1
ATOM 8185 C C . VAL A 1 996 ? -2.152 -0.430 -97.908 1.00 29.19 996 VAL A C 1
ATOM 8187 O O . VAL A 1 996 ? -1.906 0.027 -99.018 1.00 29.19 996 VAL A O 1
ATOM 8190 N N . GLU A 1 997 ? -1.690 -1.599 -97.449 1.00 27.91 997 GLU A N 1
ATOM 8191 C CA . GLU A 1 997 ? -0.778 -2.565 -98.109 1.00 27.91 997 GLU A CA 1
ATOM 8192 C C . GLU A 1 997 ? 0.706 -2.472 -97.699 1.00 27.91 997 GLU A C 1
ATOM 8194 O O . GLU A 1 997 ? 1.537 -1.904 -98.393 1.00 27.91 997 GLU A O 1
ATOM 8199 N N . SER A 1 998 ? 1.064 -3.088 -96.567 1.00 27.98 998 SER A N 1
ATOM 8200 C CA . SER A 1 998 ? 1.700 -4.421 -96.566 1.00 27.98 998 SER A CA 1
ATOM 8201 C C . SER A 1 998 ? 2.238 -4.756 -95.169 1.00 27.98 998 SER A C 1
ATOM 8203 O O . SER A 1 998 ? 3.244 -4.216 -94.710 1.00 27.98 998 SER A O 1
ATOM 8205 N N . VAL A 1 999 ? 1.522 -5.664 -94.514 1.00 24.80 999 VAL A N 1
ATOM 8206 C CA . VAL A 1 999 ? 1.941 -6.469 -93.365 1.00 24.80 999 VAL A CA 1
ATOM 8207 C C . VAL A 1 999 ? 2.836 -7.594 -93.899 1.00 24.80 999 VAL A C 1
ATOM 8209 O O . VAL A 1 999 ? 2.486 -8.162 -94.927 1.00 24.80 999 VAL A O 1
ATOM 8212 N N . ASP A 1 1000 ? 3.972 -7.886 -93.254 1.00 25.41 1000 ASP A N 1
ATOM 8213 C CA . ASP A 1 1000 ? 4.290 -9.239 -92.758 1.00 25.41 1000 ASP A CA 1
ATOM 8214 C C . ASP A 1 1000 ? 5.725 -9.392 -92.216 1.00 25.41 1000 ASP A C 1
ATOM 8216 O O . ASP A 1 1000 ? 6.706 -8.956 -92.822 1.00 25.41 1000 ASP A O 1
ATOM 8220 N N . SER A 1 1001 ? 5.801 -10.184 -91.135 1.00 26.81 1001 SER A N 1
ATOM 8221 C CA . SER A 1 1001 ? 6.950 -10.991 -90.684 1.00 26.81 1001 SER A CA 1
ATOM 8222 C C . SER A 1 1001 ? 8.002 -10.267 -89.806 1.00 26.81 1001 SER A C 1
ATOM 8224 O O . SER A 1 1001 ? 8.521 -9.224 -90.178 1.00 26.81 1001 SER A O 1
ATOM 8226 N N . TYR A 1 1002 ? 8.400 -10.711 -88.606 1.00 23.17 1002 TYR A N 1
ATOM 8227 C CA . TYR A 1 1002 ? 8.284 -11.986 -87.883 1.00 23.17 1002 TYR A CA 1
ATOM 8228 C C . TYR A 1 1002 ? 8.464 -11.719 -86.370 1.00 23.17 1002 TYR A C 1
ATOM 8230 O O . TYR A 1 1002 ? 9.408 -11.025 -86.008 1.00 23.17 1002 TYR A O 1
ATOM 8238 N N . PHE A 1 1003 ? 7.619 -12.300 -85.511 1.00 21.70 1003 PHE A N 1
ATOM 8239 C CA . PHE A 1 1003 ? 8.003 -13.154 -84.367 1.00 21.70 1003 PHE A CA 1
ATOM 8240 C C . PHE A 1 1003 ? 6.715 -13.746 -83.765 1.00 21.70 1003 PHE A C 1
ATOM 8242 O O . PHE A 1 1003 ? 5.915 -13.029 -83.171 1.00 21.70 1003 PHE A O 1
ATOM 8249 N N . GLU A 1 1004 ? 6.515 -15.051 -83.959 1.00 26.55 1004 GLU A N 1
ATOM 8250 C CA . GLU A 1 1004 ? 5.481 -15.863 -83.305 1.00 26.55 1004 GLU A CA 1
ATOM 8251 C C . GLU A 1 1004 ? 6.106 -16.807 -82.264 1.00 26.55 1004 GLU A C 1
ATOM 8253 O O . GLU A 1 1004 ? 7.282 -17.166 -82.381 1.00 26.55 1004 GLU A O 1
ATOM 8258 N N . MET A 1 1005 ? 5.220 -17.267 -81.365 1.00 24.44 1005 MET A N 1
ATOM 8259 C CA . MET A 1 1005 ? 5.259 -18.427 -80.454 1.00 24.44 1005 MET A CA 1
ATOM 8260 C C . MET A 1 1005 ? 5.795 -18.190 -79.032 1.00 24.44 1005 MET A C 1
ATOM 8262 O O . MET A 1 1005 ? 6.903 -17.693 -78.863 1.00 24.44 1005 MET A O 1
ATOM 8266 N N . ASP A 1 1006 ? 5.157 -18.645 -77.948 1.00 27.47 1006 ASP A N 1
ATOM 8267 C CA . ASP A 1 1006 ? 3.777 -19.067 -77.629 1.00 27.47 1006 ASP A CA 1
ATOM 8268 C C . ASP A 1 1006 ? 3.722 -19.257 -76.091 1.00 27.47 1006 ASP A C 1
ATOM 8270 O O . ASP A 1 1006 ? 4.763 -19.446 -75.451 1.00 27.47 1006 ASP A O 1
ATOM 8274 N N . ASP A 1 1007 ? 2.521 -19.202 -75.515 1.00 24.62 1007 ASP A N 1
ATOM 8275 C CA . ASP A 1 1007 ? 2.215 -19.378 -74.088 1.00 24.62 1007 ASP A CA 1
ATOM 8276 C C . ASP A 1 1007 ? 2.211 -20.857 -73.616 1.00 24.62 1007 ASP A C 1
ATOM 8278 O O . ASP A 1 1007 ? 2.147 -21.790 -74.413 1.00 24.62 1007 ASP A O 1
ATOM 8282 N N . ASP A 1 1008 ? 2.194 -21.019 -72.283 1.00 25.41 1008 ASP A N 1
ATOM 8283 C CA . ASP A 1 1008 ? 1.961 -22.218 -71.450 1.00 25.41 1008 ASP A CA 1
ATOM 8284 C C . ASP A 1 1008 ? 3.158 -23.111 -71.068 1.00 25.41 1008 ASP A C 1
ATOM 8286 O O . ASP A 1 1008 ? 3.624 -23.921 -71.856 1.00 25.41 1008 ASP A O 1
ATOM 8290 N N . VAL A 1 1009 ? 3.545 -23.071 -69.777 1.00 24.83 1009 VAL A N 1
ATOM 8291 C CA . VAL A 1 1009 ? 3.580 -24.242 -68.865 1.00 24.83 1009 VAL A CA 1
ATOM 8292 C C . VAL A 1 1009 ? 3.617 -23.771 -67.395 1.00 24.83 1009 VAL A C 1
ATOM 8294 O O . VAL A 1 1009 ? 4.545 -23.119 -66.919 1.00 24.83 1009 VAL A O 1
ATOM 8297 N N . PHE A 1 1010 ? 2.572 -24.166 -66.668 1.00 21.77 1010 PHE A N 1
ATOM 8298 C CA . PHE A 1 1010 ? 2.439 -24.225 -65.211 1.00 21.77 1010 PHE A CA 1
ATOM 8299 C C . PHE A 1 1010 ? 3.516 -25.118 -64.540 1.00 21.77 1010 PHE A C 1
ATOM 8301 O O . PHE A 1 1010 ? 3.875 -26.157 -65.081 1.00 21.77 1010 PHE A O 1
ATOM 8308 N N . LEU A 1 1011 ? 3.833 -24.807 -63.272 1.00 25.73 1011 LEU A N 1
ATOM 8309 C CA . LEU A 1 1011 ? 4.360 -25.679 -62.192 1.00 25.73 1011 LEU A CA 1
ATOM 8310 C C . LEU A 1 1011 ? 5.883 -25.825 -61.942 1.00 25.73 1011 LEU A C 1
ATOM 8312 O O . LEU A 1 1011 ? 6.630 -26.425 -62.703 1.00 25.73 1011 LEU A O 1
ATOM 8316 N N . ASN A 1 1012 ? 6.199 -25.476 -60.683 1.00 24.09 1012 ASN A N 1
ATOM 8317 C CA . ASN A 1 1012 ? 7.113 -26.109 -59.718 1.00 24.09 1012 ASN A CA 1
ATOM 8318 C C . ASN A 1 1012 ? 8.500 -25.498 -59.442 1.00 24.09 1012 ASN A C 1
ATOM 8320 O O . ASN A 1 1012 ? 9.498 -25.830 -60.064 1.00 24.09 1012 ASN A O 1
ATOM 8324 N N . LEU A 1 1013 ? 8.502 -24.733 -58.339 1.00 22.27 1013 LEU A N 1
ATOM 8325 C CA . LEU A 1 1013 ? 9.234 -24.987 -57.085 1.00 22.27 1013 LEU A CA 1
ATOM 8326 C C . LEU A 1 1013 ? 10.775 -25.043 -57.088 1.00 22.27 1013 LEU A C 1
ATOM 8328 O O . LEU A 1 1013 ? 11.389 -25.942 -57.646 1.00 22.27 1013 LEU A O 1
ATOM 8332 N N . ASN A 1 1014 ? 11.305 -24.202 -56.188 1.00 24.05 1014 ASN A N 1
ATOM 8333 C CA . ASN A 1 1014 ? 12.553 -24.312 -55.422 1.00 24.05 1014 ASN A CA 1
ATOM 8334 C C . ASN A 1 1014 ? 13.875 -24.131 -56.185 1.00 24.05 1014 ASN A C 1
ATOM 8336 O O . ASN A 1 1014 ? 14.402 -25.077 -56.762 1.00 24.05 1014 ASN A O 1
ATOM 8340 N N . TYR A 1 1015 ? 14.507 -22.964 -56.022 1.00 29.58 1015 TYR A N 1
ATOM 8341 C CA . TYR A 1 1015 ? 15.463 -22.713 -54.930 1.00 29.58 1015 TYR A CA 1
ATOM 8342 C C . TYR A 1 1015 ? 15.716 -21.215 -54.737 1.00 29.58 1015 TYR A C 1
ATOM 8344 O O . TYR A 1 1015 ? 15.622 -20.476 -55.743 1.00 29.58 1015 TYR A O 1
#

Radius of gyration: 60.47 Å; chains: 1; bounding box: 148×164×150 Å

Foldseek 3Di:
DVVVVCVVVVVPPVVPPPPDDPPPDDPPCPVVVVVVVVVDVVVVVCVVVVHDPVVVVVVVVVVVVVVVVVVVVVVVVCVVVVVVVVVVVVVVVVVVVVVVVVVVVVVVVVVVVVVVVVVVVVVVVVVVVVVVVVVVVVVVVVVVCLLQDDDVVLLCCLQPNDDDPVVLVSLVSLVSSVVSLVVCVPPPDVSSVVRVVVSVVSLVSNLVNLLVVLLVLLVVCLDPPDDNLCSLVPPQLSCLSSLLSCCVRPVVSNVVSLVSNLVRLLVVLQVVLVVVLVVLVVQADDPDDPPDDDDDDPDDDDDPDDDDPPPDPPPPDDDDDDDDRHRDYPLVSLLVSLVVCLVVLVSVLVSCCSRPPHPPDDDPVVSLVSSCSRCVSNLVVVVVSLVVVVVVDPDPVSLVSSLVSLVVSLVVCLVVVNCNCVVSSVVSVLVSLLVVVVVVVVPPPDPPVVVVVVVVVVVVLVVVLVPDPDVLLSLLSLLVVLVVNLVSLVVDPDPVSPVVNVVSVVVNVVSLVVNLCVLCCVQCVLLLVVLCCVVVVVDDDDPVSLVVSVVSCVVCVVVSLVVLLVVLCSSDVPPVSSVVSSVVSVVVVVVSVVSSVVSVVVVLVPPPFDKAQDPVVLVVVLVVDPQKFKKWFDDDLVDFPRIIITIGHLVSCCSVQVPDPAFGMWGWFAFQAWWFAKWKFKDWQVQAWAAPVVLVVLPDDDDDDDDDDDDDDDDPDDDDDDDPRDTDGRDDDVVVVVVLVCVLCVVLPQNDKDKDWWWLADPTMGIIMITIGTPQETASGLVLSLVSVVVVQVVCVVVVHQWTDDPPDIGHRTDSCQSDHGHIGGFQQHDRNPDPRGTYDPPDDDDSVVRQVRDGDHPDRHDHRHHDPPDDDPDPDDDDDDDDDDDDDDDDDDPCVLVVVVVLVVQVVLDPWRKDFPDWDDDPFKIKTWIDRFQQDPVVSGGDPPWTKIKIAGNVQQWIWIFIPDPVGNPPIGDIDHRDDDPPPDDDPPPPPPPDDDDDDDDDDDDDDDDDDDD

Secondary structure (DSSP, 8-state):
-HHHHHHHHHHHHTTSSSSSS-----TTSHHHHHHHHTT-HHHHHHHHTT--HHHHHHHHHHHHHHHHHHHHHHHHHHHHHHHHHHHHHHHHHHHHHHHHHHHHHHHHHHHHHHHHHHHHHHHHHHHHHHHHHHHHHHHHHHHHHHHHPPPHHHHHHHHHS-SSHHHHHHHHHHHHHHHHHHHTTTS--HHHHHHHHHHHHHHHHHHHHHHHHHHHHHHGGGSTT--HHHHIIIIIGGGHHHHHHHHHH-HHHHHHHHHHHHHHHHHHHHHHHHHHHHHHHHHB-----TTPPTT--S-S---SS-------TT-S------SS--PBPHHHHHHHHHHHHHHHHHHHHHHHHHHHS-TT---HHHHHHHHHHHHHHHHHHHHHHHHHHHTT---HHHHHHHHHHHHHHHHHHHHHT--TTHHHHHHHHHHHHHHHHHHHHHTTT-HHHHHHHHHHHHHHHHHHHHT-S-HHHHHHHHHHHHHHHHHHHHH---GGGHHHHHHHHHHHHHHHHHHHHHHHHHHHHHHHHHHHHHHTTSS---HHHHHHHHHHHHHHHHHHHHHHHHHHHHH--SHHHHHHHHHHHHHHHHHHHHHHHHHHHHHHTT----EESSHHHHHHHHHHSTT-EEEEEE--SSSTT-EEEEEE-HHHHHHHHTT-SS--EEEEPPTT--B-EEEEEEEEGGG-EE-HHHHTGGG----------------------------EEPPP-HHHHHHHHHHHHHHTT---EEEEEEE--BTTEEEEEEEEEETTEEESSHHHHHHHHHHHHHHHHHTT-SEEE-SS-EEESB-GGGG-TT-EEEPTT---TT-----B-TT----HHHHHHT-SS--S--EEE---TT------------------------S-HHHHHHHHHHHHHH-SS--EEEEEEEETTEEEEEEES--EETTTTEE-SS--EEEEEETTTTEEEEEES-GGGTT--PPPEE----S-----TTSTTS---------------------

InterPro domains:
  IPR007258 Vps52 [PTHR14190] (20-615)
  IPR048319 Vps52, coiled-coil domain [PF04129] (83-246)
  IPR048361 Vps52, C-terminal [PF20655] (271-427)
  IPR048361 Vps52, C-terminal [PF20655] (428-515)

pLDDT: mean 70.95, std 18.75, range [21.7, 93.25]

Sequence (1015 aa):
MTTFASFILKQEVESQLEDQWATDISFEEVDDRIASFQQDPFVRQALQNNIPLRTYSTQIQAELATHQDALAHQHLRQVHQTLELNNILDEMDKVLGDIDGLLGGYKRDLQKMNHEIENIQKESKELGMRLENRKNAVKYSSELLDGIVISPDIIRKICEGEINEFFIHHLQELNAKMAYVVANEDKQVKAFKNIGPELERLRIKAADKIREFLLKKIESLKAANTNIALIQQNALLKYKELFWFLMERFTPVGLEIHANYIVIVSTYFCTAFDKYLKVMNKLQSSLADKNDVIGADDGSKRGLFGMRTIKDTTNLYTLGAEEKNQKFTFEQIFKSVSRLVLDNACSEYIFTNEFFQERSIKTNAESMSFFNEVFDPTLKIIQTFLKQNIDQTHDAISILICIRLNTQNIRLLQARRIPCLENFLNLIIRRYAEFSASVLTLNEGYDDALLINRTELESLMYRLAAEFPDKKVSLAFWINNIDLIQTILNEHSASSLDQEKIYFENLMKQKLDEFVEWQLSPYLKSMMEYVVKVETKQAATNKDTLELLAQEFNNTWKNNIQKFNDTIMQIFPNFTNGQKVLQQTLTAFVLWYKRFLGIWEGCFKNVKIETFPTQSQAFERQEQIPNSRIFSFEYDKERPGKRKFVVSRTRDFWDTYIHLENKHHYELIKEGDPCNLYFDLEYEYEYNMVEPDLATAVNQESSSSLSKKECSESYSRVECQKHTLSKVPLELDIQKFIDILALELKSIGVDDFKHVDLDSSSSKKYSHHLIVRMKNKKFKNNLQCGIFVTNFYKKLLDNNQFIIRTKDDRKVFIDDGVYTKNRNFRLYLSSKIGKHAILNMKNAKATLKLFLDTLVVDDEPAELIDYGNNITRTPISKPSTINQYNGLAKSVSSTYPEIEYAIMSHINYYSTNTAYIKSVINLDQKLIIVIGGSRYCHRIQREHKSNSVYYIADLVSRTFHQRCYDPDCKNYRSPEVNYELDDYFCISDAQLLSAVESVDSYFEMDDDVFLNLNY